Protein 3UQS (pdb70)

B-factor: mean 30.67, std 13.95, range [2.0, 102.49]

Secondary structure (DSSP, 8-state):
-PPP-SEETTEEEEEE--PPPPP--EEEEESSSSPPPTT--EEPP--TT-TT-----HHHHHHHHHGGGGSPP-PPPPHHHHHHHHHHHHHHHHHHPPP-PPPPHHHHHHHS-TTSB--TTT--BGGGGB-SSSB-HHHHHHHHHHHHHHHTT-----EEEEEE---EE-THHHHSS----EEEE--HHHHHHHHHHHHHHHHHHHHTTTTSSB-TT--HHHHHHHHHHHHTTSSEEE----SSTGGG--HHHHHHHHHHHHHTSSSHHHHHHHHHHHHSPEEEE-SSEEEEE-SS----STHHHHHHHHHHHHHHHHHHHHHH---HHHHHHTEEEEEETTEEEEEESS---HHHHHHHHHHTT-----TT--SSPPP-BS-STT-EETTEEEEEETTEEEEE--HHHHHHHHHEEEEEEES-TTPBPP---HHHHHHHHHHHHTT-HHHHHHHHHHHHHH-----HHHHHHHHH--/----SEETTEEEEEE--PPPPP--EEEEESSSSPPPTT--EEPP--TT-TT-----HHHHHHHHHGGGGSPP-PPPPHHHHHHHHHHHHHHHHTTPPP-PPPPHHHHHHHS-TTSB--TTT--BGGGGB-SS-B-HHHHHHHHHHHHHHHTT-----EEEEEE---EE-THHHHSS----EEEEPPHHHHHHHHHHHHHHHHHHHHTTTTSSB-TT--HHHHHHHHHHHHTTSSEEE----SSHHHH--HHHHHHHHHHHHHTSSSHHHHHHHHHHHHSPEEEE-SSEEEEE-SS----STTHHHHHHHHHHHHHHHHHHHHH---HHHHHHSEEEEEETTEEEEEESS---HHHHHHHHHHTT-----SS--SSPPP-BS--TT-EETTEEEEEETTEEEEE--HHHHHHHHHEEEEEEES-TTPBPSS----HHHHHHHHHHHHTT-HHHHHHHHHHHHHHHHT-----HHHHHHHHHH-/---EETTEEEEEE--PPPPP--EEEEESSSSPPPTT--EEPP--TT-TT-----HHHHHHHHHGGGGSPP-PPPPHHHHHHHHHHHHHHHHHHPPP-PPPPHHHHHHHS-TTSB--TTT--BGGGGB-SSSB-HHHHHHHHHHHHHHHTT-----EEEEEE---EE-THHHHSS----EEEE--HHHHHHHHHHHHHHHHHHHHTTTTSSB-TT--HHHHHHHHHHHHHTSSEEE----BSTGGG--HHHHHHHHHHHHHTSSSHHHHHHHHHHHHSSEEEE-SSEEEEE-SS----STHHHHHHHHHHHHHHHHHHHHHH---HHHHHHTEEEEEETTEEEEEESS---HHHHHHHHHHTT-B---TT--SS----BS-STT-EETTEEEEEETTEEEEE--HHHHHHHHHEEEEEEES-TT-B-S---HHHHHHHHHHHHTT-HHHHHHHHHHHHHH-----HHHHHHHHHT-

InterPro domains:
  IPR000605 Helicase, superfamily 3, single-stranded DNA/RNA virus [PF00910] (500-602)
  IPR001205 RNA-directed RNA polymerase, C-terminal domain [PF00680] (1211-1640)
  IPR001665 Norovirus peptidase C37 [PF05416] (650-1163)
  IPR001665 Norovirus peptidase C37 [PR00917] (978-997)
  IPR001665 Norovirus peptidase C37 [PR00917] (1000-1019)
  IPR001665 Norovirus peptidase C37 [PR00917] (1020-1041)
  IPR001665 Norovirus peptidase C37 [PR00917] (1043-1065)
  IPR001665 Norovirus peptidase C37 [PR00917] (1067-1088)
  IPR001665 Norovirus peptidase C37 [PR00917] (1090-1108)
  IPR001665 Norovirus peptidase C37 [PR00917] (1110-1127)
  IPR001665 Norovirus peptidase C37 [PR00917] (1139-1158)
  IPR001665 Norovirus peptidase C37 [PR00917] (1159-1178)
  IPR001665 Norovirus peptidase C37 [PS51537] (995-1172)
  IPR007094 RNA-directed RNA polymerase, catalytic domain [PS50507] (1416-1537)
  IPR009003 Peptidase S1, PA clan [SSF50494] (1005-1164)
  IPR013614 Viral polyprotein, Caliciviridae N-terminal [PF08405] (131-483)
  IPR014759 Helicase, superfamily 3, single-stranded RNA virus [PS51218] (476-641)
  IPR027417 P-loop containing nucleoside triphosphate hydrolase [G3DSA:3.40.50.300] (438-585)
  IPR027417 P-loop containing nucleoside triphosphate hydrolase [SSF52540] (494-629)
  IPR043128 Reverse transcriptase/Diguanylate cyclase domain [G3DSA:3.30.70.270] (1396-1446)

Sequence (1435 aa):
LPRPSGTYAGLPIADYGDAPPLSTKTMFWRTSPEKLPPGAWEPAYLGSKDERVDGPSLQQVMRDQLKPYSEPRGLLPPQEILDAVCDAIENRLENTLEPQKPWTFKKACESLDKNTSSGYPYHKQKSKDWTGSAFIGDLGDQATHANNMYEMGKSMRPIYTAALKDELVKPDKIYGKIKKRLLWGSDLGTMIRAARAFGPFCDALKETCIFNPIRRVGMSMNEDGPFFIFARHANFRYHMDADYTRWDSTQQRAILKRAGDIMVRLSPEPDLARVVMDDLLAPSLLDVGDYKIVVEEGLPSGCPCTTQLNSLAHWILTLCAMVEVTRVDPDIVMMQESEFSFYGDDEVVSTNLELDMVKYTMALRRRYGLLPTRADKEEGPLERRQTLQGISFLRRAIVGDQFGWYGRLDRASIDRQLLWTKGPNHQNPFETLPGQRPSQLMALLGEAAMHGEKYYRTVASRVSKEAVVPRHRSVLRWVRRFGPRPSGTYAGLPIADYGDAPPLSTKTMFWRTSPEKLPPGAWEPAYLGSKDERVDGPSLQQVMMRDQLKPYSEPRGLLPPQEILDAVCDAIENNRLENTLEPQKPWTFKKACESLDKNTSSGYPYHKQKSKDWTGSAFIGDLGDQATHANNMYEMMGKSMRPIYTAALKDELVKPDKIYGKIKKRRLLWGSDLGTMIRAARAFGPFCDALKETCIFNPIRRVGMSMNEDGPFFIFARHANFRYHMDADYTRWDSTQQRAILKRAGDIMVRLSPEPDLARVVMDDLLAPSLLDVGDYKIVVEEGLPSGCPCTTQLNSLAHWILTLCAMVEVTRVDPDIVMMQESEFSFYGDDEVVSTNLELDMVKYTMALRRYGLLPTRADKEEGPLERRQTLQGISFLRRAIVGDQFGWYGRLDRASIDRQLLWTKGPNHQNPFETLPGHAQRPSQLMALLGEAAMHGEKYYRTVASRVSKEAAQSVVPRHRSVLRWVRRFGPSGTYAGLPIADYGDAPPLSTKTMFWRTSPEKLPPGAWEPAYLGSKDERVDGPSLQQVMRDQLKPYSEPRGLLPPQEILDAVCDAIENNRLENTLEPQKPWTFKKACESLDKNTSSGYPYHKQKSKDWTGSAFIGDLGDQATHANNMYEMGKSMRPIYTAALKDELVKPDDKIYGKIKKRLLWGSDLGTMMIRAARAFGPFCDALKETCIFNPIRRVGMSMNEDGPFIFARHANFRYHMDADYTRWDSTQQRAILKRAGDIMVRLSPEPDLARVVMDDLLAPSLLDVGDYKIVVEEGLPSGCPCTTQLNSLAHWILTLCAMVEVTRVDPDIVMQESEFSFYGDDEVVSTNLELDMVKYTMALRRYGLLPTRADKEEGPLERRQTLQGISFLRRRAIVGDQFGWYGRLDRASIDRQLLWTKGPNHQNPFETLPGHRPSQLMALLGEAAMHGEKYYRTVASRVSKEAVVPRHRSVLRWVRRFG

Foldseek 3Di:
DDADWDAQLLFIFGHFFQFDDAALWFQKAFQDLDDDPPFFWFKAHRACLFPPDHDHGVLVLVSVQCNLLNDDAFDDQDPVLLVLLLVLQLVVCVVQFDQFDFDDLQNLAVPDDQQAFLFPPPRDRNVVQDPPGAGDDPLNVLSVVLRVCLVVLHADAKEWEKYWDTDTDGCCCPVPVPHTDIDTATHNSLSSLCCRFQVGVVVRCLVCLQVDQENPVPDQLPRVQSNVQVLLVFFKKFWLAWDPLQSNAFLVLLVSLQVSRLVSTPNNSSSVSSSCSLQAFHFYRSRGTTTTRNGGQNQHYPCSQVSLQSSVSSQLLSLQCVFQVDRSNVFVVFWRWHGGRSTIMIGGNDPGPQQSSQVSCVSRRIGGAEPVRDDGGHDMDRDQQPDAGPQFTWDADPVGIGTAHDPSVLVSVLGIDGRDIDNHNSHHDPDDDVVVLLVSLLRQLVVDDVSSVVSLVSSVVSPPRDDSVVSPCVSNPD/DADFDDDLLFTFGHFFQFDDAALWAQKAFADLDDDDPFAWFWAHRACLFPPDHDHGVLVLVSVQCNLLNDDAFDDFDPVLLVLQLVLLLVVLVVQFDAFDFDDLQNLLVPDDQQAFLDPPPRDRNVVQDPPGAGDDPLRVLSVVLVVCLVVLHADAKEWEKHWDTDIDGCCCHHNVPHTHIDTATHNSLQSSQCRFQVRVVVRCLVCLLPDQENPVPDQQPSVQSNVQVLLVFFKKFWQAWDPLQSNAFLVLLVSLQQSSLVRTPCNSSNVSSSCSLSQFHFYRSRRGTTTRNGGQNDNHPCSQVSQQSSVSSQLLSLQCVFQVDRSNVQVVFWHWHGGRNTIMIGGNGPGDQQSSQVSCVSSRIGGAEPPGDDGTTDMDRDQQADAGPQFGWDADPVTIGTAHDPSVLVSPLGIDGRDIDNHNHHHDPALDDDVPNLLVSLLRQLVVDQVSSVVSQVSSVVSHVSNDGDHSVVSPCVSNPD/DDDDALLFAFDWFFQDDDAALWAQKAFADLDDDDPFAWFKAHRACLFPPDHDHGVLVLVSVQCNLLNDDAFDDQPPVLLVLLLVLQLVVCVVQFDADDFADLQNLLVPDDQQAFLPPPPRDRNVVQDPPGAGDDPLRVLSVVLVVCLVVLHADAKAWEKHWDTDIDGCCCPHNVPHTHIDTAIHNSLSSSCCRFQVRVVVRCCVCLLPDQENPVPDQLPRVQSNVQVLLVFFKKFWQAWDPLQSNAFLVLLVSLQQSSLVSTPNNSSSVSSSCSLQQFHFYRSNGGTTTRNGGQNPRYPCSQVSQQSSVSSQLLSLQCVFQVDRSNVQVVFWRWHGGRSWIMIGGNGDGDQQSSQVSCVSSVIGGAEPVRDDGGHDMDRDQAPDAGPQFTWDADPVGIGTAHDPSVLVSPLGIDGRDIDNHRHHHDPDADPPVLLVSLLRQLVVDDVSSVVSLVSSVVRDPRDDSVVSPCVSNPD

Solvent-accessible surface area: 64046 Å² total; per-residue (Å²): 221,109,166,20,96,44,102,18,15,49,9,68,22,17,40,123,16,82,17,72,126,31,68,39,98,0,58,19,22,7,45,38,124,113,164,33,73,138,60,18,91,16,0,0,0,0,1,97,128,8,129,34,38,149,33,48,54,14,52,63,2,1,72,42,43,0,93,26,15,54,105,122,53,21,114,74,4,65,102,156,36,4,54,42,0,5,95,9,0,28,69,22,0,67,31,1,13,74,93,49,178,66,25,78,60,137,100,0,3,104,60,14,82,28,115,65,49,0,4,65,54,91,45,40,85,2,52,145,14,48,45,50,56,44,15,20,17,52,0,8,66,28,0,67,96,0,12,56,42,4,53,26,18,90,75,53,121,6,24,4,21,5,39,20,71,27,30,31,10,92,32,88,63,0,101,41,134,13,105,8,146,26,73,13,29,1,13,0,1,4,23,0,1,0,6,24,2,0,7,0,1,18,43,4,2,117,116,2,8,37,28,0,7,1,0,20,33,20,36,25,78,138,24,0,9,20,0,2,0,14,0,22,42,35,130,12,6,9,51,1,81,19,50,138,5,51,7,18,1,13,6,46,0,0,93,56,0,0,53,7,0,9,161,40,9,34,19,47,84,5,0,78,34,0,1,78,14,11,5,37,61,3,14,0,0,2,20,114,69,10,0,25,0,108,47,0,1,8,33,17,7,85,5,12,40,16,5,8,0,0,0,0,0,0,5,1,0,0,0,0,13,39,20,32,209,39,92,11,76,74,0,15,80,58,10,14,7,0,0,72,8,64,39,1,1,0,0,2,59,32,117,5,68,22,81,106,1,4,95,0,0,97,99,4,20,3,66,4,38,40,108,72,180,96,152,26,52,9,114,70,131,90,56,4,80,74,22,50,1,27,181,54,29,2,21,17,49,62,32,5,30,19,2,58,9,69,123,59,18,0,45,47,68,8,30,7,31,138,24,91,91,14,40,44,3,79,76,47,59,119,125,155,33,103,94,68,26,68,50,4,6,0,14,0,1,12,27,30,77,180,24,7,168,69,0,14,71,76,4,53,160,79,106,181,81,38,204,10,112,41,2,41,27,104,16,17,19,92,174,190,22,96,46,98,24,22,48,7,64,22,31,47,125,19,82,19,71,126,28,68,49,94,0,59,21,27,7,43,33,124,101,173,38,71,142,58,17,80,17,0,0,0,0,0,87,131,8,122,34,34,145,33,57,56,14,54,64,2,2,72,28,46,0,116,23,15,56,107,120,57,22,118,68,3,62,98,153,30,2,55,41,0,6,90,13,0,13,74,24,0,76,52,2,12,55,99,51,178,70,30,81,59,129,103,0,2,99,58,12,78,28,113,67,59,0,4,61,58,93,44,49,69,0,46,145,17,47,79,48,54,41,15,99,48,64,0,8,106,29,0,71,94,0,12,70,36,2,96,115,27,101,73,51,122,5,25,3,21,4,38,18,68,29,32,31,10,93,33,89,68,0,104,40,126,14,105,8,143,24,71,13,29,6,12,0,1,4,25,0,1,0,3,24,2,0,7,1,1,18,49,3,3,119,113,6,7,46,42,0,5,1,0,21,35,20,40,14,67,142,21,0,11,23,0,2,2,19,1,22,31,15,128,12,7,6,48,0,68,17,49,137,6,52,7,18,0,14,18,50,1,0,113,53,0,0,21,2,0,10,136,39,8,45,43,58,121,40,0,69,33,1,1,71,13,7,20,40,63,4,21,0,0,7,18,79,58,10,0,27,0,103,46,0,2,6,23,29,9,70,3,12,43,18,3,8,0,0,0,0,0,0,5,0,0,0,0,0,11,40,27,30,194,37,86,8,81,65,0,11,80,59,4,16,3,0,0,72,8,66,36,0,0,0,0,2,62,28,113,4,67,24,78,118,0,1,105,0,0,99,101,4,19,3,68,6,29,56,80,77,170,120,166,21,46,7,92,80,122,94,53,2,82,69,23,52,0,15,181,58,30,2,18,22,54,86,20,11,45,21,1,60,18,69,123,51,23,0,43,40,62,5,25,7,19,137,22,98,96,16,44,36,1,79,80,50,39,130,46,121,44,145,25,93,90,67,14,64,56,4,4,1,22,0,1,12,25,33,69,188,23,6,160,72,0,11,65,72,4,44,116,34,36,94,129,66,177,61,49,184,15,79,43,4,35,34,119,23,22,19,86,145,93,51,100,27,26,56,10,61,24,34,78,176,17,79,16,71,128,26,68,36,99,0,60,19,4,6,43,39,125,111,165,34,70,139,59,17,91,17,0,1,0,0,1,96,138,6,122,35,34,144,36,53,49,13,51,68,3,0,71,60,48,0,138,19,18,55,88,119,56,21,118,75,2,59,87,132,33,3,54,41,0,4,84,11,0,26,78,65,0,80,128,46,18,125,126,53,178,62,31,71,58,115,82,0,3,82,60,13,82,30,119,64,53,0,4,64,58,89,42,38,87,0,41,46,12,32,42,51,50,42,16,82,49,60,0,7,102,28,0,68,95,0,12,75,40,3,96,128,27,95,74,51,122,5,24,3,24,5,40,20,77,27,37,28,10,94,29,77,69,0,102,46,138,16,104,9,145,23,74,17,32,5,13,0,2,4,19,0,1,1,15,24,2,0,8,0,2,20,57,3,3,109,117,6,8,39,91,1,9,1,0,21,28,22,39,24,70,146,23,0,34,112,0,1,42,56,2,35,121,32,134,15,7,11,51,2,66,20,49,130,6,52,9,19,1,14,20,50,0,0,98,54,0,0,43,5,0,9,162,37,8,45,46,60,119,38,0,69,33,1,0,71,13,2,19,38,60,3,20,0,0,3,19,97,70,8,0,22,0,107,45,0,3,0,34,16,3,88,9,5,44,16,0,9,0,0,0,0,0,0,5,1,0,0,0,0,13,35,25,29,198,36,86,10,79,64,0,21,122,58,7,16,8,0,0,74,8,64,39,1,0,0,0,3,60,28,111,7,64,22,81,118,0,2,107,0,0,104,99,4,18,3,63,4,31,39,98,78,130,120,167,22,52,8,120,76,137,96,54,1,81,78,23,50,1,27,194,39,28,2,19,15,60,158,124,24,55,19,2,56,18,69,127,56,19,0,48,45,62,7,28,6,22,139,24,15,83,5,43,40,0,76,63,47,39,53,10,158,75,118,100,62,22,57,54,3,5,1,11,0,1,13,34,32,93,172,28,9,160,70,0,12,70,94,9,52,184,73,116,171,80,35,203,27,150,45,3,32,135,130,21,28,110,90

Organism: Norovirus (isolate Mouse/NoV/United States/MNV1/2002/GV) (NCBI:txid223997)

GO terms:
  GO:0033650 host cell mitochondrion (C, EXP)
  GO:0044167 host cell endoplasmic reticulum membrane (C, EXP)
  GO:0044175 host cell endosome membrane (C, EXP)
  GO:0005576 extracellular region (C, EXP)
  GO:0017111 ribonucleoside triphosphate phosphatase activity (F, EXP)
  GO:0034062 5'-3' RNA polymerase activity (F, EXP)

Structure (mmCIF, N/CA/C/O backbone):
data_3UQS
#
_entry.id   3UQS
#
_cell.length_a   120.670
_cell.length_b   196.330
_cell.length_c   109.150
_cell.angle_alpha   90.00
_cell.angle_beta   114.34
_cell.angle_gamma   90.00
#
_symmetry.space_group_name_H-M   'C 1 2 1'
#
loop_
_entity.id
_entity.type
_entity.pdbx_description
1 polymer 'RNA-dependent RNA polymerase'
2 non-polymer 'SULFATE ION'
3 water water
#
loop_
_atom_site.group_PDB
_atom_site.id
_atom_site.type_symbol
_atom_site.label_atom_id
_atom_site.label_alt_id
_atom_site.label_comp_id
_atom_site.label_asym_id
_atom_site.label_entity_id
_atom_site.label_seq_id
_atom_site.pdbx_PDB_ins_code
_atom_site.Cartn_x
_atom_site.Cartn_y
_atom_site.Cartn_z
_atom_site.occupancy
_atom_site.B_iso_or_equiv
_atom_site.auth_seq_id
_atom_site.auth_comp_id
_atom_site.auth_asym_id
_atom_site.auth_atom_id
_atom_site.pdbx_PDB_model_num
ATOM 1 N N . LEU A 1 2 ? -4.858 -33.759 60.985 1.00 53.16 2 LEU A N 1
ATOM 2 C CA . LEU A 1 2 ? -4.146 -32.461 60.789 1.00 52.88 2 LEU A CA 1
ATOM 3 C C . LEU A 1 2 ? -2.647 -32.516 61.136 1.00 50.45 2 LEU A C 1
ATOM 4 O O . LEU A 1 2 ? -1.843 -31.893 60.429 1.00 51.60 2 LEU A O 1
ATOM 9 N N . PRO A 1 3 ? -2.253 -33.231 62.222 1.00 47.66 3 PRO A N 1
ATOM 10 C CA . PRO A 1 3 ? -0.803 -33.391 62.409 1.00 44.85 3 PRO A CA 1
ATOM 11 C C . PRO A 1 3 ? -0.234 -34.485 61.489 1.00 42.17 3 PRO A C 1
ATOM 12 O O . PRO A 1 3 ? -0.904 -35.486 61.222 1.00 40.27 3 PRO A O 1
ATOM 16 N N . ARG A 1 4 ? 0.986 -34.281 60.997 1.00 40.71 4 ARG A N 1
ATOM 17 C CA . ARG A 1 4 ? 1.611 -35.231 60.085 1.00 39.28 4 ARG A CA 1
ATOM 18 C C . ARG A 1 4 ? 1.830 -36.565 60.796 1.00 35.62 4 ARG A C 1
ATOM 19 O O . ARG A 1 4 ? 2.154 -36.581 61.977 1.00 36.02 4 ARG A O 1
ATOM 27 N N . PRO A 1 5 ? 1.648 -37.695 60.096 1.00 33.18 5 PRO A N 1
ATOM 28 C CA . PRO A 1 5 ? 1.967 -38.922 60.810 1.00 32.18 5 PRO A CA 1
ATOM 29 C C . PRO A 1 5 ? 3.476 -39.075 60.947 1.00 32.84 5 PRO A C 1
ATOM 30 O O . PRO A 1 5 ? 4.227 -38.355 60.283 1.00 33.30 5 PRO A O 1
ATOM 34 N N . SER A 1 6 ? 3.907 -40.009 61.796 1.00 32.41 6 SER A N 1
ATOM 35 C CA . SER A 1 6 ? 5.323 -40.276 62.020 1.00 31.25 6 SER A CA 1
ATOM 36 C C . SER A 1 6 ? 5.510 -41.761 62.217 1.00 30.70 6 SER A C 1
ATOM 37 O O . SER A 1 6 ? 4.540 -42.519 62.280 1.00 29.89 6 SER A O 1
ATOM 40 N N . GLY A 1 7 ? 6.767 -42.181 62.326 1.00 31.17 7 GLY A N 1
ATOM 41 C CA . GLY A 1 7 ? 7.080 -43.587 62.439 1.00 29.46 7 GLY A CA 1
ATOM 42 C C . GLY A 1 7 ? 7.991 -44.051 61.322 1.00 31.35 7 GLY A C 1
ATOM 43 O O . GLY A 1 7 ? 8.650 -43.237 60.651 1.00 29.37 7 GLY A O 1
ATOM 44 N N . THR A 1 8 ? 8.011 -45.372 61.154 1.00 31.60 8 THR A N 1
ATOM 45 C CA . THR A 1 8 ? 8.912 -46.098 60.284 1.00 34.77 8 THR A CA 1
ATOM 46 C C . THR A 1 8 ? 8.088 -47.032 59.383 1.00 33.51 8 THR A C 1
ATOM 47 O O . THR A 1 8 ? 7.144 -47.648 59.844 1.00 35.81 8 THR A O 1
ATOM 51 N N . TYR A 1 9 ? 8.434 -47.112 58.102 1.00 33.10 9 TYR A N 1
ATOM 52 C CA . TYR A 1 9 ? 7.806 -48.060 57.175 1.00 30.67 9 TYR A CA 1
ATOM 53 C C . TYR A 1 9 ? 8.916 -48.694 56.351 1.00 29.53 9 TYR A C 1
ATOM 54 O O . TYR A 1 9 ? 9.631 -48.004 55.609 1.00 26.78 9 TYR A O 1
ATOM 63 N N . ALA A 1 10 ? 9.082 -50.012 56.508 1.00 27.48 10 ALA A N 1
ATOM 64 C CA . ALA A 1 10 ? 10.199 -50.750 55.906 1.00 27.68 10 ALA A CA 1
ATOM 65 C C . ALA A 1 10 ? 11.557 -50.097 56.150 1.00 27.85 10 ALA A C 1
ATOM 66 O O . ALA A 1 10 ? 12.422 -50.061 55.256 1.00 26.97 10 ALA A O 1
ATOM 68 N N . GLY A 1 11 ? 11.745 -49.589 57.370 1.00 26.04 11 GLY A N 1
ATOM 69 C CA . GLY A 1 11 ? 13.028 -49.010 57.767 1.00 25.96 11 GLY A CA 1
ATOM 70 C C . GLY A 1 11 ? 13.218 -47.553 57.372 1.00 26.55 11 GLY A C 1
ATOM 71 O O . GLY A 1 11 ? 14.291 -46.999 57.567 1.00 28.98 11 GLY A O 1
ATOM 72 N N . LEU A 1 12 ? 12.184 -46.935 56.803 1.00 24.66 12 LEU A N 1
ATOM 73 C CA . LEU A 1 12 ? 12.283 -45.578 56.262 1.00 24.01 12 LEU A CA 1
ATOM 74 C C . LEU A 1 12 ? 11.318 -44.673 57.004 1.00 22.86 12 LEU A C 1
ATOM 75 O O . LEU A 1 12 ? 10.259 -45.137 57.423 1.00 22.92 12 LEU A O 1
ATOM 80 N N . PRO A 1 13 ? 11.672 -43.385 57.159 1.00 22.69 13 PRO A N 1
ATOM 81 C CA . PRO A 1 13 ? 10.839 -42.466 57.909 1.00 23.00 13 PRO A CA 1
ATOM 82 C C . PRO A 1 13 ? 9.549 -42.080 57.171 1.00 23.74 13 PRO A C 1
ATOM 83 O O . PRO A 1 13 ? 9.573 -41.806 55.970 1.00 20.94 13 PRO A O 1
ATOM 87 N N . ILE A 1 14 ? 8.446 -42.053 57.916 1.00 22.62 14 ILE A N 1
ATOM 88 C CA . ILE A 1 14 ? 7.166 -41.549 57.441 1.00 23.13 14 ILE A CA 1
ATOM 89 C C . ILE A 1 14 ? 7.202 -40.033 57.490 1.00 22.99 14 ILE A C 1
ATOM 90 O O . ILE A 1 14 ? 7.639 -39.453 58.481 1.00 23.09 14 ILE A O 1
ATOM 95 N N . ALA A 1 15 ? 6.750 -39.395 56.415 1.00 21.90 15 ALA A N 1
ATOM 96 C CA . ALA A 1 15 ? 6.695 -37.942 56.339 1.00 20.39 15 ALA A CA 1
ATOM 97 C C . ALA A 1 15 ? 5.277 -37.396 56.226 1.00 22.32 15 ALA A C 1
ATOM 98 O O . ALA A 1 15 ? 5.024 -36.256 56.626 1.00 24.12 15 ALA A O 1
ATOM 100 N N . ASP A 1 16 ? 4.354 -38.163 55.653 1.00 20.05 16 ASP A N 1
ATOM 101 C CA . ASP A 1 16 ? 2.988 -37.662 55.480 1.00 21.48 16 ASP A CA 1
ATOM 102 C C . ASP A 1 16 ? 2.051 -38.814 55.226 1.00 20.52 16 ASP A C 1
ATOM 103 O O . ASP A 1 16 ? 2.511 -39.958 55.063 1.00 18.07 16 ASP A O 1
ATOM 108 N N . TYR A 1 17 ? 0.744 -38.519 55.203 1.00 17.58 17 TYR A N 1
ATOM 109 C CA . TYR A 1 17 ? -0.258 -39.447 54.681 1.00 19.51 17 TYR A CA 1
ATOM 110 C C . TYR A 1 17 ? -0.120 -39.591 53.178 1.00 20.01 17 TYR A C 1
ATOM 111 O O . TYR A 1 17 ? 0.236 -38.628 52.481 1.00 19.95 17 TYR A O 1
ATOM 120 N N . GLY A 1 18 ? -0.450 -40.780 52.690 1.00 18.99 18 GLY A N 1
ATOM 121 C CA . GLY A 1 18 ? -0.332 -41.086 51.275 1.00 22.63 18 GLY A CA 1
ATOM 122 C C . GLY A 1 18 ? -1.646 -40.859 50.575 1.00 24.05 18 GLY A C 1
ATOM 123 O O . GLY A 1 18 ? -2.694 -40.811 51.220 1.00 23.30 18 GLY A O 1
ATOM 124 N N . ASP A 1 19 ? -1.579 -40.707 49.259 1.00 23.07 19 ASP A N 1
ATOM 125 C CA . ASP A 1 19 ? -2.774 -40.577 48.416 1.00 26.53 19 ASP A CA 1
ATOM 126 C C . ASP A 1 19 ? -2.831 -41.641 47.308 1.00 26.59 19 ASP A C 1
ATOM 127 O O . ASP A 1 19 ? -3.761 -41.640 46.516 1.00 25.57 19 ASP A O 1
ATOM 132 N N . ALA A 1 20 ? -1.838 -42.537 47.255 1.00 24.90 20 ALA A N 1
ATOM 133 C CA . ALA A 1 20 ? -1.747 -43.535 46.179 1.00 25.63 20 ALA A CA 1
ATOM 134 C C . ALA A 1 20 ? -2.944 -44.468 46.216 1.00 26.15 20 ALA A C 1
ATOM 135 O O . ALA A 1 20 ? -3.411 -44.816 47.296 1.00 27.44 20 ALA A O 1
ATOM 137 N N . PRO A 1 21 ? -3.441 -44.880 45.039 1.00 28.16 21 PRO A N 1
ATOM 138 C CA . PRO A 1 21 ? -4.552 -45.826 45.049 1.00 28.11 21 PRO A CA 1
ATOM 139 C C . PRO A 1 21 ? -3.993 -47.219 45.367 1.00 28.63 21 PRO A C 1
ATOM 140 O O . PRO A 1 21 ? -2.782 -47.395 45.305 1.00 24.91 21 PRO A O 1
ATOM 144 N N . PRO A 1 22 ? -4.857 -48.193 45.747 1.00 28.73 22 PRO A N 1
ATOM 145 C CA . PRO A 1 22 ? -4.336 -49.518 46.158 1.00 26.75 22 PRO A CA 1
ATOM 146 C C . PRO A 1 22 ? -3.471 -50.180 45.074 1.00 25.93 22 PRO A C 1
ATOM 147 O O . PRO A 1 22 ? -3.649 -49.893 43.894 1.00 25.40 22 PRO A O 1
ATOM 151 N N . LEU A 1 23 ? -2.513 -51.019 45.481 1.00 24.29 23 LEU A N 1
ATOM 152 C CA . LEU A 1 23 ? -1.696 -51.772 44.523 1.00 23.86 23 LEU A CA 1
ATOM 153 C C . LEU A 1 23 ? -2.590 -52.702 43.678 1.00 24.76 23 LEU A C 1
ATOM 154 O O . LEU A 1 23 ? -3.511 -53.323 44.199 1.00 22.95 23 LEU A O 1
ATOM 159 N N . SER A 1 24 ? -2.333 -52.756 42.372 1.00 22.78 24 SER A N 1
ATOM 160 C CA . SER A 1 24 ? -3.102 -53.602 41.462 1.00 23.09 24 SER A CA 1
ATOM 161 C C . SER A 1 24 ? -3.036 -55.079 41.838 1.00 24.07 24 SER A C 1
ATOM 162 O O . SER A 1 24 ? -1.993 -55.592 42.220 1.00 23.38 24 SER A O 1
ATOM 165 N N . THR A 1 25 ? -4.162 -55.764 41.737 1.00 24.61 25 THR A N 1
ATOM 166 C CA . THR A 1 25 ? -4.202 -57.193 42.004 1.00 26.41 25 THR A CA 1
ATOM 167 C C . THR A 1 25 ? -4.390 -57.936 40.687 1.00 25.57 25 THR A C 1
ATOM 168 O O . THR A 1 25 ? -4.622 -59.131 40.677 1.00 28.07 25 THR A O 1
ATOM 172 N N . LYS A 1 26 ? -4.264 -57.225 39.572 1.00 25.13 26 LYS A N 1
ATOM 173 C CA . LYS A 1 26 ? -4.508 -57.824 38.269 1.00 24.71 26 LYS A CA 1
ATOM 174 C C . LYS A 1 26 ? -3.258 -57.899 37.390 1.00 22.75 26 LYS A C 1
ATOM 175 O O . LYS A 1 26 ? -2.254 -57.210 37.631 1.00 23.01 26 LYS A O 1
ATOM 181 N N . THR A 1 27 ? -3.331 -58.735 36.361 1.00 20.40 27 THR A N 1
ATOM 182 C CA . THR A 1 27 ? -2.261 -58.838 35.386 1.00 20.19 27 THR A CA 1
ATOM 183 C C . THR A 1 27 ? -2.832 -58.563 34.003 1.00 20.36 27 THR A C 1
ATOM 184 O O . THR A 1 27 ? -4.015 -58.818 33.762 1.00 22.17 27 THR A O 1
ATOM 188 N N . MET A 1 28 ? -1.974 -58.106 33.099 1.00 19.87 28 MET A N 1
ATOM 189 C CA . MET A 1 28 ? -2.308 -57.888 31.702 1.00 20.89 28 MET A CA 1
ATOM 190 C C . MET A 1 28 ? -1.985 -59.109 30.851 1.00 19.83 28 MET A C 1
ATOM 191 O O . MET A 1 28 ? -2.196 -59.083 29.634 1.00 19.31 28 MET A O 1
ATOM 196 N N . PHE A 1 29 ? -1.433 -60.157 31.465 1.00 18.43 29 PHE A N 1
ATOM 197 C CA . PHE A 1 29 ? -1.024 -61.336 30.707 1.00 20.17 29 PHE A CA 1
ATOM 198 C C . PHE A 1 29 ? -2.110 -62.372 30.653 1.00 20.72 29 PHE A C 1
ATOM 199 O O . PHE A 1 29 ? -2.736 -62.666 31.660 1.00 20.74 29 PHE A O 1
ATOM 207 N N . TRP A 1 30 ? -2.304 -62.924 29.463 1.00 20.09 30 TRP A N 1
ATOM 208 C CA . TRP A 1 30 ? -3.272 -63.988 29.219 1.00 22.70 30 TRP A CA 1
ATOM 209 C C . TRP A 1 30 ? -2.568 -65.133 28.515 1.00 23.72 30 TRP A C 1
ATOM 210 O O . TRP A 1 30 ? -1.704 -64.896 27.670 1.00 26.42 30 TRP A O 1
ATOM 221 N N . ARG A 1 31 ? -2.934 -66.368 28.850 1.00 24.80 31 ARG A N 1
ATOM 222 C CA . ARG A 1 31 ? -2.475 -67.537 28.087 1.00 26.79 31 ARG A CA 1
ATOM 223 C C . ARG A 1 31 ? -3.000 -67.467 26.659 1.00 27.86 31 ARG A C 1
ATOM 224 O O . ARG A 1 31 ? -4.126 -67.000 26.419 1.00 28.06 31 ARG A O 1
ATOM 232 N N . THR A 1 32 ? -2.183 -67.894 25.705 1.00 29.74 32 THR A N 1
ATOM 233 C CA . THR A 1 32 ? -2.628 -67.932 24.314 1.00 33.78 32 THR A CA 1
ATOM 234 C C . THR A 1 32 ? -3.416 -69.217 24.012 1.00 36.88 32 THR A C 1
ATOM 235 O O . THR A 1 32 ? -4.089 -69.307 22.987 1.00 37.21 32 THR A O 1
ATOM 239 N N . SER A 1 33 ? -3.322 -70.192 24.914 1.00 38.71 33 SER A N 1
ATOM 240 C CA . SER A 1 33 ? -3.927 -71.513 24.754 1.00 40.08 33 SER A CA 1
ATOM 241 C C . SER A 1 33 ? -4.352 -72.066 26.124 1.00 41.11 33 SER A C 1
ATOM 242 O O . SER A 1 33 ? -3.728 -71.740 27.142 1.00 40.90 33 SER A O 1
ATOM 245 N N . PRO A 1 34 ? -5.435 -72.876 26.167 1.00 42.58 34 PRO A N 1
ATOM 246 C CA . PRO A 1 34 ? -5.887 -73.464 27.438 1.00 42.98 34 PRO A CA 1
ATOM 247 C C . PRO A 1 34 ? -5.066 -74.673 27.912 1.00 44.61 34 PRO A C 1
ATOM 248 O O . PRO A 1 34 ? -5.260 -75.137 29.034 1.00 44.25 34 PRO A O 1
ATOM 252 N N . GLU A 1 35 ? -4.159 -75.168 27.070 1.00 45.68 35 GLU A N 1
ATOM 253 C CA . GLU A 1 35 ? -3.254 -76.266 27.425 1.00 47.40 35 GLU A CA 1
ATOM 254 C C . GLU A 1 35 ? -2.463 -75.924 28.696 1.00 47.60 35 GLU A C 1
ATOM 255 O O . GLU A 1 35 ? -2.119 -74.761 28.921 1.00 47.72 35 GLU A O 1
ATOM 261 N N . LYS A 1 36 ? -2.171 -76.921 29.527 1.00 46.87 36 LYS A N 1
ATOM 262 C CA . LYS A 1 36 ? -1.338 -76.690 30.704 1.00 47.18 36 LYS A CA 1
ATOM 263 C C . LYS A 1 36 ? 0.090 -76.269 30.312 1.00 46.69 36 LYS A C 1
ATOM 264 O O . LYS A 1 36 ? 0.605 -76.655 29.253 1.00 45.37 36 LYS A O 1
ATOM 270 N N . LEU A 1 37 ? 0.697 -75.444 31.163 1.00 44.43 37 LEU A N 1
ATOM 271 C CA . LEU A 1 37 ? 2.035 -74.912 30.943 1.00 43.21 37 LEU A CA 1
ATOM 272 C C . LEU A 1 37 ? 3.085 -76.005 31.094 1.00 43.46 37 LEU A C 1
ATOM 273 O O . LEU A 1 37 ? 2.935 -76.872 31.955 1.00 43.69 37 LEU A O 1
ATOM 278 N N . PRO A 1 38 ? 4.162 -75.961 30.278 1.00 43.90 38 PRO A N 1
ATOM 279 C CA . PRO A 1 38 ? 5.273 -76.881 30.517 1.00 44.62 38 PRO A CA 1
ATOM 280 C C . PRO A 1 38 ? 5.817 -76.704 31.938 1.00 45.73 38 PRO A C 1
ATOM 281 O O . PRO A 1 38 ? 5.687 -75.607 32.521 1.00 46.03 38 PRO A O 1
ATOM 285 N N . PRO A 1 39 ? 6.423 -77.767 32.498 1.00 44.98 39 PRO A N 1
ATOM 286 C CA . PRO A 1 39 ? 7.121 -77.690 33.793 1.00 42.66 39 PRO A CA 1
ATOM 287 C C . PRO A 1 39 ? 8.135 -76.525 33.863 1.00 40.20 39 PRO A C 1
ATOM 288 O O . PRO A 1 39 ? 8.850 -76.259 32.896 1.00 38.54 39 PRO A O 1
ATOM 292 N N . GLY A 1 40 ? 8.175 -75.829 34.996 1.00 36.38 40 GLY A N 1
ATOM 293 C CA . GLY A 1 40 ? 9.076 -74.687 35.168 1.00 35.93 40 GLY A CA 1
ATOM 294 C C . GLY A 1 40 ? 8.794 -73.398 34.388 1.00 33.25 40 GLY A C 1
ATOM 295 O O . GLY A 1 40 ? 9.609 -72.471 34.420 1.00 33.46 40 GLY A O 1
ATOM 296 N N . ALA A 1 41 ? 7.656 -73.326 33.691 1.00 30.55 41 ALA A N 1
ATOM 297 C CA . ALA A 1 41 ? 7.305 -72.133 32.906 1.00 30.06 41 ALA A CA 1
ATOM 298 C C . ALA A 1 41 ? 7.162 -70.870 33.756 1.00 27.72 41 ALA A C 1
ATOM 299 O O . ALA A 1 41 ? 6.587 -70.891 34.847 1.00 27.12 41 ALA A O 1
ATOM 301 N N . TRP A 1 42 ? 7.667 -69.766 33.224 1.00 27.82 42 TRP A N 1
ATOM 302 C CA . TRP A 1 42 ? 7.412 -68.447 33.795 1.00 26.67 42 TRP A CA 1
ATOM 303 C C . TRP A 1 42 ? 5.909 -68.129 33.765 1.00 25.27 42 TRP A C 1
ATOM 304 O O . TRP A 1 42 ? 5.189 -68.630 32.911 1.00 25.14 42 TRP A O 1
ATOM 315 N N . GLU A 1 43 ? 5.461 -67.293 34.702 1.00 23.04 43 GLU A N 1
ATOM 316 C CA . GLU A 1 43 ? 4.055 -66.885 34.833 1.00 19.74 43 GLU A CA 1
ATOM 317 C C . GLU A 1 43 ? 4.066 -65.435 35.297 1.00 19.14 43 GLU A C 1
ATOM 318 O O . GLU A 1 43 ? 5.103 -64.962 35.747 1.00 19.99 43 GLU A O 1
ATOM 324 N N . PRO A 1 44 ? 2.921 -64.724 35.209 1.00 18.41 44 PRO A N 1
ATOM 325 C CA . PRO A 1 44 ? 2.867 -63.366 35.761 1.00 18.74 44 PRO A CA 1
ATOM 326 C C . PRO A 1 44 ? 3.155 -63.342 37.254 1.00 19.80 44 PRO A C 1
ATOM 327 O O . PRO A 1 44 ? 2.749 -64.274 37.995 1.00 16.78 44 PRO A O 1
ATOM 331 N N . ALA A 1 45 ? 3.837 -62.276 37.677 1.00 16.87 45 ALA A N 1
ATOM 332 C CA . ALA A 1 45 ? 4.170 -62.065 39.079 1.00 19.19 45 ALA A CA 1
ATOM 333 C C . ALA A 1 45 ? 2.932 -62.127 39.987 1.00 19.17 45 ALA A C 1
ATOM 334 O O . ALA A 1 45 ? 1.789 -61.967 39.551 1.00 20.08 45 ALA A O 1
ATOM 336 N N . TYR A 1 46 ? 3.205 -62.385 41.253 1.00 19.73 46 TYR A N 1
ATOM 337 C CA . TYR A 1 46 ? 2.206 -62.586 42.281 1.00 21.51 46 TYR A CA 1
ATOM 338 C C . TYR A 1 46 ? 1.170 -61.462 42.355 1.00 21.62 46 TYR A C 1
ATOM 339 O O . TYR A 1 46 ? 1.499 -60.275 42.281 1.00 23.24 46 TYR A O 1
ATOM 348 N N . LEU A 1 47 ? -0.090 -61.835 42.510 1.00 20.97 47 LEU A N 1
ATOM 349 C CA . LEU A 1 47 ? -1.150 -60.848 42.447 1.00 23.34 47 LEU A CA 1
ATOM 350 C C . LEU A 1 47 ? -1.752 -60.465 43.804 1.00 25.53 47 LEU A C 1
ATOM 351 O O . LEU A 1 47 ? -2.723 -59.713 43.858 1.00 25.49 47 LEU A O 1
ATOM 356 N N . GLY A 1 48 ? -1.160 -60.949 44.892 1.00 26.59 48 GLY A N 1
ATOM 357 C CA . GLY A 1 48 ? -1.638 -60.594 46.225 1.00 29.66 48 GLY A CA 1
ATOM 358 C C . GLY A 1 48 ? -2.598 -61.607 46.836 1.00 33.83 48 GLY A C 1
ATOM 359 O O . GLY A 1 48 ? -2.619 -62.772 46.435 1.00 31.02 48 GLY A O 1
ATOM 360 N N . SER A 1 49 ? -3.405 -61.149 47.798 1.00 36.72 49 SER A N 1
ATOM 361 C CA . SER A 1 49 ? -4.283 -62.035 48.599 1.00 39.41 49 SER A CA 1
ATOM 362 C C . SER A 1 49 ? -5.312 -62.785 47.770 1.00 40.42 49 SER A C 1
ATOM 363 O O . SER A 1 49 ? -5.749 -63.870 48.154 1.00 43.81 49 SER A O 1
ATOM 366 N N . LYS A 1 50 ? -5.692 -62.204 46.638 1.00 40.67 50 LYS A N 1
ATOM 367 C CA . LYS A 1 50 ? -6.693 -62.792 45.756 1.00 40.65 50 LYS A CA 1
ATOM 368 C C . LYS A 1 50 ? -6.117 -63.715 44.671 1.00 38.83 50 LYS A C 1
ATOM 369 O O . LYS A 1 50 ? -6.854 -64.220 43.827 1.00 38.82 50 LYS A O 1
ATOM 375 N N . ASP A 1 51 ? -4.805 -63.924 44.687 1.00 37.28 51 ASP A N 1
ATOM 376 C CA . ASP A 1 51 ? -4.163 -64.778 43.701 1.00 35.25 51 ASP A CA 1
ATOM 377 C C . ASP A 1 51 ? -4.573 -66.228 43.946 1.00 36.71 51 ASP A C 1
ATOM 378 O O . ASP A 1 51 ? -4.280 -66.798 45.001 1.00 37.97 51 ASP A O 1
ATOM 383 N N . GLU A 1 52 ? -5.241 -66.829 42.970 1.00 37.41 52 GLU A N 1
ATOM 384 C CA . GLU A 1 52 ? -5.710 -68.205 43.115 1.00 38.44 52 GLU A CA 1
ATOM 385 C C . GLU A 1 52 ? -4.580 -69.240 42.995 1.00 38.20 52 GLU A C 1
ATOM 386 O O . GLU A 1 52 ? -4.821 -70.431 43.165 1.00 38.91 52 GLU A O 1
ATOM 392 N N . ARG A 1 53 ? -3.347 -68.808 42.731 1.00 36.36 53 ARG A N 1
ATOM 393 C CA . ARG A 1 53 ? -2.263 -69.766 42.488 1.00 34.52 53 ARG A CA 1
ATOM 394 C C . ARG A 1 53 ? -1.499 -70.202 43.735 1.00 35.25 53 ARG A C 1
ATOM 395 O O . ARG A 1 53 ? -1.020 -71.335 43.797 1.00 33.38 53 ARG A O 1
ATOM 403 N N . VAL A 1 54 ? -1.352 -69.281 44.686 1.00 36.95 54 VAL A N 1
ATOM 404 C CA . VAL A 1 54 ? -0.719 -69.507 45.989 1.00 37.84 54 VAL A CA 1
ATOM 405 C C . VAL A 1 54 ? -1.347 -68.618 47.033 1.00 38.33 54 VAL A C 1
ATOM 406 O O . VAL A 1 54 ? -1.918 -67.574 46.706 1.00 38.16 54 VAL A O 1
ATOM 410 N N . ASP A 1 55 ? -1.217 -69.032 48.294 1.00 39.40 55 ASP A N 1
ATOM 411 C CA . ASP A 1 55 ? -1.489 -68.160 49.426 1.00 40.23 55 ASP A CA 1
ATOM 412 C C . ASP A 1 55 ? -0.166 -67.526 49.817 1.00 38.76 55 ASP A C 1
ATOM 413 O O . ASP A 1 55 ? 0.791 -68.214 50.183 1.00 38.68 55 ASP A O 1
ATOM 418 N N . GLY A 1 56 ? -0.100 -66.209 49.690 1.00 36.99 56 GLY A N 1
ATOM 419 C CA . GLY A 1 56 ? 1.122 -65.498 50.022 1.00 34.25 56 GLY A CA 1
ATOM 420 C C . GLY A 1 56 ? 0.801 -64.292 50.871 1.00 32.34 56 GLY A C 1
ATOM 421 O O . GLY A 1 56 ? -0.328 -64.149 51.338 1.00 32.70 56 GLY A O 1
ATOM 422 N N . PRO A 1 57 ? 1.784 -63.398 51.050 1.00 30.20 57 PRO A N 1
ATOM 423 C CA . PRO A 1 57 ? 1.600 -62.200 51.867 1.00 29.60 57 PRO A CA 1
ATOM 424 C C . PRO A 1 57 ? 0.750 -61.152 51.155 1.00 26.86 57 PRO A C 1
ATOM 425 O O . PRO A 1 57 ? 0.309 -61.377 50.038 1.00 26.60 57 PRO A O 1
ATOM 429 N N . SER A 1 58 ? 0.511 -60.019 51.802 1.00 26.66 58 SER A N 1
ATOM 430 C CA . SER A 1 58 ? -0.204 -58.937 51.151 1.00 26.70 58 SER A CA 1
ATOM 431 C C . SER A 1 58 ? 0.760 -58.283 50.127 1.00 25.42 58 SER A C 1
ATOM 432 O O . SER A 1 58 ? 1.987 -58.435 50.227 1.00 22.61 58 SER A O 1
ATOM 435 N N . LEU A 1 59 ? 0.215 -57.587 49.137 1.00 22.89 59 LEU A N 1
ATOM 436 C CA . LEU A 1 59 ? 1.082 -56.864 48.213 1.00 22.95 59 LEU A CA 1
ATOM 437 C C . LEU A 1 59 ? 1.826 -55.761 48.961 1.00 22.50 59 LEU A C 1
ATOM 438 O O . LEU A 1 59 ? 2.950 -55.404 48.598 1.00 21.80 59 LEU A O 1
ATOM 443 N N . GLN A 1 60 ? 1.211 -55.232 50.018 1.00 21.53 60 GLN A N 1
ATOM 444 C CA . GLN A 1 60 ? 1.916 -54.243 50.847 1.00 23.63 60 GLN A CA 1
ATOM 445 C C . GLN A 1 60 ? 3.179 -54.789 51.486 1.00 23.95 60 GLN A C 1
ATOM 446 O O . GLN A 1 60 ? 4.195 -54.088 51.567 1.00 25.14 60 GLN A O 1
ATOM 452 N N . GLN A 1 61 ? 3.133 -56.050 51.910 1.00 23.52 61 GLN A N 1
ATOM 453 C CA . GLN A 1 61 ? 4.294 -56.691 52.520 1.00 24.33 61 GLN A CA 1
ATOM 454 C C . GLN A 1 61 ? 5.342 -56.976 51.451 1.00 24.16 61 GLN A C 1
ATOM 455 O O . GLN A 1 61 ? 6.548 -56.834 51.691 1.00 22.87 61 GLN A O 1
ATOM 461 N N . VAL A 1 62 ? 4.884 -57.353 50.257 1.00 22.43 62 VAL A N 1
ATOM 462 C CA . VAL A 1 62 ? 5.814 -57.623 49.162 1.00 21.46 62 VAL A CA 1
ATOM 463 C C . VAL A 1 62 ? 6.556 -56.318 48.845 1.00 22.32 62 VAL A C 1
ATOM 464 O O . VAL A 1 62 ? 7.775 -56.300 48.649 1.00 23.90 62 VAL A O 1
ATOM 468 N N . MET A 1 63 ? 5.810 -55.220 48.840 1.00 19.70 63 MET A N 1
ATOM 469 C CA . MET A 1 63 ? 6.377 -53.900 48.626 1.00 21.93 63 MET A CA 1
ATOM 470 C C . MET A 1 63 ? 7.366 -53.485 49.721 1.00 22.40 63 MET A C 1
ATOM 471 O O . MET A 1 63 ? 8.429 -52.970 49.404 1.00 21.62 63 MET A O 1
ATOM 476 N N . ARG A 1 64 ? 7.005 -53.706 50.994 1.00 21.78 64 ARG A N 1
ATOM 477 C CA . ARG A 1 64 ? 7.916 -53.453 52.109 1.00 23.22 64 ARG A CA 1
ATOM 478 C C . ARG A 1 64 ? 9.236 -54.234 51.936 1.00 23.53 64 ARG A C 1
ATOM 479 O O . ARG A 1 64 ? 10.324 -53.680 52.153 1.00 26.93 64 ARG A O 1
ATOM 487 N N . ASP A 1 65 ? 9.151 -55.486 51.489 1.00 23.78 65 ASP A N 1
ATOM 488 C CA . ASP A 1 65 ? 10.345 -56.289 51.172 1.00 25.19 65 ASP A CA 1
ATOM 489 C C . ASP A 1 65 ? 11.271 -55.642 50.146 1.00 24.59 65 ASP A C 1
ATOM 490 O O . ASP A 1 65 ? 12.489 -55.727 50.278 1.00 26.37 65 ASP A O 1
ATOM 495 N N . GLN A 1 66 ? 10.691 -55.010 49.124 1.00 22.75 66 GLN A N 1
ATOM 496 C CA . GLN A 1 66 ? 11.443 -54.330 48.064 1.00 20.17 66 GLN A CA 1
ATOM 497 C C . GLN A 1 66 ? 12.137 -53.052 48.543 1.00 19.46 66 GLN A C 1
ATOM 498 O O . GLN A 1 66 ? 13.116 -52.620 47.971 1.00 19.98 66 GLN A O 1
ATOM 504 N N . LEU A 1 67 ? 11.601 -52.436 49.580 1.00 20.47 67 LEU A N 1
ATOM 505 C CA . LEU A 1 67 ? 12.108 -51.152 50.049 1.00 22.53 67 LEU A CA 1
ATOM 506 C C . LEU A 1 67 ? 13.255 -51.267 51.062 1.00 23.58 67 LEU A C 1
ATOM 507 O O . LEU A 1 67 ? 14.061 -50.340 51.222 1.00 22.04 67 LEU A O 1
ATOM 512 N N . LYS A 1 68 ? 13.324 -52.414 51.729 1.00 25.00 68 LYS A N 1
ATOM 513 C CA . LYS A 1 68 ? 14.371 -52.704 52.723 1.00 27.63 68 LYS A CA 1
ATOM 514 C C . LYS A 1 68 ? 15.800 -52.370 52.278 1.00 24.10 68 LYS A C 1
ATOM 515 O O . LYS A 1 68 ? 16.490 -51.666 52.997 1.00 24.74 68 LYS A O 1
ATOM 521 N N . PRO A 1 69 ? 16.238 -52.821 51.079 1.00 23.78 69 PRO A N 1
ATOM 522 C CA . PRO A 1 69 ? 17.570 -52.401 50.632 1.00 21.35 69 PRO A CA 1
ATOM 523 C C . PRO A 1 69 ? 17.821 -50.883 50.551 1.00 21.81 69 PRO A C 1
ATOM 524 O O . PRO A 1 69 ? 18.982 -50.474 50.609 1.00 20.82 69 PRO A O 1
ATOM 528 N N . TYR A 1 70 ? 16.773 -50.059 50.413 1.00 19.40 70 TYR A N 1
ATOM 529 C CA . TYR A 1 70 ? 16.967 -48.593 50.360 1.00 20.05 70 TYR A CA 1
ATOM 530 C C . TYR A 1 70 ? 17.387 -48.017 51.701 1.00 22.13 70 TYR A C 1
ATOM 531 O O . TYR A 1 70 ? 17.940 -46.906 51.754 1.00 21.98 70 TYR A O 1
ATOM 540 N N . SER A 1 71 ? 17.108 -48.746 52.784 1.00 21.71 71 SER A N 1
ATOM 541 C CA . SER A 1 71 ? 17.502 -48.273 54.109 1.00 25.15 71 SER A CA 1
ATOM 542 C C . SER A 1 71 ? 18.859 -48.846 54.537 1.00 26.61 71 SER A C 1
ATOM 543 O O . SER A 1 71 ? 19.370 -48.465 55.588 1.00 28.18 71 SER A O 1
ATOM 546 N N . GLU A 1 72 ? 19.436 -49.751 53.739 1.00 24.63 72 GLU A N 1
ATOM 547 C CA . GLU A 1 72 ? 20.771 -50.324 54.051 1.00 27.16 72 GLU A CA 1
ATOM 548 C C . GLU A 1 72 ? 21.865 -49.260 53.929 1.00 25.84 72 GLU A C 1
ATOM 549 O O . GLU A 1 72 ? 21.676 -48.257 53.232 1.00 23.03 72 GLU A O 1
ATOM 555 N N . PRO A 1 73 ? 23.009 -49.468 54.619 1.00 25.53 73 PRO A N 1
ATOM 556 C CA . PRO A 1 73 ? 24.128 -48.531 54.461 1.00 23.66 73 PRO A CA 1
ATOM 557 C C . PRO A 1 73 ? 24.679 -48.564 53.025 1.00 21.80 73 PRO A C 1
ATOM 558 O O . PRO A 1 73 ? 24.680 -49.606 52.410 1.00 21.59 73 PRO A O 1
ATOM 562 N N . ARG A 1 74 ? 25.166 -47.435 52.521 1.00 21.78 74 ARG A N 1
ATOM 563 C CA . ARG A 1 74 ? 25.765 -47.363 51.198 1.00 20.00 74 ARG A CA 1
ATOM 564 C C . ARG A 1 74 ? 27.134 -47.997 51.239 1.00 22.39 74 ARG A C 1
ATOM 565 O O . ARG A 1 74 ? 27.719 -48.100 52.310 1.00 22.10 74 ARG A O 1
ATOM 573 N N . GLY A 1 75 ? 27.643 -48.411 50.078 1.00 19.67 75 GLY A N 1
ATOM 574 C CA . GLY A 1 75 ? 29.057 -48.749 49.941 1.00 21.00 75 GLY A CA 1
ATOM 575 C C . GLY A 1 75 ? 29.866 -47.470 49.989 1.00 20.52 75 GLY A C 1
ATOM 576 O O . GLY A 1 75 ? 29.326 -46.376 50.263 1.00 20.66 75 GLY A O 1
ATOM 577 N N . LEU A 1 76 ? 31.152 -47.593 49.682 1.00 21.13 76 LEU A N 1
ATOM 578 C CA . LEU A 1 76 ? 32.070 -46.464 49.731 1.00 23.21 76 LEU A CA 1
ATOM 579 C C . LEU A 1 76 ? 32.116 -45.783 48.392 1.00 25.99 76 LEU A C 1
ATOM 580 O O . LEU A 1 76 ? 31.894 -46.408 47.353 1.00 26.44 76 LEU A O 1
ATOM 585 N N . LEU A 1 77 ? 32.437 -44.502 48.423 1.00 26.41 77 LEU A N 1
ATOM 586 C CA . LEU A 1 77 ? 32.738 -43.753 47.234 1.00 28.81 77 LEU A CA 1
ATOM 587 C C . LEU A 1 77 ? 34.072 -44.242 46.694 1.00 28.67 77 LEU A C 1
ATOM 588 O O . LEU A 1 77 ? 34.923 -44.638 47.476 1.00 31.85 77 LEU A O 1
ATOM 593 N N . PRO A 1 78 ? 34.271 -44.244 45.359 1.00 26.25 78 PRO A N 1
ATOM 594 C CA . PRO A 1 78 ? 35.642 -44.389 44.836 1.00 25.64 78 PRO A CA 1
ATOM 595 C C . PRO A 1 78 ? 36.554 -43.276 45.376 1.00 26.03 78 PRO A C 1
ATOM 596 O O . PRO A 1 78 ? 36.040 -42.233 45.773 1.00 25.44 78 PRO A O 1
ATOM 600 N N . PRO A 1 79 ? 37.896 -43.489 45.376 1.00 26.06 79 PRO A N 1
ATOM 601 C CA . PRO A 1 79 ? 38.850 -42.497 45.891 1.00 26.80 79 PRO A CA 1
ATOM 602 C C . PRO A 1 79 ? 38.705 -41.194 45.144 1.00 27.63 79 PRO A C 1
ATOM 603 O O . PRO A 1 79 ? 38.595 -41.182 43.899 1.00 28.72 79 PRO A O 1
ATOM 607 N N . GLN A 1 80 ? 38.712 -40.103 45.893 1.00 27.41 80 GLN A N 1
ATOM 608 C CA . GLN A 1 80 ? 38.364 -38.802 45.353 1.00 28.29 80 GLN A CA 1
ATOM 609 C C . GLN A 1 80 ? 39.104 -38.423 44.052 1.00 28.53 80 GLN A C 1
ATOM 610 O O . GLN A 1 80 ? 38.472 -37.929 43.113 1.00 29.60 80 GLN A O 1
ATOM 616 N N . GLU A 1 81 ? 40.411 -38.654 43.975 1.00 27.15 81 GLU A N 1
ATOM 617 C CA . GLU A 1 81 ? 41.185 -38.251 42.778 1.00 31.68 81 GLU A CA 1
ATOM 618 C C . GLU A 1 81 ? 40.869 -39.080 41.534 1.00 29.38 81 GLU A C 1
ATOM 619 O O . GLU A 1 81 ? 40.922 -38.584 40.416 1.00 29.53 81 GLU A O 1
ATOM 625 N N . ILE A 1 82 ? 40.553 -40.347 41.752 1.00 28.22 82 ILE A N 1
ATOM 626 C CA . ILE A 1 82 ? 40.045 -41.221 40.708 1.00 27.19 82 ILE A CA 1
ATOM 627 C C . ILE A 1 82 ? 38.645 -40.771 40.242 1.00 25.05 82 ILE A C 1
ATOM 628 O O . ILE A 1 82 ? 38.416 -40.602 39.048 1.00 23.90 82 ILE A O 1
ATOM 633 N N . LEU A 1 83 ? 37.742 -40.535 41.189 1.00 23.69 83 LEU A N 1
ATOM 634 C CA . LEU A 1 83 ? 36.381 -40.062 40.892 1.00 23.90 83 LEU A CA 1
ATOM 635 C C . LEU A 1 83 ? 36.391 -38.779 40.057 1.00 23.45 83 LEU A C 1
ATOM 636 O O . LEU A 1 83 ? 35.706 -38.702 39.032 1.00 24.39 83 LEU A O 1
ATOM 641 N N . ASP A 1 84 ? 37.174 -37.785 40.481 1.00 22.55 84 ASP A N 1
ATOM 642 C CA . ASP A 1 84 ? 37.271 -36.532 39.748 1.00 22.04 84 ASP A CA 1
ATOM 643 C C . ASP A 1 84 ? 37.840 -36.693 38.344 1.00 22.76 84 ASP A C 1
ATOM 644 O O . ASP A 1 84 ? 37.366 -36.058 37.410 1.00 22.71 84 ASP A O 1
ATOM 649 N N . ALA A 1 85 ? 38.873 -37.523 38.197 1.00 21.67 85 ALA A N 1
ATOM 650 C CA . ALA A 1 85 ? 39.481 -37.729 36.887 1.00 22.61 85 ALA A CA 1
ATOM 651 C C . ALA A 1 85 ? 38.527 -38.504 35.970 1.00 22.13 85 ALA A C 1
ATOM 652 O O . ALA A 1 85 ? 38.443 -38.237 34.767 1.00 21.30 85 ALA A O 1
ATOM 654 N N . VAL A 1 86 ? 37.813 -39.467 36.544 1.00 20.71 86 VAL A N 1
ATOM 655 C CA . VAL A 1 86 ? 36.856 -40.247 35.778 1.00 20.27 86 VAL A CA 1
ATOM 656 C C . VAL A 1 86 ? 35.729 -39.330 35.289 1.00 19.32 86 VAL A C 1
ATOM 657 O O . VAL A 1 86 ? 35.426 -39.304 34.100 1.00 19.94 86 VAL A O 1
ATOM 661 N N . CYS A 1 87 ? 35.146 -38.556 36.193 1.00 20.65 87 CYS A N 1
ATOM 662 C CA . CYS A 1 87 ? 34.052 -37.650 35.819 1.00 23.37 87 CYS A CA 1
ATOM 663 C C . CYS A 1 87 ? 34.463 -36.619 34.758 1.00 23.97 87 CYS A C 1
ATOM 664 O O . CYS A 1 87 ? 33.688 -36.339 33.833 1.00 23.03 87 CYS A O 1
ATOM 667 N N . ASP A 1 88 ? 35.676 -36.071 34.900 1.00 25.01 88 ASP A N 1
ATOM 668 C CA . ASP A 1 88 ? 36.253 -35.135 33.926 1.00 25.94 88 ASP A CA 1
ATOM 669 C C . ASP A 1 88 ? 36.395 -35.763 32.550 1.00 23.55 88 ASP A C 1
ATOM 670 O O . ASP A 1 88 ? 36.102 -35.117 31.543 1.00 24.04 88 ASP A O 1
ATOM 675 N N . ALA A 1 89 ? 36.858 -37.014 32.519 1.00 21.52 89 ALA A N 1
ATOM 676 C CA . ALA A 1 89 ? 37.133 -37.723 31.270 1.00 22.03 89 ALA A CA 1
ATOM 677 C C . ALA A 1 89 ? 35.837 -38.045 30.544 1.00 21.65 89 ALA A C 1
ATOM 678 O O . ALA A 1 89 ? 35.762 -37.972 29.314 1.00 20.07 89 ALA A O 1
ATOM 680 N N . ILE A 1 90 ? 34.807 -38.378 31.321 1.00 19.49 90 ILE A N 1
ATOM 681 C CA . ILE A 1 90 ? 33.507 -38.715 30.755 1.00 18.79 90 ILE A CA 1
ATOM 682 C C . ILE A 1 90 ? 32.864 -37.456 30.183 1.00 20.10 90 ILE A C 1
ATOM 683 O O . ILE A 1 90 ? 32.329 -37.463 29.065 1.00 18.46 90 ILE A O 1
ATOM 688 N N . GLU A 1 91 ? 32.925 -36.383 30.965 1.00 21.00 91 GLU A N 1
ATOM 689 C CA . GLU A 1 91 ? 32.390 -35.092 30.546 1.00 24.88 91 GLU A CA 1
ATOM 690 C C . GLU A 1 91 ? 33.091 -34.599 29.260 1.00 25.33 91 GLU A C 1
ATOM 691 O O . GLU A 1 91 ? 32.434 -34.195 28.299 1.00 25.25 91 GLU A O 1
ATOM 697 N N . ASN A 1 92 ? 34.418 -34.640 29.254 1.00 26.82 92 ASN A N 1
ATOM 698 C CA . ASN A 1 92 ? 35.205 -34.315 28.064 1.00 27.06 92 ASN A CA 1
ATOM 699 C C . ASN A 1 92 ? 34.842 -35.170 26.826 1.00 26.19 92 ASN A C 1
ATOM 700 O O . ASN A 1 92 ? 34.744 -34.643 25.723 1.00 26.50 92 ASN A O 1
ATOM 705 N N . ARG A 1 93 ? 34.615 -36.471 27.004 1.00 24.11 93 ARG A N 1
ATOM 706 C CA . ARG A 1 93 ? 34.213 -37.304 25.870 1.00 22.72 93 ARG A CA 1
ATOM 707 C C . ARG A 1 93 ? 32.868 -36.870 25.294 1.00 23.60 93 ARG A C 1
ATOM 708 O O . ARG A 1 93 ? 32.702 -36.807 24.058 1.00 20.90 93 ARG A O 1
ATOM 716 N N . LEU A 1 94 ? 31.907 -36.626 26.186 1.00 19.51 94 LEU A N 1
ATOM 717 C CA . LEU A 1 94 ? 30.588 -36.131 25.776 1.00 22.86 94 LEU A CA 1
ATOM 718 C C . LEU A 1 94 ? 30.647 -34.743 25.114 1.00 24.17 94 LEU A C 1
ATOM 719 O O . LEU A 1 94 ? 30.022 -34.537 24.082 1.00 27.24 94 LEU A O 1
ATOM 724 N N . GLU A 1 95 ? 31.384 -33.804 25.704 1.00 26.13 95 GLU A N 1
ATOM 725 C CA . GLU A 1 95 ? 31.653 -32.508 25.075 1.00 30.40 95 GLU A CA 1
ATOM 726 C C . GLU A 1 95 ? 32.189 -32.654 23.642 1.00 31.89 95 GLU A C 1
ATOM 727 O O . GLU A 1 95 ? 31.807 -31.895 22.747 1.00 31.63 95 GLU A O 1
ATOM 733 N N . ASN A 1 96 ? 33.066 -33.634 23.431 1.00 30.99 96 ASN A N 1
ATOM 734 C CA . ASN A 1 96 ? 33.671 -33.849 22.122 1.00 30.67 96 ASN A CA 1
ATOM 735 C C . ASN A 1 96 ? 32.757 -34.536 21.119 1.00 30.33 96 ASN A C 1
ATOM 736 O O . ASN A 1 96 ? 32.998 -34.462 19.918 1.00 32.06 96 ASN A O 1
ATOM 741 N N . THR A 1 97 ? 31.713 -35.205 21.597 1.00 26.44 97 THR A N 1
ATOM 742 C CA . THR A 1 97 ? 30.866 -35.991 20.699 1.00 24.00 97 THR A CA 1
ATOM 743 C C . THR A 1 97 ? 29.444 -35.457 20.525 1.00 24.00 97 THR A C 1
ATOM 744 O O . THR A 1 97 ? 28.857 -35.631 19.466 1.00 23.85 97 THR A O 1
ATOM 748 N N . LEU A 1 98 ? 28.891 -34.815 21.551 1.00 24.13 98 LEU A N 1
ATOM 749 C CA . LEU A 1 98 ? 27.468 -34.427 21.541 1.00 25.56 98 LEU A CA 1
ATOM 750 C C . LEU A 1 98 ? 27.212 -33.150 20.740 1.00 25.37 98 LEU A C 1
ATOM 751 O O . LEU A 1 98 ? 27.908 -32.154 20.921 1.00 25.05 98 LEU A O 1
ATOM 756 N N . GLU A 1 99 ? 26.210 -33.183 19.863 1.00 28.44 99 GLU A N 1
ATOM 757 C CA . GLU A 1 99 ? 25.783 -31.967 19.135 1.00 30.08 99 GLU A CA 1
ATOM 758 C C . GLU A 1 99 ? 24.982 -31.047 20.077 1.00 30.53 99 GLU A C 1
ATOM 759 O O . GLU A 1 99 ? 24.008 -31.501 20.690 1.00 30.19 99 GLU A O 1
ATOM 765 N N . PRO A 1 100 ? 25.383 -29.761 20.197 1.00 33.06 100 PRO A N 1
ATOM 766 C CA . PRO A 1 100 ? 24.621 -28.797 21.015 1.00 34.37 100 PRO A CA 1
ATOM 767 C C . PRO A 1 100 ? 23.162 -28.762 20.566 1.00 34.15 100 PRO A C 1
ATOM 768 O O . PRO A 1 100 ? 22.900 -28.831 19.373 1.00 33.05 100 PRO A O 1
ATOM 772 N N . GLN A 1 101 ? 22.233 -28.700 21.519 1.00 33.22 101 GLN A N 1
ATOM 773 C CA . GLN A 1 101 ? 20.808 -28.828 21.219 1.00 34.57 101 GLN A CA 1
ATOM 774 C C . GLN A 1 101 ? 20.068 -27.525 21.470 1.00 34.25 101 GLN A C 1
ATOM 775 O O . GLN A 1 101 ? 20.542 -26.678 22.233 1.00 33.25 101 GLN A O 1
ATOM 781 N N . LYS A 1 102 ? 18.919 -27.361 20.811 1.00 32.90 102 LYS A N 1
ATOM 782 C CA . LYS A 1 102 ? 18.000 -26.264 21.156 1.00 34.45 102 LYS A CA 1
ATOM 783 C C . LYS A 1 102 ? 17.276 -26.637 22.449 1.00 31.43 102 LYS A C 1
ATOM 784 O O . LYS A 1 102 ? 17.021 -27.818 22.676 1.00 28.28 102 LYS A O 1
ATOM 790 N N . PRO A 1 103 ? 16.923 -25.641 23.279 1.00 30.89 103 PRO A N 1
ATOM 791 C CA . PRO A 1 103 ? 16.092 -25.946 24.451 1.00 30.16 103 PRO A CA 1
ATOM 792 C C . PRO A 1 103 ? 14.783 -26.596 24.046 1.00 30.87 103 PRO A C 1
ATOM 793 O O . PRO A 1 103 ? 14.287 -26.361 22.934 1.00 31.81 103 PRO A O 1
ATOM 797 N N . TRP A 1 104 ? 14.237 -27.430 24.925 1.00 29.67 104 TRP A N 1
ATOM 798 C CA . TRP A 1 104 ? 12.945 -28.029 24.682 1.00 28.17 104 TRP A CA 1
ATOM 799 C C . TRP A 1 104 ? 11.851 -27.079 25.160 1.00 30.50 104 TRP A C 1
ATOM 800 O O . TRP A 1 104 ? 11.969 -26.472 26.230 1.00 30.30 104 TRP A O 1
ATOM 811 N N . THR A 1 105 ? 10.783 -26.967 24.372 1.00 27.95 105 THR A N 1
ATOM 812 C CA . THR A 1 105 ? 9.630 -26.164 24.732 1.00 26.67 105 THR A CA 1
ATOM 813 C C . THR A 1 105 ? 8.678 -26.964 25.630 1.00 26.39 105 THR A C 1
ATOM 814 O O . THR A 1 105 ? 8.790 -28.189 25.766 1.00 22.01 105 THR A O 1
ATOM 818 N N . PHE A 1 106 ? 7.699 -26.259 26.189 1.00 24.72 106 PHE A N 1
ATOM 819 C CA . PHE A 1 106 ? 6.680 -26.877 27.009 1.00 24.78 106 PHE A CA 1
ATOM 820 C C . PHE A 1 106 ? 5.938 -27.868 26.120 1.00 24.72 106 PHE A C 1
ATOM 821 O O . PHE A 1 106 ? 5.636 -28.999 26.513 1.00 23.74 106 PHE A O 1
ATOM 829 N N . LYS A 1 107 ? 5.690 -27.448 24.887 1.00 24.36 107 LYS A N 1
ATOM 830 C CA . LYS A 1 107 ? 4.955 -28.269 23.965 1.00 26.21 107 LYS A CA 1
ATOM 831 C C . LYS A 1 107 ? 5.716 -29.566 23.648 1.00 25.12 107 LYS A C 1
ATOM 832 O O . LYS A 1 107 ? 5.109 -30.633 23.620 1.00 22.32 107 LYS A O 1
ATOM 838 N N . LYS A 1 108 ? 7.033 -29.479 23.413 1.00 25.19 108 LYS A N 1
ATOM 839 C CA . LYS A 1 108 ? 7.808 -30.689 23.120 1.00 27.17 108 LYS A CA 1
ATOM 840 C C . LYS A 1 108 ? 7.868 -31.587 24.359 1.00 25.30 108 LYS A C 1
ATOM 841 O O . LYS A 1 108 ? 7.712 -32.804 24.258 1.00 25.94 108 LYS A O 1
ATOM 847 N N . ALA A 1 109 ? 8.034 -30.966 25.526 1.00 24.44 109 ALA A N 1
ATOM 848 C CA . ALA A 1 109 ? 8.046 -31.710 26.794 1.00 23.25 109 ALA A CA 1
ATOM 849 C C . ALA A 1 109 ? 6.757 -32.486 26.974 1.00 23.93 109 ALA A C 1
ATOM 850 O O . ALA A 1 109 ? 6.796 -33.686 27.269 1.00 24.64 109 ALA A O 1
ATOM 852 N N . CYS A 1 110 ? 5.615 -31.816 26.783 1.00 22.97 110 CYS A N 1
ATOM 853 C CA . CYS A 1 110 ? 4.298 -32.452 26.893 1.00 23.44 110 CYS A CA 1
ATOM 854 C C . CYS A 1 110 ? 4.047 -33.585 25.900 1.00 23.11 110 CYS A C 1
ATOM 855 O O . CYS A 1 110 ? 3.514 -34.649 26.258 1.00 22.80 110 CYS A O 1
ATOM 858 N N . GLU A 1 111 ? 4.405 -33.344 24.646 1.00 25.17 111 GLU A N 1
ATOM 859 C CA . GLU A 1 111 ? 4.263 -34.354 23.587 1.00 28.83 111 GLU A CA 1
ATOM 860 C C . GLU A 1 111 ? 5.109 -35.623 23.848 1.00 27.32 111 GLU A C 1
ATOM 861 O O . GLU A 1 111 ? 4.644 -36.740 23.592 1.00 27.93 111 GLU A O 1
ATOM 867 N N . SER A 1 112 ? 6.313 -35.441 24.395 1.00 28.10 112 SER A N 1
ATOM 868 C CA . SER A 1 112 ? 7.265 -36.537 24.637 1.00 28.70 112 SER A CA 1
ATOM 869 C C . SER A 1 112 ? 6.773 -37.556 25.659 1.00 28.73 112 SER A C 1
ATOM 870 O O . SER A 1 112 ? 7.274 -38.682 25.713 1.00 27.67 112 SER A O 1
ATOM 873 N N . LEU A 1 113 ? 5.794 -37.156 26.462 1.00 27.44 113 LEU A N 1
ATOM 874 C CA . LEU A 1 113 ? 5.302 -37.979 27.554 1.00 27.04 113 LEU A CA 1
ATOM 875 C C . LEU A 1 113 ? 4.450 -39.150 27.064 1.00 29.46 113 LEU A C 1
ATOM 876 O O . LEU A 1 113 ? 3.649 -39.013 26.126 1.00 25.54 113 LEU A O 1
ATOM 881 N N . ASP A 1 114 ? 4.622 -40.301 27.719 1.00 28.39 114 ASP A N 1
ATOM 882 C CA . ASP A 1 114 ? 3.811 -41.483 27.464 1.00 29.05 114 ASP A CA 1
ATOM 883 C C . ASP A 1 114 ? 2.408 -41.195 27.987 1.00 28.32 114 ASP A C 1
ATOM 884 O O . ASP A 1 114 ? 2.217 -41.020 29.194 1.00 29.11 114 ASP A O 1
ATOM 889 N N . LYS A 1 115 ? 1.421 -41.173 27.090 1.00 26.87 115 LYS A N 1
ATOM 890 C CA . LYS A 1 115 ? 0.048 -40.826 27.475 1.00 26.69 115 LYS A CA 1
ATOM 891 C C . LYS A 1 115 ? -0.690 -42.020 28.030 1.00 27.83 115 LYS A C 1
ATOM 892 O O . LYS A 1 115 ? -1.768 -41.882 28.592 1.00 28.64 115 LYS A O 1
ATOM 898 N N . ASN A 1 116 ? -0.117 -43.212 27.881 1.00 30.78 116 ASN A N 1
ATOM 899 C CA . ASN A 1 116 ? -0.815 -44.417 28.336 1.00 31.93 116 ASN A CA 1
ATOM 900 C C . ASN A 1 116 ? -0.501 -44.775 29.765 1.00 30.04 116 ASN A C 1
ATOM 901 O O . ASN A 1 116 ? -0.974 -45.775 30.258 1.00 33.07 116 ASN A O 1
ATOM 906 N N . THR A 1 117 ? 0.264 -43.938 30.447 1.00 28.19 117 THR A N 1
ATOM 907 C CA . THR A 1 117 ? 0.564 -44.193 31.855 1.00 27.83 117 THR A CA 1
ATOM 908 C C . THR A 1 117 ? -0.032 -43.144 32.782 1.00 28.42 117 THR A C 1
ATOM 909 O O . THR A 1 117 ? -0.533 -42.115 32.335 1.00 26.77 117 THR A O 1
ATOM 913 N N . SER A 1 118 ? 0.027 -43.425 34.079 1.00 25.32 118 SER A N 1
ATOM 914 C CA . SER A 1 118 ? -0.523 -42.550 35.087 1.00 24.76 118 SER A CA 1
ATOM 915 C C . SER A 1 118 ? 0.202 -41.202 35.183 1.00 23.64 118 SER A C 1
ATOM 916 O O . SER A 1 118 ? 1.402 -41.096 34.907 1.00 24.06 118 SER A O 1
ATOM 919 N N . SER A 1 119 ? -0.543 -40.182 35.590 1.00 23.91 119 SER A N 1
ATOM 920 C CA . SER A 1 119 ? 0.001 -38.855 35.860 1.00 22.25 119 SER A CA 1
ATOM 921 C C . SER A 1 119 ? 0.579 -38.802 37.271 1.00 19.73 119 SER A C 1
ATOM 922 O O . SER A 1 119 ? 1.180 -37.805 37.658 1.00 20.94 119 SER A O 1
ATOM 925 N N . GLY A 1 120 ? 0.396 -39.880 38.033 1.00 20.76 120 GLY A N 1
ATOM 926 C CA . GLY A 1 120 ? 0.897 -39.959 39.405 1.00 19.82 120 GLY A CA 1
ATOM 927 C C . GLY A 1 120 ? 0.288 -38.904 40.320 1.00 21.03 120 GLY A C 1
ATOM 928 O O . GLY A 1 120 ? -0.843 -38.477 40.108 1.00 17.09 120 GLY A O 1
ATOM 929 N N . TYR A 1 121 ? 1.031 -38.471 41.342 1.00 18.64 121 TYR A N 1
ATOM 930 C CA . TYR A 1 121 ? 0.488 -37.489 42.279 1.00 19.99 121 TYR A CA 1
ATOM 931 C C . TYR A 1 121 ? 0.179 -36.136 41.603 1.00 18.84 121 TYR A C 1
ATOM 932 O O . TYR A 1 121 ? 0.977 -35.673 40.782 1.00 21.42 121 TYR A O 1
ATOM 941 N N . PRO A 1 122 ? -0.967 -35.485 41.944 1.00 19.59 122 PRO A N 1
ATOM 942 C CA . PRO A 1 122 ? -2.049 -35.896 42.854 1.00 21.05 122 PRO A CA 1
ATOM 943 C C . PRO A 1 122 ? -3.279 -36.547 42.208 1.00 23.37 122 PRO A C 1
ATOM 944 O O . PRO A 1 122 ? -4.137 -37.057 42.941 1.00 25.02 122 PRO A O 1
ATOM 948 N N . TYR A 1 123 ? -3.385 -36.528 40.877 1.00 24.19 123 TYR A N 1
ATOM 949 C CA . TYR A 1 123 ? -4.617 -36.974 40.218 1.00 24.02 123 TYR A CA 1
ATOM 950 C C . TYR A 1 123 ? -4.673 -38.463 39.871 1.00 25.80 123 TYR A C 1
ATOM 951 O O . TYR A 1 123 ? -5.763 -39.006 39.716 1.00 25.41 123 TYR A O 1
ATOM 960 N N . HIS A 1 124 ? -3.510 -39.110 39.737 1.00 25.08 124 HIS A N 1
ATOM 961 C CA . HIS A 1 124 ? -3.426 -40.549 39.446 1.00 26.85 124 HIS A CA 1
ATOM 962 C C . HIS A 1 124 ? -4.317 -40.992 38.287 1.00 27.67 124 HIS A C 1
ATOM 963 O O . HIS A 1 124 ? -4.978 -42.007 38.384 1.00 29.87 124 HIS A O 1
ATOM 970 N N . LYS A 1 125 ? -4.346 -40.227 37.196 1.00 28.81 125 LYS A N 1
ATOM 971 C CA . LYS A 1 125 ? -5.165 -40.590 36.041 1.00 29.12 125 LYS A CA 1
ATOM 972 C C . LYS A 1 125 ? -4.301 -40.831 34.810 1.00 28.05 125 LYS A C 1
ATOM 973 O O . LYS A 1 125 ? -3.255 -40.197 34.646 1.00 26.15 125 LYS A O 1
ATOM 979 N N . GLN A 1 126 ? -4.722 -41.765 33.959 1.00 27.18 126 GLN A N 1
ATOM 980 C CA . GLN A 1 126 ? -4.071 -41.971 32.667 1.00 28.99 126 GLN A CA 1
ATOM 981 C C . GLN A 1 126 ? -3.903 -40.623 32.002 1.00 27.56 126 GLN A C 1
ATOM 982 O O . GLN A 1 126 ? -4.885 -39.890 31.883 1.00 27.22 126 GLN A O 1
ATOM 988 N N . LYS A 1 127 ? -2.678 -40.285 31.599 1.00 25.00 127 LYS A N 1
ATOM 989 C CA . LYS A 1 127 ? -2.406 -38.969 31.007 1.00 25.89 127 LYS A CA 1
ATOM 990 C C . LYS A 1 127 ? -3.312 -38.631 29.809 1.00 28.32 127 LYS A C 1
ATOM 991 O O . LYS A 1 127 ? -3.647 -37.460 29.587 1.00 26.98 127 LYS A O 1
ATOM 997 N N . SER A 1 128 ? -3.710 -39.659 29.055 1.00 27.26 128 SER A N 1
ATOM 998 C CA . SER A 1 128 ? -4.571 -39.489 27.888 1.00 29.56 128 SER A CA 1
ATOM 999 C C . SER A 1 128 ? -5.953 -38.956 28.262 1.00 27.07 128 SER A C 1
ATOM 1000 O O . SER A 1 128 ? -6.592 -38.336 27.443 1.00 30.73 128 SER A O 1
ATOM 1003 N N . LYS A 1 129 ? -6.391 -39.177 29.500 1.00 26.58 129 LYS A N 1
ATOM 1004 C CA . LYS A 1 129 ? -7.662 -38.650 29.982 1.00 28.12 129 LYS A CA 1
ATOM 1005 C C . LYS A 1 129 ? -7.799 -37.114 29.950 1.00 28.66 129 LYS A C 1
ATOM 1006 O O . LYS A 1 129 ? -8.913 -36.604 29.969 1.00 27.27 129 LYS A O 1
ATOM 1012 N N . ASP A 1 130 ? -6.679 -36.390 29.903 1.00 27.32 130 ASP A N 1
ATOM 1013 C CA . ASP A 1 130 ? -6.709 -34.931 29.833 1.00 26.09 130 ASP A CA 1
ATOM 1014 C C . ASP A 1 130 ? -5.897 -34.439 28.668 1.00 25.18 130 ASP A C 1
ATOM 1015 O O . ASP A 1 130 ? -5.403 -33.319 28.690 1.00 25.35 130 ASP A O 1
ATOM 1020 N N . TRP A 1 131 ? -5.739 -35.277 27.657 1.00 25.46 131 TRP A N 1
ATOM 1021 C CA . TRP A 1 131 ? -4.927 -34.924 26.490 1.00 28.07 131 TRP A CA 1
ATOM 1022 C C . TRP A 1 131 ? -5.850 -34.783 25.275 1.00 30.82 131 TRP A C 1
ATOM 1023 O O . TRP A 1 131 ? -6.734 -35.629 25.051 1.00 32.95 131 TRP A O 1
ATOM 1034 N N . THR A 1 132 ? -5.665 -33.705 24.521 1.00 31.86 132 THR A N 1
ATOM 1035 C CA . THR A 1 132 ? -6.568 -33.377 23.419 1.00 34.02 132 THR A CA 1
ATOM 1036 C C . THR A 1 132 ? -6.016 -33.861 22.090 1.00 36.75 132 THR A C 1
ATOM 1037 O O . THR A 1 132 ? -6.750 -33.970 21.094 1.00 38.01 132 THR A O 1
ATOM 1041 N N . GLY A 1 133 ? -4.710 -34.123 22.080 1.00 38.35 133 GLY A N 1
ATOM 1042 C CA . GLY A 1 133 ? -3.986 -34.503 20.875 1.00 36.91 133 GLY A CA 1
ATOM 1043 C C . GLY A 1 133 ? -2.738 -33.660 20.792 1.00 37.03 133 GLY A C 1
ATOM 1044 O O . GLY A 1 133 ? -1.747 -34.048 20.162 1.00 36.94 133 GLY A O 1
ATOM 1045 N N . SER A 1 134 ? -2.778 -32.503 21.453 1.00 36.77 134 SER A N 1
ATOM 1046 C CA . SER A 1 134 ? -1.669 -31.563 21.396 1.00 34.62 134 SER A CA 1
ATOM 1047 C C . SER A 1 134 ? -1.348 -30.849 22.717 1.00 32.88 134 SER A C 1
ATOM 1048 O O . SER A 1 134 ? -0.291 -30.246 22.846 1.00 33.06 134 SER A O 1
ATOM 1051 N N . ALA A 1 135 ? -2.255 -30.880 23.694 1.00 30.57 135 ALA A N 1
ATOM 1052 C CA . ALA A 1 135 ? -1.961 -30.227 24.975 1.00 28.15 135 ALA A CA 1
ATOM 1053 C C . ALA A 1 135 ? -2.692 -30.910 26.093 1.00 25.10 135 ALA A C 1
ATOM 1054 O O . ALA A 1 135 ? -3.669 -31.614 25.857 1.00 24.59 135 ALA A O 1
ATOM 1056 N N . PHE A 1 136 ? -2.210 -30.723 27.314 1.00 23.35 136 PHE A N 1
ATOM 1057 C CA . PHE A 1 136 ? -2.984 -31.139 28.464 1.00 22.97 136 PHE A CA 1
ATOM 1058 C C . PHE A 1 136 ? -4.040 -30.098 28.764 1.00 23.29 136 PHE A C 1
ATOM 1059 O O . PHE A 1 136 ? -3.790 -28.900 28.649 1.00 22.11 136 PHE A O 1
ATOM 1067 N N . ILE A 1 137 ? -5.210 -30.562 29.175 1.00 23.00 137 ILE A N 1
ATOM 1068 C CA . ILE A 1 137 ? -6.291 -29.673 29.573 1.00 23.59 137 ILE A CA 1
ATOM 1069 C C . ILE A 1 137 ? -6.803 -30.148 30.921 1.00 23.35 137 ILE A C 1
ATOM 1070 O O . ILE A 1 137 ? -6.256 -31.090 31.482 1.00 24.96 137 ILE A O 1
ATOM 1075 N N . GLY A 1 138 ? -7.832 -29.501 31.452 1.00 21.51 138 GLY A N 1
ATOM 1076 C CA . GLY A 1 138 ? -8.399 -29.903 32.735 1.00 22.35 138 GLY A CA 1
ATOM 1077 C C . GLY A 1 138 ? -7.349 -29.926 33.845 1.00 24.76 138 GLY A C 1
ATOM 1078 O O . GLY A 1 138 ? -6.431 -29.101 33.845 1.00 20.95 138 GLY A O 1
ATOM 1079 N N . ASP A 1 139 ? -7.482 -30.875 34.775 1.00 23.31 139 ASP A N 1
ATOM 1080 C CA . ASP A 1 139 ? -6.594 -30.967 35.950 1.00 24.67 139 ASP A CA 1
ATOM 1081 C C . ASP A 1 139 ? -5.123 -31.101 35.578 1.00 23.48 139 ASP A C 1
ATOM 1082 O O . ASP A 1 139 ? -4.260 -30.459 36.170 1.00 20.96 139 ASP A O 1
ATOM 1087 N N . LEU A 1 140 ? -4.849 -31.935 34.585 1.00 22.48 140 LEU A N 1
ATOM 1088 C CA . LEU A 1 140 ? -3.484 -32.174 34.160 1.00 21.84 140 LEU A CA 1
ATOM 1089 C C . LEU A 1 140 ? -2.884 -30.964 33.450 1.00 22.54 140 LEU A C 1
ATOM 1090 O O . LEU A 1 140 ? -1.686 -30.699 33.575 1.00 20.01 140 LEU A O 1
ATOM 1095 N N . GLY A 1 141 ? -3.706 -30.236 32.691 1.00 22.11 141 GLY A N 1
ATOM 1096 C CA . GLY A 1 141 ? -3.282 -28.948 32.140 1.00 18.82 141 GLY A CA 1
ATOM 1097 C C . GLY A 1 141 ? -2.819 -27.998 33.222 1.00 19.14 141 GLY A C 1
ATOM 1098 O O . GLY A 1 141 ? -1.802 -27.350 33.075 1.00 22.55 141 GLY A O 1
ATOM 1099 N N . ASP A 1 142 ? -3.553 -27.932 34.329 1.00 21.79 142 ASP A N 1
ATOM 1100 C CA . ASP A 1 142 ? -3.177 -27.065 35.456 1.00 22.38 142 ASP A CA 1
ATOM 1101 C C . ASP A 1 142 ? -1.856 -27.507 36.085 1.00 22.44 142 ASP A C 1
ATOM 1102 O O . ASP A 1 142 ? -0.941 -26.678 36.325 1.00 20.51 142 ASP A O 1
ATOM 1107 N N . GLN A 1 143 ? -1.759 -28.809 36.366 1.00 18.90 143 GLN A N 1
ATOM 1108 C CA . GLN A 1 143 ? -0.503 -29.346 36.919 1.00 18.73 143 GLN A CA 1
ATOM 1109 C C . GLN A 1 143 ? 0.685 -29.068 35.997 1.00 15.38 143 GLN A C 1
ATOM 1110 O O . GLN A 1 143 ? 1.734 -28.584 36.439 1.00 18.97 143 GLN A O 1
ATOM 1116 N N . ALA A 1 144 ? 0.524 -29.384 34.721 1.00 16.68 144 ALA A N 1
ATOM 1117 C CA . ALA A 1 144 ? 1.583 -29.188 33.706 1.00 18.21 144 ALA A CA 1
ATOM 1118 C C . ALA A 1 144 ? 2.004 -27.705 33.549 1.00 19.62 144 ALA A C 1
ATOM 1119 O O . ALA A 1 144 ? 3.194 -27.390 33.488 1.00 18.07 144 ALA A O 1
ATOM 1121 N N . THR A 1 145 ? 1.022 -26.805 33.495 1.00 21.48 145 THR A N 1
ATOM 1122 C CA . THR A 1 145 ? 1.290 -25.363 33.368 1.00 21.24 145 THR A CA 1
ATOM 1123 C C . THR A 1 145 ? 2.017 -24.811 34.588 1.00 19.75 145 THR A C 1
ATOM 1124 O O . THR A 1 145 ? 3.026 -24.101 34.460 1.00 20.31 145 THR A O 1
ATOM 1128 N N . HIS A 1 146 ? 1.515 -25.136 35.770 1.00 18.19 146 HIS A N 1
ATOM 1129 C CA . HIS A 1 146 ? 2.153 -24.681 36.977 1.00 18.58 146 HIS A CA 1
ATOM 1130 C C . HIS A 1 146 ? 3.600 -25.156 37.060 1.00 19.24 146 HIS A C 1
ATOM 1131 O O . HIS A 1 146 ? 4.465 -24.349 37.405 1.00 21.33 146 HIS A O 1
ATOM 1138 N N . ALA A 1 147 ? 3.853 -26.438 36.737 1.00 15.26 147 ALA A N 1
ATOM 1139 C CA . ALA A 1 147 ? 5.209 -27.001 36.775 1.00 18.27 147 ALA A CA 1
ATOM 1140 C C . ALA A 1 147 ? 6.095 -26.321 35.744 1.00 18.31 147 ALA A C 1
ATOM 1141 O O . ALA A 1 147 ? 7.261 -26.036 36.020 1.00 16.81 147 ALA A O 1
ATOM 1143 N N . ASN A 1 148 ? 5.540 -26.064 34.560 1.00 18.82 148 ASN A N 1
ATOM 1144 C CA . ASN A 1 148 ? 6.272 -25.321 33.535 1.00 20.95 148 ASN A CA 1
ATOM 1145 C C . ASN A 1 148 ? 6.677 -23.906 34.020 1.00 22.04 148 ASN A C 1
ATOM 1146 O O . ASN A 1 148 ? 7.835 -23.492 33.856 1.00 24.95 148 ASN A O 1
ATOM 1151 N N . ASN A 1 149 ? 5.746 -23.185 34.642 1.00 20.55 149 ASN A N 1
ATOM 1152 C CA . ASN A 1 149 ? 6.057 -21.871 35.228 1.00 21.48 149 ASN A CA 1
ATOM 1153 C C . ASN A 1 149 ? 7.176 -21.934 36.255 1.00 22.25 149 ASN A C 1
ATOM 1154 O O . ASN A 1 149 ? 8.076 -21.095 36.239 1.00 21.02 149 ASN A O 1
ATOM 1159 N N . MET A 1 150 ? 7.131 -22.937 37.134 1.00 21.06 150 MET A N 1
ATOM 1160 C CA . MET A 1 150 ? 8.193 -23.106 38.130 1.00 21.34 150 MET A CA 1
ATOM 1161 C C . MET A 1 150 ? 9.529 -23.371 37.449 1.00 21.13 150 MET A C 1
ATOM 1162 O O . MET A 1 150 ? 10.565 -22.828 37.864 1.00 22.07 150 MET A O 1
ATOM 1167 N N . TYR A 1 151 ? 9.504 -24.188 36.399 1.00 20.69 151 TYR A N 1
ATOM 1168 C CA . TYR A 1 151 ? 10.740 -24.506 35.666 1.00 22.11 151 TYR A CA 1
ATOM 1169 C C . TYR A 1 151 ? 11.379 -23.245 35.091 1.00 22.71 151 TYR A C 1
ATOM 1170 O O . TYR A 1 151 ? 12.584 -23.022 35.253 1.00 23.65 151 TYR A O 1
ATOM 1179 N N . GLU A 1 152 ? 10.563 -22.431 34.422 1.00 20.83 152 GLU A N 1
ATOM 1180 C CA . GLU A 1 152 ? 11.034 -21.220 33.775 1.00 20.87 152 GLU A CA 1
ATOM 1181 C C . GLU A 1 152 ? 11.550 -20.222 34.792 1.00 20.96 152 GLU A C 1
ATOM 1182 O O . GLU A 1 152 ? 12.464 -19.483 34.497 1.00 22.08 152 GLU A O 1
ATOM 1188 N N . MET A 1 153 ? 10.968 -20.217 35.992 1.00 18.38 153 MET A N 1
ATOM 1189 C CA . MET A 1 153 ? 11.443 -19.350 37.064 1.00 20.68 153 MET A CA 1
ATOM 1190 C C . MET A 1 153 ? 12.659 -19.895 37.833 1.00 20.13 153 MET A C 1
ATOM 1191 O O . MET A 1 153 ? 13.175 -19.246 38.750 1.00 21.02 153 MET A O 1
ATOM 1196 N N . GLY A 1 154 ? 13.112 -21.103 37.488 1.00 20.28 154 GLY A N 1
ATOM 1197 C CA . GLY A 1 154 ? 14.151 -21.755 38.289 1.00 17.57 154 GLY A CA 1
ATOM 1198 C C . GLY A 1 154 ? 13.710 -21.941 39.734 1.00 18.90 154 GLY A C 1
ATOM 1199 O O . GLY A 1 154 ? 14.517 -21.801 40.639 1.00 20.10 154 GLY A O 1
ATOM 1200 N N . LYS A 1 155 ? 12.423 -22.260 39.948 1.00 20.79 155 LYS A N 1
ATOM 1201 C CA . LYS A 1 155 ? 11.886 -22.487 41.296 1.00 20.35 155 LYS A CA 1
ATOM 1202 C C . LYS A 1 155 ? 11.751 -23.981 41.611 1.00 20.58 155 LYS A C 1
ATOM 1203 O O . LYS A 1 155 ? 11.249 -24.744 40.805 1.00 19.57 155 LYS A O 1
ATOM 1209 N N . SER A 1 156 ? 12.173 -24.364 42.809 1.00 20.52 156 SER A N 1
ATOM 1210 C CA . SER A 1 156 ? 12.144 -25.742 43.275 1.00 22.22 156 SER A CA 1
ATOM 1211 C C . SER A 1 156 ? 10.705 -26.223 43.532 1.00 21.30 156 SER A C 1
ATOM 1212 O O . SER A 1 156 ? 9.845 -25.432 43.905 1.00 20.31 156 SER A O 1
ATOM 1215 N N . MET A 1 157 ? 10.475 -27.515 43.290 1.00 18.72 157 MET A N 1
ATOM 1216 C CA . MET A 1 157 ? 9.226 -28.231 43.591 1.00 18.94 157 MET A CA 1
ATOM 1217 C C . MET A 1 157 ? 9.684 -29.591 44.094 1.00 19.22 157 MET A C 1
ATOM 1218 O O . MET A 1 157 ? 10.605 -30.175 43.530 1.00 19.66 157 MET A O 1
ATOM 1223 N N . ARG A 1 158 ? 9.058 -30.088 45.148 1.00 18.61 158 ARG A N 1
ATOM 1224 C CA . ARG A 1 158 ? 9.358 -31.409 45.694 1.00 19.33 158 ARG A CA 1
ATOM 1225 C C . ARG A 1 158 ? 8.654 -32.500 44.851 1.00 19.30 158 ARG A C 1
ATOM 1226 O O . ARG A 1 158 ? 7.440 -32.568 44.825 1.00 19.61 158 ARG A O 1
ATOM 1234 N N . PRO A 1 159 ? 9.425 -33.350 44.145 1.00 18.23 159 PRO A N 1
ATOM 1235 C CA . PRO A 1 159 ? 8.799 -34.456 43.409 1.00 18.81 159 PRO A CA 1
ATOM 1236 C C . PRO A 1 159 ? 8.047 -35.395 44.358 1.00 18.32 159 PRO A C 1
ATOM 1237 O O . PRO A 1 159 ? 8.513 -35.667 45.465 1.00 20.32 159 PRO A O 1
ATOM 1241 N N . ILE A 1 160 ? 6.909 -35.910 43.925 1.00 19.48 160 ILE A N 1
ATOM 1242 C CA . ILE A 1 160 ? 6.241 -36.960 44.696 1.00 18.80 160 ILE A CA 1
ATOM 1243 C C . ILE A 1 160 ? 6.075 -38.187 43.842 1.00 15.84 160 ILE A C 1
ATOM 1244 O O . ILE A 1 160 ? 5.463 -38.125 42.786 1.00 17.82 160 ILE A O 1
ATOM 1249 N N . TYR A 1 161 ? 6.660 -39.300 44.289 1.00 15.78 161 TYR A N 1
ATOM 1250 C CA . TYR A 1 161 ? 6.607 -40.559 43.573 1.00 15.76 161 TYR A CA 1
ATOM 1251 C C . TYR A 1 161 ? 5.523 -41.454 44.137 1.00 16.04 161 TYR A C 1
ATOM 1252 O O . TYR A 1 161 ? 5.180 -41.365 45.311 1.00 17.34 161 TYR A O 1
ATOM 1261 N N . THR A 1 162 ? 5.011 -42.335 43.288 1.00 16.93 162 THR A N 1
ATOM 1262 C CA . THR A 1 162 ? 3.962 -43.265 43.662 1.00 16.97 162 THR A CA 1
ATOM 1263 C C . THR A 1 162 ? 4.505 -44.680 43.421 1.00 17.78 162 THR A C 1
ATOM 1264 O O . THR A 1 162 ? 4.825 -45.037 42.287 1.00 19.49 162 THR A O 1
ATOM 1268 N N . ALA A 1 163 ? 4.653 -45.463 44.484 1.00 16.10 163 ALA A N 1
ATOM 1269 C CA . ALA A 1 163 ? 5.231 -46.819 44.373 1.00 16.41 163 ALA A CA 1
ATOM 1270 C C . ALA A 1 163 ? 4.237 -47.744 43.721 1.00 15.79 163 ALA A C 1
ATOM 1271 O O . ALA A 1 163 ? 3.044 -47.662 44.002 1.00 17.42 163 ALA A O 1
ATOM 1273 N N . ALA A 1 164 ? 4.716 -48.600 42.837 1.00 15.06 164 ALA A N 1
ATOM 1274 C CA . ALA A 1 164 ? 3.906 -49.686 42.318 1.00 17.72 164 ALA A CA 1
ATOM 1275 C C . ALA A 1 164 ? 4.777 -50.935 42.296 1.00 16.65 164 ALA A C 1
ATOM 1276 O O . ALA A 1 164 ? 5.967 -50.867 42.626 1.00 18.96 164 ALA A O 1
ATOM 1278 N N . LEU A 1 165 ? 4.176 -52.056 41.905 1.00 17.38 165 LEU A N 1
ATOM 1279 C CA . LEU A 1 165 ? 4.886 -53.301 41.660 1.00 16.46 165 LEU A CA 1
ATOM 1280 C C . LEU A 1 165 ? 4.668 -53.759 40.228 1.00 17.27 165 LEU A C 1
ATOM 1281 O O . LEU A 1 165 ? 3.558 -53.644 39.687 1.00 18.03 165 LEU A O 1
ATOM 1286 N N . LYS A 1 166 ? 5.727 -54.288 39.625 1.00 16.72 166 LYS A N 1
ATOM 1287 C CA . LYS A 1 166 ? 5.746 -54.529 38.188 1.00 18.01 166 LYS A CA 1
ATOM 1288 C C . LYS A 1 166 ? 5.030 -55.816 37.818 1.00 16.83 166 LYS A C 1
ATOM 1289 O O . LYS A 1 166 ? 5.373 -56.909 38.289 1.00 16.46 166 LYS A O 1
ATOM 1295 N N . ASP A 1 167 ? 4.011 -55.660 36.986 1.00 17.83 167 ASP A N 1
ATOM 1296 C CA . ASP A 1 167 ? 3.330 -56.784 36.347 1.00 18.43 167 ASP A CA 1
ATOM 1297 C C . ASP A 1 167 ? 4.174 -57.274 35.168 1.00 17.51 167 ASP A C 1
ATOM 1298 O O . ASP A 1 167 ? 4.264 -56.609 34.135 1.00 17.96 167 ASP A O 1
ATOM 1303 N N . GLU A 1 168 ? 4.787 -58.441 35.333 1.00 17.93 168 GLU A N 1
ATOM 1304 C CA . GLU A 1 168 ? 5.681 -59.014 34.338 1.00 19.17 168 GLU A CA 1
ATOM 1305 C C . GLU A 1 168 ? 5.750 -60.522 34.552 1.00 19.71 168 GLU A C 1
ATOM 1306 O O . GLU A 1 168 ? 5.405 -61.021 35.623 1.00 19.84 168 GLU A O 1
ATOM 1312 N N . LEU A 1 169 ? 6.183 -61.234 33.520 1.00 19.79 169 LEU A N 1
ATOM 1313 C CA . LEU A 1 169 ? 6.482 -62.658 33.611 1.00 22.90 169 LEU A CA 1
ATOM 1314 C C . LEU A 1 169 ? 7.724 -62.854 34.485 1.00 22.75 169 LEU A C 1
ATOM 1315 O O . LEU A 1 169 ? 8.705 -62.130 34.324 1.00 22.48 169 LEU A O 1
ATOM 1320 N N . VAL A 1 170 ? 7.668 -63.802 35.422 1.00 21.12 170 VAL A N 1
ATOM 1321 C CA . VAL A 1 170 ? 8.798 -64.075 36.317 1.00 22.80 170 VAL A CA 1
ATOM 1322 C C . VAL A 1 170 ? 9.021 -65.571 36.406 1.00 24.63 170 VAL A C 1
ATOM 1323 O O . VAL A 1 170 ? 8.101 -66.341 36.123 1.00 23.38 170 VAL A O 1
ATOM 1327 N N . LYS A 1 171 ? 10.219 -65.992 36.819 1.00 25.92 171 LYS A N 1
ATOM 1328 C CA . LYS A 1 171 ? 10.460 -67.426 37.037 1.00 29.24 171 LYS A CA 1
ATOM 1329 C C . LYS A 1 171 ? 9.542 -67.933 38.140 1.00 28.37 171 LYS A C 1
ATOM 1330 O O . LYS A 1 171 ? 9.235 -67.185 39.066 1.00 28.48 171 LYS A O 1
ATOM 1336 N N . PRO A 1 172 ? 9.058 -69.184 38.014 1.00 28.24 172 PRO A N 1
ATOM 1337 C CA . PRO A 1 172 ? 8.018 -69.692 38.924 1.00 28.52 172 PRO A CA 1
ATOM 1338 C C . PRO A 1 172 ? 8.386 -69.705 40.417 1.00 29.37 172 PRO A C 1
ATOM 1339 O O . PRO A 1 172 ? 7.494 -69.582 41.268 1.00 29.24 172 PRO A O 1
ATOM 1343 N N . ASP A 1 173 ? 9.671 -69.815 40.746 1.00 31.70 173 ASP A N 1
ATOM 1344 C CA . ASP A 1 173 ? 10.078 -69.761 42.160 1.00 33.50 173 ASP A CA 1
ATOM 1345 C C . ASP A 1 173 ? 9.766 -68.403 42.825 1.00 33.38 173 ASP A C 1
ATOM 1346 O O . ASP A 1 173 ? 9.628 -68.333 44.055 1.00 31.69 173 ASP A O 1
ATOM 1351 N N . LYS A 1 174 ? 9.598 -67.346 42.014 1.00 31.23 174 LYS A N 1
ATOM 1352 C CA . LYS A 1 174 ? 9.187 -66.031 42.539 1.00 29.70 174 LYS A CA 1
ATOM 1353 C C . LYS A 1 174 ? 7.706 -65.949 42.848 1.00 28.43 174 LYS A C 1
ATOM 1354 O O . LYS A 1 174 ? 7.237 -64.956 43.388 1.00 27.33 174 LYS A O 1
ATOM 1360 N N . ILE A 1 175 ? 6.971 -67.002 42.503 1.00 28.31 175 ILE A N 1
ATOM 1361 C CA . ILE A 1 175 ? 5.551 -67.107 42.814 1.00 27.26 175 ILE A CA 1
ATOM 1362 C C . ILE A 1 175 ? 5.332 -68.209 43.854 1.00 29.17 175 ILE A C 1
ATOM 1363 O O . ILE A 1 175 ? 4.596 -68.011 44.812 1.00 29.71 175 ILE A O 1
ATOM 1368 N N . TYR A 1 176 ? 5.977 -69.361 43.670 1.00 30.35 176 TYR A N 1
ATOM 1369 C CA . TYR A 1 176 ? 5.670 -70.545 44.495 1.00 32.77 176 TYR A CA 1
ATOM 1370 C C . TYR A 1 176 ? 6.668 -70.799 45.609 1.00 35.22 176 TYR A C 1
ATOM 1371 O O . TYR A 1 176 ? 6.408 -71.612 46.505 1.00 37.47 176 TYR A O 1
ATOM 1380 N N . GLY A 1 177 ? 7.815 -70.127 45.547 1.00 35.07 177 GLY A N 1
ATOM 1381 C CA . GLY A 1 177 ? 8.742 -70.136 46.669 1.00 32.97 177 GLY A CA 1
ATOM 1382 C C . GLY A 1 177 ? 8.622 -68.807 47.372 1.00 33.39 177 GLY A C 1
ATOM 1383 O O . GLY A 1 177 ? 7.521 -68.402 47.802 1.00 34.87 177 GLY A O 1
ATOM 1384 N N . LYS A 1 178 ? 9.753 -68.120 47.455 1.00 31.30 178 LYS A N 1
ATOM 1385 C CA . LYS A 1 178 ? 9.849 -66.828 48.090 1.00 33.31 178 LYS A CA 1
ATOM 1386 C C . LYS A 1 178 ? 9.374 -65.763 47.095 1.00 31.48 178 LYS A C 1
ATOM 1387 O O . LYS A 1 178 ? 10.021 -65.494 46.073 1.00 29.84 178 LYS A O 1
ATOM 1393 N N . ILE A 1 179 ? 8.223 -65.189 47.407 1.00 31.17 179 ILE A N 1
ATOM 1394 C CA . ILE A 1 179 ? 7.567 -64.239 46.525 1.00 30.99 179 ILE A CA 1
ATOM 1395 C C . ILE A 1 179 ? 8.351 -62.943 46.398 1.00 31.05 179 ILE A C 1
ATOM 1396 O O . ILE A 1 179 ? 8.722 -62.341 47.394 1.00 32.57 179 ILE A O 1
ATOM 1401 N N . LYS A 1 180 ? 8.628 -62.545 45.161 1.00 30.45 180 LYS A N 1
ATOM 1402 C CA . LYS A 1 180 ? 9.209 -61.238 44.872 1.00 29.27 180 LYS A CA 1
ATOM 1403 C C . LYS A 1 180 ? 8.481 -60.585 43.698 1.00 27.50 180 LYS A C 1
ATOM 1404 O O . LYS A 1 180 ? 8.066 -61.262 42.754 1.00 26.27 180 LYS A O 1
ATOM 1410 N N . LYS A 1 181 ? 8.357 -59.266 43.741 1.00 24.56 181 LYS A N 1
ATOM 1411 C CA . LYS A 1 181 ? 7.748 -58.510 42.651 1.00 20.78 181 LYS A CA 1
ATOM 1412 C C . LYS A 1 181 ? 8.498 -57.180 42.609 1.00 20.06 181 LYS A C 1
ATOM 1413 O O . LYS A 1 181 ? 8.839 -56.640 43.658 1.00 20.00 181 LYS A O 1
ATOM 1419 N N . ARG A 1 182 ? 8.818 -56.683 41.418 1.00 19.02 182 ARG A N 1
ATOM 1420 C CA . ARG A 1 182 ? 9.678 -55.499 41.320 1.00 19.97 182 ARG A CA 1
ATOM 1421 C C . ARG A 1 182 ? 9.008 -54.182 41.638 1.00 18.61 182 ARG A C 1
ATOM 1422 O O . ARG A 1 182 ? 7.901 -53.880 41.157 1.00 18.41 182 ARG A O 1
ATOM 1430 N N . LEU A 1 183 ? 9.714 -53.386 42.423 1.00 18.17 183 LEU A N 1
ATOM 1431 C CA . LEU A 1 183 ? 9.299 -52.037 42.773 1.00 18.62 183 LEU A CA 1
ATOM 1432 C C . LEU A 1 183 ? 9.454 -51.087 41.589 1.00 19.23 183 LEU A C 1
ATOM 1433 O O . LEU A 1 183 ? 10.485 -51.080 40.933 1.00 19.62 183 LEU A O 1
ATOM 1438 N N . LEU A 1 184 ? 8.418 -50.294 41.330 1.00 19.43 184 LEU A N 1
ATOM 1439 C CA . LEU A 1 184 ? 8.465 -49.204 40.353 1.00 18.89 184 LEU A CA 1
ATOM 1440 C C . LEU A 1 184 ? 8.209 -47.897 41.063 1.00 18.73 184 LEU A C 1
ATOM 1441 O O . LEU A 1 184 ? 7.408 -47.830 41.991 1.00 18.61 184 LEU A O 1
ATOM 1446 N N . TRP A 1 185 ? 8.862 -46.851 40.585 1.00 18.34 185 TRP A N 1
ATOM 1447 C CA . TRP A 1 185 ? 8.645 -45.510 41.044 1.00 20.34 185 TRP A CA 1
ATOM 1448 C C . TRP A 1 185 ? 7.899 -44.795 39.925 1.00 21.36 185 TRP A C 1
ATOM 1449 O O . TRP A 1 185 ? 8.376 -44.759 38.786 1.00 22.72 185 TRP A O 1
ATOM 1460 N N . GLY A 1 186 ? 6.728 -44.253 40.229 1.00 19.79 186 GLY A N 1
ATOM 1461 C CA . GLY A 1 186 ? 5.965 -43.502 39.245 1.00 19.64 186 GLY A CA 1
ATOM 1462 C C . GLY A 1 186 ? 6.071 -42.037 39.615 1.00 20.83 186 GLY A C 1
ATOM 1463 O O . GLY A 1 186 ? 5.690 -41.639 40.722 1.00 21.43 186 GLY A O 1
ATOM 1464 N N . SER A 1 187 ? 6.613 -41.246 38.697 1.00 18.75 187 SER A N 1
ATOM 1465 C CA . SER A 1 187 ? 6.846 -39.829 38.916 1.00 20.40 187 SER A CA 1
ATOM 1466 C C . SER A 1 187 ? 5.542 -39.047 38.788 1.00 20.28 187 SER A C 1
ATOM 1467 O O . SER A 1 187 ? 4.604 -39.514 38.137 1.00 22.18 187 SER A O 1
ATOM 1470 N N . ASP A 1 188 ? 5.456 -37.883 39.430 1.00 20.36 188 ASP A N 1
ATOM 1471 C CA . ASP A 1 188 ? 4.293 -37.010 39.233 1.00 19.32 188 ASP A CA 1
ATOM 1472 C C . ASP A 1 188 ? 4.423 -36.237 37.913 1.00 17.80 188 ASP A C 1
ATOM 1473 O O . ASP A 1 188 ? 5.532 -35.915 37.459 1.00 17.57 188 ASP A O 1
ATOM 1478 N N . LEU A 1 189 ? 3.285 -35.937 37.298 1.00 15.50 189 LEU A N 1
ATOM 1479 C CA . LEU A 1 189 ? 3.296 -35.262 36.009 1.00 16.21 189 LEU A CA 1
ATOM 1480 C C . LEU A 1 189 ? 4.137 -33.976 36.044 1.00 14.32 189 LEU A C 1
ATOM 1481 O O . LEU A 1 189 ? 4.869 -33.683 35.109 1.00 17.39 189 LEU A O 1
ATOM 1486 N N . GLY A 1 190 ? 4.059 -33.228 37.135 1.00 14.98 190 GLY A N 1
ATOM 1487 C CA . GLY A 1 190 ? 4.808 -31.979 37.249 1.00 15.63 190 GLY A CA 1
ATOM 1488 C C . GLY A 1 190 ? 6.305 -32.194 37.102 1.00 17.33 190 GLY A C 1
ATOM 1489 O O . GLY A 1 190 ? 6.980 -31.487 36.345 1.00 17.14 190 GLY A O 1
ATOM 1490 N N . THR A 1 191 ? 6.832 -33.159 37.857 1.00 18.04 191 THR A N 1
ATOM 1491 C CA . THR A 1 191 ? 8.246 -33.550 37.737 1.00 16.66 191 THR A CA 1
ATOM 1492 C C . THR A 1 191 ? 8.587 -34.023 36.337 1.00 15.49 191 THR A C 1
ATOM 1493 O O . THR A 1 191 ? 9.650 -33.665 35.804 1.00 16.79 191 THR A O 1
ATOM 1497 N N . MET A 1 192 ? 7.699 -34.808 35.727 1.00 15.81 192 MET A N 1
ATOM 1498 C CA . MET A 1 192 ? 7.945 -35.297 34.360 1.00 16.13 192 MET A CA 1
ATOM 1499 C C . MET A 1 192 ? 8.111 -34.143 33.397 1.00 16.85 192 MET A C 1
ATOM 1500 O O . MET A 1 192 ? 8.980 -34.171 32.533 1.00 15.24 192 MET A O 1
ATOM 1505 N N . ILE A 1 193 ? 7.237 -33.138 33.505 1.00 17.63 193 ILE A N 1
ATOM 1506 C CA . ILE A 1 193 ? 7.333 -31.961 32.639 1.00 16.26 193 ILE A CA 1
ATOM 1507 C C . ILE A 1 193 ? 8.656 -31.225 32.852 1.00 16.49 193 ILE A C 1
ATOM 1508 O O . ILE A 1 193 ? 9.334 -30.855 31.888 1.00 16.49 193 ILE A O 1
ATOM 1513 N N . ARG A 1 194 ? 9.023 -31.014 34.106 1.00 16.32 194 ARG A N 1
ATOM 1514 C CA . ARG A 1 194 ? 10.237 -30.278 34.403 1.00 17.40 194 ARG A CA 1
ATOM 1515 C C . ARG A 1 194 ? 11.493 -31.018 33.940 1.00 17.23 194 ARG A C 1
ATOM 1516 O O . ARG A 1 194 ? 12.362 -30.401 33.301 1.00 18.65 194 ARG A O 1
ATOM 1524 N N . ALA A 1 195 ? 11.577 -32.329 34.216 1.00 16.80 195 ALA A N 1
ATOM 1525 C CA . ALA A 1 195 ? 12.723 -33.138 33.761 1.00 16.68 195 ALA A CA 1
ATOM 1526 C C . ALA A 1 195 ? 12.782 -33.250 32.230 1.00 17.47 195 ALA A C 1
ATOM 1527 O O . ALA A 1 195 ? 13.864 -33.230 31.667 1.00 17.03 195 ALA A O 1
ATOM 1529 N N . ALA A 1 196 ? 11.624 -33.394 31.571 1.00 18.23 196 ALA A N 1
ATOM 1530 C CA . ALA A 1 196 ? 11.582 -33.419 30.096 1.00 20.23 196 ALA A CA 1
ATOM 1531 C C . ALA A 1 196 ? 12.120 -32.125 29.470 1.00 20.02 196 ALA A C 1
ATOM 1532 O O . ALA A 1 196 ? 12.953 -32.172 28.545 1.00 18.31 196 ALA A O 1
ATOM 1534 N N . ARG A 1 197 ? 11.661 -30.973 29.961 1.00 18.05 197 ARG A N 1
ATOM 1535 C CA . ARG A 1 197 ? 12.191 -29.703 29.475 1.00 20.69 197 ARG A CA 1
ATOM 1536 C C . ARG A 1 197 ? 13.681 -29.616 29.762 1.00 22.63 197 ARG A C 1
ATOM 1537 O O . ARG A 1 197 ? 14.475 -29.287 28.858 1.00 21.97 197 ARG A O 1
ATOM 1545 N N . ALA A 1 198 ? 14.062 -29.915 31.008 1.00 19.50 198 ALA A N 1
ATOM 1546 C CA . ALA A 1 198 ? 15.443 -29.724 31.429 1.00 20.69 198 ALA A CA 1
ATOM 1547 C C . ALA A 1 198 ? 16.386 -30.664 30.677 1.00 22.34 198 ALA A C 1
ATOM 1548 O O . ALA A 1 198 ? 17.454 -30.229 30.222 1.00 21.45 198 ALA A O 1
ATOM 1550 N N . PHE A 1 199 ? 15.990 -31.941 30.549 1.00 20.37 199 PHE A N 1
ATOM 1551 C CA . PHE A 1 199 ? 16.953 -32.991 30.142 1.00 21.29 199 PHE A CA 1
ATOM 1552 C C . PHE A 1 199 ? 16.640 -33.702 28.828 1.00 21.59 199 PHE A C 1
ATOM 1553 O O . PHE A 1 199 ? 17.396 -34.571 28.383 1.00 24.03 199 PHE A O 1
ATOM 1561 N N . GLY A 1 200 ? 15.531 -33.333 28.207 1.00 21.49 200 GLY A N 1
ATOM 1562 C CA . GLY A 1 200 ? 15.176 -33.878 26.889 1.00 23.20 200 GLY A CA 1
ATOM 1563 C C . GLY A 1 200 ? 16.266 -33.603 25.849 1.00 23.53 200 GLY A C 1
ATOM 1564 O O . GLY A 1 200 ? 16.612 -34.492 25.073 1.00 25.10 200 GLY A O 1
ATOM 1565 N N . PRO A 1 201 ? 16.814 -32.377 25.829 1.00 23.03 201 PRO A N 1
ATOM 1566 C CA . PRO A 1 201 ? 17.830 -32.085 24.818 1.00 23.40 201 PRO A CA 1
ATOM 1567 C C . PRO A 1 201 ? 19.072 -32.970 24.985 1.00 22.95 201 PRO A C 1
ATOM 1568 O O . PRO A 1 201 ? 19.548 -33.550 24.012 1.00 24.49 201 PRO A O 1
ATOM 1572 N N . PHE A 1 202 ? 19.576 -33.072 26.210 1.00 21.06 202 PHE A N 1
ATOM 1573 C CA . PHE A 1 202 ? 20.743 -33.915 26.493 1.00 20.87 202 PHE A CA 1
ATOM 1574 C C . PHE A 1 202 ? 20.474 -35.379 26.154 1.00 19.88 202 PHE A C 1
ATOM 1575 O O . PHE A 1 202 ? 21.327 -36.041 25.576 1.00 21.25 202 PHE A O 1
ATOM 1583 N N . CYS A 1 203 ? 19.293 -35.880 26.502 1.00 19.58 203 CYS A N 1
ATOM 1584 C CA . CYS A 1 203 ? 18.912 -37.243 26.145 1.00 20.44 203 CYS A CA 1
ATOM 1585 C C . CYS A 1 203 ? 18.860 -37.482 24.628 1.00 21.13 203 CYS A C 1
ATOM 1586 O O . CYS A 1 203 ? 19.280 -38.542 24.161 1.00 20.02 203 CYS A O 1
ATOM 1589 N N . ASP A 1 204 ? 18.323 -36.516 23.877 1.00 23.63 204 ASP A N 1
ATOM 1590 C CA . ASP A 1 204 ? 18.322 -36.558 22.397 1.00 25.14 204 ASP A CA 1
ATOM 1591 C C . ASP A 1 204 ? 19.745 -36.603 21.872 1.00 22.93 204 ASP A C 1
ATOM 1592 O O . ASP A 1 204 ? 20.096 -37.457 21.061 1.00 25.56 204 ASP A O 1
ATOM 1597 N N . ALA A 1 205 ? 20.565 -35.675 22.340 1.00 21.62 205 ALA A N 1
ATOM 1598 C CA . ALA A 1 205 ? 21.961 -35.627 21.918 1.00 22.74 205 ALA A CA 1
ATOM 1599 C C . ALA A 1 205 ? 22.627 -36.989 22.120 1.00 23.93 205 ALA A C 1
ATOM 1600 O O . ALA A 1 205 ? 23.326 -37.494 21.234 1.00 22.93 205 ALA A O 1
ATOM 1602 N N . LEU A 1 206 ? 22.375 -37.595 23.275 1.00 22.89 206 LEU A N 1
ATOM 1603 C CA . LEU A 1 206 ? 22.984 -38.874 23.635 1.00 24.12 206 LEU A CA 1
ATOM 1604 C C . LEU A 1 206 ? 22.460 -39.992 22.742 1.00 23.97 206 LEU A C 1
ATOM 1605 O O . LEU A 1 206 ? 23.231 -40.830 22.243 1.00 24.33 206 LEU A O 1
ATOM 1610 N N . LYS A 1 207 ? 21.150 -40.000 22.522 1.00 22.40 207 LYS A N 1
ATOM 1611 C CA . LYS A 1 207 ? 20.541 -41.004 21.686 1.00 24.71 207 LYS A CA 1
ATOM 1612 C C . LYS A 1 207 ? 21.141 -40.956 20.267 1.00 26.89 207 LYS A C 1
ATOM 1613 O O . LYS A 1 207 ? 21.361 -41.991 19.656 1.00 26.60 207 LYS A O 1
ATOM 1619 N N . GLU A 1 208 ? 21.425 -39.758 19.763 1.00 29.53 208 GLU A N 1
ATOM 1620 C CA . GLU A 1 208 ? 22.025 -39.605 18.427 1.00 32.38 208 GLU A CA 1
ATOM 1621 C C . GLU A 1 208 ? 23.462 -40.120 18.352 1.00 33.71 208 GLU A C 1
ATOM 1622 O O . GLU A 1 208 ? 23.959 -40.425 17.264 1.00 34.09 208 GLU A O 1
ATOM 1628 N N . THR A 1 209 ? 24.134 -40.206 19.501 1.00 31.67 209 THR A N 1
ATOM 1629 C CA . THR A 1 209 ? 25.477 -40.760 19.549 1.00 31.34 209 THR A CA 1
ATOM 1630 C C . THR A 1 209 ? 25.521 -42.142 20.206 1.00 28.27 209 THR A C 1
ATOM 1631 O O . THR A 1 209 ? 26.553 -42.557 20.745 1.00 27.95 209 THR A O 1
ATOM 1635 N N . CYS A 1 210 ? 24.408 -42.864 20.161 1.00 27.84 210 CYS A N 1
ATOM 1636 C CA . CYS A 1 210 ? 24.321 -44.115 20.914 1.00 27.40 210 CYS A CA 1
ATOM 1637 C C . CYS A 1 210 ? 25.200 -45.240 20.341 1.00 26.81 210 CYS A C 1
ATOM 1638 O O . CYS A 1 210 ? 25.338 -46.285 20.957 1.00 26.18 210 CYS A O 1
ATOM 1641 N N . ILE A 1 211 ? 25.787 -45.037 19.163 1.00 26.67 211 ILE A N 1
ATOM 1642 C CA . ILE A 1 211 ? 26.775 -45.999 18.657 1.00 28.03 211 ILE A CA 1
ATOM 1643 C C . ILE A 1 211 ? 28.188 -45.547 19.034 1.00 28.06 211 ILE A C 1
ATOM 1644 O O . ILE A 1 211 ? 29.030 -46.373 19.365 1.00 30.37 211 ILE A O 1
ATOM 1649 N N . PHE A 1 212 ? 28.428 -44.239 19.048 1.00 28.55 212 PHE A N 1
ATOM 1650 C CA . PHE A 1 212 ? 29.761 -43.718 19.403 1.00 31.87 212 PHE A CA 1
ATOM 1651 C C . PHE A 1 212 ? 30.035 -43.654 20.892 1.00 30.72 212 PHE A C 1
ATOM 1652 O O . PHE A 1 212 ? 31.190 -43.803 21.323 1.00 31.19 212 PHE A O 1
ATOM 1660 N N . ASN A 1 213 ? 28.977 -43.435 21.666 1.00 25.95 213 ASN A N 1
ATOM 1661 C CA . ASN A 1 213 ? 29.090 -43.309 23.112 1.00 24.37 213 ASN A CA 1
ATOM 1662 C C . ASN A 1 213 ? 28.462 -44.522 23.816 1.00 22.51 213 ASN A C 1
ATOM 1663 O O . ASN A 1 213 ? 27.591 -45.171 23.261 1.00 23.03 213 ASN A O 1
ATOM 1668 N N . PRO A 1 214 ? 28.948 -44.866 25.020 1.00 21.73 214 PRO A N 1
ATOM 1669 C CA . PRO A 1 214 ? 28.503 -46.122 25.629 1.00 20.11 214 PRO A CA 1
ATOM 1670 C C . PRO A 1 214 ? 27.084 -46.124 26.180 1.00 19.35 214 PRO A C 1
ATOM 1671 O O . PRO A 1 214 ? 26.572 -47.193 26.520 1.00 19.89 214 PRO A O 1
ATOM 1675 N N . ILE A 1 215 ? 26.448 -44.965 26.289 1.00 18.58 215 ILE A N 1
ATOM 1676 C CA . ILE A 1 215 ? 25.065 -44.970 26.757 1.00 18.98 215 ILE A CA 1
ATOM 1677 C C . ILE A 1 215 ? 24.184 -45.344 25.564 1.00 20.46 215 ILE A C 1
ATOM 1678 O O . ILE A 1 215 ? 23.974 -44.538 24.652 1.00 21.52 215 ILE A O 1
ATOM 1683 N N . ARG A 1 216 ? 23.684 -46.573 25.615 1.00 19.42 216 ARG A N 1
ATOM 1684 C CA A ARG A 1 216 ? 22.978 -47.214 24.503 0.50 22.79 216 ARG A CA 1
ATOM 1685 C CA B ARG A 1 216 ? 22.995 -47.186 24.482 0.50 20.45 216 ARG A CA 1
ATOM 1686 C C . ARG A 1 216 ? 21.485 -46.920 24.464 1.00 23.45 216 ARG A C 1
ATOM 1687 O O . ARG A 1 216 ? 20.785 -47.381 23.558 1.00 24.11 216 ARG A O 1
ATOM 1702 N N . VAL A 1 217 ? 20.986 -46.178 25.458 1.00 23.64 217 VAL A N 1
ATOM 1703 C CA . VAL A 1 217 ? 19.558 -45.853 25.546 1.00 23.21 217 VAL A CA 1
ATOM 1704 C C . VAL A 1 217 ? 19.048 -45.265 24.218 1.00 24.72 217 VAL A C 1
ATOM 1705 O O . VAL A 1 217 ? 19.676 -44.353 23.647 1.00 22.90 217 VAL A O 1
ATOM 1709 N N . GLY A 1 218 ? 17.926 -45.801 23.728 1.00 24.54 218 GLY A N 1
ATOM 1710 C CA . GLY A 1 218 ? 17.388 -45.395 22.425 1.00 26.04 218 GLY A CA 1
ATOM 1711 C C . GLY A 1 218 ? 17.936 -46.185 21.232 1.00 28.44 218 GLY A C 1
ATOM 1712 O O . GLY A 1 218 ? 17.454 -46.021 20.114 1.00 26.68 218 GLY A O 1
ATOM 1713 N N . MET A 1 219 ? 18.919 -47.068 21.439 1.00 26.58 219 MET A N 1
ATOM 1714 C CA . MET A 1 219 ? 19.424 -47.872 20.300 1.00 25.05 219 MET A CA 1
ATOM 1715 C C . MET A 1 219 ? 18.325 -48.766 19.723 1.00 24.57 219 MET A C 1
ATOM 1716 O O . MET A 1 219 ? 17.392 -49.151 20.420 1.00 22.50 219 MET A O 1
ATOM 1721 N N . SER A 1 220 ? 18.450 -49.084 18.440 1.00 23.50 220 SER A N 1
ATOM 1722 C CA . SER A 1 220 ? 17.644 -50.120 17.825 1.00 22.27 220 SER A CA 1
ATOM 1723 C C . SER A 1 220 ? 18.515 -51.370 17.759 1.00 23.32 220 SER A C 1
ATOM 1724 O O . SER A 1 220 ? 19.582 -51.346 17.140 1.00 21.62 220 SER A O 1
ATOM 1727 N N . MET A 1 221 ? 18.067 -52.456 18.382 1.00 23.07 221 MET A N 1
ATOM 1728 C CA . MET A 1 221 ? 18.823 -53.708 18.355 1.00 24.18 221 MET A CA 1
ATOM 1729 C C . MET A 1 221 ? 19.136 -54.157 16.921 1.00 24.64 221 MET A C 1
ATOM 1730 O O . MET A 1 221 ? 20.277 -54.515 16.585 1.00 22.73 221 MET A O 1
ATOM 1735 N N . ASN A 1 222 ? 18.106 -54.137 16.086 1.00 25.59 222 ASN A N 1
ATOM 1736 C CA . ASN A 1 222 ? 18.184 -54.674 14.744 1.00 27.75 222 ASN A CA 1
ATOM 1737 C C . ASN A 1 222 ? 19.058 -53.802 13.877 1.00 26.66 222 ASN A C 1
ATOM 1738 O O . ASN A 1 222 ? 19.909 -54.306 13.134 1.00 25.40 222 ASN A O 1
ATOM 1743 N N . GLU A 1 223 ? 18.877 -52.496 13.986 1.00 25.81 223 GLU A N 1
ATOM 1744 C CA . GLU A 1 223 ? 19.645 -51.614 13.122 1.00 28.71 223 GLU A CA 1
ATOM 1745 C C . GLU A 1 223 ? 20.964 -51.080 13.689 1.00 28.76 223 GLU A C 1
ATOM 1746 O O . GLU A 1 223 ? 21.897 -50.839 12.905 1.00 27.90 223 GLU A O 1
ATOM 1752 N N . ASP A 1 224 ? 21.075 -50.920 15.015 1.00 24.44 224 ASP A N 1
ATOM 1753 C CA . ASP A 1 224 ? 22.337 -50.418 15.594 1.00 24.18 224 ASP A CA 1
ATOM 1754 C C . ASP A 1 224 ? 23.208 -51.522 16.208 1.00 23.35 224 ASP A C 1
ATOM 1755 O O . ASP A 1 224 ? 24.431 -51.361 16.329 1.00 23.65 224 ASP A O 1
ATOM 1760 N N . GLY A 1 225 ? 22.576 -52.612 16.641 1.00 21.85 225 GLY A N 1
ATOM 1761 C CA . GLY A 1 225 ? 23.289 -53.742 17.234 1.00 20.78 225 GLY A CA 1
ATOM 1762 C C . GLY A 1 225 ? 24.530 -54.203 16.462 1.00 21.57 225 GLY A C 1
ATOM 1763 O O . GLY A 1 225 ? 25.614 -54.337 17.039 1.00 18.18 225 GLY A O 1
ATOM 1764 N N . PRO A 1 226 ? 24.392 -54.450 15.145 1.00 21.74 226 PRO A N 1
ATOM 1765 C CA . PRO A 1 226 ? 25.568 -54.896 14.360 1.00 21.67 226 PRO A CA 1
ATOM 1766 C C . PRO A 1 226 ? 26.808 -54.014 14.469 1.00 19.74 226 PRO A C 1
ATOM 1767 O O . PRO A 1 226 ? 27.906 -54.523 14.586 1.00 22.97 226 PRO A O 1
ATOM 1771 N N . PHE A 1 227 ? 26.628 -52.704 14.444 1.00 18.21 227 PHE A N 1
ATOM 1772 C CA A PHE A 1 227 ? 27.763 -51.774 14.542 0.50 17.03 227 PHE A CA 1
ATOM 1773 C CA B PHE A 1 227 ? 27.732 -51.783 14.540 0.50 17.92 227 PHE A CA 1
ATOM 1774 C C . PHE A 1 227 ? 28.242 -51.694 15.987 1.00 16.90 227 PHE A C 1
ATOM 1775 O O . PHE A 1 227 ? 29.452 -51.690 16.242 1.00 18.07 227 PHE A O 1
ATOM 1790 N N . ILE A 1 228 ? 27.317 -51.686 16.937 1.00 14.84 228 ILE A N 1
ATOM 1791 C CA . ILE A 1 228 ? 27.730 -51.654 18.326 1.00 16.50 228 ILE A CA 1
ATOM 1792 C C . ILE A 1 228 ? 28.588 -52.868 18.693 1.00 14.23 228 ILE A C 1
ATOM 1793 O O . ILE A 1 228 ? 29.635 -52.705 19.310 1.00 15.73 228 ILE A O 1
ATOM 1798 N N . PHE A 1 229 ? 28.126 -54.063 18.331 1.00 15.43 229 PHE A N 1
ATOM 1799 C CA . PHE A 1 229 ? 28.811 -55.308 18.690 1.00 17.60 229 PHE A CA 1
ATOM 1800 C C . PHE A 1 229 ? 30.108 -55.480 17.881 1.00 18.89 229 PHE A C 1
ATOM 1801 O O . PHE A 1 229 ? 31.083 -56.035 18.382 1.00 19.52 229 PHE A O 1
ATOM 1809 N N . ALA A 1 230 ? 30.139 -54.961 16.648 1.00 20.12 230 ALA A N 1
ATOM 1810 C CA . ALA A 1 230 ? 31.386 -54.970 15.871 1.00 20.91 230 ALA A CA 1
ATOM 1811 C C . ALA A 1 230 ? 32.475 -54.142 16.584 1.00 22.76 230 ALA A C 1
ATOM 1812 O O . ALA A 1 230 ? 33.627 -54.566 16.632 1.00 21.77 230 ALA A O 1
ATOM 1814 N N . ARG A 1 231 ? 32.097 -53.002 17.175 1.00 21.52 231 ARG A N 1
ATOM 1815 C CA . ARG A 1 231 ? 33.052 -52.157 17.907 1.00 24.12 231 ARG A CA 1
ATOM 1816 C C . ARG A 1 231 ? 33.582 -52.869 19.139 1.00 23.45 231 ARG A C 1
ATOM 1817 O O . ARG A 1 231 ? 34.772 -52.799 19.436 1.00 24.42 231 ARG A O 1
ATOM 1825 N N . HIS A 1 232 ? 32.690 -53.541 19.861 1.00 23.63 232 HIS A N 1
ATOM 1826 C CA . HIS A 1 232 ? 33.083 -54.332 21.018 1.00 22.27 232 HIS A CA 1
ATOM 1827 C C . HIS A 1 232 ? 34.074 -55.436 20.620 1.00 23.77 232 HIS A C 1
ATOM 1828 O O . HIS A 1 232 ? 35.030 -55.723 21.362 1.00 24.55 232 HIS A O 1
ATOM 1835 N N . ALA A 1 233 ? 33.818 -56.059 19.467 1.00 21.87 233 ALA A N 1
ATOM 1836 C CA . ALA A 1 233 ? 34.617 -57.182 18.969 1.00 24.35 233 ALA A CA 1
ATOM 1837 C C . ALA A 1 233 ? 36.029 -56.763 18.604 1.00 23.59 233 ALA A C 1
ATOM 1838 O O . ALA A 1 233 ? 36.873 -57.608 18.389 1.00 25.65 233 ALA A O 1
ATOM 1840 N N . ASN A 1 234 ? 36.279 -55.465 18.497 1.00 24.94 234 ASN A N 1
ATOM 1841 C CA . ASN A 1 234 ? 37.621 -54.973 18.188 1.00 25.69 234 ASN A CA 1
ATOM 1842 C C . ASN A 1 234 ? 38.564 -55.034 19.381 1.00 26.80 234 ASN A C 1
ATOM 1843 O O . ASN A 1 234 ? 39.732 -54.688 19.240 1.00 28.85 234 ASN A O 1
ATOM 1848 N N . PHE A 1 235 ? 38.049 -55.459 20.547 1.00 26.24 235 PHE A N 1
ATOM 1849 C CA . PHE A 1 235 ? 38.827 -55.558 21.795 1.00 26.24 235 PHE A CA 1
ATOM 1850 C C . PHE A 1 235 ? 38.979 -56.983 22.264 1.00 25.99 235 PHE A C 1
ATOM 1851 O O . PHE A 1 235 ? 38.155 -57.841 21.945 1.00 25.75 235 PHE A O 1
ATOM 1859 N N . ARG A 1 236 ? 40.022 -57.218 23.051 1.00 24.99 236 ARG A N 1
ATOM 1860 C CA . ARG A 1 236 ? 40.415 -58.576 23.430 1.00 25.89 236 ARG A CA 1
ATOM 1861 C C . ARG A 1 236 ? 39.535 -59.295 24.447 1.00 24.08 236 ARG A C 1
ATOM 1862 O O . ARG A 1 236 ? 39.227 -60.468 24.259 1.00 25.90 236 ARG A O 1
ATOM 1870 N N . TYR A 1 237 ? 39.149 -58.613 25.529 1.00 22.57 237 TYR A N 1
ATOM 1871 C CA . TYR A 1 237 ? 38.462 -59.284 26.642 1.00 22.33 237 TYR A CA 1
ATOM 1872 C C . TYR A 1 237 ? 37.046 -58.738 26.822 1.00 21.72 237 TYR A C 1
ATOM 1873 O O . TYR A 1 237 ? 36.822 -57.548 26.667 1.00 21.26 237 TYR A O 1
ATOM 1882 N N . HIS A 1 238 ? 36.112 -59.613 27.175 1.00 21.99 238 HIS A N 1
ATOM 1883 C CA . HIS A 1 238 ? 34.716 -59.229 27.286 1.00 20.97 238 HIS A CA 1
ATOM 1884 C C . HIS A 1 238 ? 34.136 -59.755 28.587 1.00 21.49 238 HIS A C 1
ATOM 1885 O O . HIS A 1 238 ? 34.494 -60.852 29.033 1.00 20.61 238 HIS A O 1
ATOM 1892 N N . MET A 1 239 ? 33.255 -58.956 29.190 1.00 19.21 239 MET A N 1
ATOM 1893 C CA . MET A 1 239 ? 32.578 -59.342 30.423 1.00 21.09 239 MET A CA 1
ATOM 1894 C C . MET A 1 239 ? 31.260 -58.594 30.629 1.00 19.67 239 MET A C 1
ATOM 1895 O O . MET A 1 239 ? 30.990 -57.561 29.996 1.00 20.18 239 MET A O 1
ATOM 1900 N N . ASP A 1 240 ? 30.475 -59.152 31.537 1.00 22.56 240 ASP A N 1
ATOM 1901 C CA . ASP A 1 240 ? 29.198 -58.634 31.997 1.00 23.31 240 ASP A CA 1
ATOM 1902 C C . ASP A 1 240 ? 29.188 -58.924 33.495 1.00 22.87 240 ASP A C 1
ATOM 1903 O O . ASP A 1 240 ? 29.137 -60.076 33.895 1.00 23.17 240 ASP A O 1
ATOM 1908 N N . ALA A 1 241 ? 29.218 -57.893 34.325 1.00 22.75 241 ALA A N 1
ATOM 1909 C CA . ALA A 1 241 ? 29.181 -58.096 35.778 1.00 24.83 241 ALA A CA 1
ATOM 1910 C C . ALA A 1 241 ? 27.830 -58.531 36.363 1.00 26.45 241 ALA A C 1
ATOM 1911 O O . ALA A 1 241 ? 27.771 -58.908 37.547 1.00 26.33 241 ALA A O 1
ATOM 1913 N N . ASP A 1 242 ? 26.755 -58.485 35.559 1.00 25.61 242 ASP A N 1
ATOM 1914 C CA . ASP A 1 242 ? 25.425 -58.984 35.974 1.00 24.49 242 ASP A CA 1
ATOM 1915 C C . ASP A 1 242 ? 25.003 -58.607 37.424 1.00 24.27 242 ASP A C 1
ATOM 1916 O O . ASP A 1 242 ? 24.966 -59.462 38.319 1.00 24.45 242 ASP A O 1
ATOM 1921 N N . TYR A 1 243 ? 24.661 -57.341 37.641 1.00 22.13 243 TYR A N 1
ATOM 1922 C CA . TYR A 1 243 ? 24.370 -56.842 38.988 1.00 21.06 243 TYR A CA 1
ATOM 1923 C C . TYR A 1 243 ? 23.009 -57.247 39.548 1.00 21.61 243 TYR A C 1
ATOM 1924 O O . TYR A 1 243 ? 22.030 -57.358 38.823 1.00 21.12 243 TYR A O 1
ATOM 1933 N N . THR A 1 244 ? 22.979 -57.478 40.854 1.00 20.85 244 THR A N 1
ATOM 1934 C CA . THR A 1 244 ? 21.732 -57.653 41.612 1.00 21.06 244 THR A CA 1
ATOM 1935 C C . THR A 1 244 ? 21.362 -56.325 42.266 1.00 18.93 244 THR A C 1
ATOM 1936 O O . THR A 1 244 ? 22.233 -55.613 42.788 1.00 20.69 244 THR A O 1
ATOM 1940 N N . ARG A 1 245 ? 20.080 -55.974 42.206 1.00 19.92 245 ARG A N 1
ATOM 1941 C CA . ARG A 1 245 ? 19.528 -54.817 42.916 1.00 20.93 245 ARG A CA 1
ATOM 1942 C C . ARG A 1 245 ? 20.343 -53.558 42.647 1.00 19.20 245 ARG A C 1
ATOM 1943 O O . ARG A 1 245 ? 20.681 -52.799 43.559 1.00 17.34 245 ARG A O 1
ATOM 1951 N N . TRP A 1 246 ? 20.704 -53.361 41.387 1.00 19.86 246 TRP A N 1
ATOM 1952 C CA . TRP A 1 246 ? 21.436 -52.176 41.007 1.00 19.32 246 TRP A CA 1
ATOM 1953 C C . TRP A 1 246 ? 20.829 -50.865 41.573 1.00 18.89 246 TRP A C 1
ATOM 1954 O O . TRP A 1 246 ? 21.537 -50.054 42.213 1.00 17.44 246 TRP A O 1
ATOM 1965 N N . ASP A 1 247 ? 19.530 -50.648 41.355 1.00 16.26 247 ASP A N 1
ATOM 1966 C CA . ASP A 1 247 ? 18.948 -49.320 41.638 1.00 17.48 247 ASP A CA 1
ATOM 1967 C C . ASP A 1 247 ? 19.028 -49.007 43.123 1.00 18.15 247 ASP A C 1
ATOM 1968 O O . ASP A 1 247 ? 19.306 -47.882 43.514 1.00 17.89 247 ASP A O 1
ATOM 1973 N N . SER A 1 248 ? 18.796 -50.020 43.943 1.00 17.90 248 SER A N 1
ATOM 1974 C CA . SER A 1 248 ? 18.680 -49.808 45.383 1.00 20.23 248 SER A CA 1
ATOM 1975 C C . SER A 1 248 ? 20.059 -49.693 46.035 1.00 20.98 248 SER A C 1
ATOM 1976 O O . SER A 1 248 ? 20.166 -49.186 47.157 1.00 19.49 248 SER A O 1
ATOM 1979 N N . THR A 1 249 ? 21.096 -50.144 45.323 1.00 17.94 249 THR A N 1
ATOM 1980 C CA . THR A 1 249 ? 22.477 -50.019 45.823 1.00 19.27 249 THR A CA 1
ATOM 1981 C C . THR A 1 249 ? 23.174 -48.730 45.386 1.00 18.89 249 THR A C 1
ATOM 1982 O O . THR A 1 249 ? 24.344 -48.512 45.723 1.00 20.49 249 THR A O 1
ATOM 1986 N N . GLN A 1 250 ? 22.481 -47.865 44.631 1.00 17.66 250 GLN A N 1
ATOM 1987 C CA . GLN A 1 250 ? 23.126 -46.662 44.131 1.00 16.57 250 GLN A CA 1
ATOM 1988 C C . GLN A 1 250 ? 23.379 -45.686 45.242 1.00 14.81 250 GLN A C 1
ATOM 1989 O O . GLN A 1 250 ? 22.646 -45.620 46.201 1.00 12.79 250 GLN A O 1
ATOM 1995 N N . GLN A 1 251 ? 24.425 -44.909 45.078 1.00 17.09 251 GLN A N 1
ATOM 1996 C CA . GLN A 1 251 ? 24.770 -43.871 46.022 1.00 17.63 251 GLN A CA 1
ATOM 1997 C C . GLN A 1 251 ? 24.329 -42.574 45.397 1.00 18.76 251 GLN A C 1
ATOM 1998 O O . GLN A 1 251 ? 24.678 -42.308 44.233 1.00 17.58 251 GLN A O 1
ATOM 2004 N N . ARG A 1 252 ? 23.597 -41.757 46.157 1.00 18.49 252 ARG A N 1
ATOM 2005 C CA . ARG A 1 252 ? 23.225 -40.431 45.673 1.00 20.91 252 ARG A CA 1
ATOM 2006 C C . ARG A 1 252 ? 24.431 -39.560 45.374 1.00 22.33 252 ARG A C 1
ATOM 2007 O O . ARG A 1 252 ? 24.337 -38.657 44.550 1.00 22.81 252 ARG A O 1
ATOM 2015 N N . ALA A 1 253 ? 25.565 -39.811 46.029 1.00 20.56 253 ALA A N 1
ATOM 2016 C CA . ALA A 1 253 ? 26.751 -38.982 45.765 1.00 19.78 253 ALA A CA 1
ATOM 2017 C C . ALA A 1 253 ? 27.290 -39.263 44.369 1.00 19.39 253 ALA A C 1
ATOM 2018 O O . ALA A 1 253 ? 27.858 -38.374 43.735 1.00 17.43 253 ALA A O 1
ATOM 2020 N N . ILE A 1 254 ? 27.114 -40.499 43.903 1.00 18.08 254 ILE A N 1
ATOM 2021 C CA . ILE A 1 254 ? 27.534 -40.851 42.552 1.00 18.32 254 ILE A CA 1
ATOM 2022 C C . ILE A 1 254 ? 26.539 -40.272 41.540 1.00 19.24 254 ILE A C 1
ATOM 2023 O O . ILE A 1 254 ? 26.941 -39.649 40.553 1.00 17.22 254 ILE A O 1
ATOM 2028 N N . LEU A 1 255 ? 25.244 -40.486 41.804 1.00 19.97 255 LEU A N 1
ATOM 2029 C CA . LEU A 1 255 ? 24.170 -39.931 40.976 1.00 20.15 255 LEU A CA 1
ATOM 2030 C C . LEU A 1 255 ? 24.307 -38.417 40.787 1.00 18.70 255 LEU A C 1
ATOM 2031 O O . LEU A 1 255 ? 24.059 -37.891 39.695 1.00 20.52 255 LEU A O 1
ATOM 2036 N N . LYS A 1 256 ? 24.708 -37.710 41.838 1.00 19.09 256 LYS A N 1
ATOM 2037 C CA . LYS A 1 256 ? 24.937 -36.269 41.728 1.00 21.29 256 LYS A CA 1
ATOM 2038 C C . LYS A 1 256 ? 26.084 -35.912 40.796 1.00 21.17 256 LYS A C 1
ATOM 2039 O O . LYS A 1 256 ? 26.035 -34.863 40.140 1.00 19.36 256 LYS A O 1
ATOM 2045 N N . ARG A 1 257 ? 27.114 -36.767 40.734 1.00 21.46 257 ARG A N 1
ATOM 2046 C CA . ARG A 1 257 ? 28.233 -36.527 39.806 1.00 18.34 257 ARG A CA 1
ATOM 2047 C C . ARG A 1 257 ? 27.780 -36.725 38.376 1.00 20.48 257 ARG A C 1
ATOM 2048 O O . ARG A 1 257 ? 28.151 -35.950 37.505 1.00 20.12 257 ARG A O 1
ATOM 2056 N N . ALA A 1 258 ? 26.971 -37.767 38.153 1.00 17.70 258 ALA A N 1
ATOM 2057 C CA . ALA A 1 258 ? 26.326 -38.010 36.883 1.00 17.11 258 ALA A CA 1
ATOM 2058 C C . ALA A 1 258 ? 25.391 -36.861 36.515 1.00 18.49 258 ALA A C 1
ATOM 2059 O O . ALA A 1 258 ? 25.379 -36.405 35.369 1.00 18.60 258 ALA A O 1
ATOM 2061 N N . GLY A 1 259 ? 24.596 -36.412 37.489 1.00 17.80 259 GLY A N 1
ATOM 2062 C CA . GLY A 1 259 ? 23.694 -35.272 37.320 1.00 18.45 259 GLY A CA 1
ATOM 2063 C C . GLY A 1 259 ? 24.413 -33.979 36.969 1.00 20.99 259 GLY A C 1
ATOM 2064 O O . GLY A 1 259 ? 23.925 -33.234 36.123 1.00 22.57 259 GLY A O 1
ATOM 2065 N N . ASP A 1 260 ? 25.556 -33.714 37.615 1.00 21.32 260 ASP A N 1
ATOM 2066 C CA . ASP A 1 260 ? 26.423 -32.575 37.268 1.00 22.37 260 ASP A CA 1
ATOM 2067 C C . ASP A 1 260 ? 26.788 -32.553 35.773 1.00 22.64 260 ASP A C 1
ATOM 2068 O O . ASP A 1 260 ? 26.792 -31.487 35.149 1.00 20.48 260 ASP A O 1
ATOM 2073 N N . ILE A 1 261 ? 27.110 -33.720 35.213 1.00 21.27 261 ILE A N 1
ATOM 2074 C CA . ILE A 1 261 ? 27.497 -33.800 33.810 1.00 22.30 261 ILE A CA 1
ATOM 2075 C C . ILE A 1 261 ? 26.306 -33.472 32.898 1.00 22.95 261 ILE A C 1
ATOM 2076 O O . ILE A 1 261 ? 26.455 -32.716 31.928 1.00 23.31 261 ILE A O 1
ATOM 2081 N N . MET A 1 262 ? 25.143 -34.047 33.220 1.00 21.39 262 MET A N 1
ATOM 2082 C CA . MET A 1 262 ? 23.890 -33.788 32.501 1.00 23.01 262 MET A CA 1
ATOM 2083 C C . MET A 1 262 ? 23.481 -32.302 32.497 1.00 22.31 262 MET A C 1
ATOM 2084 O O . MET A 1 262 ? 23.088 -31.769 31.453 1.00 23.12 262 MET A O 1
ATOM 2089 N N . VAL A 1 263 ? 23.549 -31.668 33.667 1.00 20.63 263 VAL A N 1
ATOM 2090 C CA . VAL A 1 263 ? 23.248 -30.251 33.819 1.00 19.91 263 VAL A CA 1
ATOM 2091 C C . VAL A 1 263 ? 24.210 -29.411 32.964 1.00 23.71 263 VAL A C 1
ATOM 2092 O O . VAL A 1 263 ? 23.779 -28.522 32.196 1.00 23.14 263 VAL A O 1
ATOM 2096 N N . ARG A 1 264 ? 25.510 -29.694 33.092 1.00 24.25 264 ARG A N 1
ATOM 2097 C CA . ARG A 1 264 ? 26.534 -28.922 32.402 1.00 27.21 264 ARG A CA 1
ATOM 2098 C C . ARG A 1 264 ? 26.424 -29.004 30.872 1.00 27.09 264 ARG A C 1
ATOM 2099 O O . ARG A 1 264 ? 26.780 -28.062 30.188 1.00 26.68 264 ARG A O 1
ATOM 2107 N N . LEU A 1 265 ? 25.891 -30.111 30.358 1.00 25.89 265 LEU A N 1
ATOM 2108 C CA . LEU A 1 265 ? 25.744 -30.323 28.925 1.00 25.74 265 LEU A CA 1
ATOM 2109 C C . LEU A 1 265 ? 24.314 -30.112 28.441 1.00 27.28 265 LEU A C 1
ATOM 2110 O O . LEU A 1 265 ? 23.911 -30.614 27.391 1.00 27.07 265 LEU A O 1
ATOM 2115 N N . SER A 1 266 ? 23.542 -29.385 29.233 1.00 25.08 266 SER A N 1
ATOM 2116 C CA . SER A 1 266 ? 22.195 -29.045 28.859 1.00 26.21 266 SER A CA 1
ATOM 2117 C C . SER A 1 266 ? 22.177 -27.595 28.369 1.00 24.46 266 SER A C 1
ATOM 2118 O O . SER A 1 266 ? 22.958 -26.775 28.853 1.00 23.30 266 SER A O 1
ATOM 2121 N N . PRO A 1 267 ? 21.283 -27.280 27.420 1.00 24.65 267 PRO A N 1
ATOM 2122 C CA . PRO A 1 267 ? 21.217 -25.910 26.875 1.00 27.15 267 PRO A CA 1
ATOM 2123 C C . PRO A 1 267 ? 20.768 -24.862 27.883 1.00 28.35 267 PRO A C 1
ATOM 2124 O O . PRO A 1 267 ? 21.115 -23.694 27.725 1.00 29.44 267 PRO A O 1
ATOM 2128 N N . GLU A 1 268 ? 20.017 -25.272 28.909 1.00 28.38 268 GLU A N 1
ATOM 2129 C CA . GLU A 1 268 ? 19.589 -24.362 29.974 1.00 27.59 268 GLU A CA 1
ATOM 2130 C C . GLU A 1 268 ? 20.118 -24.849 31.314 1.00 26.84 268 GLU A C 1
ATOM 2131 O O . GLU A 1 268 ? 19.341 -25.313 32.155 1.00 24.96 268 GLU A O 1
ATOM 2137 N N . PRO A 1 269 ? 21.443 -24.717 31.536 1.00 26.45 269 PRO A N 1
ATOM 2138 C CA . PRO A 1 269 ? 22.038 -25.320 32.728 1.00 26.24 269 PRO A CA 1
ATOM 2139 C C . PRO A 1 269 ? 21.537 -24.770 34.061 1.00 26.00 269 PRO A C 1
ATOM 2140 O O . PRO A 1 269 ? 21.452 -25.536 35.011 1.00 25.66 269 PRO A O 1
ATOM 2144 N N . ASP A 1 270 ? 21.198 -23.482 34.142 1.00 24.35 270 ASP A N 1
ATOM 2145 C CA . ASP A 1 270 ? 20.692 -22.918 35.406 1.00 25.63 270 ASP A CA 1
ATOM 2146 C C . ASP A 1 270 ? 19.303 -23.451 35.769 1.00 23.11 270 ASP A C 1
ATOM 2147 O O . ASP A 1 270 ? 19.040 -23.750 36.921 1.00 25.31 270 ASP A O 1
ATOM 2152 N N . LEU A 1 271 ? 18.430 -23.589 34.780 1.00 22.13 271 LEU A N 1
ATOM 2153 C CA . LEU A 1 271 ? 17.115 -24.181 34.984 1.00 21.78 271 LEU A CA 1
ATOM 2154 C C . LEU A 1 271 ? 17.210 -25.709 35.222 1.00 21.53 271 LEU A C 1
ATOM 2155 O O . LEU A 1 271 ? 16.458 -26.266 36.041 1.00 19.66 271 LEU A O 1
ATOM 2160 N N . ALA A 1 272 ? 18.112 -26.360 34.488 1.00 16.99 272 ALA A N 1
ATOM 2161 C CA . ALA A 1 272 ? 18.386 -27.787 34.642 1.00 18.23 272 ALA A CA 1
ATOM 2162 C C . ALA A 1 272 ? 18.944 -28.146 36.037 1.00 18.48 272 ALA A C 1
ATOM 2163 O O . ALA A 1 272 ? 18.588 -29.174 36.615 1.00 16.35 272 ALA A O 1
ATOM 2165 N N . ARG A 1 273 ? 19.804 -27.285 36.576 1.00 18.37 273 ARG A N 1
ATOM 2166 C CA . ARG A 1 273 ? 20.405 -27.500 37.869 1.00 17.82 273 ARG A CA 1
ATOM 2167 C C . ARG A 1 273 ? 19.315 -27.571 38.939 1.00 19.53 273 ARG A C 1
ATOM 2168 O O . ARG A 1 273 ? 19.366 -28.386 39.847 1.00 19.19 273 ARG A O 1
ATOM 2176 N N . VAL A 1 274 ? 18.307 -26.737 38.802 1.00 19.80 274 VAL A N 1
ATOM 2177 C CA . VAL A 1 274 ? 17.235 -26.704 39.780 1.00 18.35 274 VAL A CA 1
ATOM 2178 C C . VAL A 1 274 ? 16.456 -27.990 39.730 1.00 16.64 274 VAL A C 1
ATOM 2179 O O . VAL A 1 274 ? 16.105 -28.537 40.769 1.00 18.73 274 VAL A O 1
ATOM 2183 N N . VAL A 1 275 ? 16.199 -28.483 38.528 1.00 16.32 275 VAL A N 1
ATOM 2184 C CA . VAL A 1 275 ? 15.458 -29.731 38.363 1.00 17.83 275 VAL A CA 1
ATOM 2185 C C . VAL A 1 275 ? 16.275 -30.932 38.895 1.00 18.54 275 VAL A C 1
ATOM 2186 O O . VAL A 1 275 ? 15.730 -31.787 39.607 1.00 17.90 275 VAL A O 1
ATOM 2190 N N . MET A 1 276 ? 17.572 -30.978 38.582 1.00 16.79 276 MET A N 1
ATOM 2191 C CA . MET A 1 276 ? 18.415 -32.113 39.003 1.00 16.90 276 MET A CA 1
ATOM 2192 C C . MET A 1 276 ? 18.516 -32.160 40.530 1.00 18.87 276 MET A C 1
ATOM 2193 O O . MET A 1 276 ? 18.455 -33.222 41.141 1.00 19.91 276 MET A O 1
ATOM 2198 N N . ASP A 1 277 ? 18.675 -31.000 41.148 1.00 18.78 277 ASP A N 1
ATOM 2199 C CA . ASP A 1 277 ? 18.768 -30.942 42.594 1.00 20.66 277 ASP A CA 1
ATOM 2200 C C . ASP A 1 277 ? 17.482 -31.455 43.238 1.00 19.15 277 ASP A C 1
ATOM 2201 O O . ASP A 1 277 ? 17.551 -32.137 44.256 1.00 19.22 277 ASP A O 1
ATOM 2206 N N . ASP A 1 278 ? 16.326 -31.139 42.643 1.00 18.39 278 ASP A N 1
ATOM 2207 C CA . ASP A 1 278 ? 15.042 -31.682 43.115 1.00 19.82 278 ASP A CA 1
ATOM 2208 C C . ASP A 1 278 ? 14.956 -33.205 42.921 1.00 17.92 278 ASP A C 1
ATOM 2209 O O . ASP A 1 278 ? 14.459 -33.917 43.788 1.00 18.46 278 ASP A O 1
ATOM 2214 N N . LEU A 1 279 ? 15.413 -33.697 41.770 1.00 14.94 279 LEU A N 1
ATOM 2215 C CA . LEU A 1 279 ? 15.424 -35.139 41.488 1.00 16.99 279 LEU A CA 1
ATOM 2216 C C . LEU A 1 279 ? 16.263 -35.909 42.502 1.00 18.63 279 LEU A C 1
ATOM 2217 O O . LEU A 1 279 ? 15.881 -36.995 42.915 1.00 19.54 279 LEU A O 1
ATOM 2222 N N . LEU A 1 280 ? 17.404 -35.343 42.897 1.00 19.00 280 LEU A N 1
ATOM 2223 C CA . LEU A 1 280 ? 18.324 -36.045 43.771 1.00 19.54 280 LEU A CA 1
ATOM 2224 C C . LEU A 1 280 ? 18.173 -35.785 45.272 1.00 22.03 280 LEU A C 1
ATOM 2225 O O . LEU A 1 280 ? 18.754 -36.524 46.082 1.00 20.96 280 LEU A O 1
ATOM 2230 N N . ALA A 1 281 ? 17.386 -34.772 45.651 1.00 20.55 281 ALA A N 1
ATOM 2231 C CA . ALA A 1 281 ? 17.042 -34.544 47.067 1.00 22.25 281 ALA A CA 1
ATOM 2232 C C . ALA A 1 281 ? 16.309 -35.774 47.633 1.00 21.78 281 ALA A C 1
ATOM 2233 O O . ALA A 1 281 ? 15.706 -36.533 46.864 1.00 20.69 281 ALA A O 1
ATOM 2235 N N . PRO A 1 282 ? 16.332 -35.967 48.975 1.00 23.13 282 PRO A N 1
ATOM 2236 C CA . PRO A 1 282 ? 15.626 -37.130 49.546 1.00 22.18 282 PRO A CA 1
ATOM 2237 C C . PRO A 1 282 ? 14.214 -37.252 48.984 1.00 20.91 282 PRO A C 1
ATOM 2238 O O . PRO A 1 282 ? 13.475 -36.260 48.923 1.00 21.70 282 PRO A O 1
ATOM 2242 N N . SER A 1 283 ? 13.866 -38.465 48.571 1.00 19.26 283 SER A N 1
ATOM 2243 C CA . SER A 1 283 ? 12.695 -38.712 47.730 1.00 17.89 283 SER A CA 1
ATOM 2244 C C . SER A 1 283 ? 11.453 -39.072 48.537 1.00 18.15 283 SER A C 1
ATOM 2245 O O . SER A 1 283 ? 11.479 -39.964 49.370 1.00 17.45 283 SER A O 1
ATOM 2248 N N . LEU A 1 284 ? 10.356 -38.382 48.245 1.00 17.46 284 LEU A N 1
ATOM 2249 C CA . LEU A 1 284 ? 9.077 -38.652 48.863 1.00 18.54 284 LEU A CA 1
ATOM 2250 C C . LEU A 1 284 ? 8.381 -39.723 48.034 1.00 18.25 284 LEU A C 1
ATOM 2251 O O . LEU A 1 284 ? 8.088 -39.531 46.845 1.00 20.40 284 LEU A O 1
ATOM 2256 N N . LEU A 1 285 ? 8.148 -40.861 48.657 1.00 17.63 285 LEU A N 1
ATOM 2257 C CA . LEU A 1 285 ? 7.532 -41.980 47.984 1.00 17.83 285 LEU A CA 1
ATOM 2258 C C . LEU A 1 285 ? 6.200 -42.327 48.635 1.00 17.69 285 LEU A C 1
ATOM 2259 O O . LEU A 1 285 ? 6.154 -42.649 49.825 1.00 18.89 285 LEU A O 1
ATOM 2264 N N . ASP A 1 286 ? 5.141 -42.274 47.834 1.00 17.03 286 ASP A N 1
ATOM 2265 C CA . ASP A 1 286 ? 3.778 -42.613 48.270 1.00 20.11 286 ASP A CA 1
ATOM 2266 C C . ASP A 1 286 ? 3.534 -44.119 48.196 1.00 19.52 286 ASP A C 1
ATOM 2267 O O . ASP A 1 286 ? 3.482 -44.695 47.103 1.00 18.28 286 ASP A O 1
ATOM 2272 N N . VAL A 1 287 ? 3.358 -44.743 49.361 1.00 17.54 287 VAL A N 1
ATOM 2273 C CA . VAL A 1 287 ? 3.210 -46.200 49.448 1.00 20.67 287 VAL A CA 1
ATOM 2274 C C . VAL A 1 287 ? 1.783 -46.604 49.859 1.00 21.10 287 VAL A C 1
ATOM 2275 O O . VAL A 1 287 ? 1.553 -47.712 50.328 1.00 22.05 287 VAL A O 1
ATOM 2279 N N . GLY A 1 288 ? 0.840 -45.688 49.657 1.00 21.17 288 GLY A N 1
ATOM 2280 C CA . GLY A 1 288 ? -0.560 -45.949 49.910 1.00 18.36 288 GLY A CA 1
ATOM 2281 C C . GLY A 1 288 ? -0.966 -45.168 51.129 1.00 20.37 288 GLY A C 1
ATOM 2282 O O . GLY A 1 288 ? -1.403 -44.021 51.006 1.00 19.22 288 GLY A O 1
ATOM 2283 N N . ASP A 1 289 ? -0.799 -45.761 52.315 1.00 18.09 289 ASP A N 1
ATOM 2284 C CA . ASP A 1 289 ? -1.251 -45.082 53.537 1.00 22.07 289 ASP A CA 1
ATOM 2285 C C . ASP A 1 289 ? -0.349 -43.915 53.889 1.00 20.84 289 ASP A C 1
ATOM 2286 O O . ASP A 1 289 ? -0.805 -42.936 54.454 1.00 22.74 289 ASP A O 1
ATOM 2291 N N . TYR A 1 290 ? 0.937 -44.033 53.564 1.00 19.92 290 TYR A N 1
ATOM 2292 C CA . TYR A 1 290 ? 1.916 -43.017 53.933 1.00 18.51 290 TYR A CA 1
ATOM 2293 C C . TYR A 1 290 ? 2.784 -42.605 52.760 1.00 18.26 290 TYR A C 1
ATOM 2294 O O . TYR A 1 290 ? 2.908 -43.350 51.806 1.00 17.68 290 TYR A O 1
ATOM 2303 N N . LYS A 1 291 ? 3.373 -41.414 52.848 1.00 19.40 291 LYS A N 1
ATOM 2304 C CA . LYS A 1 291 ? 4.498 -41.025 52.006 1.00 19.31 291 LYS A CA 1
ATOM 2305 C C . LYS A 1 291 ? 5.714 -41.110 52.918 1.00 21.50 291 LYS A C 1
ATOM 2306 O O . LYS A 1 291 ? 5.685 -40.608 54.050 1.00 21.65 291 LYS A O 1
ATOM 2312 N N . ILE A 1 292 ? 6.749 -41.785 52.433 1.00 18.99 292 ILE A N 1
ATOM 2313 C CA . ILE A 1 292 ? 7.978 -41.994 53.178 1.00 20.16 292 ILE A CA 1
ATOM 2314 C C . ILE A 1 292 ? 9.114 -41.307 52.458 1.00 21.18 292 ILE A C 1
ATOM 2315 O O . ILE A 1 292 ? 8.981 -40.940 51.269 1.00 21.47 292 ILE A O 1
ATOM 2320 N N . VAL A 1 293 ? 10.230 -41.146 53.172 1.00 20.26 293 VAL A N 1
ATOM 2321 C CA . VAL A 1 293 ? 11.393 -40.462 52.654 1.00 20.42 293 VAL A CA 1
ATOM 2322 C C . VAL A 1 293 ? 12.479 -41.462 52.364 1.00 20.18 293 VAL A C 1
ATOM 2323 O O . VAL A 1 293 ? 12.853 -42.251 53.235 1.00 18.39 293 VAL A O 1
ATOM 2327 N N . VAL A 1 294 ? 12.974 -41.415 51.128 1.00 18.99 294 VAL A N 1
ATOM 2328 C CA . VAL A 1 294 ? 13.987 -42.339 50.664 1.00 20.76 294 VAL A CA 1
ATOM 2329 C C . VAL A 1 294 ? 15.194 -41.518 50.262 1.00 21.21 294 VAL A C 1
ATOM 2330 O O . VAL A 1 294 ? 15.198 -40.865 49.199 1.00 21.23 294 VAL A O 1
ATOM 2334 N N . GLU A 1 295 ? 16.208 -41.539 51.123 1.00 19.55 295 GLU A N 1
ATOM 2335 C CA . GLU A 1 295 ? 17.393 -40.684 50.961 1.00 21.21 295 GLU A CA 1
ATOM 2336 C C . GLU A 1 295 ? 18.410 -41.217 49.960 1.00 18.54 295 GLU A C 1
ATOM 2337 O O . GLU A 1 295 ? 19.225 -40.469 49.435 1.00 20.50 295 GLU A O 1
ATOM 2343 N N . GLU A 1 296 ? 18.395 -42.517 49.739 1.00 18.24 296 GLU A N 1
ATOM 2344 C CA . GLU A 1 296 ? 19.453 -43.143 48.966 1.00 19.25 296 GLU A CA 1
ATOM 2345 C C . GLU A 1 296 ? 18.883 -43.999 47.869 1.00 18.27 296 GLU A C 1
ATOM 2346 O O . GLU A 1 296 ? 17.661 -44.127 47.740 1.00 17.99 296 GLU A O 1
ATOM 2352 N N . GLY A 1 297 ? 19.782 -44.595 47.087 1.00 18.14 297 GLY A N 1
ATOM 2353 C CA . GLY A 1 297 ? 19.392 -45.351 45.908 1.00 17.50 297 GLY A CA 1
ATOM 2354 C C . GLY A 1 297 ? 18.904 -44.485 44.764 1.00 19.29 297 GLY A C 1
ATOM 2355 O O . GLY A 1 297 ? 18.934 -43.241 44.827 1.00 17.28 297 GLY A O 1
ATOM 2356 N N . LEU A 1 298 ? 18.464 -45.140 43.701 1.00 16.77 298 LEU A N 1
ATOM 2357 C CA . LEU A 1 298 ? 18.032 -44.409 42.512 1.00 20.09 298 LEU A CA 1
ATOM 2358 C C . LEU A 1 298 ? 16.519 -44.138 42.574 1.00 20.25 298 LEU A C 1
ATOM 2359 O O . LEU A 1 298 ? 15.740 -45.083 42.684 1.00 19.00 298 LEU A O 1
ATOM 2364 N N . PRO A 1 299 ? 16.111 -42.855 42.522 1.00 22.28 299 PRO A N 1
ATOM 2365 C CA . PRO A 1 299 ? 14.686 -42.540 42.357 1.00 25.32 299 PRO A CA 1
ATOM 2366 C C . PRO A 1 299 ? 14.339 -42.586 40.856 1.00 26.70 299 PRO A C 1
ATOM 2367 O O . PRO A 1 299 ? 14.666 -41.668 40.102 1.00 28.85 299 PRO A O 1
ATOM 2371 N N . SER A 1 300 ? 13.710 -43.664 40.419 1.00 29.69 300 SER A N 1
ATOM 2372 C CA . SER A 1 300 ? 13.571 -43.916 38.978 1.00 33.85 300 SER A CA 1
ATOM 2373 C C . SER A 1 300 ? 12.248 -43.458 38.344 1.00 33.86 300 SER A C 1
ATOM 2374 O O . SER A 1 300 ? 11.723 -44.105 37.424 1.00 35.18 300 SER A O 1
ATOM 2377 N N . GLY A 1 301 ? 11.689 -42.364 38.824 1.00 34.39 301 GLY A N 1
ATOM 2378 C CA . GLY A 1 301 ? 10.430 -41.915 38.236 1.00 39.04 301 GLY A CA 1
ATOM 2379 C C . GLY A 1 301 ? 10.478 -41.511 36.760 1.00 39.50 301 GLY A C 1
ATOM 2380 O O . GLY A 1 301 ? 9.634 -41.925 35.978 1.00 40.07 301 GLY A O 1
ATOM 2381 N N . CYS A 1 302 ? 11.475 -40.709 36.390 1.00 39.85 302 CYS A N 1
ATOM 2382 C CA . CYS A 1 302 ? 11.480 -39.965 35.127 1.00 42.09 302 CYS A CA 1
ATOM 2383 C C . CYS A 1 302 ? 12.239 -40.630 33.993 1.00 42.85 302 CYS A C 1
ATOM 2384 O O . CYS A 1 302 ? 13.172 -41.372 34.234 1.00 44.94 302 CYS A O 1
ATOM 2387 N N . PRO A 1 303 ? 11.858 -40.342 32.741 1.00 44.17 303 PRO A N 1
ATOM 2388 C CA . PRO A 1 303 ? 12.522 -41.029 31.622 1.00 42.03 303 PRO A CA 1
ATOM 2389 C C . PRO A 1 303 ? 14.044 -40.776 31.622 1.00 40.44 303 PRO A C 1
ATOM 2390 O O . PRO A 1 303 ? 14.837 -41.734 31.443 1.00 38.80 303 PRO A O 1
ATOM 2394 N N . CYS A 1 304 ? 14.440 -39.518 31.869 1.00 35.18 304 CYS A N 1
ATOM 2395 C CA . CYS A 1 304 ? 15.860 -39.148 31.948 1.00 31.21 304 CYS A CA 1
ATOM 2396 C C . CYS A 1 304 ? 16.641 -39.927 33.037 1.00 28.64 304 CYS A C 1
ATOM 2397 O O . CYS A 1 304 ? 17.874 -39.905 33.051 1.00 24.24 304 CYS A O 1
ATOM 2400 N N . THR A 1 305 ? 15.898 -40.583 33.935 1.00 26.20 305 THR A N 1
ATOM 2401 C CA . THR A 1 305 ? 16.406 -41.568 34.898 1.00 27.06 305 THR A CA 1
ATOM 2402 C C . THR A 1 305 ? 17.355 -42.593 34.310 1.00 25.07 305 THR A C 1
ATOM 2403 O O . THR A 1 305 ? 18.397 -42.870 34.892 1.00 25.64 305 THR A O 1
ATOM 2407 N N . THR A 1 306 ? 16.950 -43.192 33.199 1.00 21.58 306 THR A N 1
ATOM 2408 C CA . THR A 1 306 ? 17.700 -44.235 32.568 1.00 23.72 306 THR A CA 1
ATOM 2409 C C . THR A 1 306 ? 19.082 -43.741 32.103 1.00 22.93 306 THR A C 1
ATOM 2410 O O . THR A 1 306 ? 20.097 -44.435 32.295 1.00 21.58 306 THR A O 1
ATOM 2414 N N . GLN A 1 307 ? 19.122 -42.544 31.528 1.00 21.44 307 GLN A N 1
ATOM 2415 C CA . GLN A 1 307 ? 20.392 -41.927 31.132 1.00 20.10 307 GLN A CA 1
ATOM 2416 C C . GLN A 1 307 ? 21.235 -41.575 32.340 1.00 20.24 307 GLN A C 1
ATOM 2417 O O . GLN A 1 307 ? 22.440 -41.774 32.330 1.00 18.93 307 GLN A O 1
ATOM 2423 N N . LEU A 1 308 ? 20.602 -41.064 33.388 1.00 21.03 308 LEU A N 1
ATOM 2424 C CA . LEU A 1 308 ? 21.341 -40.726 34.600 1.00 20.15 308 LEU A CA 1
ATOM 2425 C C . LEU A 1 308 ? 21.955 -41.988 35.201 1.00 18.75 308 LEU A C 1
ATOM 2426 O O . LEU A 1 308 ? 23.093 -41.976 35.650 1.00 16.56 308 LEU A O 1
ATOM 2431 N N . ASN A 1 309 ? 21.173 -43.057 35.236 1.00 16.44 309 ASN A N 1
ATOM 2432 C CA . ASN A 1 309 ? 21.593 -44.326 35.815 1.00 17.16 309 ASN A CA 1
ATOM 2433 C C . ASN A 1 309 ? 22.741 -44.958 35.007 1.00 17.00 309 ASN A C 1
ATOM 2434 O O . ASN A 1 309 ? 23.706 -45.495 35.577 1.00 17.81 309 ASN A O 1
ATOM 2439 N N . SER A 1 310 ? 22.611 -44.920 33.681 1.00 15.18 310 SER A N 1
ATOM 2440 C CA . SER A 1 310 ? 23.668 -45.387 32.768 1.00 14.46 310 SER A CA 1
ATOM 2441 C C . SER A 1 310 ? 24.956 -44.588 32.939 1.00 14.95 310 SER A C 1
ATOM 2442 O O . SER A 1 310 ? 26.045 -45.128 32.816 1.00 17.70 310 SER A O 1
ATOM 2445 N N . LEU A 1 311 ? 24.817 -43.294 33.184 1.00 14.31 311 LEU A N 1
ATOM 2446 C CA . LEU A 1 311 ? 25.947 -42.420 33.404 1.00 18.91 311 LEU A CA 1
ATOM 2447 C C . LEU A 1 311 ? 26.647 -42.766 34.742 1.00 18.41 311 LEU A C 1
ATOM 2448 O O . LEU A 1 311 ? 27.860 -42.819 34.798 1.00 17.85 311 LEU A O 1
ATOM 2453 N N . ALA A 1 312 ? 25.867 -43.046 35.780 1.00 16.11 312 ALA A N 1
ATOM 2454 C CA . ALA A 1 312 ? 26.434 -43.514 37.040 1.00 17.64 312 ALA A CA 1
ATOM 2455 C C . ALA A 1 312 ? 27.209 -44.810 36.805 1.00 17.71 312 ALA A C 1
ATOM 2456 O O . ALA A 1 312 ? 28.353 -44.952 37.236 1.00 16.35 312 ALA A O 1
ATOM 2458 N N . HIS A 1 313 ? 26.571 -45.749 36.112 1.00 14.19 313 HIS A N 1
ATOM 2459 C CA . HIS A 1 313 ? 27.180 -47.004 35.745 1.00 14.51 313 HIS A CA 1
ATOM 2460 C C . HIS A 1 313 ? 28.539 -46.763 35.056 1.00 17.98 313 HIS A C 1
ATOM 2461 O O . HIS A 1 313 ? 29.563 -47.363 35.439 1.00 17.00 313 HIS A O 1
ATOM 2468 N N . TRP A 1 314 ? 28.551 -45.891 34.050 1.00 15.93 314 TRP A N 1
ATOM 2469 C CA . TRP A 1 314 ? 29.790 -45.520 33.361 1.00 17.56 314 TRP A CA 1
ATOM 2470 C C . TRP A 1 314 ? 30.843 -45.019 34.384 1.00 17.21 314 TRP A C 1
ATOM 2471 O O . TRP A 1 314 ? 31.983 -45.472 34.360 1.00 15.64 314 TRP A O 1
ATOM 2482 N N . ILE A 1 315 ? 30.432 -44.138 35.301 1.00 16.88 315 ILE A N 1
ATOM 2483 C CA . ILE A 1 315 ? 31.343 -43.577 36.310 1.00 16.67 315 ILE A CA 1
ATOM 2484 C C . ILE A 1 315 ? 31.971 -44.688 37.153 1.00 17.75 315 ILE A C 1
ATOM 2485 O O . ILE A 1 315 ? 33.201 -44.716 37.359 1.00 17.82 315 ILE A O 1
ATOM 2490 N N . LEU A 1 316 ? 31.127 -45.603 37.612 1.00 15.52 316 LEU A N 1
ATOM 2491 C CA . LEU A 1 316 ? 31.504 -46.656 38.565 1.00 19.36 316 LEU A CA 1
ATOM 2492 C C . LEU A 1 316 ? 32.416 -47.699 37.920 1.00 18.13 316 LEU A C 1
ATOM 2493 O O . LEU A 1 316 ? 33.461 -48.087 38.487 1.00 18.93 316 LEU A O 1
ATOM 2498 N N . THR A 1 317 ? 32.041 -48.121 36.716 1.00 16.86 317 THR A N 1
ATOM 2499 C CA . THR A 1 317 ? 32.851 -49.045 35.928 1.00 18.56 317 THR A CA 1
ATOM 2500 C C . THR A 1 317 ? 34.222 -48.474 35.606 1.00 19.30 317 THR A C 1
ATOM 2501 O O . THR A 1 317 ? 35.227 -49.177 35.708 1.00 20.35 317 THR A O 1
ATOM 2505 N N . LEU A 1 318 ? 34.265 -47.205 35.207 1.00 18.37 318 LEU A N 1
ATOM 2506 C CA . LEU A 1 318 ? 35.531 -46.602 34.831 1.00 20.90 318 LEU A CA 1
ATOM 2507 C C . LEU A 1 318 ? 36.425 -46.352 36.079 1.00 20.46 318 LEU A C 1
ATOM 2508 O O . LEU A 1 318 ? 37.642 -46.554 36.012 1.00 20.74 318 LEU A O 1
ATOM 2513 N N . CYS A 1 319 ? 35.816 -45.959 37.200 1.00 15.55 319 CYS A N 1
ATOM 2514 C CA . CYS A 1 319 ? 36.524 -45.880 38.491 1.00 20.15 319 CYS A CA 1
ATOM 2515 C C . CYS A 1 319 ? 37.220 -47.195 38.889 1.00 19.68 319 CYS A C 1
ATOM 2516 O O . CYS A 1 319 ? 38.418 -47.187 39.219 1.00 20.80 319 CYS A O 1
ATOM 2519 N N . ALA A 1 320 ? 36.481 -48.308 38.838 1.00 19.71 320 ALA A N 1
ATOM 2520 C CA . ALA A 1 320 ? 37.015 -49.620 39.192 1.00 20.59 320 ALA A CA 1
ATOM 2521 C C . ALA A 1 320 ? 38.166 -50.027 38.282 1.00 21.86 320 ALA A C 1
ATOM 2522 O O . ALA A 1 320 ? 39.169 -50.532 38.760 1.00 24.94 320 ALA A O 1
ATOM 2524 N N . MET A 1 321 ? 37.999 -49.822 36.977 1.00 21.66 321 MET A N 1
ATOM 2525 C CA . MET A 1 321 ? 39.023 -50.130 36.001 1.00 21.83 321 MET A CA 1
ATOM 2526 C C . MET A 1 321 ? 40.283 -49.294 36.222 1.00 24.74 321 MET A C 1
ATOM 2527 O O . MET A 1 321 ? 41.395 -49.839 36.187 1.00 24.36 321 MET A O 1
ATOM 2532 N N . VAL A 1 322 ? 40.109 -47.993 36.464 1.00 23.62 322 VAL A N 1
ATOM 2533 C CA . VAL A 1 322 ? 41.234 -47.098 36.733 1.00 24.87 322 VAL A CA 1
ATOM 2534 C C . VAL A 1 322 ? 41.957 -47.494 38.024 1.00 28.00 322 VAL A C 1
ATOM 2535 O O . VAL A 1 322 ? 43.183 -47.557 38.036 1.00 29.83 322 VAL A O 1
ATOM 2539 N N . GLU A 1 323 ? 41.201 -47.764 39.089 1.00 28.57 323 GLU A N 1
ATOM 2540 C CA . GLU A 1 323 ? 41.766 -48.167 40.372 1.00 31.40 323 GLU A CA 1
ATOM 2541 C C . GLU A 1 323 ? 42.697 -49.352 40.198 1.00 33.35 323 GLU A C 1
ATOM 2542 O O . GLU A 1 323 ? 43.813 -49.365 40.714 1.00 33.81 323 GLU A O 1
ATOM 2548 N N . VAL A 1 324 ? 42.218 -50.339 39.452 1.00 32.27 324 VAL A N 1
ATOM 2549 C CA . VAL A 1 324 ? 42.868 -51.627 39.346 1.00 30.45 324 VAL A CA 1
ATOM 2550 C C . VAL A 1 324 ? 44.037 -51.647 38.363 1.00 30.61 324 VAL A C 1
ATOM 2551 O O . VAL A 1 324 ? 45.032 -52.305 38.625 1.00 31.07 324 VAL A O 1
ATOM 2555 N N . THR A 1 325 ? 43.933 -50.917 37.258 1.00 30.46 325 THR A N 1
ATOM 2556 C CA . THR A 1 325 ? 44.977 -50.928 36.232 1.00 29.95 325 THR A CA 1
ATOM 2557 C C . THR A 1 325 ? 45.979 -49.780 36.411 1.00 31.69 325 THR A C 1
ATOM 2558 O O . THR A 1 325 ? 46.982 -49.717 35.708 1.00 30.37 325 THR A O 1
ATOM 2562 N N . ARG A 1 326 ? 45.666 -48.853 37.310 1.00 31.58 326 ARG A N 1
ATOM 2563 C CA . ARG A 1 326 ? 46.433 -47.625 37.486 1.00 34.48 326 ARG A CA 1
ATOM 2564 C C . ARG A 1 326 ? 46.703 -46.904 36.165 1.00 35.98 326 ARG A C 1
ATOM 2565 O O . ARG A 1 326 ? 47.711 -46.219 36.009 1.00 38.16 326 ARG A O 1
ATOM 2573 N N . VAL A 1 327 ? 45.779 -47.050 35.219 1.00 35.33 327 VAL A N 1
ATOM 2574 C CA . VAL A 1 327 ? 45.850 -46.325 33.960 1.00 33.92 327 VAL A CA 1
ATOM 2575 C C . VAL A 1 327 ? 44.823 -45.176 33.962 1.00 35.07 327 VAL A C 1
ATOM 2576 O O . VAL A 1 327 ? 43.716 -45.327 34.500 1.00 34.63 327 VAL A O 1
ATOM 2580 N N . ASP A 1 328 ? 45.202 -44.031 33.391 1.00 32.83 328 ASP A N 1
ATOM 2581 C CA . ASP A 1 328 ? 44.306 -42.868 33.250 1.00 34.79 328 ASP A CA 1
ATOM 2582 C C . ASP A 1 328 ? 42.976 -43.201 32.536 1.00 32.16 328 ASP A C 1
ATOM 2583 O O . ASP A 1 328 ? 42.965 -43.990 31.599 1.00 31.77 328 ASP A O 1
ATOM 2588 N N . PRO A 1 329 ? 41.864 -42.598 32.986 1.00 30.02 329 PRO A N 1
ATOM 2589 C CA . PRO A 1 329 ? 40.529 -42.890 32.430 1.00 30.02 329 PRO A CA 1
ATOM 2590 C C . PRO A 1 329 ? 40.513 -42.732 30.926 1.00 29.35 329 PRO A C 1
ATOM 2591 O O . PRO A 1 329 ? 40.013 -43.611 30.233 1.00 26.05 329 PRO A O 1
ATOM 2595 N N . ASP A 1 330 ? 41.103 -41.636 30.444 1.00 31.59 330 ASP A N 1
ATOM 2596 C CA . ASP A 1 330 ? 41.331 -41.402 28.999 1.00 35.31 330 ASP A CA 1
ATOM 2597 C C . ASP A 1 330 ? 41.988 -42.560 28.253 1.00 33.77 330 ASP A C 1
ATOM 2598 O O . ASP A 1 330 ? 41.553 -42.919 27.150 1.00 34.49 330 ASP A O 1
ATOM 2603 N N . ILE A 1 331 ? 43.019 -43.155 28.857 1.00 31.84 331 ILE A N 1
ATOM 2604 C CA . ILE A 1 331 ? 43.700 -44.297 28.245 1.00 29.14 331 ILE A CA 1
ATOM 2605 C C . ILE A 1 331 ? 42.829 -45.545 28.322 1.00 27.23 331 ILE A C 1
ATOM 2606 O O . ILE A 1 331 ? 42.768 -46.340 27.372 1.00 26.32 331 ILE A O 1
ATOM 2611 N N . VAL A 1 332 ? 42.134 -45.718 29.445 1.00 24.76 332 VAL A N 1
ATOM 2612 C CA . VAL A 1 332 ? 41.271 -46.879 29.599 1.00 21.82 332 VAL A CA 1
ATOM 2613 C C . VAL A 1 332 ? 40.207 -46.858 28.494 1.00 23.19 332 VAL A C 1
ATOM 2614 O O . VAL A 1 332 ? 39.916 -47.903 27.877 1.00 22.61 332 VAL A O 1
ATOM 2618 N N . MET A 1 333 ? 39.649 -45.671 28.242 1.00 22.01 333 MET A N 1
ATOM 2619 C CA A MET A 1 333 ? 38.620 -45.476 27.213 0.50 25.05 333 MET A CA 1
ATOM 2620 C CA B MET A 1 333 ? 38.614 -45.560 27.231 0.50 23.16 333 MET A CA 1
ATOM 2621 C C . MET A 1 333 ? 39.185 -45.781 25.826 1.00 25.43 333 MET A C 1
ATOM 2622 O O . MET A 1 333 ? 38.547 -46.439 25.006 1.00 26.72 333 MET A O 1
ATOM 2631 N N . GLN A 1 334 ? 40.396 -45.289 25.569 1.00 27.16 334 GLN A N 1
ATOM 2632 C CA . GLN A 1 334 ? 41.084 -45.587 24.299 1.00 30.19 334 GLN A CA 1
ATOM 2633 C C . GLN A 1 334 ? 41.232 -47.091 24.084 1.00 29.75 334 GLN A C 1
ATOM 2634 O O . GLN A 1 334 ? 41.179 -47.558 22.952 1.00 33.37 334 GLN A O 1
ATOM 2640 N N . GLU A 1 335 ? 41.370 -47.848 25.169 1.00 28.16 335 GLU A N 1
ATOM 2641 C CA . GLU A 1 335 ? 41.606 -49.286 25.099 1.00 26.97 335 GLU A CA 1
ATOM 2642 C C . GLU A 1 335 ? 40.361 -50.131 25.379 1.00 25.81 335 GLU A C 1
ATOM 2643 O O . GLU A 1 335 ? 40.452 -51.352 25.584 1.00 22.22 335 GLU A O 1
ATOM 2649 N N . SER A 1 336 ? 39.191 -49.489 25.377 1.00 24.29 336 SER A N 1
ATOM 2650 C CA . SER A 1 336 ? 37.953 -50.170 25.769 1.00 23.51 336 SER A CA 1
ATOM 2651 C C . SER A 1 336 ? 36.716 -49.747 24.961 1.00 21.69 336 SER A C 1
ATOM 2652 O O . SER A 1 336 ? 36.668 -48.648 24.411 1.00 21.76 336 SER A O 1
ATOM 2655 N N . GLU A 1 337 ? 35.726 -50.626 24.913 1.00 21.03 337 GLU A N 1
ATOM 2656 C CA . GLU A 1 337 ? 34.359 -50.275 24.455 1.00 20.35 337 GLU A CA 1
ATOM 2657 C C . GLU A 1 337 ? 33.398 -50.732 25.536 1.00 18.09 337 GLU A C 1
ATOM 2658 O O . GLU A 1 337 ? 33.449 -51.895 25.968 1.00 16.94 337 GLU A O 1
ATOM 2664 N N . PHE A 1 338 ? 32.529 -49.813 25.960 1.00 18.77 338 PHE A N 1
ATOM 2665 C CA . PHE A 1 338 ? 31.512 -50.072 26.973 1.00 18.31 338 PHE A CA 1
ATOM 2666 C C . PHE A 1 338 ? 30.133 -49.978 26.324 1.00 19.52 338 PHE A C 1
ATOM 2667 O O . PHE A 1 338 ? 29.949 -49.240 25.355 1.00 18.96 338 PHE A O 1
ATOM 2675 N N . SER A 1 339 ? 29.174 -50.710 26.874 1.00 17.95 339 SER A N 1
ATOM 2676 C CA . SER A 1 339 ? 27.759 -50.498 26.574 1.00 18.71 339 SER A CA 1
ATOM 2677 C C . SER A 1 339 ? 27.008 -50.479 27.886 1.00 18.26 339 SER A C 1
ATOM 2678 O O . SER A 1 339 ? 27.103 -51.421 28.655 1.00 17.29 339 SER A O 1
ATOM 2681 N N . PHE A 1 340 ? 26.241 -49.420 28.135 1.00 18.25 340 PHE A N 1
ATOM 2682 C CA . PHE A 1 340 ? 25.416 -49.367 29.326 1.00 16.39 340 PHE A CA 1
ATOM 2683 C C . PHE A 1 340 ? 23.987 -49.034 28.973 1.00 18.03 340 PHE A C 1
ATOM 2684 O O . PHE A 1 340 ? 23.730 -48.184 28.119 1.00 16.01 340 PHE A O 1
ATOM 2692 N N . TYR A 1 341 ? 23.069 -49.694 29.666 1.00 17.54 341 TYR A N 1
ATOM 2693 C CA . TYR A 1 341 ? 21.663 -49.340 29.610 1.00 18.43 341 TYR A CA 1
ATOM 2694 C C . TYR A 1 341 ? 21.124 -49.545 31.029 1.00 16.67 341 TYR A C 1
ATOM 2695 O O . TYR A 1 341 ? 20.790 -50.670 31.407 1.00 17.12 341 TYR A O 1
ATOM 2704 N N . GLY A 1 342 ? 21.110 -48.479 31.836 1.00 14.37 342 GLY A N 1
ATOM 2705 C CA . GLY A 1 342 ? 20.805 -48.616 33.268 1.00 14.52 342 GLY A CA 1
ATOM 2706 C C . GLY A 1 342 ? 21.791 -49.572 33.936 1.00 18.36 342 GLY A C 1
ATOM 2707 O O . GLY A 1 342 ? 23.014 -49.349 33.889 1.00 19.51 342 GLY A O 1
ATOM 2708 N N . ASP A 1 343 ? 21.286 -50.670 34.490 1.00 16.65 343 ASP A N 1
ATOM 2709 C CA . ASP A 1 343 ? 22.149 -51.661 35.119 1.00 20.40 343 ASP A CA 1
ATOM 2710 C C . ASP A 1 343 ? 22.795 -52.663 34.135 1.00 20.79 343 ASP A C 1
ATOM 2711 O O . ASP A 1 343 ? 23.686 -53.423 34.505 1.00 19.02 343 ASP A O 1
ATOM 2716 N N . ASP A 1 344 ? 22.324 -52.671 32.890 1.00 20.63 344 ASP A N 1
ATOM 2717 C CA . ASP A 1 344 ? 22.756 -53.652 31.890 1.00 20.73 344 ASP A CA 1
ATOM 2718 C C . ASP A 1 344 ? 24.077 -53.170 31.285 1.00 18.75 344 ASP A C 1
ATOM 2719 O O . ASP A 1 344 ? 24.201 -52.002 30.917 1.00 18.12 344 ASP A O 1
ATOM 2724 N N . GLU A 1 345 ? 25.075 -54.051 31.198 1.00 18.70 345 GLU A N 1
ATOM 2725 C CA . GLU A 1 345 ? 26.381 -53.643 30.646 1.00 19.96 345 GLU A CA 1
ATOM 2726 C C . GLU A 1 345 ? 27.078 -54.711 29.824 1.00 19.60 345 GLU A C 1
ATOM 2727 O O . GLU A 1 345 ? 26.802 -55.903 29.968 1.00 19.32 345 GLU A O 1
ATOM 2733 N N . VAL A 1 346 ? 28.007 -54.240 28.987 1.00 20.04 346 VAL A N 1
ATOM 2734 C CA . VAL A 1 346 ? 29.019 -55.067 28.357 1.00 19.22 346 VAL A CA 1
ATOM 2735 C C . VAL A 1 346 ? 30.300 -54.244 28.411 1.00 18.48 346 VAL A C 1
ATOM 2736 O O . VAL A 1 346 ? 30.340 -53.089 27.974 1.00 17.73 346 VAL A O 1
ATOM 2740 N N . VAL A 1 347 ? 31.334 -54.821 28.992 1.00 18.03 347 VAL A N 1
ATOM 2741 C CA . VAL A 1 347 ? 32.613 -54.153 29.044 1.00 16.69 347 VAL A CA 1
ATOM 2742 C C . VAL A 1 347 ? 33.610 -54.960 28.205 1.00 20.39 347 VAL A C 1
ATOM 2743 O O . VAL A 1 347 ? 33.852 -56.151 28.472 1.00 19.40 347 VAL A O 1
ATOM 2747 N N . SER A 1 348 ? 34.154 -54.321 27.176 1.00 20.04 348 SER A N 1
ATOM 2748 C CA . SER A 1 348 ? 35.197 -54.936 26.356 1.00 21.41 348 SER A CA 1
ATOM 2749 C C . SER A 1 348 ? 36.475 -54.122 26.496 1.00 21.60 348 SER A C 1
ATOM 2750 O O . SER A 1 348 ? 36.435 -52.898 26.464 1.00 22.74 348 SER A O 1
ATOM 2753 N N . THR A 1 349 ? 37.617 -54.788 26.636 1.00 23.35 349 THR A N 1
ATOM 2754 C CA . THR A 1 349 ? 38.863 -54.051 26.807 1.00 22.63 349 THR A CA 1
ATOM 2755 C C . THR A 1 349 ? 40.088 -54.824 26.315 1.00 25.56 349 THR A C 1
ATOM 2756 O O . THR A 1 349 ? 40.094 -56.062 26.282 1.00 25.25 349 THR A O 1
ATOM 2760 N N . ASN A 1 350 ? 41.114 -54.073 25.932 1.00 26.06 350 ASN A N 1
ATOM 2761 C CA . ASN A 1 350 ? 42.421 -54.658 25.676 1.00 31.29 350 ASN A CA 1
ATOM 2762 C C . ASN A 1 350 ? 43.245 -54.859 26.960 1.00 32.26 350 ASN A C 1
ATOM 2763 O O . ASN A 1 350 ? 44.168 -55.671 26.975 1.00 35.09 350 ASN A O 1
ATOM 2768 N N . LEU A 1 351 ? 42.877 -54.159 28.034 1.00 31.70 351 LEU A N 1
ATOM 2769 C CA . LEU A 1 351 ? 43.620 -54.216 29.301 1.00 32.89 351 LEU A CA 1
ATOM 2770 C C . LEU A 1 351 ? 43.461 -55.563 29.986 1.00 33.85 351 LEU A C 1
ATOM 2771 O O . LEU A 1 351 ? 42.359 -56.089 30.074 1.00 34.25 351 LEU A O 1
ATOM 2776 N N . GLU A 1 352 ? 44.571 -56.120 30.463 1.00 35.50 352 GLU A N 1
ATOM 2777 C CA . GLU A 1 352 ? 44.554 -57.333 31.280 1.00 37.87 352 GLU A CA 1
ATOM 2778 C C . GLU A 1 352 ? 44.089 -56.923 32.675 1.00 37.13 352 GLU A C 1
ATOM 2779 O O . GLU A 1 352 ? 44.893 -56.487 33.497 1.00 38.72 352 GLU A O 1
ATOM 2785 N N . LEU A 1 353 ? 42.790 -57.008 32.930 1.00 36.01 353 LEU A N 1
ATOM 2786 C CA . LEU A 1 353 ? 42.249 -56.605 34.225 1.00 34.11 353 LEU A CA 1
ATOM 2787 C C . LEU A 1 353 ? 42.537 -57.677 35.246 1.00 33.17 353 LEU A C 1
ATOM 2788 O O . LEU A 1 353 ? 42.321 -58.862 34.987 1.00 31.55 353 LEU A O 1
ATOM 2793 N N . ASP A 1 354 ? 43.005 -57.246 36.415 1.00 30.59 354 ASP A N 1
ATOM 2794 C CA . ASP A 1 354 ? 43.049 -58.105 37.572 1.00 30.48 354 ASP A CA 1
ATOM 2795 C C . ASP A 1 354 ? 41.613 -58.264 38.090 1.00 28.28 354 ASP A C 1
ATOM 2796 O O . ASP A 1 354 ? 41.085 -57.416 38.801 1.00 28.61 354 ASP A O 1
ATOM 2801 N N . MET A 1 355 ? 41.003 -59.379 37.737 1.00 27.90 355 MET A N 1
ATOM 2802 C CA . MET A 1 355 ? 39.605 -59.632 38.034 1.00 27.52 355 MET A CA 1
ATOM 2803 C C . MET A 1 355 ? 39.242 -59.724 39.527 1.00 29.07 355 MET A C 1
ATOM 2804 O O . MET A 1 355 ? 38.148 -59.307 39.928 1.00 30.07 355 MET A O 1
ATOM 2809 N N . VAL A 1 356 ? 40.121 -60.305 40.343 1.00 28.44 356 VAL A N 1
ATOM 2810 C CA . VAL A 1 356 ? 39.934 -60.293 41.807 1.00 27.16 356 VAL A CA 1
ATOM 2811 C C . VAL A 1 356 ? 39.803 -58.854 42.325 1.00 24.36 356 VAL A C 1
ATOM 2812 O O . VAL A 1 356 ? 38.859 -58.534 43.040 1.00 23.87 356 VAL A O 1
ATOM 2816 N N . LYS A 1 357 ? 40.736 -57.991 41.942 1.00 22.09 357 LYS A N 1
ATOM 2817 C CA . LYS A 1 357 ? 40.738 -56.615 42.431 1.00 24.12 357 LYS A CA 1
ATOM 2818 C C . LYS A 1 357 ? 39.564 -55.806 41.864 1.00 23.04 357 LYS A C 1
ATOM 2819 O O . LYS A 1 357 ? 38.957 -54.998 42.548 1.00 23.88 357 LYS A O 1
ATOM 2825 N N . TYR A 1 358 ? 39.231 -56.068 40.611 1.00 23.83 358 TYR A N 1
ATOM 2826 C CA . TYR A 1 358 ? 38.104 -55.421 39.968 1.00 23.30 358 TYR A CA 1
ATOM 2827 C C . TYR A 1 358 ? 36.784 -55.766 40.677 1.00 21.50 358 TYR A C 1
ATOM 2828 O O . TYR A 1 358 ? 36.007 -54.878 40.988 1.00 20.48 358 TYR A O 1
ATOM 2837 N N . THR A 1 359 ? 36.575 -57.045 40.976 1.00 19.99 359 THR A N 1
ATOM 2838 C CA . THR A 1 359 ? 35.386 -57.498 41.664 1.00 21.49 359 THR A CA 1
ATOM 2839 C C . THR A 1 359 ? 35.339 -56.912 43.076 1.00 23.76 359 THR A C 1
ATOM 2840 O O . THR A 1 359 ? 34.273 -56.510 43.560 1.00 24.05 359 THR A O 1
ATOM 2844 N N . MET A 1 360 ? 36.500 -56.865 43.725 1.00 23.07 360 MET A N 1
ATOM 2845 C CA . MET A 1 360 ? 36.637 -56.263 45.049 1.00 24.56 360 MET A CA 1
ATOM 2846 C C . MET A 1 360 ? 36.240 -54.792 45.017 1.00 20.80 360 MET A C 1
ATOM 2847 O O . MET A 1 360 ? 35.507 -54.334 45.879 1.00 24.17 360 MET A O 1
ATOM 2852 N N . ALA A 1 361 ? 36.727 -54.066 44.024 1.00 18.08 361 ALA A N 1
ATOM 2853 C CA . ALA A 1 361 ? 36.440 -52.652 43.906 1.00 19.23 361 ALA A CA 1
ATOM 2854 C C . ALA A 1 361 ? 34.924 -52.398 43.735 1.00 18.80 361 ALA A C 1
ATOM 2855 O O . ALA A 1 361 ? 34.349 -51.544 44.418 1.00 19.08 361 ALA A O 1
ATOM 2857 N N . LEU A 1 362 ? 34.283 -53.145 42.833 1.00 18.49 362 LEU A N 1
ATOM 2858 C CA . LEU A 1 362 ? 32.827 -53.010 42.607 1.00 19.03 362 LEU A CA 1
ATOM 2859 C C . LEU A 1 362 ? 32.021 -53.250 43.880 1.00 18.54 362 LEU A C 1
ATOM 2860 O O . LEU A 1 362 ? 31.058 -52.539 44.169 1.00 20.32 362 LEU A O 1
ATOM 2865 N N . ARG A 1 363 ? 32.381 -54.287 44.618 1.00 18.24 363 ARG A N 1
ATOM 2866 C CA . ARG A 1 363 ? 31.705 -54.587 45.864 1.00 18.95 363 ARG A CA 1
ATOM 2867 C C . ARG A 1 363 ? 31.951 -53.526 46.907 1.00 18.37 363 ARG A C 1
ATOM 2868 O O . ARG A 1 363 ?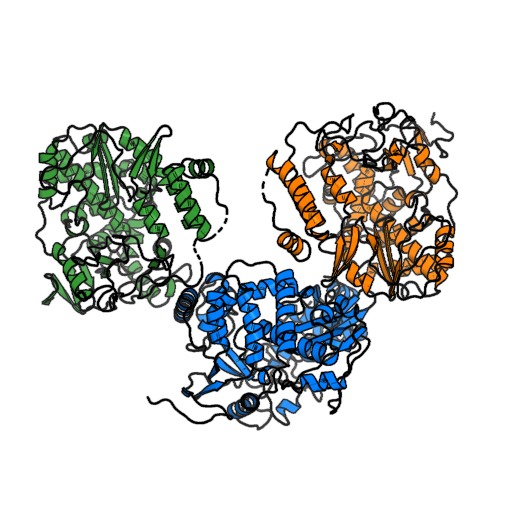 31.058 -53.231 47.690 1.00 18.12 363 ARG A O 1
ATOM 2876 N N . ARG A 1 364 ? 33.158 -52.950 46.905 1.00 20.46 364 ARG A N 1
ATOM 2877 C CA A ARG A 1 364 ? 33.523 -51.836 47.780 0.50 20.54 364 ARG A CA 1
ATOM 2878 C CA B ARG A 1 364 ? 33.478 -51.855 47.823 0.50 20.34 364 ARG A CA 1
ATOM 2879 C C . ARG A 1 364 ? 32.521 -50.678 47.607 1.00 21.28 364 ARG A C 1
ATOM 2880 O O . ARG A 1 364 ? 32.136 -50.010 48.575 1.00 20.39 364 ARG A O 1
ATOM 2895 N N . TYR A 1 365 ? 32.120 -50.438 46.352 1.00 18.66 365 TYR A N 1
ATOM 2896 C CA . TYR A 1 365 ? 31.226 -49.315 46.027 1.00 17.26 365 TYR A CA 1
ATOM 2897 C C . TYR A 1 365 ? 29.782 -49.605 46.421 1.00 17.81 365 TYR A C 1
ATOM 2898 O O . TYR A 1 365 ? 28.915 -48.768 46.223 1.00 20.95 365 TYR A O 1
ATOM 2907 N N . GLY A 1 366 ? 29.530 -50.784 46.986 1.00 19.45 366 GLY A N 1
ATOM 2908 C CA . GLY A 1 366 ? 28.174 -51.168 47.406 1.00 16.97 366 GLY A CA 1
ATOM 2909 C C . GLY A 1 366 ? 27.450 -51.993 46.355 1.00 17.68 366 GLY A C 1
ATOM 2910 O O . GLY A 1 366 ? 26.332 -52.459 46.590 1.00 16.90 366 GLY A O 1
ATOM 2911 N N . LEU A 1 367 ? 28.092 -52.222 45.206 1.00 15.95 367 LEU A N 1
ATOM 2912 C CA . LEU A 1 367 ? 27.440 -52.983 44.118 1.00 14.03 367 LEU A CA 1
ATOM 2913 C C . LEU A 1 367 ? 27.457 -54.469 44.376 1.00 16.81 367 LEU A C 1
ATOM 2914 O O . LEU A 1 367 ? 28.277 -54.969 45.168 1.00 16.26 367 LEU A O 1
ATOM 2919 N N . LEU A 1 368 ? 26.551 -55.181 43.712 1.00 16.35 368 LEU A N 1
ATOM 2920 C CA . LEU A 1 368 ? 26.427 -56.617 43.900 1.00 18.93 368 LEU A CA 1
ATOM 2921 C C . LEU A 1 368 ? 26.620 -57.345 42.574 1.00 19.40 368 LEU A C 1
ATOM 2922 O O . LEU A 1 368 ? 25.661 -57.888 42.030 1.00 20.15 368 LEU A O 1
ATOM 2927 N N . PRO A 1 369 ? 27.866 -57.379 42.052 1.00 21.41 369 PRO A N 1
ATOM 2928 C CA . PRO A 1 369 ? 28.069 -58.139 40.818 1.00 22.33 369 PRO A CA 1
ATOM 2929 C C . PRO A 1 369 ? 27.919 -59.636 41.087 1.00 24.27 369 PRO A C 1
ATOM 2930 O O . PRO A 1 369 ? 28.054 -60.062 42.224 1.00 24.61 369 PRO A O 1
ATOM 2934 N N . THR A 1 370 ? 27.587 -60.413 40.063 1.00 26.32 370 THR A N 1
ATOM 2935 C CA . THR A 1 370 ? 27.394 -61.857 40.238 1.00 30.40 370 THR A CA 1
ATOM 2936 C C . THR A 1 370 ? 28.077 -62.642 39.122 1.00 31.18 370 THR A C 1
ATOM 2937 O O . THR A 1 370 ? 28.077 -62.220 37.952 1.00 30.98 370 THR A O 1
ATOM 2941 N N . ARG A 1 371 ? 28.673 -63.772 39.491 1.00 33.48 371 ARG A N 1
ATOM 2942 C CA . ARG A 1 371 ? 29.239 -64.704 38.521 1.00 37.23 371 ARG A CA 1
ATOM 2943 C C . ARG A 1 371 ? 28.095 -65.465 37.869 1.00 39.08 371 ARG A C 1
ATOM 2944 O O . ARG A 1 371 ? 27.050 -65.673 38.497 1.00 39.38 371 ARG A O 1
ATOM 2952 N N . ALA A 1 372 ? 28.286 -65.892 36.624 1.00 42.87 372 ALA A N 1
ATOM 2953 C CA . ALA A 1 372 ? 27.316 -66.780 35.955 1.00 47.06 372 ALA A CA 1
ATOM 2954 C C . ALA A 1 372 ? 26.864 -67.933 36.873 1.00 50.22 372 ALA A C 1
ATOM 2955 O O . ALA A 1 372 ? 25.661 -68.201 36.994 1.00 51.11 372 ALA A O 1
ATOM 2957 N N . ASP A 1 373 ? 27.828 -68.577 37.542 1.00 52.23 373 ASP A N 1
ATOM 2958 C CA . ASP A 1 373 ? 27.558 -69.754 38.385 1.00 55.21 373 ASP A CA 1
ATOM 2959 C C . ASP A 1 373 ? 27.073 -69.466 39.820 1.00 56.33 373 ASP A C 1
ATOM 2960 O O . ASP A 1 373 ? 26.881 -70.392 40.609 1.00 57.08 373 ASP A O 1
ATOM 2965 N N . LYS A 1 374 ? 26.867 -68.185 40.136 1.00 57.34 374 LYS A N 1
ATOM 2966 C CA . LYS A 1 374 ? 26.479 -67.698 41.482 1.00 58.66 374 LYS A CA 1
ATOM 2967 C C . LYS A 1 374 ? 27.482 -67.985 42.621 1.00 59.34 374 LYS A C 1
ATOM 2968 O O . LYS A 1 374 ? 27.153 -67.781 43.793 1.00 59.80 374 LYS A O 1
ATOM 2974 N N . GLU A 1 375 ? 28.691 -68.441 42.288 1.00 59.97 375 GLU A N 1
ATOM 2975 C CA . GLU A 1 375 ? 29.733 -68.694 43.298 1.00 61.18 375 GLU A CA 1
ATOM 2976 C C . GLU A 1 375 ? 30.342 -67.402 43.848 1.00 60.41 375 GLU A C 1
ATOM 2977 O O . GLU A 1 375 ? 30.209 -66.340 43.241 1.00 59.34 375 GLU A O 1
ATOM 2983 N N . GLU A 1 376 ? 31.033 -67.505 44.982 1.00 60.04 376 GLU A N 1
ATOM 2984 C CA . GLU A 1 376 ? 31.461 -66.325 45.750 1.00 59.85 376 GLU A CA 1
ATOM 2985 C C . GLU A 1 376 ? 32.836 -65.731 45.394 1.00 57.10 376 GLU A C 1
ATOM 2986 O O . GLU A 1 376 ? 33.365 -64.905 46.154 1.00 58.44 376 GLU A O 1
ATOM 2992 N N . GLY A 1 377 ? 33.405 -66.120 44.255 1.00 52.49 377 GLY A N 1
ATOM 2993 C CA . GLY A 1 377 ? 34.722 -65.594 43.854 1.00 48.86 377 GLY A CA 1
ATOM 2994 C C . GLY A 1 377 ? 34.730 -64.356 42.951 1.00 46.38 377 GLY A C 1
ATOM 2995 O O . GLY A 1 377 ? 33.776 -63.564 42.949 1.00 45.01 377 GLY A O 1
ATOM 2996 N N . PRO A 1 378 ? 35.818 -64.177 42.176 1.00 43.80 378 PRO A N 1
ATOM 2997 C CA . PRO A 1 378 ? 35.898 -63.051 41.239 1.00 41.46 378 PRO A CA 1
ATOM 2998 C C . PRO A 1 378 ? 35.032 -63.259 39.990 1.00 39.12 378 PRO A C 1
ATOM 2999 O O . PRO A 1 378 ? 34.684 -64.396 39.664 1.00 37.38 378 PRO A O 1
ATOM 3003 N N . LEU A 1 379 ? 34.686 -62.153 39.326 1.00 35.96 379 LEU A N 1
ATOM 3004 C CA . LEU A 1 379 ? 33.969 -62.167 38.048 1.00 33.79 379 LEU A CA 1
ATOM 3005 C C . LEU A 1 379 ? 34.842 -62.767 36.954 1.00 32.56 379 LEU A C 1
ATOM 3006 O O . LEU A 1 379 ? 36.066 -62.733 37.047 1.00 33.43 379 LEU A O 1
ATOM 3011 N N . GLU A 1 380 ? 34.210 -63.325 35.928 1.00 32.42 380 GLU A N 1
ATOM 3012 C CA . GLU A 1 380 ? 34.933 -63.943 34.828 1.00 35.18 380 GLU A CA 1
ATOM 3013 C C . GLU A 1 380 ? 35.086 -62.983 33.646 1.00 35.53 380 GLU A C 1
ATOM 3014 O O . GLU A 1 380 ? 34.274 -62.081 33.418 1.00 35.54 380 GLU A O 1
ATOM 3020 N N . ARG A 1 381 ? 36.178 -63.198 32.934 1.00 35.96 381 ARG A N 1
ATOM 3021 C CA . ARG A 1 381 ? 36.566 -62.479 31.762 1.00 36.96 381 ARG A CA 1
ATOM 3022 C C . ARG A 1 381 ? 36.667 -63.558 30.672 1.00 38.83 381 ARG A C 1
ATOM 3023 O O . ARG A 1 381 ? 37.042 -64.693 30.957 1.00 38.94 381 ARG A O 1
ATOM 3031 N N . ARG A 1 382 ? 36.306 -63.231 29.435 1.00 38.54 382 ARG A N 1
ATOM 3032 C CA . ARG A 1 382 ? 36.433 -64.193 28.353 1.00 38.28 382 ARG A CA 1
ATOM 3033 C C . ARG A 1 382 ? 37.006 -63.498 27.150 1.00 37.65 382 ARG A C 1
ATOM 3034 O O . ARG A 1 382 ? 36.955 -62.272 27.061 1.00 37.31 382 ARG A O 1
ATOM 3042 N N . GLN A 1 383 ? 37.559 -64.278 26.223 1.00 37.70 383 GLN A N 1
ATOM 3043 C CA . GLN A 1 383 ? 38.172 -63.711 25.024 1.00 38.09 383 GLN A CA 1
ATOM 3044 C C . GLN A 1 383 ? 37.283 -63.735 23.782 1.00 38.21 383 GLN A C 1
ATOM 3045 O O . GLN A 1 383 ? 37.716 -63.397 22.683 1.00 38.15 383 GLN A O 1
ATOM 3051 N N . THR A 1 384 ? 36.032 -64.125 23.992 1.00 38.09 384 THR A N 1
ATOM 3052 C CA . THR A 1 384 ? 35.003 -64.130 22.957 1.00 39.30 384 THR A CA 1
ATOM 3053 C C . THR A 1 384 ? 33.752 -63.367 23.409 1.00 37.46 384 THR A C 1
ATOM 3054 O O . THR A 1 384 ? 33.264 -63.524 24.535 1.00 36.68 384 THR A O 1
ATOM 3058 N N . LEU A 1 385 ? 33.250 -62.545 22.500 1.00 37.92 385 LEU A N 1
ATOM 3059 C CA . LEU A 1 385 ? 32.017 -61.802 22.686 1.00 38.17 385 LEU A CA 1
ATOM 3060 C C . LEU A 1 385 ? 30.797 -62.734 22.592 1.00 39.71 385 LEU A C 1
ATOM 3061 O O . LEU A 1 385 ? 29.800 -62.505 23.261 1.00 39.75 385 LEU A O 1
ATOM 3066 N N . GLN A 1 386 ? 30.892 -63.796 21.785 1.00 42.95 386 GLN A N 1
ATOM 3067 C CA . GLN A 1 386 ? 29.824 -64.810 21.695 1.00 45.45 386 GLN A CA 1
ATOM 3068 C C . GLN A 1 386 ? 29.524 -65.337 23.097 1.00 45.48 386 GLN A C 1
ATOM 3069 O O . GLN A 1 386 ? 30.450 -65.667 23.839 1.00 46.72 386 GLN A O 1
ATOM 3075 N N . GLY A 1 387 ? 28.242 -65.398 23.464 1.00 45.93 387 GLY A N 1
ATOM 3076 C CA . GLY A 1 387 ? 27.839 -65.907 24.791 1.00 43.72 387 GLY A CA 1
ATOM 3077 C C . GLY A 1 387 ? 27.461 -64.820 25.793 1.00 41.94 387 GLY A C 1
ATOM 3078 O O . GLY A 1 387 ? 26.919 -65.107 26.863 1.00 43.85 387 GLY A O 1
ATOM 3079 N N . ILE A 1 388 ? 27.758 -63.571 25.456 1.00 36.95 388 ILE A N 1
ATOM 3080 C CA . ILE A 1 388 ? 27.403 -62.439 26.309 1.00 33.16 388 ILE A CA 1
ATOM 3081 C C . ILE A 1 388 ? 26.094 -61.831 25.821 1.00 31.31 388 ILE A C 1
ATOM 3082 O O . ILE A 1 388 ? 25.848 -61.806 24.617 1.00 28.26 388 ILE A O 1
ATOM 3087 N N . SER A 1 389 ? 25.240 -61.393 26.752 1.00 30.87 389 SER A N 1
ATOM 3088 C CA . SER A 1 389 ? 23.957 -60.761 26.398 1.00 29.42 389 SER A CA 1
ATOM 3089 C C . SER A 1 389 ? 23.909 -59.244 26.607 1.00 26.65 389 SER A C 1
ATOM 3090 O O . SER A 1 389 ? 24.695 -58.691 27.374 1.00 26.18 389 SER A O 1
ATOM 3093 N N . PHE A 1 390 ? 22.976 -58.586 25.917 1.00 23.10 390 PHE A N 1
ATOM 3094 C CA . PHE A 1 390 ? 22.700 -57.180 26.116 1.00 23.02 390 PHE A CA 1
ATOM 3095 C C . PHE A 1 390 ? 21.245 -56.942 25.727 1.00 24.02 390 PHE A C 1
ATOM 3096 O O . PHE A 1 390 ? 20.795 -57.439 24.686 1.00 21.39 390 PHE A O 1
ATOM 3104 N N . LEU A 1 391 ? 20.525 -56.188 26.562 1.00 24.14 391 LEU A N 1
ATOM 3105 C CA . LEU A 1 391 ? 19.098 -55.916 26.362 1.00 26.81 391 LEU A CA 1
ATOM 3106 C C . LEU A 1 391 ? 18.313 -57.214 26.131 1.00 26.95 391 LEU A C 1
ATOM 3107 O O . LEU A 1 391 ? 17.386 -57.240 25.329 1.00 27.28 391 LEU A O 1
ATOM 3112 N N . ARG A 1 392 ? 18.725 -58.278 26.826 1.00 27.57 392 ARG A N 1
ATOM 3113 C CA . ARG A 1 392 ? 18.071 -59.600 26.803 1.00 32.45 392 ARG A CA 1
ATOM 3114 C C . ARG A 1 392 ? 18.240 -60.368 25.489 1.00 31.61 392 ARG A C 1
ATOM 3115 O O . ARG A 1 392 ? 17.530 -61.344 25.270 1.00 33.30 392 ARG A O 1
ATOM 3123 N N . ARG A 1 393 ? 19.178 -59.934 24.644 1.00 28.60 393 ARG A N 1
ATOM 3124 C CA . ARG A 1 393 ? 19.504 -60.630 23.395 1.00 28.45 393 ARG A CA 1
ATOM 3125 C C . ARG A 1 393 ? 20.911 -61.164 23.533 1.00 26.61 393 ARG A C 1
ATOM 3126 O O . ARG A 1 393 ? 21.780 -60.435 23.997 1.00 29.28 393 ARG A O 1
ATOM 3134 N N . ALA A 1 394 ? 21.148 -62.415 23.142 1.00 23.48 394 ALA A N 1
ATOM 3135 C CA . ALA A 1 394 ? 22.520 -62.927 23.076 1.00 23.53 394 ALA A CA 1
ATOM 3136 C C . ALA A 1 394 ? 23.239 -62.298 21.876 1.00 24.24 394 ALA A C 1
ATOM 3137 O O . ALA A 1 394 ? 22.630 -62.070 20.816 1.00 25.22 394 ALA A O 1
ATOM 3139 N N . ILE A 1 395 ? 24.515 -61.969 22.070 1.00 23.30 395 ILE A N 1
ATOM 3140 C CA . ILE A 1 395 ? 25.354 -61.420 21.011 1.00 24.02 395 ILE A CA 1
ATOM 3141 C C . ILE A 1 395 ? 25.880 -62.554 20.150 1.00 25.06 395 ILE A C 1
ATOM 3142 O O . ILE A 1 395 ? 26.553 -63.454 20.656 1.00 23.98 395 ILE A O 1
ATOM 3147 N N . VAL A 1 396 ? 25.569 -62.511 18.852 1.00 22.51 396 VAL A N 1
ATOM 3148 C CA . VAL A 1 396 ? 25.916 -63.620 17.956 1.00 24.07 396 VAL A CA 1
ATOM 3149 C C . VAL A 1 396 ? 26.697 -63.064 16.785 1.00 24.14 396 VAL A C 1
ATOM 3150 O O . VAL A 1 396 ? 26.378 -61.993 16.267 1.00 23.54 396 VAL A O 1
ATOM 3154 N N . GLY A 1 397 ? 27.741 -63.777 16.392 1.00 23.36 397 GLY A N 1
ATOM 3155 C CA . GLY A 1 397 ? 28.535 -63.373 15.238 1.00 25.15 397 GLY A CA 1
ATOM 3156 C C . GLY A 1 397 ? 28.576 -64.452 14.180 1.00 25.98 397 GLY A C 1
ATOM 3157 O O . GLY A 1 397 ? 28.714 -65.629 14.502 1.00 27.06 397 GLY A O 1
ATOM 3158 N N . ASP A 1 398 ? 28.443 -64.058 12.918 1.00 24.80 398 ASP A N 1
ATOM 3159 C CA . ASP A 1 398 ? 28.634 -65.006 11.827 1.00 25.70 398 ASP A CA 1
ATOM 3160 C C . ASP A 1 398 ? 29.344 -64.324 10.682 1.00 25.23 398 ASP A C 1
ATOM 3161 O O . ASP A 1 398 ? 29.900 -63.237 10.855 1.00 24.87 398 ASP A O 1
ATOM 3166 N N . GLN A 1 399 ? 29.329 -64.955 9.514 1.00 27.03 399 GLN A N 1
ATOM 3167 C CA . GLN A 1 399 ? 30.027 -64.439 8.339 1.00 27.20 399 GLN A CA 1
ATOM 3168 C C . GLN A 1 399 ? 29.525 -63.072 7.891 1.00 25.59 399 GLN A C 1
ATOM 3169 O O . GLN A 1 399 ? 30.251 -62.343 7.210 1.00 23.41 399 GLN A O 1
ATOM 3175 N N . PHE A 1 400 ? 28.275 -62.747 8.234 1.00 24.27 400 PHE A N 1
ATOM 3176 C CA . PHE A 1 400 ? 27.683 -61.446 7.882 1.00 22.95 400 PHE A CA 1
ATOM 3177 C C . PHE A 1 400 ? 27.945 -60.360 8.909 1.00 23.78 400 PHE A C 1
ATOM 3178 O O . PHE A 1 400 ? 27.833 -59.176 8.591 1.00 25.33 400 PHE A O 1
ATOM 3186 N N . GLY A 1 401 ? 28.298 -60.765 10.131 1.00 21.87 401 GLY A N 1
ATOM 3187 C CA . GLY A 1 401 ? 28.621 -59.835 11.194 1.00 20.41 401 GLY A CA 1
ATOM 3188 C C . GLY A 1 401 ? 27.965 -60.236 12.506 1.00 19.45 401 GLY A C 1
ATOM 3189 O O . GLY A 1 401 ? 27.629 -61.412 12.731 1.00 20.48 401 GLY A O 1
ATOM 3190 N N . TRP A 1 402 ? 27.787 -59.241 13.363 1.00 18.14 402 TRP A N 1
ATOM 3191 C CA . TRP A 1 402 ? 27.331 -59.441 14.741 1.00 18.72 402 TRP A CA 1
ATOM 3192 C C . TRP A 1 402 ? 25.893 -58.999 14.828 1.00 18.71 402 TRP A C 1
ATOM 3193 O O . TRP A 1 402 ? 25.496 -58.099 14.102 1.00 18.64 402 TRP A O 1
ATOM 3204 N N . TYR A 1 403 ? 25.114 -59.628 15.696 1.00 18.67 403 TYR A N 1
ATOM 3205 C CA . TYR A 1 403 ? 23.723 -59.230 15.876 1.00 18.92 403 TYR A CA 1
ATOM 3206 C C . TYR A 1 403 ? 23.252 -59.750 17.218 1.00 18.87 403 TYR A C 1
ATOM 3207 O O . TYR A 1 403 ? 23.920 -60.567 17.835 1.00 20.29 403 TYR A O 1
ATOM 3216 N N . GLY A 1 404 ? 22.108 -59.254 17.662 1.00 18.07 404 GLY A N 1
ATOM 3217 C CA . GLY A 1 404 ? 21.501 -59.676 18.910 1.00 19.05 404 GLY A CA 1
ATOM 3218 C C . GLY A 1 404 ? 20.360 -60.614 18.577 1.00 18.64 404 GLY A C 1
ATOM 3219 O O . GLY A 1 404 ? 19.547 -60.321 17.719 1.00 17.98 404 GLY A O 1
ATOM 3220 N N . ARG A 1 405 ? 20.338 -61.763 19.231 1.00 19.80 405 ARG A N 1
ATOM 3221 C CA . ARG A 1 405 ? 19.343 -62.764 18.967 1.00 21.34 405 ARG A CA 1
ATOM 3222 C C . ARG A 1 405 ? 18.605 -63.125 20.259 1.00 23.01 405 ARG A C 1
ATOM 3223 O O . ARG A 1 405 ? 19.223 -63.527 21.248 1.00 21.13 405 ARG A O 1
ATOM 3231 N N . LEU A 1 406 ? 17.284 -63.008 20.231 1.00 22.67 406 LEU A N 1
ATOM 3232 C CA . LEU A 1 406 ? 16.467 -63.444 21.358 1.00 25.55 406 LEU A CA 1
ATOM 3233 C C . LEU A 1 406 ? 16.552 -64.967 21.504 1.00 26.37 406 LEU A C 1
ATOM 3234 O O . LEU A 1 406 ? 16.387 -65.690 20.521 1.00 27.53 406 LEU A O 1
ATOM 3239 N N . ASP A 1 407 ? 16.822 -65.462 22.709 1.00 26.69 407 ASP A N 1
ATOM 3240 C CA . ASP A 1 407 ? 16.988 -66.902 22.883 1.00 28.93 407 ASP A CA 1
ATOM 3241 C C . ASP A 1 407 ? 15.670 -67.684 22.767 1.00 27.33 407 ASP A C 1
ATOM 3242 O O . ASP A 1 407 ? 14.585 -67.101 22.801 1.00 26.48 407 ASP A O 1
ATOM 3247 N N . ARG A 1 408 ? 15.781 -68.996 22.601 1.00 28.49 408 ARG A N 1
ATOM 3248 C CA . ARG A 1 408 ? 14.617 -69.862 22.390 1.00 29.24 408 ARG A CA 1
ATOM 3249 C C . ARG A 1 408 ? 13.624 -69.840 23.546 1.00 28.43 408 ARG A C 1
ATOM 3250 O O . ARG A 1 408 ? 12.412 -69.837 23.316 1.00 30.25 408 ARG A O 1
ATOM 3258 N N . ALA A 1 409 ? 14.122 -69.832 24.776 1.00 28.16 409 ALA A N 1
ATOM 3259 C CA . ALA A 1 409 ? 13.242 -69.762 25.962 1.00 30.12 409 ALA A CA 1
ATOM 3260 C C . ALA A 1 409 ? 12.373 -68.517 25.939 1.00 31.90 409 ALA A C 1
ATOM 3261 O O . ALA A 1 409 ? 11.173 -68.570 26.252 1.00 33.42 409 ALA A O 1
ATOM 3263 N N . SER A 1 410 ? 12.973 -67.396 25.542 1.00 30.78 410 SER A N 1
ATOM 3264 C CA . SER A 1 410 ? 12.263 -66.129 25.508 1.00 31.05 410 SER A CA 1
ATOM 3265 C C . SER A 1 410 ? 11.249 -66.085 24.379 1.00 30.79 410 SER A C 1
ATOM 3266 O O . SER A 1 410 ? 10.178 -65.530 24.543 1.00 32.19 410 SER A O 1
ATOM 3269 N N . ILE A 1 411 ? 11.604 -66.640 23.223 1.00 30.67 411 ILE A N 1
ATOM 3270 C CA . ILE A 1 411 ? 10.667 -66.723 22.106 1.00 29.90 411 ILE A CA 1
ATOM 3271 C C . ILE A 1 411 ? 9.528 -67.663 22.495 1.00 30.59 411 ILE A C 1
ATOM 3272 O O . ILE A 1 411 ? 8.363 -67.333 22.279 1.00 30.52 411 ILE A O 1
ATOM 3277 N N . ASP A 1 412 ? 9.870 -68.822 23.057 1.00 31.78 412 ASP A N 1
ATOM 3278 C CA . ASP A 1 412 ? 8.858 -69.784 23.520 1.00 35.84 412 ASP A CA 1
ATOM 3279 C C . ASP A 1 412 ? 7.906 -69.121 24.520 1.00 35.38 412 ASP A C 1
ATOM 3280 O O . ASP A 1 412 ? 6.700 -69.224 24.382 1.00 36.06 412 ASP A O 1
ATOM 3285 N N . ARG A 1 413 ? 8.469 -68.399 25.487 1.00 37.64 413 ARG A N 1
ATOM 3286 C CA . ARG A 1 413 ? 7.694 -67.627 26.471 1.00 38.09 413 ARG A CA 1
ATOM 3287 C C . ARG A 1 413 ? 6.704 -66.644 25.844 1.00 38.73 413 ARG A C 1
ATOM 3288 O O . ARG A 1 413 ? 5.553 -66.561 26.272 1.00 39.27 413 ARG A O 1
ATOM 3296 N N . GLN A 1 414 ? 7.137 -65.901 24.830 1.00 37.92 414 GLN A N 1
ATOM 3297 C CA . GLN A 1 414 ? 6.226 -64.972 24.143 1.00 38.38 414 GLN A CA 1
ATOM 3298 C C . GLN A 1 414 ? 5.135 -65.643 23.308 1.00 37.79 414 GLN A C 1
ATOM 3299 O O . GLN A 1 414 ? 4.183 -64.974 22.874 1.00 37.39 414 GLN A O 1
ATOM 3305 N N . LEU A 1 415 ? 5.274 -66.942 23.039 1.00 36.07 415 LEU A N 1
ATOM 3306 C CA . LEU A 1 415 ? 4.212 -67.644 22.313 1.00 35.79 415 LEU A CA 1
ATOM 3307 C C . LEU A 1 415 ? 3.125 -68.106 23.286 1.00 33.24 415 LEU A C 1
ATOM 3308 O O . LEU A 1 415 ? 1.977 -68.313 22.897 1.00 32.50 415 LEU A O 1
ATOM 3313 N N . LEU A 1 416 ? 3.503 -68.242 24.552 1.00 29.94 416 LEU A N 1
ATOM 3314 C CA . LEU A 1 416 ? 2.607 -68.741 25.585 1.00 27.38 416 LEU A CA 1
ATOM 3315 C C . LEU A 1 416 ? 1.697 -67.656 26.161 1.00 27.05 416 LEU A C 1
ATOM 3316 O O . LEU A 1 416 ? 0.660 -67.956 26.739 1.00 25.23 416 LEU A O 1
ATOM 3321 N N . TRP A 1 417 ? 2.089 -66.398 25.989 1.00 27.20 417 TRP A N 1
ATOM 3322 C CA . TRP A 1 417 ? 1.414 -65.292 26.641 1.00 26.54 417 TRP A CA 1
ATOM 3323 C C . TRP A 1 417 ? 1.143 -64.160 25.680 1.00 27.49 417 TRP A C 1
ATOM 3324 O O . TRP A 1 417 ? 1.938 -63.875 24.782 1.00 27.66 417 TRP A O 1
ATOM 3335 N N . THR A 1 418 ? 0.009 -63.510 25.876 1.00 26.71 418 THR A N 1
ATOM 3336 C CA . THR A 1 418 ? -0.278 -62.305 25.132 1.00 26.54 418 THR A CA 1
ATOM 3337 C C . THR A 1 418 ? -0.784 -61.250 26.104 1.00 26.54 418 THR A C 1
ATOM 3338 O O . THR A 1 418 ? -1.243 -61.574 27.216 1.00 27.35 418 THR A O 1
ATOM 3342 N N . LYS A 1 419 ? -0.712 -59.994 25.684 1.00 25.53 419 LYS A N 1
ATOM 3343 C CA . LYS A 1 419 ? -1.185 -58.898 26.506 1.00 25.70 419 LYS A CA 1
ATOM 3344 C C . LYS A 1 419 ? -2.610 -58.560 26.140 1.00 27.30 419 LYS A C 1
ATOM 3345 O O . LYS A 1 419 ? -2.994 -58.606 24.973 1.00 26.25 419 LYS A O 1
ATOM 3351 N N . GLY A 1 420 ? -3.391 -58.227 27.155 1.00 25.01 420 GLY A N 1
ATOM 3352 C CA . GLY A 1 420 ? -4.738 -57.773 26.953 1.00 27.19 420 GLY A CA 1
ATOM 3353 C C . GLY A 1 420 ? -5.126 -56.963 28.167 1.00 26.17 420 GLY A C 1
ATOM 3354 O O . GLY A 1 420 ? -4.252 -56.475 28.877 1.00 26.59 420 GLY A O 1
ATOM 3355 N N . PRO A 1 421 ? -6.440 -56.826 28.419 1.00 26.70 421 PRO A N 1
ATOM 3356 C CA . PRO A 1 421 ? -6.928 -56.047 29.563 1.00 26.81 421 PRO A CA 1
ATOM 3357 C C . PRO A 1 421 ? -6.592 -56.701 30.879 1.00 27.64 421 PRO A C 1
ATOM 3358 O O . PRO A 1 421 ? -6.377 -57.907 30.928 1.00 26.49 421 PRO A O 1
ATOM 3362 N N . ASN A 1 422 ? -6.543 -55.903 31.938 1.00 28.45 422 ASN A N 1
ATOM 3363 C CA . ASN A 1 422 ? -6.249 -56.422 33.268 1.00 29.02 422 ASN A CA 1
ATOM 3364 C C . ASN A 1 422 ? -7.291 -57.446 33.715 1.00 27.40 422 ASN A C 1
ATOM 3365 O O . ASN A 1 422 ? -8.498 -57.214 33.561 1.00 27.89 422 ASN A O 1
ATOM 3370 N N . HIS A 1 423 ? -6.817 -58.556 34.272 1.00 24.17 423 HIS A N 1
ATOM 3371 C CA . HIS A 1 423 ? -7.687 -59.600 34.808 1.00 25.32 423 HIS A CA 1
ATOM 3372 C C . HIS A 1 423 ? -7.033 -60.335 35.963 1.00 26.59 423 HIS A C 1
ATOM 3373 O O . HIS A 1 423 ? -5.827 -60.191 36.199 1.00 25.43 423 HIS A O 1
ATOM 3380 N N . GLN A 1 424 ? -7.846 -61.111 36.683 1.00 26.29 424 GLN A N 1
ATOM 3381 C CA . GLN A 1 424 ? -7.443 -61.721 37.933 1.00 28.46 424 GLN A CA 1
ATOM 3382 C C . GLN A 1 424 ? -6.768 -63.083 37.738 1.00 29.23 424 GLN A C 1
ATOM 3383 O O . GLN A 1 424 ? -5.859 -63.421 38.479 1.00 30.52 424 GLN A O 1
ATOM 3389 N N . ASN A 1 425 ? -7.213 -63.854 36.746 1.00 28.99 425 ASN A N 1
ATOM 3390 C CA . ASN A 1 425 ? -6.697 -65.206 36.504 1.00 28.23 425 ASN A CA 1
ATOM 3391 C C . ASN A 1 425 ? -5.809 -65.282 35.259 1.00 27.08 425 ASN A C 1
ATOM 3392 O O . ASN A 1 425 ? -6.327 -65.308 34.139 1.00 25.59 425 ASN A O 1
ATOM 3397 N N . PRO A 1 426 ? -4.471 -65.347 35.446 1.00 27.47 426 PRO A N 1
ATOM 3398 C CA . PRO A 1 426 ? -3.544 -65.329 34.296 1.00 26.88 426 PRO A CA 1
ATOM 3399 C C . PRO A 1 426 ? -3.772 -66.484 33.321 1.00 27.36 426 PRO A C 1
ATOM 3400 O O . PRO A 1 426 ? -3.425 -66.372 32.146 1.00 26.69 426 PRO A O 1
ATOM 3404 N N . PHE A 1 427 ? -4.358 -67.577 33.804 1.00 27.69 427 PHE A N 1
ATOM 3405 C CA . PHE A 1 427 ? -4.503 -68.790 32.996 1.00 29.15 427 PHE A CA 1
ATOM 3406 C C . PHE A 1 427 ? -5.684 -68.760 32.009 1.00 31.49 427 PHE A C 1
ATOM 3407 O O . PHE A 1 427 ? -5.755 -69.611 31.126 1.00 33.94 427 PHE A O 1
ATOM 3415 N N . GLU A 1 428 ? -6.575 -67.767 32.132 1.00 32.60 428 GLU A N 1
ATOM 3416 C CA . GLU A 1 428 ? -7.624 -67.524 31.140 1.00 32.59 428 GLU A CA 1
ATOM 3417 C C . GLU A 1 428 ? -6.950 -67.187 29.816 1.00 32.86 428 GLU A C 1
ATOM 3418 O O . GLU A 1 428 ? -5.940 -66.465 29.788 1.00 29.48 428 GLU A O 1
ATOM 3424 N N . THR A 1 429 ? -7.507 -67.707 28.724 1.00 32.24 429 THR A N 1
ATOM 3425 C CA . THR A 1 429 ? -7.092 -67.312 27.382 1.00 32.85 429 THR A CA 1
ATOM 3426 C C . THR A 1 429 ? -8.017 -66.186 26.968 1.00 32.48 429 THR A C 1
ATOM 3427 O O . THR A 1 429 ? -9.115 -66.062 27.499 1.00 30.07 429 THR A O 1
ATOM 3431 N N . LEU A 1 430 ? -7.548 -65.372 26.038 1.00 33.95 430 LEU A N 1
ATOM 3432 C CA . LEU A 1 430 ? -8.232 -64.172 25.615 1.00 38.85 430 LEU A CA 1
ATOM 3433 C C . LEU A 1 430 ? -9.172 -64.548 24.492 1.00 43.21 430 LEU A C 1
ATOM 3434 O O . LEU A 1 430 ? -8.704 -65.003 23.446 1.00 45.78 430 LEU A O 1
ATOM 3439 N N . PRO A 1 431 ? -10.499 -64.376 24.696 1.00 45.82 431 PRO A N 1
ATOM 3440 C CA . PRO A 1 431 ? -11.481 -64.753 23.663 1.00 48.25 431 PRO A CA 1
ATOM 3441 C C . PRO A 1 431 ? -11.159 -64.171 22.275 1.00 50.95 431 PRO A C 1
ATOM 3442 O O . PRO A 1 431 ? -10.623 -63.062 22.157 1.00 51.62 431 PRO A O 1
ATOM 3446 N N . GLY A 1 432 ? -11.465 -64.937 21.234 1.00 53.87 432 GLY A N 1
ATOM 3447 C CA . GLY A 1 432 ? -11.031 -64.592 19.883 1.00 55.59 432 GLY A CA 1
ATOM 3448 C C . GLY A 1 432 ? -10.019 -65.589 19.347 1.00 56.88 432 GLY A C 1
ATOM 3449 O O . GLY A 1 432 ? -9.326 -66.264 20.115 1.00 58.06 432 GLY A O 1
ATOM 3450 N N . GLN A 1 435 ? -5.632 -61.095 17.332 1.00 79.58 435 GLN A N 1
ATOM 3451 C CA . GLN A 1 435 ? -4.962 -60.140 16.455 1.00 79.75 435 GLN A CA 1
ATOM 3452 C C . GLN A 1 435 ? -3.652 -59.640 17.066 1.00 79.67 435 GLN A C 1
ATOM 3453 O O . GLN A 1 435 ? -3.658 -58.813 17.979 1.00 79.50 435 GLN A O 1
ATOM 3455 N N . ARG A 1 436 ? -2.535 -60.159 16.558 1.00 79.70 436 ARG A N 1
ATOM 3456 C CA . ARG A 1 436 ? -1.200 -59.713 16.960 1.00 79.21 436 ARG A CA 1
ATOM 3457 C C . ARG A 1 436 ? -0.198 -59.778 15.789 1.00 79.15 436 ARG A C 1
ATOM 3458 O O . ARG A 1 436 ? 0.873 -60.371 15.934 1.00 78.79 436 ARG A O 1
ATOM 3460 N N . PRO A 1 437 ? -0.538 -59.153 14.633 1.00 79.29 437 PRO A N 1
ATOM 3461 C CA . PRO A 1 437 ? 0.245 -59.287 13.384 1.00 78.97 437 PRO A CA 1
ATOM 3462 C C . PRO A 1 437 ? 1.729 -58.888 13.471 1.00 78.40 437 PRO A C 1
ATOM 3463 O O . PRO A 1 437 ? 2.598 -59.649 13.028 1.00 77.96 437 PRO A O 1
ATOM 3467 N N . SER A 1 438 ? 2.006 -57.712 14.032 1.00 77.24 438 SER A N 1
ATOM 3468 C CA . SER A 1 438 ? 3.375 -57.201 14.133 1.00 76.17 438 SER A CA 1
ATOM 3469 C C . SER A 1 438 ? 4.252 -57.998 15.114 1.00 74.89 438 SER A C 1
ATOM 3470 O O . SER A 1 438 ? 5.449 -58.181 14.874 1.00 74.44 438 SER A O 1
ATOM 3473 N N . GLN A 1 439 ? 3.651 -58.465 16.208 1.00 73.23 439 GLN A N 1
ATOM 3474 C CA . GLN A 1 439 ? 4.367 -59.266 17.201 1.00 71.41 439 GLN A CA 1
ATOM 3475 C C . GLN A 1 439 ? 4.629 -60.688 16.696 1.00 69.81 439 GLN A C 1
ATOM 3476 O O . GLN A 1 439 ? 5.652 -61.284 17.024 1.00 69.97 439 GLN A O 1
ATOM 3482 N N . LEU A 1 440 ? 3.699 -61.230 15.912 1.00 67.58 440 LEU A N 1
ATOM 3483 C CA . LEU A 1 440 ? 3.868 -62.553 15.305 1.00 64.86 440 LEU A CA 1
ATOM 3484 C C . LEU A 1 440 ? 4.997 -62.547 14.284 1.00 63.11 440 LEU A C 1
ATOM 3485 O O . LEU A 1 440 ? 5.763 -63.507 14.197 1.00 61.69 440 LEU A O 1
ATOM 3490 N N . MET A 1 441 ? 5.087 -61.452 13.528 1.00 61.89 441 MET A N 1
ATOM 3491 C CA . MET A 1 441 ? 6.158 -61.228 12.553 1.00 60.83 441 MET A CA 1
ATOM 3492 C C . MET A 1 441 ? 7.525 -61.118 13.236 1.00 58.12 441 MET A C 1
ATOM 3493 O O . MET A 1 441 ? 8.500 -61.730 12.787 1.00 58.11 441 MET A O 1
ATOM 3498 N N . ALA A 1 442 ? 7.588 -60.346 14.318 1.00 54.18 442 ALA A N 1
ATOM 3499 C CA . ALA A 1 442 ? 8.820 -60.200 15.081 1.00 50.85 442 ALA A CA 1
ATOM 3500 C C . ALA A 1 442 ? 9.342 -61.549 15.598 1.00 48.58 442 ALA A C 1
ATOM 3501 O O . ALA A 1 442 ? 10.531 -61.837 15.465 1.00 48.23 442 ALA A O 1
ATOM 3503 N N . LEU A 1 443 ? 8.455 -62.371 16.158 1.00 46.14 443 LEU A N 1
ATOM 3504 C CA . LEU A 1 443 ? 8.831 -63.700 16.673 1.00 45.79 443 LEU A CA 1
ATOM 3505 C C . LEU A 1 443 ? 9.294 -64.640 15.574 1.00 43.81 443 LEU A C 1
ATOM 3506 O O . LEU A 1 443 ? 10.189 -65.458 15.791 1.00 42.80 443 LEU A O 1
ATOM 3511 N N . LEU A 1 444 ? 8.648 -64.536 14.415 1.00 42.46 444 LEU A N 1
ATOM 3512 C CA . LEU A 1 444 ? 9.087 -65.219 13.200 1.00 42.19 444 LEU A CA 1
ATOM 3513 C C . LEU A 1 444 ? 10.533 -64.844 12.855 1.00 39.32 444 LEU A C 1
ATOM 3514 O O . LEU A 1 444 ? 11.380 -65.722 12.706 1.00 38.78 444 LEU A O 1
ATOM 3519 N N . GLY A 1 445 ? 10.804 -63.544 12.747 1.00 38.00 445 GLY A N 1
ATOM 3520 C CA . GLY A 1 445 ? 12.169 -63.038 12.577 1.00 36.48 445 GLY A CA 1
ATOM 3521 C C . GLY A 1 445 ? 13.151 -63.642 13.567 1.00 35.91 445 GLY A C 1
ATOM 3522 O O . GLY A 1 445 ? 14.174 -64.247 13.174 1.00 36.75 445 GLY A O 1
ATOM 3523 N N . GLU A 1 446 ? 12.826 -63.517 14.853 1.00 34.08 446 GLU A N 1
ATOM 3524 C CA . GLU A 1 446 ? 13.681 -64.035 15.917 1.00 32.37 446 GLU A CA 1
ATOM 3525 C C . GLU A 1 446 ? 13.897 -65.541 15.807 1.00 30.13 446 GLU A C 1
ATOM 3526 O O . GLU A 1 446 ? 15.020 -66.020 15.990 1.00 28.73 446 GLU A O 1
ATOM 3532 N N . ALA A 1 447 ? 12.840 -66.284 15.474 1.00 27.97 447 ALA A N 1
ATOM 3533 C CA . ALA A 1 447 ? 12.957 -67.740 15.338 1.00 28.44 447 ALA A CA 1
ATOM 3534 C C . ALA A 1 447 ? 13.848 -68.102 14.151 1.00 28.75 447 ALA A C 1
ATOM 3535 O O . ALA A 1 447 ? 14.597 -69.081 14.201 1.00 28.55 447 ALA A O 1
ATOM 3537 N N . ALA A 1 448 ? 13.755 -67.288 13.099 1.00 28.58 448 ALA A N 1
ATOM 3538 C CA . ALA A 1 448 ? 14.488 -67.502 11.846 1.00 27.97 448 ALA A CA 1
ATOM 3539 C C . ALA A 1 448 ? 15.985 -67.502 12.097 1.00 29.07 448 ALA A C 1
ATOM 3540 O O . ALA A 1 448 ? 16.728 -68.215 11.432 1.00 30.58 448 ALA A O 1
ATOM 3542 N N . MET A 1 449 ? 16.413 -66.690 13.062 1.00 27.76 449 MET A N 1
ATOM 3543 C CA . MET A 1 449 ? 17.815 -66.563 13.413 1.00 29.39 449 MET A CA 1
ATOM 3544 C C . MET A 1 449 ? 18.359 -67.784 14.148 1.00 29.59 449 MET A C 1
ATOM 3545 O O . MET A 1 449 ? 19.550 -67.875 14.384 1.00 30.58 449 MET A O 1
ATOM 3550 N N . HIS A 1 450 ? 17.488 -68.728 14.490 1.00 31.53 450 HIS A N 1
ATOM 3551 C CA . HIS A 1 450 ? 17.919 -69.970 15.132 1.00 34.32 450 HIS A CA 1
ATOM 3552 C C . HIS A 1 450 ? 17.991 -71.145 14.154 1.00 37.62 450 HIS A C 1
ATOM 3553 O O . HIS A 1 450 ? 18.133 -72.294 14.592 1.00 40.18 450 HIS A O 1
ATOM 3560 N N . GLY A 1 451 ? 17.866 -70.874 12.852 1.00 38.68 451 GLY A N 1
ATOM 3561 C CA . GLY A 1 451 ? 17.962 -71.943 11.839 1.00 43.00 451 GLY A CA 1
ATOM 3562 C C . GLY A 1 451 ? 16.673 -72.711 11.552 1.00 44.60 451 GLY A C 1
ATOM 3563 O O . GLY A 1 451 ? 15.720 -72.645 12.336 1.00 43.60 451 GLY A O 1
ATOM 3564 N N . GLU A 1 452 ? 16.674 -73.457 10.439 1.00 45.18 452 GLU A N 1
ATOM 3565 C CA . GLU A 1 452 ? 15.468 -74.087 9.855 1.00 47.55 452 GLU A CA 1
ATOM 3566 C C . GLU A 1 452 ? 14.628 -74.929 10.811 1.00 45.81 452 GLU A C 1
ATOM 3567 O O . GLU A 1 452 ? 13.417 -74.740 10.890 1.00 45.28 452 GLU A O 1
ATOM 3573 N N . LYS A 1 453 ? 15.276 -75.853 11.519 1.00 46.10 453 LYS A N 1
ATOM 3574 C CA . LYS A 1 453 ? 14.588 -76.765 12.426 1.00 47.35 453 LYS A CA 1
ATOM 3575 C C . LYS A 1 453 ? 13.726 -76.024 13.467 1.00 46.52 453 LYS A C 1
ATOM 3576 O O . LYS A 1 453 ? 12.522 -76.270 13.583 1.00 46.14 453 LYS A O 1
ATOM 3582 N N . TYR A 1 454 ? 14.341 -75.103 14.203 1.00 44.11 454 TYR A N 1
ATOM 3583 C CA . TYR A 1 454 ? 13.611 -74.337 15.192 1.00 43.05 454 TYR A CA 1
ATOM 3584 C C . TYR A 1 454 ? 12.566 -73.414 14.548 1.00 42.01 454 TYR A C 1
ATOM 3585 O O . TYR A 1 454 ? 11.446 -73.308 15.045 1.00 41.90 454 TYR A O 1
ATOM 3594 N N . TYR A 1 455 ? 12.916 -72.780 13.431 1.00 41.30 455 TYR A N 1
ATOM 3595 C CA . TYR A 1 455 ? 11.978 -71.901 12.729 1.00 42.84 455 TYR A CA 1
ATOM 3596 C C . TYR A 1 455 ? 10.692 -72.593 12.296 1.00 45.02 455 TYR A C 1
ATOM 3597 O O . TYR A 1 455 ? 9.599 -72.020 12.411 1.00 43.42 455 TYR A O 1
ATOM 3606 N N . ARG A 1 456 ? 10.840 -73.804 11.756 1.00 47.84 456 ARG A N 1
ATOM 3607 C CA . ARG A 1 456 ? 9.705 -74.590 11.275 1.00 50.50 456 ARG A CA 1
ATOM 3608 C C . ARG A 1 456 ? 8.706 -74.880 12.401 1.00 49.83 456 ARG A C 1
ATOM 3609 O O . ARG A 1 456 ? 7.500 -74.807 12.182 1.00 51.35 456 ARG A O 1
ATOM 3617 N N . THR A 1 457 ? 9.207 -75.181 13.602 1.00 49.05 457 THR A N 1
ATOM 3618 C CA . THR A 1 457 ? 8.337 -75.412 14.764 1.00 48.78 457 THR A CA 1
ATOM 3619 C C . THR A 1 457 ? 7.617 -74.124 15.187 1.00 48.90 457 THR A C 1
ATOM 3620 O O . THR A 1 457 ? 6.391 -74.115 15.351 1.00 50.06 457 THR A O 1
ATOM 3624 N N . VAL A 1 458 ? 8.368 -73.031 15.330 1.00 47.03 458 VAL A N 1
ATOM 3625 C CA . VAL A 1 458 ? 7.766 -71.734 15.650 1.00 45.39 458 VAL A CA 1
ATOM 3626 C C . VAL A 1 458 ? 6.728 -71.288 14.616 1.00 47.02 458 VAL A C 1
ATOM 3627 O O . VAL A 1 458 ? 5.653 -70.832 14.992 1.00 47.17 458 VAL A O 1
ATOM 3631 N N . ALA A 1 459 ? 7.045 -71.419 13.328 1.00 49.81 459 ALA A N 1
ATOM 3632 C CA . ALA A 1 459 ? 6.108 -71.051 12.252 1.00 52.11 459 ALA A CA 1
ATOM 3633 C C . ALA A 1 459 ? 4.833 -71.906 12.293 1.00 53.95 459 ALA A C 1
ATOM 3634 O O . ALA A 1 459 ? 3.746 -71.447 11.926 1.00 53.67 459 ALA A O 1
ATOM 3636 N N . SER A 1 460 ? 4.981 -73.142 12.754 1.00 56.34 460 SER A N 1
ATOM 3637 C CA . SER A 1 460 ? 3.856 -74.045 12.911 1.00 60.24 460 SER A CA 1
ATOM 3638 C C . SER A 1 460 ? 2.904 -73.550 14.005 1.00 62.14 460 SER A C 1
ATOM 3639 O O . SER A 1 460 ? 1.696 -73.456 13.774 1.00 62.46 460 SER A O 1
ATOM 3642 N N . ARG A 1 461 ? 3.456 -73.217 15.177 1.00 64.49 461 ARG A N 1
ATOM 3643 C CA . ARG A 1 461 ? 2.679 -72.665 16.299 1.00 66.61 461 ARG A CA 1
ATOM 3644 C C . ARG A 1 461 ? 2.103 -71.291 15.971 1.00 68.36 461 ARG A C 1
ATOM 3645 O O . ARG A 1 461 ? 1.050 -70.913 16.485 1.00 69.17 461 ARG A O 1
ATOM 3653 N N . VAL A 1 462 ? 2.797 -70.554 15.108 1.00 70.74 462 VAL A N 1
ATOM 3654 C CA . VAL A 1 462 ? 2.366 -69.221 14.679 1.00 73.13 462 VAL A CA 1
ATOM 3655 C C . VAL A 1 462 ? 1.245 -69.275 13.621 1.00 75.35 462 VAL A C 1
ATOM 3656 O O . VAL A 1 462 ? 0.379 -68.393 13.586 1.00 75.49 462 VAL A O 1
ATOM 3660 N N . SER A 1 463 ? 1.267 -70.299 12.765 1.00 78.05 463 SER A N 1
ATOM 3661 C CA . SER A 1 463 ? 0.167 -70.547 11.819 1.00 80.09 463 SER A CA 1
ATOM 3662 C C . SER A 1 463 ? -1.107 -70.948 12.562 1.00 81.23 463 SER A C 1
ATOM 3663 O O . SER A 1 463 ? -2.195 -70.439 12.272 1.00 81.28 463 SER A O 1
ATOM 3666 N N . LYS A 1 464 ? -0.945 -71.855 13.526 1.00 82.74 464 LYS A N 1
ATOM 3667 C CA . LYS A 1 464 ? -2.021 -72.335 14.394 1.00 84.10 464 LYS A CA 1
ATOM 3668 C C . LYS A 1 464 ? -2.800 -71.196 15.072 1.00 84.99 464 LYS A C 1
ATOM 3669 O O . LYS A 1 464 ? -4.029 -71.264 15.186 1.00 85.75 464 LYS A O 1
ATOM 3675 N N . GLU A 1 465 ? -2.088 -70.154 15.503 1.00 85.27 465 GLU A N 1
ATOM 3676 C CA . GLU A 1 465 ? -2.721 -68.957 16.069 1.00 85.71 465 GLU A CA 1
ATOM 3677 C C . GLU A 1 465 ? -3.490 -68.145 15.009 1.00 85.62 465 GLU A C 1
ATOM 3678 O O . GLU A 1 465 ? -4.683 -67.872 15.176 1.00 85.84 465 GLU A O 1
ATOM 3684 N N . ALA A 1 466 ? -2.808 -67.781 13.923 1.00 85.52 466 ALA A N 1
ATOM 3685 C CA . ALA A 1 466 ? -3.409 -67.003 12.834 1.00 85.27 466 ALA A CA 1
ATOM 3686 C C . ALA A 1 466 ? -4.444 -67.808 12.049 1.00 85.02 466 ALA A C 1
ATOM 3687 O O . ALA A 1 466 ? -5.647 -67.684 12.280 1.00 85.17 466 ALA A O 1
ATOM 3689 N N . VAL A 1 474 ? -0.105 -65.701 6.329 1.00 80.49 474 VAL A N 1
ATOM 3690 C CA . VAL A 1 474 ? 1.090 -65.209 5.643 1.00 80.61 474 VAL A CA 1
ATOM 3691 C C . VAL A 1 474 ? 2.378 -65.689 6.347 1.00 80.19 474 VAL A C 1
ATOM 3692 O O . VAL A 1 474 ? 2.969 -64.963 7.149 1.00 80.92 474 VAL A O 1
ATOM 3696 N N . VAL A 1 475 ? 2.796 -66.923 6.051 1.00 79.02 475 VAL A N 1
ATOM 3697 C CA . VAL A 1 475 ? 4.017 -67.501 6.645 1.00 77.40 475 VAL A CA 1
ATOM 3698 C C . VAL A 1 475 ? 5.150 -67.656 5.626 1.00 75.87 475 VAL A C 1
ATOM 3699 O O . VAL A 1 475 ? 5.161 -68.622 4.851 1.00 75.87 475 VAL A O 1
ATOM 3703 N N . PRO A 1 476 ? 6.115 -66.708 5.633 1.00 73.85 476 PRO A N 1
ATOM 3704 C CA . PRO A 1 476 ? 7.177 -66.714 4.631 1.00 72.23 476 PRO A CA 1
ATOM 3705 C C . PRO A 1 476 ? 8.178 -67.846 4.850 1.00 70.48 476 PRO A C 1
ATOM 3706 O O . PRO A 1 476 ? 8.230 -68.436 5.933 1.00 69.70 476 PRO A O 1
ATOM 3710 N N . ARG A 1 477 ? 8.948 -68.151 3.810 1.00 69.19 477 ARG A N 1
ATOM 3711 C CA . ARG A 1 477 ? 10.021 -69.137 3.888 1.00 67.83 477 ARG A CA 1
ATOM 3712 C C . ARG A 1 477 ? 11.105 -68.631 4.840 1.00 65.17 477 ARG A C 1
ATOM 3713 O O . ARG A 1 477 ? 11.268 -67.419 5.026 1.00 63.65 477 ARG A O 1
ATOM 3721 N N . HIS A 1 478 ? 11.836 -69.571 5.433 1.00 62.71 478 HIS A N 1
ATOM 3722 C CA . HIS A 1 478 ? 12.913 -69.270 6.369 1.00 60.60 478 HIS A CA 1
ATOM 3723 C C . HIS A 1 478 ? 13.937 -68.286 5.794 1.00 59.89 478 HIS A C 1
ATOM 3724 O O . HIS A 1 478 ? 14.221 -67.248 6.405 1.00 58.92 478 HIS A O 1
ATOM 3731 N N . ARG A 1 479 ? 14.460 -68.607 4.608 1.00 58.32 479 ARG A N 1
ATOM 3732 C CA . ARG A 1 479 ? 15.508 -67.810 3.963 1.00 56.72 479 ARG A CA 1
ATOM 3733 C C . ARG A 1 479 ? 15.070 -66.366 3.768 1.00 53.23 479 ARG A C 1
ATOM 3734 O O . ARG A 1 479 ? 15.873 -65.442 3.925 1.00 53.33 479 ARG A O 1
ATOM 3742 N N . SER A 1 480 ? 13.791 -66.188 3.445 1.00 49.67 480 SER A N 1
ATOM 3743 C CA . SER A 1 480 ? 13.223 -64.871 3.185 1.00 47.38 480 SER A CA 1
ATOM 3744 C C . SER A 1 480 ? 13.108 -64.013 4.452 1.00 45.16 480 SER A C 1
ATOM 3745 O O . SER A 1 480 ? 13.503 -62.846 4.454 1.00 42.80 480 SER A O 1
ATOM 3748 N N . VAL A 1 481 ? 12.565 -64.586 5.526 1.00 43.45 481 VAL A N 1
ATOM 3749 C CA . VAL A 1 481 ? 12.422 -63.841 6.776 1.00 41.89 481 VAL A CA 1
ATOM 3750 C C . VAL A 1 481 ? 13.794 -63.613 7.436 1.00 39.76 481 VAL A C 1
ATOM 3751 O O . VAL A 1 481 ? 14.056 -62.532 7.973 1.00 37.51 481 VAL A O 1
ATOM 3755 N N . LEU A 1 482 ? 14.669 -64.616 7.353 1.00 40.24 482 LEU A N 1
ATOM 3756 C CA . LEU A 1 482 ? 16.046 -64.494 7.853 1.00 39.97 482 LEU A CA 1
ATOM 3757 C C . LEU A 1 482 ? 16.746 -63.308 7.207 1.00 40.00 482 LEU A C 1
ATOM 3758 O O . LEU A 1 482 ? 17.379 -62.484 7.886 1.00 38.64 482 LEU A O 1
ATOM 3763 N N . ARG A 1 483 ? 16.597 -63.210 5.887 1.00 41.12 483 ARG A N 1
ATOM 3764 C CA . ARG A 1 483 ? 17.205 -62.133 5.113 1.00 41.08 483 ARG A CA 1
ATOM 3765 C C . ARG A 1 483 ? 16.629 -60.791 5.516 1.00 40.88 483 ARG A C 1
ATOM 3766 O O . ARG A 1 483 ? 17.363 -59.809 5.651 1.00 42.03 483 ARG A O 1
ATOM 3774 N N . TRP A 1 484 ? 15.313 -60.754 5.725 1.00 40.87 484 TRP A N 1
ATOM 3775 C CA . TRP A 1 484 ? 14.621 -59.522 6.126 1.00 40.85 484 TRP A CA 1
ATOM 3776 C C . TRP A 1 484 ? 15.076 -58.997 7.493 1.00 38.42 484 TRP A C 1
ATOM 3777 O O . TRP A 1 484 ? 15.388 -57.813 7.648 1.00 38.75 484 TRP A O 1
ATOM 3788 N N . VAL A 1 485 ? 15.120 -59.883 8.480 1.00 37.43 485 VAL A N 1
ATOM 3789 C CA . VAL A 1 485 ? 15.418 -59.474 9.853 1.00 36.26 485 VAL A CA 1
ATOM 3790 C C . VAL A 1 485 ? 16.902 -59.098 10.066 1.00 35.60 485 VAL A C 1
ATOM 3791 O O . VAL A 1 485 ? 17.198 -58.201 10.852 1.00 36.02 485 VAL A O 1
ATOM 3795 N N . ARG A 1 486 ? 17.815 -59.751 9.339 1.00 33.54 486 ARG A N 1
ATOM 3796 C CA A ARG A 1 486 ? 19.249 -59.458 9.445 0.50 34.12 486 ARG A CA 1
ATOM 3797 C CA B ARG A 1 486 ? 19.251 -59.460 9.435 0.50 32.49 486 ARG A CA 1
ATOM 3798 C C . ARG A 1 486 ? 19.661 -58.215 8.656 1.00 34.29 486 ARG A C 1
ATOM 3799 O O . ARG A 1 486 ? 20.446 -57.400 9.143 1.00 33.94 486 ARG A O 1
ATOM 3814 N N . PHE A 1 487 ? 19.136 -58.071 7.437 1.00 37.78 487 PHE A N 1
ATOM 3815 C CA . PHE A 1 487 ? 19.557 -56.972 6.557 1.00 42.36 487 PHE A CA 1
ATOM 3816 C C . PHE A 1 487 ? 18.420 -56.014 6.165 1.00 46.88 487 PHE A C 1
ATOM 3817 O O . PHE A 1 487 ? 17.967 -56.007 5.015 1.00 50.49 487 PHE A O 1
ATOM 3825 N N . GLY A 1 488 ? 17.969 -55.223 7.145 1.00 49.79 488 GLY A N 1
ATOM 3826 C CA . GLY A 1 488 ? 16.953 -54.182 6.962 1.00 52.04 488 GLY A CA 1
ATOM 3827 C C . GLY A 1 488 ? 15.669 -54.673 6.321 1.00 53.93 488 GLY A C 1
ATOM 3828 O O . GLY A 1 488 ? 15.542 -54.665 5.093 1.00 55.96 488 GLY A O 1
ATOM 3829 N N . PRO B 1 3 ? 34.644 -51.643 -49.664 1.00 53.50 3 PRO B N 1
ATOM 3830 C CA . PRO B 1 3 ? 35.032 -52.775 -48.823 1.00 52.95 3 PRO B CA 1
ATOM 3831 C C . PRO B 1 3 ? 35.225 -52.378 -47.352 1.00 51.98 3 PRO B C 1
ATOM 3832 O O . PRO B 1 3 ? 35.368 -51.187 -47.044 1.00 53.05 3 PRO B O 1
ATOM 3836 N N . ARG B 1 4 ? 35.210 -53.365 -46.455 1.00 50.25 4 ARG B N 1
ATOM 3837 C CA . ARG B 1 4 ? 35.591 -53.143 -45.056 1.00 47.28 4 ARG B CA 1
ATOM 3838 C C . ARG B 1 4 ? 37.109 -53.228 -44.928 1.00 44.14 4 ARG B C 1
ATOM 3839 O O . ARG B 1 4 ? 37.719 -54.145 -45.487 1.00 46.80 4 ARG B O 1
ATOM 3847 N N . PRO B 1 5 ? 37.731 -52.285 -44.187 1.00 39.41 5 PRO B N 1
ATOM 3848 C CA . PRO B 1 5 ? 39.184 -52.347 -44.033 1.00 36.04 5 PRO B CA 1
ATOM 3849 C C . PRO B 1 5 ? 39.594 -53.507 -43.139 1.00 35.38 5 PRO B C 1
ATOM 3850 O O . PRO B 1 5 ? 38.757 -54.052 -42.412 1.00 33.35 5 PRO B O 1
ATOM 3854 N N . SER B 1 6 ? 40.876 -53.860 -43.188 1.00 34.76 6 SER B N 1
ATOM 3855 C CA . SER B 1 6 ? 41.429 -54.972 -42.432 1.00 36.39 6 SER B CA 1
ATOM 3856 C C . SER B 1 6 ? 42.829 -54.607 -41.984 1.00 34.71 6 SER B C 1
ATOM 3857 O O . SER B 1 6 ? 43.392 -53.594 -42.411 1.00 34.96 6 SER B O 1
ATOM 3860 N N . GLY B 1 7 ? 43.396 -55.451 -41.132 1.00 33.60 7 GLY B N 1
ATOM 3861 C CA . GLY B 1 7 ? 44.748 -55.234 -40.640 1.00 31.28 7 GLY B CA 1
ATOM 3862 C C . GLY B 1 7 ? 44.700 -54.982 -39.143 1.00 30.17 7 GLY B C 1
ATOM 3863 O O . GLY B 1 7 ? 43.729 -55.344 -38.466 1.00 27.66 7 GLY B O 1
ATOM 3864 N N . THR B 1 8 ? 45.749 -54.340 -38.650 1.00 27.76 8 THR B N 1
ATOM 3865 C CA . THR B 1 8 ? 45.971 -54.167 -37.237 1.00 29.28 8 THR B CA 1
ATOM 3866 C C . THR B 1 8 ? 46.111 -52.678 -36.927 1.00 27.24 8 THR B C 1
ATOM 3867 O O . THR B 1 8 ? 46.737 -51.949 -37.688 1.00 25.41 8 THR B O 1
ATOM 3871 N N . TYR B 1 9 ? 45.523 -52.248 -35.811 1.00 24.89 9 TYR B N 1
ATOM 3872 C CA . TYR B 1 9 ? 45.672 -50.886 -35.292 1.00 24.23 9 TYR B CA 1
ATOM 3873 C C . TYR B 1 9 ? 45.966 -50.960 -33.791 1.00 24.87 9 TYR B C 1
ATOM 3874 O O . TYR B 1 9 ? 45.198 -51.560 -33.029 1.00 25.78 9 TYR B O 1
ATOM 3883 N N . ALA B 1 10 ? 47.076 -50.363 -33.368 1.00 25.51 10 ALA B N 1
ATOM 3884 C CA . ALA B 1 10 ? 47.553 -50.473 -31.985 1.00 27.30 10 ALA B CA 1
ATOM 3885 C C . ALA B 1 10 ? 47.487 -51.910 -31.442 1.00 28.10 10 ALA B C 1
ATOM 3886 O O . ALA B 1 10 ? 46.960 -52.145 -30.353 1.00 28.89 10 ALA B O 1
ATOM 3888 N N . GLY B 1 11 ? 48.014 -52.864 -32.205 1.00 27.66 11 GLY B N 1
ATOM 3889 C CA . GLY B 1 11 ? 48.053 -54.266 -31.783 1.00 26.09 11 GLY B CA 1
ATOM 3890 C C . GLY B 1 11 ? 46.773 -55.063 -31.936 1.00 25.88 11 GLY B C 1
ATOM 3891 O O . GLY B 1 11 ? 46.759 -56.258 -31.664 1.00 27.41 11 GLY B O 1
ATOM 3892 N N . LEU B 1 12 ? 45.694 -54.420 -32.375 1.00 26.03 12 LEU B N 1
ATOM 3893 C CA . LEU B 1 12 ? 44.373 -55.043 -32.368 1.00 24.39 12 LEU B CA 1
ATOM 3894 C C . LEU B 1 12 ? 43.746 -55.111 -33.748 1.00 25.84 12 LEU B C 1
ATOM 3895 O O . LEU B 1 12 ? 44.022 -54.257 -34.594 1.00 26.74 12 LEU B O 1
ATOM 3900 N N . PRO B 1 13 ? 42.853 -56.091 -33.969 1.00 25.86 13 PRO B N 1
ATOM 3901 C CA . PRO B 1 13 ? 42.224 -56.238 -35.295 1.00 24.65 13 PRO B CA 1
ATOM 3902 C C . PRO B 1 13 ? 41.276 -55.103 -35.702 1.00 25.22 13 PRO B C 1
ATOM 3903 O O . PRO B 1 13 ? 40.377 -54.736 -34.937 1.00 22.95 13 PRO B O 1
ATOM 3907 N N . ILE B 1 14 ? 41.446 -54.595 -36.924 1.00 22.17 14 ILE B N 1
ATOM 3908 C CA . ILE B 1 14 ? 40.522 -53.613 -37.507 1.00 22.37 14 ILE B CA 1
ATOM 3909 C C . ILE B 1 14 ? 39.258 -54.318 -37.999 1.00 22.56 14 ILE B C 1
ATOM 3910 O O . ILE B 1 14 ? 39.328 -55.321 -38.722 1.00 25.40 14 ILE B O 1
ATOM 3915 N N . ALA B 1 15 ? 38.098 -53.792 -37.622 1.00 23.82 15 ALA B N 1
ATOM 3916 C CA . ALA B 1 15 ? 36.826 -54.365 -38.041 1.00 23.07 15 ALA B CA 1
ATOM 3917 C C . ALA B 1 15 ? 36.140 -53.504 -39.094 1.00 25.26 15 ALA B C 1
ATOM 3918 O O . ALA B 1 15 ? 35.431 -54.023 -39.954 1.00 27.08 15 ALA B O 1
ATOM 3920 N N . ASP B 1 16 ? 36.311 -52.191 -38.999 1.00 25.82 16 ASP B N 1
ATOM 3921 C CA . ASP B 1 16 ? 35.618 -51.259 -39.893 1.00 26.40 16 ASP B CA 1
ATOM 3922 C C . ASP B 1 16 ? 36.284 -49.890 -39.789 1.00 24.81 16 ASP B C 1
ATOM 3923 O O . ASP B 1 16 ? 37.208 -49.723 -39.000 1.00 23.58 16 ASP B O 1
ATOM 3928 N N . TYR B 1 17 ? 35.839 -48.931 -40.604 1.00 22.91 17 TYR B N 1
ATOM 3929 C CA . TYR B 1 17 ? 36.135 -47.517 -40.380 1.00 23.15 17 TYR B CA 1
ATOM 3930 C C . TYR B 1 17 ? 35.356 -46.994 -39.190 1.00 23.54 17 TYR B C 1
ATOM 3931 O O . TYR B 1 17 ? 34.233 -47.455 -38.918 1.00 23.32 17 TYR B O 1
ATOM 3940 N N . GLY B 1 18 ? 35.939 -46.014 -38.512 1.00 22.39 18 GLY B N 1
ATOM 3941 C CA . GLY B 1 18 ? 35.322 -45.428 -37.330 1.00 24.29 18 GLY B CA 1
ATOM 3942 C C . GLY B 1 18 ? 34.508 -44.196 -37.639 1.00 25.04 18 GLY B C 1
ATOM 3943 O O . GLY B 1 18 ? 34.661 -43.579 -38.703 1.00 23.98 18 GLY B O 1
ATOM 3944 N N . ASP B 1 19 ? 33.647 -43.849 -36.687 1.00 25.29 19 ASP B N 1
ATOM 3945 C CA . ASP B 1 19 ? 32.692 -42.769 -36.810 1.00 27.67 19 ASP B CA 1
ATOM 3946 C C . ASP B 1 19 ? 32.856 -41.755 -35.673 1.00 29.03 19 ASP B C 1
ATOM 3947 O O . ASP B 1 19 ? 32.125 -40.760 -35.607 1.00 31.04 19 ASP B O 1
ATOM 3952 N N . ALA B 1 20 ? 33.797 -42.013 -34.767 1.00 27.83 20 ALA B N 1
ATOM 3953 C CA . ALA B 1 20 ? 33.942 -41.179 -33.565 1.00 27.73 20 ALA B CA 1
ATOM 3954 C C . ALA B 1 20 ? 34.427 -39.780 -33.940 1.00 26.89 20 ALA B C 1
ATOM 3955 O O . ALA B 1 20 ? 35.311 -39.651 -34.789 1.00 26.81 20 ALA B O 1
ATOM 3957 N N . PRO B 1 21 ? 33.848 -38.735 -33.322 1.00 27.55 21 PRO B N 1
ATOM 3958 C CA . PRO B 1 21 ? 34.423 -37.389 -33.465 1.00 27.69 21 PRO B CA 1
ATOM 3959 C C . PRO B 1 21 ? 35.870 -37.371 -32.951 1.00 27.77 21 PRO B C 1
ATOM 3960 O O . PRO B 1 21 ? 36.300 -38.335 -32.292 1.00 28.23 21 PRO B O 1
ATOM 3964 N N . PRO B 1 22 ? 36.626 -36.296 -33.267 1.00 27.37 22 PRO B N 1
ATOM 3965 C CA . PRO B 1 22 ? 37.992 -36.174 -32.775 1.00 26.57 22 PRO B CA 1
ATOM 3966 C C . PRO B 1 22 ? 38.034 -36.150 -31.253 1.00 25.78 22 PRO B C 1
ATOM 3967 O O . PRO B 1 22 ? 37.095 -35.682 -30.599 1.00 26.50 22 PRO B O 1
ATOM 3971 N N . LEU B 1 23 ? 39.119 -36.677 -30.698 1.00 25.33 23 LEU B N 1
ATOM 3972 C CA . LEU B 1 23 ? 39.324 -36.675 -29.261 1.00 23.30 23 LEU B CA 1
ATOM 3973 C C . LEU B 1 23 ? 39.370 -35.228 -28.764 1.00 25.21 23 LEU B C 1
ATOM 3974 O O . LEU B 1 23 ? 39.870 -34.353 -29.462 1.00 23.35 23 LEU B O 1
ATOM 3979 N N . SER B 1 24 ? 38.839 -34.981 -27.570 1.00 22.90 24 SER B N 1
ATOM 3980 C CA . SER B 1 24 ? 38.712 -33.622 -27.064 1.00 23.30 24 SER B CA 1
ATOM 3981 C C . SER B 1 24 ? 40.073 -33.005 -26.792 1.00 23.56 24 SER B C 1
ATOM 3982 O O . SER B 1 24 ? 40.973 -33.665 -26.273 1.00 19.56 24 SER B O 1
ATOM 3985 N N . THR B 1 25 ? 40.222 -31.733 -27.136 1.00 22.22 25 THR B N 1
ATOM 3986 C CA . THR B 1 25 ? 41.470 -31.028 -26.842 1.00 23.95 25 THR B CA 1
ATOM 3987 C C . THR B 1 25 ? 41.220 -29.996 -25.732 1.00 24.24 25 THR B C 1
ATOM 3988 O O . THR B 1 25 ? 42.002 -29.072 -25.534 1.00 23.88 25 THR B O 1
ATOM 3992 N N . LYS B 1 26 ? 40.140 -30.181 -24.982 1.00 23.72 26 LYS B N 1
ATOM 3993 C CA . LYS B 1 26 ? 39.778 -29.190 -23.975 1.00 24.96 26 LYS B CA 1
ATOM 3994 C C . LYS B 1 26 ? 39.682 -29.779 -22.587 1.00 23.45 26 LYS B C 1
ATOM 3995 O O . LYS B 1 26 ? 39.578 -30.985 -22.439 1.00 22.92 26 LYS B O 1
ATOM 4001 N N . THR B 1 27 ? 39.730 -28.919 -21.578 1.00 21.69 27 THR B N 1
ATOM 4002 C CA . THR B 1 27 ? 39.545 -29.346 -20.211 1.00 21.25 27 THR B CA 1
ATOM 4003 C C . THR B 1 27 ? 38.398 -28.568 -19.556 1.00 24.17 27 THR B C 1
ATOM 4004 O O . THR B 1 27 ? 38.082 -27.445 -19.976 1.00 21.81 27 THR B O 1
ATOM 4008 N N . MET B 1 28 ? 37.772 -29.192 -18.555 1.00 22.55 28 MET B N 1
ATOM 4009 C CA . MET B 1 28 ? 36.748 -28.546 -17.746 1.00 24.69 28 MET B CA 1
ATOM 4010 C C . MET B 1 28 ? 37.326 -27.868 -16.503 1.00 24.11 28 MET B C 1
ATOM 4011 O O . MET B 1 28 ? 36.591 -27.211 -15.771 1.00 25.31 28 MET B O 1
ATOM 4016 N N . PHE B 1 29 ? 38.617 -28.055 -16.239 1.00 21.33 29 PHE B N 1
ATOM 4017 C CA . PHE B 1 29 ? 39.235 -27.528 -15.028 1.00 20.68 29 PHE B CA 1
ATOM 4018 C C . PHE B 1 29 ? 39.780 -26.112 -15.242 1.00 22.06 29 PHE B C 1
ATOM 4019 O O . PHE B 1 29 ? 40.420 -25.830 -16.255 1.00 20.61 29 PHE B O 1
ATOM 4027 N N . TRP B 1 30 ? 39.512 -25.234 -14.281 1.00 20.73 30 TRP B N 1
ATOM 4028 C CA . TRP B 1 30 ? 39.972 -23.831 -14.315 1.00 22.22 30 TRP B CA 1
ATOM 4029 C C . TRP B 1 30 ? 40.714 -23.536 -13.021 1.00 21.46 30 TRP B C 1
ATOM 4030 O O . TRP B 1 30 ? 40.330 -24.054 -11.965 1.00 25.02 30 TRP B O 1
ATOM 4041 N N . ARG B 1 31 ? 41.752 -22.702 -13.060 1.00 25.03 31 ARG B N 1
ATOM 4042 C CA . ARG B 1 31 ? 42.391 -22.276 -11.807 1.00 25.23 31 ARG B CA 1
ATOM 4043 C C . ARG B 1 31 ? 41.407 -21.445 -10.989 1.00 26.54 31 ARG B C 1
ATOM 4044 O O . ARG B 1 31 ? 40.520 -20.801 -11.546 1.00 27.52 31 ARG B O 1
ATOM 4052 N N . THR B 1 32 ? 41.538 -21.481 -9.670 1.00 29.04 32 THR B N 1
ATOM 4053 C CA . THR B 1 32 ? 40.668 -20.682 -8.813 1.00 31.34 32 THR B CA 1
ATOM 4054 C C . THR B 1 32 ? 41.305 -19.327 -8.497 1.00 35.11 32 THR B C 1
ATOM 4055 O O . THR B 1 32 ? 40.646 -18.453 -7.947 1.00 36.39 32 THR B O 1
ATOM 4059 N N . SER B 1 33 ? 42.589 -19.169 -8.823 1.00 37.14 33 SER B N 1
ATOM 4060 C CA . SER B 1 33 ? 43.274 -17.876 -8.685 1.00 39.77 33 SER B CA 1
ATOM 4061 C C . SER B 1 33 ? 44.357 -17.746 -9.760 1.00 40.08 33 SER B C 1
ATOM 4062 O O . SER B 1 33 ? 44.784 -18.758 -10.313 1.00 40.00 33 SER B O 1
ATOM 4065 N N . PRO B 1 34 ? 44.782 -16.501 -10.089 1.00 42.22 34 PRO B N 1
ATOM 4066 C CA . PRO B 1 34 ? 45.834 -16.296 -11.112 1.00 42.32 34 PRO B CA 1
ATOM 4067 C C . PRO B 1 34 ? 47.231 -16.665 -10.632 1.00 43.33 34 PRO B C 1
ATOM 4068 O O . PRO B 1 34 ? 48.157 -16.783 -11.436 1.00 42.50 34 PRO B O 1
ATOM 4072 N N . GLU B 1 35 ? 47.364 -16.843 -9.324 1.00 45.37 35 GLU B N 1
ATOM 4073 C CA . GLU B 1 35 ? 48.621 -17.174 -8.681 1.00 48.39 35 GLU B CA 1
ATOM 4074 C C . GLU B 1 35 ? 49.311 -18.379 -9.327 1.00 49.12 35 GLU B C 1
ATOM 4075 O O . GLU B 1 35 ? 48.650 -19.343 -9.750 1.00 48.19 35 GLU B O 1
ATOM 4081 N N . LYS B 1 36 ? 50.637 -18.331 -9.397 1.00 48.75 36 LYS B N 1
ATOM 4082 C CA . LYS B 1 36 ? 51.401 -19.465 -9.915 1.00 50.59 36 LYS B CA 1
ATOM 4083 C C . LYS B 1 36 ? 51.260 -20.692 -9.001 1.00 49.73 36 LYS B C 1
ATOM 4084 O O . LYS B 1 36 ? 51.208 -20.574 -7.769 1.00 49.89 36 LYS B O 1
ATOM 4090 N N . LEU B 1 37 ? 51.157 -21.859 -9.630 1.00 48.64 37 LEU B N 1
ATOM 4091 C CA . LEU B 1 37 ? 51.001 -23.131 -8.932 1.00 47.81 37 LEU B CA 1
ATOM 4092 C C . LEU B 1 37 ? 52.238 -23.465 -8.092 1.00 47.80 37 LEU B C 1
ATOM 4093 O O . LEU B 1 37 ? 53.353 -23.135 -8.494 1.00 47.50 37 LEU B O 1
ATOM 4098 N N . PRO B 1 38 ? 52.047 -24.125 -6.929 1.00 47.95 38 PRO B N 1
ATOM 4099 C CA . PRO B 1 38 ? 53.180 -24.640 -6.163 1.00 48.85 38 PRO B CA 1
ATOM 4100 C C . PRO B 1 38 ? 53.978 -25.660 -6.988 1.00 50.73 38 PRO B C 1
ATOM 4101 O O . PRO B 1 38 ? 53.429 -26.246 -7.929 1.00 50.76 38 PRO B O 1
ATOM 4105 N N . PRO B 1 39 ? 55.274 -25.857 -6.666 1.00 51.23 39 PRO B N 1
ATOM 4106 C CA . PRO B 1 39 ? 56.049 -26.868 -7.410 1.00 50.02 39 PRO B CA 1
ATOM 4107 C C . PRO B 1 39 ? 55.482 -28.286 -7.254 1.00 47.76 39 PRO B C 1
ATOM 4108 O O . PRO B 1 39 ? 54.975 -28.631 -6.187 1.00 48.45 39 PRO B O 1
ATOM 4112 N N . GLY B 1 40 ? 55.542 -29.082 -8.323 1.00 44.50 40 GLY B N 1
ATOM 4113 C CA . GLY B 1 40 ? 54.945 -30.422 -8.328 1.00 40.24 40 GLY B CA 1
ATOM 4114 C C . GLY B 1 40 ? 53.420 -30.491 -8.299 1.00 36.74 40 GLY B C 1
ATOM 4115 O O . GLY B 1 40 ? 52.846 -31.571 -8.161 1.00 37.44 40 GLY B O 1
ATOM 4116 N N . ALA B 1 41 ? 52.747 -29.353 -8.419 1.00 34.45 41 ALA B N 1
ATOM 4117 C CA . ALA B 1 41 ? 51.270 -29.350 -8.430 1.00 33.01 41 ALA B CA 1
ATOM 4118 C C . ALA B 1 41 ? 50.681 -30.162 -9.590 1.00 30.05 41 ALA B C 1
ATOM 4119 O O . ALA B 1 41 ? 51.223 -30.196 -10.699 1.00 28.67 41 ALA B O 1
ATOM 4121 N N . TRP B 1 42 ? 49.574 -30.832 -9.311 1.00 28.77 42 TRP B N 1
ATOM 4122 C CA . TRP B 1 42 ? 48.856 -31.568 -10.325 1.00 27.46 42 TRP B CA 1
ATOM 4123 C C . TRP B 1 42 ? 48.193 -30.596 -11.299 1.00 27.23 42 TRP B C 1
ATOM 4124 O O . TRP B 1 42 ? 47.869 -29.458 -10.941 1.00 28.39 42 TRP B O 1
ATOM 4135 N N . GLU B 1 43 ? 48.024 -31.029 -12.542 1.00 25.48 43 GLU B N 1
ATOM 4136 C CA . GLU B 1 43 ? 47.373 -30.198 -13.555 1.00 23.79 43 GLU B CA 1
ATOM 4137 C C . GLU B 1 43 ? 46.471 -31.083 -14.411 1.00 23.17 43 GLU B C 1
ATOM 4138 O O . GLU B 1 43 ? 46.587 -32.308 -14.371 1.00 23.45 43 GLU B O 1
ATOM 4144 N N . PRO B 1 44 ? 45.553 -30.471 -15.177 1.00 21.51 44 PRO B N 1
ATOM 4145 C CA . PRO B 1 44 ? 44.768 -31.289 -16.073 1.00 20.60 44 PRO B CA 1
ATOM 4146 C C . PRO B 1 44 ? 45.675 -32.045 -17.051 1.00 21.81 44 PRO B C 1
ATOM 4147 O O . PRO B 1 44 ? 46.707 -31.525 -17.489 1.00 21.22 44 PRO B O 1
ATOM 4151 N N . ALA B 1 45 ? 45.283 -33.278 -17.356 1.00 22.17 45 ALA B N 1
ATOM 4152 C CA . ALA B 1 45 ? 46.013 -34.129 -18.270 1.00 21.56 45 ALA B CA 1
ATOM 4153 C C . ALA B 1 45 ? 46.197 -33.481 -19.651 1.00 21.43 45 ALA B C 1
ATOM 4154 O O . ALA B 1 45 ? 45.437 -32.592 -20.069 1.00 20.95 45 ALA B O 1
ATOM 4156 N N . TYR B 1 46 ? 47.212 -33.959 -20.352 1.00 20.18 46 TYR B N 1
ATOM 4157 C CA . TYR B 1 46 ? 47.606 -33.460 -21.662 1.00 21.04 46 TYR B CA 1
ATOM 4158 C C . TYR B 1 46 ? 46.442 -33.261 -22.649 1.00 20.63 46 TYR B C 1
ATOM 4159 O O . TYR B 1 46 ? 45.546 -34.107 -22.757 1.00 20.06 46 TYR B O 1
ATOM 4168 N N . LEU B 1 47 ? 46.477 -32.142 -23.378 1.00 19.79 47 LEU B N 1
ATOM 4169 C CA . LEU B 1 47 ? 45.397 -31.752 -24.284 1.00 20.04 47 LEU B CA 1
ATOM 4170 C C . LEU B 1 47 ? 45.735 -31.920 -25.768 1.00 21.88 47 LEU B C 1
ATOM 4171 O O . LEU B 1 47 ? 44.946 -31.534 -26.630 1.00 22.38 47 LEU B O 1
ATOM 4176 N N . GLY B 1 48 ? 46.888 -32.510 -26.065 1.00 22.55 48 GLY B N 1
ATOM 4177 C CA . GLY B 1 48 ? 47.280 -32.779 -27.455 1.00 24.11 48 GLY B CA 1
ATOM 4178 C C . GLY B 1 48 ? 48.109 -31.662 -28.084 1.00 27.21 48 GLY B C 1
ATOM 4179 O O . GLY B 1 48 ? 48.640 -30.790 -27.385 1.00 25.07 48 GLY B O 1
ATOM 4180 N N . SER B 1 49 ? 48.199 -31.663 -29.409 1.00 30.30 49 SER B N 1
ATOM 4181 C CA . SER B 1 49 ? 49.054 -30.691 -30.125 1.00 34.69 49 SER B CA 1
ATOM 4182 C C . SER B 1 49 ? 48.748 -29.227 -29.761 1.00 35.45 49 SER B C 1
ATOM 4183 O O . SER B 1 49 ? 49.632 -28.387 -29.786 1.00 37.45 49 SER B O 1
ATOM 4186 N N . LYS B 1 50 ? 47.500 -28.940 -29.402 1.00 37.60 50 LYS B N 1
ATOM 4187 C CA . LYS B 1 50 ? 47.081 -27.590 -29.011 1.00 38.26 50 LYS B CA 1
ATOM 4188 C C . LYS B 1 50 ? 47.528 -27.178 -27.607 1.00 37.06 50 LYS B C 1
ATOM 4189 O O . LYS B 1 50 ? 47.445 -25.999 -27.247 1.00 37.69 50 LYS B O 1
ATOM 4195 N N . ASP B 1 51 ? 47.996 -28.141 -26.818 1.00 35.52 51 ASP B N 1
ATOM 4196 C CA . ASP B 1 51 ? 48.354 -27.878 -25.426 1.00 34.79 51 ASP B CA 1
ATOM 4197 C C . ASP B 1 51 ? 49.538 -26.934 -25.418 1.00 36.30 51 ASP B C 1
ATOM 4198 O O . ASP B 1 51 ? 50.611 -27.258 -25.921 1.00 34.38 51 ASP B O 1
ATOM 4203 N N . GLU B 1 52 ? 49.330 -25.762 -24.839 1.00 38.50 52 GLU B N 1
ATOM 4204 C CA . GLU B 1 52 ? 50.356 -24.727 -24.847 1.00 40.60 52 GLU B CA 1
ATOM 4205 C C . GLU B 1 52 ? 51.403 -24.958 -23.743 1.00 39.61 52 GLU B C 1
ATOM 4206 O O . GLU B 1 52 ? 52.371 -24.210 -23.652 1.00 41.34 52 GLU B O 1
ATOM 4212 N N . ARG B 1 53 ? 51.237 -26.015 -22.942 1.00 34.98 53 ARG B N 1
ATOM 4213 C CA . ARG B 1 53 ? 52.166 -26.311 -21.839 1.00 33.19 53 ARG B CA 1
ATOM 4214 C C . ARG B 1 53 ? 53.368 -27.161 -22.243 1.00 32.98 53 ARG B C 1
ATOM 4215 O O . ARG B 1 53 ? 54.412 -27.101 -21.610 1.00 32.26 53 ARG B O 1
ATOM 4223 N N . VAL B 1 54 ? 53.203 -27.979 -23.274 1.00 34.72 54 VAL B N 1
ATOM 4224 C CA . VAL B 1 54 ? 54.210 -28.967 -23.654 1.00 36.04 54 VAL B CA 1
ATOM 4225 C C . VAL B 1 54 ? 53.949 -29.431 -25.077 1.00 37.42 54 VAL B C 1
ATOM 4226 O O . VAL B 1 54 ? 52.788 -29.531 -25.511 1.00 37.97 54 VAL B O 1
ATOM 4230 N N . ASP B 1 55 ? 55.007 -29.679 -25.839 1.00 38.89 55 ASP B N 1
ATOM 4231 C CA . ASP B 1 55 ? 54.786 -30.338 -27.119 1.00 40.59 55 ASP B CA 1
ATOM 4232 C C . ASP B 1 55 ? 55.031 -31.821 -26.963 1.00 39.22 55 ASP B C 1
ATOM 4233 O O . ASP B 1 55 ? 56.091 -32.262 -26.506 1.00 42.65 55 ASP B O 1
ATOM 4238 N N . GLY B 1 56 ? 54.010 -32.587 -27.296 1.00 36.38 56 GLY B N 1
ATOM 4239 C CA . GLY B 1 56 ? 54.083 -34.005 -27.159 1.00 32.82 56 GLY B CA 1
ATOM 4240 C C . GLY B 1 56 ? 53.427 -34.654 -28.333 1.00 31.91 56 GLY B C 1
ATOM 4241 O O . GLY B 1 56 ? 53.154 -33.999 -29.345 1.00 31.37 56 GLY B O 1
ATOM 4242 N N . PRO B 1 57 ? 53.151 -35.954 -28.204 1.00 30.30 57 PRO B N 1
ATOM 4243 C CA . PRO B 1 57 ? 52.538 -36.700 -29.280 1.00 30.57 57 PRO B CA 1
ATOM 4244 C C . PRO B 1 57 ? 51.103 -36.229 -29.554 1.00 28.92 57 PRO B C 1
ATOM 4245 O O . PRO B 1 57 ? 50.538 -35.441 -28.798 1.00 30.93 57 PRO B O 1
ATOM 4249 N N . SER B 1 58 ? 50.526 -36.695 -30.646 1.00 26.59 58 SER B N 1
ATOM 4250 C CA . SER B 1 58 ? 49.125 -36.458 -30.896 1.00 25.32 58 SER B CA 1
ATOM 4251 C C . SER B 1 58 ? 48.303 -37.247 -29.862 1.00 26.05 58 SER B C 1
ATOM 4252 O O . SER B 1 58 ? 48.818 -38.197 -29.235 1.00 24.84 58 SER B O 1
ATOM 4255 N N . LEU B 1 59 ? 47.040 -36.865 -29.673 1.00 23.67 59 LEU B N 1
ATOM 4256 C CA . LEU B 1 59 ? 46.167 -37.645 -28.789 1.00 23.37 59 LEU B CA 1
ATOM 4257 C C . LEU B 1 59 ? 45.917 -39.051 -29.315 1.00 23.02 59 LEU B C 1
ATOM 4258 O O . LEU B 1 59 ? 45.753 -39.967 -28.528 1.00 22.01 59 LEU B O 1
ATOM 4263 N N . GLN B 1 60 ? 45.890 -39.232 -30.639 1.00 23.25 60 GLN B N 1
ATOM 4264 C CA . GLN B 1 60 ? 45.658 -40.567 -31.210 1.00 24.37 60 GLN B CA 1
ATOM 4265 C C . GLN B 1 60 ? 46.802 -41.516 -30.826 1.00 22.19 60 GLN B C 1
ATOM 4266 O O . GLN B 1 60 ? 46.581 -42.693 -30.581 1.00 19.42 60 GLN B O 1
ATOM 4272 N N . GLN B 1 61 ? 48.011 -40.975 -30.748 1.00 21.18 61 GLN B N 1
ATOM 4273 C CA . GLN B 1 61 ? 49.175 -41.734 -30.305 1.00 22.89 61 GLN B CA 1
ATOM 4274 C C . GLN B 1 61 ? 49.132 -42.042 -28.789 1.00 22.39 61 GLN B C 1
ATOM 4275 O O . GLN B 1 61 ? 49.493 -43.137 -28.351 1.00 23.30 61 GLN B O 1
ATOM 4281 N N . VAL B 1 62 ? 48.697 -41.072 -27.993 1.00 22.03 62 VAL B N 1
ATOM 4282 C CA . VAL B 1 62 ? 48.453 -41.308 -26.560 1.00 20.19 62 VAL B CA 1
ATOM 4283 C C . VAL B 1 62 ? 47.439 -42.453 -26.398 1.00 19.81 62 VAL B C 1
ATOM 4284 O O . VAL B 1 62 ? 47.645 -43.369 -25.593 1.00 18.26 62 VAL B O 1
ATOM 4288 N N . MET B 1 63 ? 46.365 -42.394 -27.187 1.00 18.44 63 MET B N 1
ATOM 4289 C CA A MET B 1 63 ? 45.349 -43.436 -27.228 0.50 19.66 63 MET B CA 1
ATOM 4290 C CA B MET B 1 63 ? 45.372 -43.452 -27.166 0.50 19.93 63 MET B CA 1
ATOM 4291 C C . MET B 1 63 ? 45.931 -44.823 -27.581 1.00 21.06 63 MET B C 1
ATOM 4292 O O . MET B 1 63 ? 45.666 -45.814 -26.895 1.00 20.20 63 MET B O 1
ATOM 4301 N N . ARG B 1 64 ? 46.722 -44.899 -28.668 1.00 20.82 64 ARG B N 1
ATOM 4302 C CA . ARG B 1 64 ? 47.356 -46.182 -29.056 1.00 21.69 64 ARG B CA 1
ATOM 4303 C C . ARG B 1 64 ? 48.180 -46.783 -27.913 1.00 20.28 64 ARG B C 1
ATOM 4304 O O . ARG B 1 64 ? 48.164 -47.997 -27.714 1.00 21.85 64 ARG B O 1
ATOM 4312 N N . ASP B 1 65 ? 48.899 -45.939 -27.180 1.00 20.36 65 ASP B N 1
ATOM 4313 C CA . ASP B 1 65 ? 49.666 -46.373 -26.020 1.00 23.01 65 ASP B CA 1
ATOM 4314 C C . ASP B 1 65 ? 48.772 -47.008 -24.941 1.00 23.56 65 ASP B C 1
ATOM 4315 O O . ASP B 1 65 ? 49.189 -47.965 -24.280 1.00 25.00 65 ASP B O 1
ATOM 4320 N N . GLN B 1 66 ? 47.567 -46.464 -24.756 1.00 21.66 66 GLN B N 1
ATOM 4321 C CA . GLN B 1 66 ? 46.563 -47.014 -23.825 1.00 20.88 66 GLN B CA 1
ATOM 4322 C C . GLN B 1 66 ? 45.953 -48.337 -24.296 1.00 21.77 66 GLN B C 1
ATOM 4323 O O . GLN B 1 66 ? 45.465 -49.128 -23.479 1.00 21.84 66 GLN B O 1
ATOM 4329 N N . LEU B 1 67 ? 45.978 -48.586 -25.601 1.00 19.47 67 LEU B N 1
ATOM 4330 C CA . LEU B 1 67 ? 45.380 -49.802 -26.141 1.00 21.80 67 LEU B CA 1
ATOM 4331 C C . LEU B 1 67 ? 46.332 -50.992 -26.082 1.00 22.97 67 LEU B C 1
ATOM 4332 O O . LEU B 1 67 ? 45.898 -52.137 -26.149 1.00 24.17 67 LEU B O 1
ATOM 4337 N N . LYS B 1 68 ? 47.621 -50.705 -25.937 1.00 25.13 68 LYS B N 1
ATOM 4338 C CA . LYS B 1 68 ? 48.678 -51.724 -25.930 1.00 28.07 68 LYS B CA 1
ATOM 4339 C C . LYS B 1 68 ? 48.369 -52.926 -25.020 1.00 26.08 68 LYS B C 1
ATOM 4340 O O . LYS B 1 68 ? 48.398 -54.057 -25.496 1.00 27.66 68 LYS B O 1
ATOM 4346 N N . PRO B 1 69 ? 48.040 -52.692 -23.722 1.00 24.87 69 PRO B N 1
ATOM 4347 C CA . PRO B 1 69 ? 47.844 -53.854 -22.821 1.00 21.56 69 PRO B CA 1
ATOM 4348 C C . PRO B 1 69 ? 46.715 -54.816 -23.202 1.00 20.13 69 PRO B C 1
ATOM 4349 O O . PRO B 1 69 ? 46.749 -55.986 -22.824 1.00 21.20 69 PRO B O 1
ATOM 4353 N N . TYR B 1 70 ? 45.746 -54.348 -23.977 1.00 19.89 70 TYR B N 1
ATOM 4354 C CA . TYR B 1 70 ? 44.631 -55.195 -24.425 1.00 19.50 70 TYR B CA 1
ATOM 4355 C C . TYR B 1 70 ? 45.016 -56.263 -25.428 1.00 22.68 70 TYR B C 1
ATOM 4356 O O . TYR B 1 70 ? 44.232 -57.194 -25.657 1.00 25.72 70 TYR B O 1
ATOM 4365 N N . SER B 1 71 ? 46.197 -56.135 -26.045 1.00 23.74 71 SER B N 1
ATOM 4366 C CA . SER B 1 71 ? 46.663 -57.162 -26.966 1.00 27.64 71 SER B CA 1
ATOM 4367 C C . SER B 1 71 ? 47.712 -58.085 -26.334 1.00 29.56 71 SER B C 1
ATOM 4368 O O . SER B 1 71 ? 48.088 -59.068 -26.944 1.00 30.12 71 SER B O 1
ATOM 4371 N N . GLU B 1 72 ? 48.178 -57.760 -25.124 1.00 29.87 72 GLU B N 1
ATOM 4372 C CA . GLU B 1 72 ? 49.065 -58.641 -24.360 1.00 30.82 72 GLU B CA 1
ATOM 4373 C C . GLU B 1 72 ? 48.420 -60.013 -24.093 1.00 30.52 72 GLU B C 1
ATOM 4374 O O . GLU B 1 72 ? 47.186 -60.112 -24.010 1.00 29.66 72 GLU B O 1
ATOM 4380 N N . PRO B 1 73 ? 49.242 -61.084 -23.981 1.00 30.14 73 PRO B N 1
ATOM 4381 C CA . PRO B 1 73 ? 48.649 -62.405 -23.661 1.00 29.20 73 PRO B CA 1
ATOM 4382 C C . PRO B 1 73 ? 47.944 -62.386 -22.278 1.00 26.90 73 PRO B C 1
ATOM 4383 O O . PRO B 1 73 ? 48.402 -61.687 -21.386 1.00 25.22 73 PRO B O 1
ATOM 4387 N N . ARG B 1 74 ? 46.824 -63.097 -22.137 1.00 24.37 74 ARG B N 1
ATOM 4388 C CA . ARG B 1 74 ? 46.153 -63.263 -20.834 1.00 25.40 74 ARG B CA 1
ATOM 4389 C C . ARG B 1 74 ? 46.989 -64.081 -19.851 1.00 25.35 74 ARG B C 1
ATOM 4390 O O . ARG B 1 74 ? 47.833 -64.876 -20.269 1.00 26.52 74 ARG B O 1
ATOM 4398 N N . GLY B 1 75 ? 46.761 -63.887 -18.551 1.00 24.23 75 GLY B N 1
ATOM 4399 C CA . GLY B 1 75 ? 47.298 -64.814 -17.536 1.00 23.31 75 GLY B CA 1
ATOM 4400 C C . GLY B 1 75 ? 46.481 -66.095 -17.581 1.00 25.04 75 GLY B C 1
ATOM 4401 O O . GLY B 1 75 ? 45.630 -66.261 -18.460 1.00 25.76 75 GLY B O 1
ATOM 4402 N N . LEU B 1 76 ? 46.709 -66.993 -16.626 1.00 25.16 76 LEU B N 1
ATOM 4403 C CA . LEU B 1 76 ? 45.965 -68.259 -16.580 1.00 25.12 76 LEU B CA 1
ATOM 4404 C C . LEU B 1 76 ? 44.681 -68.140 -15.781 1.00 24.68 76 LEU B C 1
ATOM 4405 O O . LEU B 1 76 ? 44.585 -67.360 -14.835 1.00 22.51 76 LEU B O 1
ATOM 4410 N N . LEU B 1 77 ? 43.679 -68.909 -16.169 1.00 25.68 77 LEU B N 1
ATOM 4411 C CA . LEU B 1 77 ? 42.505 -69.073 -15.338 1.00 27.39 77 LEU B CA 1
ATOM 4412 C C . LEU B 1 77 ? 42.917 -69.733 -13.998 1.00 27.96 77 LEU B C 1
ATOM 4413 O O . LEU B 1 77 ? 43.867 -70.531 -13.967 1.00 28.34 77 LEU B O 1
ATOM 4418 N N . PRO B 1 78 ? 42.246 -69.373 -12.873 1.00 25.75 78 PRO B N 1
ATOM 4419 C CA . PRO B 1 78 ? 42.456 -70.121 -11.613 1.00 23.46 78 PRO B CA 1
ATOM 4420 C C . PRO B 1 78 ? 42.112 -71.595 -11.807 1.00 22.58 78 PRO B C 1
ATOM 4421 O O . PRO B 1 78 ? 41.369 -71.914 -12.720 1.00 20.22 78 PRO B O 1
ATOM 4425 N N . PRO B 1 79 ? 42.657 -72.495 -10.969 1.00 23.55 79 PRO B N 1
ATOM 4426 C CA . PRO B 1 79 ? 42.311 -73.919 -11.129 1.00 23.19 79 PRO B CA 1
ATOM 4427 C C . PRO B 1 79 ? 40.789 -74.091 -11.159 1.00 25.37 79 PRO B C 1
ATOM 4428 O O . PRO B 1 79 ? 40.058 -73.415 -10.405 1.00 24.04 79 PRO B O 1
ATOM 4432 N N . GLN B 1 80 ? 40.299 -74.958 -12.038 1.00 24.17 80 GLN B N 1
ATOM 4433 C CA . GLN B 1 80 ? 38.868 -75.017 -12.297 1.00 24.32 80 GLN B CA 1
ATOM 4434 C C . GLN B 1 80 ? 38.013 -75.345 -11.072 1.00 25.86 80 GLN B C 1
ATOM 4435 O O . GLN B 1 80 ? 36.927 -74.759 -10.898 1.00 23.78 80 GLN B O 1
ATOM 4441 N N . GLU B 1 81 ? 38.468 -76.282 -10.232 1.00 23.99 81 GLU B N 1
ATOM 4442 C CA . GLU B 1 81 ? 37.655 -76.697 -9.088 1.00 25.18 81 GLU B CA 1
ATOM 4443 C C . GLU B 1 81 ? 37.528 -75.579 -8.068 1.00 22.74 81 GLU B C 1
ATOM 4444 O O . GLU B 1 81 ? 36.489 -75.422 -7.429 1.00 20.04 81 GLU B O 1
ATOM 4450 N N . ILE B 1 82 ? 38.603 -74.817 -7.932 1.00 19.37 82 ILE B N 1
ATOM 4451 C CA . ILE B 1 82 ? 38.637 -73.658 -7.078 1.00 20.85 82 ILE B CA 1
ATOM 4452 C C . ILE B 1 82 ? 37.713 -72.556 -7.608 1.00 20.30 82 ILE B C 1
ATOM 4453 O O . ILE B 1 82 ? 36.935 -72.004 -6.842 1.00 18.30 82 ILE B O 1
ATOM 4458 N N . LEU B 1 83 ? 37.804 -72.269 -8.909 1.00 21.18 83 LEU B N 1
ATOM 4459 C CA . LEU B 1 83 ? 37.000 -71.241 -9.576 1.00 20.63 83 LEU B CA 1
ATOM 4460 C C . LEU B 1 83 ? 35.526 -71.541 -9.387 1.00 20.59 83 LEU B C 1
ATOM 4461 O O . LEU B 1 83 ? 34.731 -70.643 -9.039 1.00 20.93 83 LEU B O 1
ATOM 4466 N N . ASP B 1 84 ? 35.171 -72.807 -9.591 1.00 20.30 84 ASP B N 1
ATOM 4467 C CA . ASP B 1 84 ? 33.790 -73.271 -9.420 1.00 21.58 84 ASP B CA 1
ATOM 4468 C C . ASP B 1 84 ? 33.315 -73.126 -7.983 1.00 21.81 84 ASP B C 1
ATOM 4469 O O . ASP B 1 84 ? 32.205 -72.635 -7.742 1.00 20.91 84 ASP B O 1
ATOM 4474 N N . ALA B 1 85 ? 34.145 -73.546 -7.028 1.00 19.64 85 ALA B N 1
ATOM 4475 C CA . ALA B 1 85 ? 33.770 -73.405 -5.611 1.00 18.96 85 ALA B CA 1
ATOM 4476 C C . ALA B 1 85 ? 33.677 -71.930 -5.204 1.00 18.70 85 ALA B C 1
ATOM 4477 O O . ALA B 1 85 ? 32.790 -71.536 -4.429 1.00 16.71 85 ALA B O 1
ATOM 4479 N N . VAL B 1 86 ? 34.597 -71.118 -5.711 1.00 16.47 86 VAL B N 1
ATOM 4480 C CA . VAL B 1 86 ? 34.566 -69.686 -5.379 1.00 16.47 86 VAL B CA 1
ATOM 4481 C C . VAL B 1 86 ? 33.275 -69.024 -5.922 1.00 17.49 86 VAL B C 1
ATOM 4482 O O . VAL B 1 86 ? 32.565 -68.337 -5.180 1.00 17.30 86 VAL B O 1
ATOM 4486 N N . CYS B 1 87 ? 32.961 -69.261 -7.191 1.00 17.26 87 CYS B N 1
ATOM 4487 C CA . CYS B 1 87 ? 31.762 -68.669 -7.786 1.00 19.70 87 CYS B CA 1
ATOM 4488 C C . CYS B 1 87 ? 30.476 -69.119 -7.079 1.00 21.21 87 CYS B C 1
ATOM 4489 O O . CYS B 1 87 ? 29.600 -68.288 -6.821 1.00 18.84 87 CYS B O 1
ATOM 4492 N N . ASP B 1 88 ? 30.376 -70.410 -6.750 1.00 19.59 88 ASP B N 1
ATOM 4493 C CA . ASP B 1 88 ? 29.240 -70.917 -5.975 1.00 23.62 88 ASP B CA 1
ATOM 4494 C C . ASP B 1 88 ? 29.098 -70.232 -4.621 1.00 22.36 88 ASP B C 1
ATOM 4495 O O . ASP B 1 88 ? 27.988 -69.874 -4.232 1.00 24.16 88 ASP B O 1
ATOM 4500 N N . ALA B 1 89 ? 30.213 -70.066 -3.906 1.00 20.82 89 ALA B N 1
ATOM 4501 C CA . ALA B 1 89 ? 30.196 -69.426 -2.583 1.00 20.15 89 ALA B CA 1
ATOM 4502 C C . ALA B 1 89 ? 29.786 -67.954 -2.664 1.00 19.28 89 ALA B C 1
ATOM 4503 O O . ALA B 1 89 ? 28.982 -67.479 -1.853 1.00 19.88 89 ALA B O 1
ATOM 4505 N N . ILE B 1 90 ? 30.315 -67.239 -3.657 1.00 16.10 90 ILE B N 1
ATOM 4506 C CA . ILE B 1 90 ? 29.926 -65.827 -3.867 1.00 16.59 90 ILE B CA 1
ATOM 4507 C C . ILE B 1 90 ? 28.432 -65.740 -4.201 1.00 18.07 90 ILE B C 1
ATOM 4508 O O . ILE B 1 90 ? 27.696 -64.933 -3.634 1.00 17.63 90 ILE B O 1
ATOM 4513 N N . GLU B 1 91 ? 27.984 -66.599 -5.105 1.00 19.52 91 GLU B N 1
ATOM 4514 C CA . GLU B 1 91 ? 26.593 -66.631 -5.501 1.00 22.22 91 GLU B CA 1
ATOM 4515 C C . GLU B 1 91 ? 25.666 -66.905 -4.290 1.00 21.58 91 GLU B C 1
ATOM 4516 O O . GLU B 1 91 ? 24.641 -66.229 -4.103 1.00 20.92 91 GLU B O 1
ATOM 4522 N N . ASN B 1 92 ? 26.045 -67.885 -3.473 1.00 20.08 92 ASN B N 1
ATOM 4523 C CA A ASN B 1 92 ? 25.272 -68.274 -2.287 0.50 21.64 92 ASN B CA 1
ATOM 4524 C CA B ASN B 1 92 ? 25.252 -68.257 -2.311 0.50 21.34 92 ASN B CA 1
ATOM 4525 C C . ASN B 1 92 ? 25.171 -67.128 -1.289 1.00 21.25 92 ASN B C 1
ATOM 4526 O O . ASN B 1 92 ? 24.101 -66.856 -0.733 1.00 23.55 92 ASN B O 1
ATOM 4535 N N . ARG B 1 93 ? 26.297 -66.465 -1.055 1.00 20.59 93 ARG B N 1
ATOM 4536 C CA . ARG B 1 93 ? 26.367 -65.318 -0.171 1.00 21.41 93 ARG B CA 1
ATOM 4537 C C . ARG B 1 93 ? 25.393 -64.214 -0.619 1.00 22.96 93 ARG B C 1
ATOM 4538 O O . ARG B 1 93 ? 24.711 -63.600 0.205 1.00 21.09 93 ARG B O 1
ATOM 4546 N N . LEU B 1 94 ? 25.316 -63.973 -1.926 1.00 22.13 94 LEU B N 1
ATOM 4547 C CA . LEU B 1 94 ? 24.451 -62.909 -2.442 1.00 22.14 94 LEU B CA 1
ATOM 4548 C C . LEU B 1 94 ? 22.988 -63.355 -2.435 1.00 24.03 94 LEU B C 1
ATOM 4549 O O . LEU B 1 94 ? 22.107 -62.556 -2.156 1.00 24.05 94 LEU B O 1
ATOM 4554 N N . GLU B 1 95 ? 22.744 -64.622 -2.757 1.00 25.02 95 GLU B N 1
ATOM 4555 C CA . GLU B 1 95 ? 21.415 -65.224 -2.626 1.00 30.00 95 GLU B CA 1
ATOM 4556 C C . GLU B 1 95 ? 20.897 -65.038 -1.182 1.00 30.50 95 GLU B C 1
ATOM 4557 O O . GLU B 1 95 ? 19.707 -64.778 -0.957 1.00 30.30 95 GLU B O 1
ATOM 4563 N N . ASN B 1 96 ? 21.803 -65.145 -0.212 1.00 28.52 96 ASN B N 1
ATOM 4564 C CA . ASN B 1 96 ? 21.430 -65.028 1.202 1.00 29.66 96 ASN B CA 1
ATOM 4565 C C . ASN B 1 96 ? 21.291 -63.623 1.739 1.00 29.28 96 ASN B C 1
ATOM 4566 O O . ASN B 1 96 ? 20.832 -63.445 2.869 1.00 29.64 96 ASN B O 1
ATOM 4571 N N . THR B 1 97 ? 21.712 -62.627 0.966 1.00 26.84 97 THR B N 1
ATOM 4572 C CA . THR B 1 97 ? 21.729 -61.272 1.478 1.00 26.25 97 THR B CA 1
ATOM 4573 C C . THR B 1 97 ? 20.898 -60.308 0.666 1.00 25.57 97 THR B C 1
ATOM 4574 O O . THR B 1 97 ? 20.388 -59.346 1.222 1.00 26.51 97 THR B O 1
ATOM 4578 N N . LEU B 1 98 ? 20.765 -60.537 -0.637 1.00 25.79 98 LEU B N 1
ATOM 4579 C CA . LEU B 1 98 ? 20.100 -59.555 -1.495 1.00 27.48 98 LEU B CA 1
ATOM 4580 C C . LEU B 1 98 ? 18.598 -59.706 -1.485 1.00 29.27 98 LEU B C 1
ATOM 4581 O O . LEU B 1 98 ? 18.081 -60.813 -1.659 1.00 30.29 98 LEU B O 1
ATOM 4586 N N . GLU B 1 99 ? 17.900 -58.581 -1.310 1.00 32.43 99 GLU B N 1
ATOM 4587 C CA . GLU B 1 99 ? 16.447 -58.558 -1.444 1.00 34.26 99 GLU B CA 1
ATOM 4588 C C . GLU B 1 99 ? 16.060 -58.721 -2.921 1.00 33.59 99 GLU B C 1
ATOM 4589 O O . GLU B 1 99 ? 16.592 -58.027 -3.778 1.00 33.44 99 GLU B O 1
ATOM 4595 N N . PRO B 1 100 ? 15.160 -59.669 -3.236 1.00 34.87 100 PRO B N 1
ATOM 4596 C CA . PRO B 1 100 ? 14.755 -59.782 -4.638 1.00 34.03 100 PRO B CA 1
ATOM 4597 C C . PRO B 1 100 ? 14.104 -58.481 -5.095 1.00 33.24 100 PRO B C 1
ATOM 4598 O O . PRO B 1 100 ? 13.508 -57.772 -4.285 1.00 31.65 100 PRO B O 1
ATOM 4602 N N . GLN B 1 101 ? 14.244 -58.157 -6.374 1.00 32.92 101 GLN B N 1
ATOM 4603 C CA . GLN B 1 101 ? 13.776 -56.870 -6.893 1.00 32.74 101 GLN B CA 1
ATOM 4604 C C . GLN B 1 101 ? 12.723 -57.047 -7.979 1.00 31.51 101 GLN B C 1
ATOM 4605 O O . GLN B 1 101 ? 12.644 -58.111 -8.616 1.00 31.43 101 GLN B O 1
ATOM 4611 N N . LYS B 1 102 ? 11.924 -56.004 -8.192 1.00 30.60 102 LYS B N 1
ATOM 4612 C CA . LYS B 1 102 ? 11.019 -55.933 -9.363 1.00 32.37 102 LYS B CA 1
ATOM 4613 C C . LYS B 1 102 ? 11.861 -55.667 -10.624 1.00 30.28 102 LYS B C 1
ATOM 4614 O O . LYS B 1 102 ? 12.884 -54.998 -10.541 1.00 28.78 102 LYS B O 1
ATOM 4620 N N . PRO B 1 103 ? 11.454 -56.206 -11.786 1.00 29.93 103 PRO B N 1
ATOM 4621 C CA . PRO B 1 103 ? 12.152 -55.789 -13.017 1.00 30.62 103 PRO B CA 1
ATOM 4622 C C . PRO B 1 103 ? 12.115 -54.255 -13.205 1.00 30.94 103 PRO B C 1
ATOM 4623 O O . PRO B 1 103 ? 11.188 -53.605 -12.717 1.00 30.54 103 PRO B O 1
ATOM 4627 N N . TRP B 1 104 ? 13.120 -53.688 -13.872 1.00 30.11 104 TRP B N 1
ATOM 4628 C CA . TRP B 1 104 ? 13.100 -52.257 -14.249 1.00 28.98 104 TRP B CA 1
ATOM 4629 C C . TRP B 1 104 ? 12.278 -52.040 -15.529 1.00 27.53 104 TRP B C 1
ATOM 4630 O O . TRP B 1 104 ? 12.357 -52.837 -16.473 1.00 26.21 104 TRP B O 1
ATOM 4641 N N . THR B 1 105 ? 11.486 -50.968 -15.553 1.00 26.54 105 THR B N 1
ATOM 4642 C CA . THR B 1 105 ? 10.765 -50.569 -16.766 1.00 25.65 105 THR B CA 1
ATOM 4643 C C . THR B 1 105 ? 11.734 -49.866 -17.705 1.00 24.50 105 THR B C 1
ATOM 4644 O O . THR B 1 105 ? 12.837 -49.480 -17.304 1.00 23.20 105 THR B O 1
ATOM 4648 N N . PHE B 1 106 ? 11.309 -49.696 -18.948 1.00 24.38 106 PHE B N 1
ATOM 4649 C CA . PHE B 1 106 ? 12.028 -48.874 -19.907 1.00 23.62 106 PHE B CA 1
ATOM 4650 C C . PHE B 1 106 ? 12.164 -47.448 -19.363 1.00 24.08 106 PHE B C 1
ATOM 4651 O O . PHE B 1 106 ? 13.239 -46.845 -19.423 1.00 25.50 106 PHE B O 1
ATOM 4659 N N . LYS B 1 107 ? 11.090 -46.930 -18.783 1.00 26.34 107 LYS B N 1
ATOM 4660 C CA . LYS B 1 107 ? 11.085 -45.572 -18.249 1.00 28.73 107 LYS B CA 1
ATOM 4661 C C . LYS B 1 107 ? 12.103 -45.406 -17.120 1.00 27.71 107 LYS B C 1
ATOM 4662 O O . LYS B 1 107 ? 12.828 -44.416 -17.078 1.00 26.21 107 LYS B O 1
ATOM 4668 N N . LYS B 1 108 ? 12.154 -46.368 -16.198 1.00 26.97 108 LYS B N 1
ATOM 4669 C CA . LYS B 1 108 ? 13.117 -46.278 -15.096 1.00 24.87 108 LYS B CA 1
ATOM 4670 C C . LYS B 1 108 ? 14.532 -46.353 -15.645 1.00 24.06 108 LYS B C 1
ATOM 4671 O O . LYS B 1 108 ? 15.389 -45.537 -15.283 1.00 24.25 108 LYS B O 1
ATOM 4677 N N . ALA B 1 109 ? 14.754 -47.306 -16.551 1.00 23.03 109 ALA B N 1
ATOM 4678 C CA . ALA B 1 109 ? 16.042 -47.421 -17.257 1.00 21.32 109 ALA B CA 1
ATOM 4679 C C . ALA B 1 109 ? 16.449 -46.088 -17.900 1.00 21.96 109 ALA B C 1
ATOM 4680 O O . ALA B 1 109 ? 17.553 -45.602 -17.655 1.00 20.96 109 ALA B O 1
ATOM 4682 N N . CYS B 1 110 ? 15.565 -45.485 -18.703 1.00 21.38 110 CYS B N 1
ATOM 4683 C CA . CYS B 1 110 ? 15.901 -44.178 -19.322 1.00 23.20 110 CYS B CA 1
ATOM 4684 C C . CYS B 1 110 ? 16.165 -43.094 -18.298 1.00 23.31 110 CYS B C 1
ATOM 4685 O O . CYS B 1 110 ? 17.071 -42.299 -18.469 1.00 21.43 110 CYS B O 1
ATOM 4688 N N . GLU B 1 111 ? 15.378 -43.080 -17.221 1.00 25.02 111 GLU B N 1
ATOM 4689 C CA . GLU B 1 111 ? 15.548 -42.085 -16.177 1.00 26.00 111 GLU B CA 1
ATOM 4690 C C . GLU B 1 111 ? 16.885 -42.209 -15.448 1.00 24.89 111 GLU B C 1
ATOM 4691 O O . GLU B 1 111 ? 17.469 -41.190 -15.044 1.00 26.09 111 GLU B O 1
ATOM 4697 N N . SER B 1 112 ? 17.374 -43.442 -15.306 1.00 24.09 112 SER B N 1
ATOM 4698 C CA . SER B 1 112 ? 18.606 -43.724 -14.557 1.00 22.91 112 SER B CA 1
ATOM 4699 C C . SER B 1 112 ? 19.881 -43.233 -15.236 1.00 24.82 112 SER B C 1
ATOM 4700 O O . SER B 1 112 ? 20.919 -43.094 -14.579 1.00 26.43 112 SER B O 1
ATOM 4703 N N . LEU B 1 113 ? 19.814 -42.997 -16.545 1.00 23.45 113 LEU B N 1
ATOM 4704 C CA . LEU B 1 113 ? 20.964 -42.547 -17.319 1.00 21.87 113 LEU B CA 1
ATOM 4705 C C . LEU B 1 113 ? 21.365 -41.119 -16.999 1.00 24.50 113 LEU B C 1
ATOM 4706 O O . LEU B 1 113 ? 20.511 -40.228 -16.811 1.00 23.35 113 LEU B O 1
ATOM 4711 N N . ASP B 1 114 ? 22.675 -40.912 -16.967 1.00 25.63 114 ASP B N 1
ATOM 4712 C CA . ASP B 1 114 ? 23.260 -39.587 -16.869 1.00 26.14 114 ASP B CA 1
ATOM 4713 C C . ASP B 1 114 ? 23.001 -38.769 -18.137 1.00 25.69 114 ASP B C 1
ATOM 4714 O O . ASP B 1 114 ? 23.512 -39.082 -19.224 1.00 23.95 114 ASP B O 1
ATOM 4719 N N . LYS B 1 115 ? 22.260 -37.681 -17.987 1.00 23.21 115 LYS B N 1
ATOM 4720 C CA . LYS B 1 115 ? 21.861 -36.913 -19.167 1.00 26.78 115 LYS B CA 1
ATOM 4721 C C . LYS B 1 115 ? 22.931 -35.946 -19.659 1.00 28.08 115 LYS B C 1
ATOM 4722 O O . LYS B 1 115 ? 22.817 -35.420 -20.765 1.00 30.46 115 LYS B O 1
ATOM 4728 N N . ASN B 1 116 ? 23.980 -35.736 -18.856 1.00 29.30 116 ASN B N 1
ATOM 4729 C CA . ASN B 1 116 ? 25.033 -34.772 -19.207 1.00 30.78 116 ASN B CA 1
ATOM 4730 C C . ASN B 1 116 ? 26.212 -35.360 -19.991 1.00 31.61 116 ASN B C 1
ATOM 4731 O O . ASN B 1 116 ? 27.201 -34.678 -20.224 1.00 33.74 116 ASN B O 1
ATOM 4736 N N . THR B 1 117 ? 26.104 -36.619 -20.401 1.00 30.51 117 THR B N 1
ATOM 4737 C CA . THR B 1 117 ? 27.183 -37.271 -21.148 1.00 30.52 117 THR B CA 1
ATOM 4738 C C . THR B 1 117 ? 26.706 -37.659 -22.539 1.00 28.42 117 THR B C 1
ATOM 4739 O O . THR B 1 117 ? 25.523 -37.562 -22.845 1.00 26.88 117 THR B O 1
ATOM 4743 N N . SER B 1 118 ? 27.641 -38.075 -23.386 1.00 26.86 118 SER B N 1
ATOM 4744 C CA . SER B 1 118 ? 27.343 -38.444 -24.764 1.00 26.66 118 SER B CA 1
ATOM 4745 C C . SER B 1 118 ? 26.462 -39.687 -24.895 1.00 26.63 118 SER B C 1
ATOM 4746 O O . SER B 1 118 ? 26.515 -40.589 -24.066 1.00 25.76 118 SER B O 1
ATOM 4749 N N . SER B 1 119 ? 25.669 -39.732 -25.961 1.00 26.53 119 SER B N 1
ATOM 4750 C CA . SER B 1 119 ? 24.863 -40.902 -26.291 1.00 24.98 119 SER B CA 1
ATOM 4751 C C . SER B 1 119 ? 25.691 -41.964 -27.015 1.00 24.89 119 SER B C 1
ATOM 4752 O O . SER B 1 119 ? 25.187 -43.044 -27.344 1.00 24.34 119 SER B O 1
ATOM 4755 N N . GLY B 1 120 ? 26.944 -41.629 -27.309 1.00 24.00 120 GLY B N 1
ATOM 4756 C CA . GLY B 1 120 ? 27.825 -42.486 -28.086 1.00 23.58 120 GLY B CA 1
ATOM 4757 C C . GLY B 1 120 ? 27.307 -42.756 -29.483 1.00 24.37 120 GLY B C 1
ATOM 4758 O O . GLY B 1 120 ? 26.564 -41.952 -30.049 1.00 23.64 120 GLY B O 1
ATOM 4759 N N . TYR B 1 121 ? 27.685 -43.915 -30.025 1.00 23.68 121 TYR B N 1
ATOM 4760 C CA . TYR B 1 121 ? 27.287 -44.333 -31.363 1.00 23.56 121 TYR B CA 1
ATOM 4761 C C . TYR B 1 121 ? 25.763 -44.482 -31.466 1.00 23.55 121 TYR B C 1
ATOM 4762 O O . TYR B 1 121 ? 25.149 -45.024 -30.555 1.00 22.50 121 TYR B O 1
ATOM 4771 N N . PRO B 1 122 ? 25.151 -43.991 -32.571 1.00 25.85 122 PRO B N 1
ATOM 4772 C CA . PRO B 1 122 ? 25.780 -43.292 -33.707 1.00 26.64 122 PRO B CA 1
ATOM 4773 C C . PRO B 1 122 ? 25.712 -41.743 -33.680 1.00 27.55 122 PRO B C 1
ATOM 4774 O O . PRO B 1 122 ? 26.334 -41.096 -34.533 1.00 26.75 122 PRO B O 1
ATOM 4778 N N . TYR B 1 123 ? 24.983 -41.153 -32.728 1.00 25.70 123 TYR B N 1
ATOM 4779 C CA . TYR B 1 123 ? 24.679 -39.709 -32.790 1.00 27.07 123 TYR B CA 1
ATOM 4780 C C . TYR B 1 123 ? 25.674 -38.849 -32.048 1.00 27.83 123 TYR B C 1
ATOM 4781 O O . TYR B 1 123 ? 25.789 -37.663 -32.335 1.00 27.58 123 TYR B O 1
ATOM 4790 N N . HIS B 1 124 ? 26.375 -39.453 -31.087 1.00 26.13 124 HIS B N 1
ATOM 4791 C CA . HIS B 1 124 ? 27.406 -38.780 -30.290 1.00 27.01 124 HIS B CA 1
ATOM 4792 C C . HIS B 1 124 ? 26.926 -37.446 -29.697 1.00 29.52 124 HIS B C 1
ATOM 4793 O O . HIS B 1 124 ? 27.668 -36.460 -29.642 1.00 28.59 124 HIS B O 1
ATOM 4800 N N . LYS B 1 125 ? 25.680 -37.409 -29.242 1.00 29.93 125 LYS B N 1
ATOM 4801 C CA . LYS B 1 125 ? 25.136 -36.154 -28.755 1.00 30.43 125 LYS B CA 1
ATOM 4802 C C . LYS B 1 125 ? 24.852 -36.232 -27.278 1.00 29.78 125 LYS B C 1
ATOM 4803 O O . LYS B 1 125 ? 24.544 -37.300 -26.772 1.00 29.01 125 LYS B O 1
ATOM 4809 N N . GLN B 1 126 ? 24.977 -35.104 -26.588 1.00 27.59 126 GLN B N 1
ATOM 4810 C CA . GLN B 1 126 ? 24.612 -35.036 -25.191 1.00 29.55 126 GLN B CA 1
ATOM 4811 C C . GLN B 1 126 ? 23.181 -35.553 -25.030 1.00 28.58 126 GLN B C 1
ATOM 4812 O O . GLN B 1 126 ? 22.275 -35.113 -25.742 1.00 28.51 126 GLN B O 1
ATOM 4818 N N . LYS B 1 127 ? 22.990 -36.505 -24.126 1.00 25.97 127 LYS B N 1
ATOM 4819 C CA . LYS B 1 127 ? 21.681 -37.176 -23.965 1.00 25.10 127 LYS B CA 1
ATOM 4820 C C . LYS B 1 127 ? 20.526 -36.226 -23.634 1.00 24.38 127 LYS B C 1
ATOM 4821 O O . LYS B 1 127 ? 19.403 -36.442 -24.093 1.00 23.95 127 LYS B O 1
ATOM 4827 N N . SER B 1 128 ? 20.812 -35.191 -22.847 1.00 23.20 128 SER B N 1
ATOM 4828 C CA . SER B 1 128 ? 19.806 -34.219 -22.447 1.00 24.60 128 SER B CA 1
ATOM 4829 C C . SER B 1 128 ? 19.176 -33.508 -23.639 1.00 25.09 128 SER B C 1
ATOM 4830 O O . SER B 1 128 ? 18.079 -32.966 -23.520 1.00 27.70 128 SER B O 1
ATOM 4833 N N . LYS B 1 129 ? 19.856 -33.526 -24.784 1.00 25.59 129 LYS B N 1
ATOM 4834 C CA . LYS B 1 129 ? 19.386 -32.800 -25.955 1.00 27.66 129 LYS B CA 1
ATOM 4835 C C . LYS B 1 129 ? 18.163 -33.409 -26.625 1.00 28.11 129 LYS B C 1
ATOM 4836 O O . LYS B 1 129 ? 17.481 -32.709 -27.375 1.00 27.59 129 LYS B O 1
ATOM 4842 N N . ASP B 1 130 ? 17.895 -34.698 -26.359 1.00 25.40 130 ASP B N 1
ATOM 4843 C CA . ASP B 1 130 ? 16.685 -35.365 -26.851 1.00 25.03 130 ASP B CA 1
ATOM 4844 C C . ASP B 1 130 ? 15.850 -35.874 -25.684 1.00 24.23 130 ASP B C 1
ATOM 4845 O O . ASP B 1 130 ? 15.074 -36.827 -25.839 1.00 26.30 130 ASP B O 1
ATOM 4850 N N . TRP B 1 131 ? 15.993 -35.243 -24.523 1.00 23.58 131 TRP B N 1
ATOM 4851 C CA . TRP B 1 131 ? 15.282 -35.679 -23.301 1.00 24.14 131 TRP B CA 1
ATOM 4852 C C . TRP B 1 131 ? 14.203 -34.688 -22.841 1.00 25.75 131 TRP B C 1
ATOM 4853 O O . TRP B 1 131 ? 14.462 -33.480 -22.671 1.00 25.67 131 TRP B O 1
ATOM 4864 N N . THR B 1 132 ? 12.994 -35.201 -22.622 1.00 24.81 132 THR B N 1
ATOM 4865 C CA . THR B 1 132 ? 11.863 -34.333 -22.275 1.00 25.72 132 THR B CA 1
ATOM 4866 C C . THR B 1 132 ? 11.740 -34.100 -20.797 1.00 26.10 132 THR B C 1
ATOM 4867 O O . THR B 1 132 ? 10.970 -33.246 -20.375 1.00 28.89 132 THR B O 1
ATOM 4871 N N . GLY B 1 133 ? 12.453 -34.887 -20.001 1.00 26.99 133 GLY B N 1
ATOM 4872 C CA . GLY B 1 133 ? 12.252 -34.893 -18.562 1.00 26.65 133 GLY B CA 1
ATOM 4873 C C . GLY B 1 133 ? 11.775 -36.257 -18.095 1.00 30.42 133 GLY B C 1
ATOM 4874 O O . GLY B 1 133 ? 11.935 -36.606 -16.928 1.00 31.93 133 GLY B O 1
ATOM 4875 N N . SER B 1 134 ? 11.176 -37.030 -19.000 1.00 31.01 134 SER B N 1
ATOM 4876 C CA . SER B 1 134 ? 10.721 -38.379 -18.666 1.00 31.39 134 SER B CA 1
ATOM 4877 C C . SER B 1 134 ? 10.930 -39.383 -19.795 1.00 29.49 134 SER B C 1
ATOM 4878 O O . SER B 1 134 ? 10.820 -40.584 -19.559 1.00 30.31 134 SER B O 1
ATOM 4881 N N . ALA B 1 135 ? 11.264 -38.910 -21.002 1.00 27.94 135 ALA B N 1
ATOM 4882 C CA . ALA B 1 135 ? 11.518 -39.806 -22.144 1.00 25.99 135 ALA B CA 1
ATOM 4883 C C . ALA B 1 135 ? 12.496 -39.250 -23.169 1.00 26.17 135 ALA B C 1
ATOM 4884 O O . ALA B 1 135 ? 12.671 -38.029 -23.279 1.00 27.38 135 ALA B O 1
ATOM 4886 N N . PHE B 1 136 ? 13.173 -40.142 -23.887 1.00 24.53 136 PHE B N 1
ATOM 4887 C CA . PHE B 1 136 ? 13.954 -39.725 -25.040 1.00 25.72 136 PHE B CA 1
ATOM 4888 C C . PHE B 1 136 ? 13.016 -39.556 -26.229 1.00 26.88 136 PHE B C 1
ATOM 4889 O O . PHE B 1 136 ? 12.125 -40.383 -26.451 1.00 26.69 136 PHE B O 1
ATOM 4897 N N . ILE B 1 137 ? 13.242 -38.498 -27.002 1.00 27.47 137 ILE B N 1
ATOM 4898 C CA . ILE B 1 137 ? 12.524 -38.281 -28.246 1.00 27.55 137 ILE B CA 1
ATOM 4899 C C . ILE B 1 137 ? 13.523 -38.048 -29.369 1.00 29.65 137 ILE B C 1
ATOM 4900 O O . ILE B 1 137 ? 14.728 -38.222 -29.170 1.00 29.68 137 ILE B O 1
ATOM 4905 N N . GLY B 1 138 ? 13.038 -37.674 -30.551 1.00 28.31 138 GLY B N 1
ATOM 4906 C CA . GLY B 1 138 ? 13.929 -37.452 -31.685 1.00 29.00 138 GLY B CA 1
ATOM 4907 C C . GLY B 1 138 ? 14.841 -38.646 -31.914 1.00 28.13 138 GLY B C 1
ATOM 4908 O O . GLY B 1 138 ? 14.419 -39.782 -31.722 1.00 27.93 138 GLY B O 1
ATOM 4909 N N . ASP B 1 139 ? 16.092 -38.382 -32.298 1.00 27.94 139 ASP B N 1
ATOM 4910 C CA . ASP B 1 139 ? 17.015 -39.424 -32.735 1.00 29.80 139 ASP B CA 1
ATOM 4911 C C . ASP B 1 139 ? 17.302 -40.439 -31.628 1.00 28.96 139 ASP B C 1
ATOM 4912 O O . ASP B 1 139 ? 17.379 -41.632 -31.877 1.00 27.72 139 ASP B O 1
ATOM 4917 N N . LEU B 1 140 ? 17.480 -39.935 -30.416 1.00 28.94 140 LEU B N 1
ATOM 4918 C CA . LEU B 1 140 ? 17.793 -40.769 -29.256 1.00 29.35 140 LEU B CA 1
ATOM 4919 C C . LEU B 1 140 ? 16.581 -41.573 -28.837 1.00 28.81 140 LEU B C 1
ATOM 4920 O O . LEU B 1 140 ? 16.724 -42.693 -28.375 1.00 27.55 140 LEU B O 1
ATOM 4925 N N . GLY B 1 141 ? 15.393 -40.991 -29.011 1.00 28.35 141 GLY B N 1
ATOM 4926 C CA . GLY B 1 141 ? 14.131 -41.704 -28.819 1.00 27.05 141 GLY B CA 1
ATOM 4927 C C . GLY B 1 141 ? 14.003 -42.930 -29.710 1.00 27.63 141 GLY B C 1
ATOM 4928 O O . GLY B 1 141 ? 13.584 -43.996 -29.243 1.00 28.17 141 GLY B O 1
ATOM 4929 N N . ASP B 1 142 ? 14.359 -42.795 -30.989 1.00 28.00 142 ASP B N 1
ATOM 4930 C CA . ASP B 1 142 ? 14.343 -43.948 -31.904 1.00 30.13 142 ASP B CA 1
ATOM 4931 C C . ASP B 1 142 ? 15.401 -44.996 -31.520 1.00 28.44 142 ASP B C 1
ATOM 4932 O O . ASP B 1 142 ? 15.164 -46.198 -31.641 1.00 29.30 142 ASP B O 1
ATOM 4937 N N . GLN B 1 143 ? 16.564 -44.535 -31.074 1.00 26.45 143 GLN B N 1
ATOM 4938 C CA . GLN B 1 143 ? 17.614 -45.443 -30.640 1.00 25.42 143 GLN B CA 1
ATOM 4939 C C . GLN B 1 143 ? 17.178 -46.200 -29.377 1.00 23.43 143 GLN B C 1
ATOM 4940 O O . GLN B 1 143 ? 17.317 -47.429 -29.296 1.00 22.55 143 GLN B O 1
ATOM 4946 N N . ALA B 1 144 ? 16.621 -45.464 -28.417 1.00 22.70 144 ALA B N 1
ATOM 4947 C CA . ALA B 1 144 ? 16.190 -46.047 -27.154 1.00 22.56 144 ALA B CA 1
ATOM 4948 C C . ALA B 1 144 ? 15.062 -47.066 -27.318 1.00 24.93 144 ALA B C 1
ATOM 4949 O O . ALA B 1 144 ? 15.118 -48.148 -26.734 1.00 24.09 144 ALA B O 1
ATOM 4951 N N . THR B 1 145 ? 14.038 -46.697 -28.091 1.00 23.61 145 THR B N 1
ATOM 4952 C CA . THR B 1 145 ? 12.865 -47.545 -28.352 1.00 25.16 145 THR B CA 1
ATOM 4953 C C . THR B 1 145 ? 13.252 -48.831 -29.054 1.00 23.88 145 THR B C 1
ATOM 4954 O O . THR B 1 145 ? 12.818 -49.906 -28.659 1.00 25.68 145 THR B O 1
ATOM 4958 N N . HIS B 1 146 ? 14.086 -48.728 -30.086 1.00 24.92 146 HIS B N 1
ATOM 4959 C CA . HIS B 1 146 ? 14.510 -49.911 -30.794 1.00 23.87 146 HIS B CA 1
ATOM 4960 C C . HIS B 1 146 ? 15.313 -50.878 -29.886 1.00 25.32 146 HIS B C 1
ATOM 4961 O O . HIS B 1 146 ? 15.089 -52.103 -29.933 1.00 24.24 146 HIS B O 1
ATOM 4968 N N . ALA B 1 147 ? 16.238 -50.333 -29.084 1.00 21.98 147 ALA B N 1
ATOM 4969 C CA . ALA B 1 147 ? 17.054 -51.150 -28.170 1.00 22.75 147 ALA B CA 1
ATOM 4970 C C . ALA B 1 147 ? 16.196 -51.825 -27.095 1.00 21.92 147 ALA B C 1
ATOM 4971 O O . ALA B 1 147 ? 16.434 -52.964 -26.749 1.00 21.78 147 ALA B O 1
ATOM 4973 N N . ASN B 1 148 ? 15.190 -51.113 -26.600 1.00 23.31 148 ASN B N 1
ATOM 4974 C CA . ASN B 1 148 ? 14.198 -51.659 -25.680 1.00 23.49 148 ASN B CA 1
ATOM 4975 C C . ASN B 1 148 ? 13.352 -52.779 -26.288 1.00 25.72 148 ASN B C 1
ATOM 4976 O O . ASN B 1 148 ? 12.992 -53.746 -25.592 1.00 25.90 148 ASN B O 1
ATOM 4981 N N . ASN B 1 149 ? 13.011 -52.655 -27.572 1.00 24.35 149 ASN B N 1
ATOM 4982 C CA . ASN B 1 149 ? 12.308 -53.743 -28.243 1.00 22.86 149 ASN B CA 1
ATOM 4983 C C . ASN B 1 149 ? 13.172 -54.990 -28.325 1.00 21.25 149 ASN B C 1
ATOM 4984 O O . ASN B 1 149 ? 12.708 -56.077 -28.021 1.00 22.52 149 ASN B O 1
ATOM 4989 N N . MET B 1 150 ? 14.437 -54.828 -28.716 1.00 20.39 150 MET B N 1
ATOM 4990 C CA . MET B 1 150 ? 15.344 -55.946 -28.790 1.00 22.15 150 MET B CA 1
ATOM 4991 C C . MET B 1 150 ? 15.498 -56.564 -27.409 1.00 22.24 150 MET B C 1
ATOM 4992 O O . MET B 1 150 ? 15.536 -57.792 -27.278 1.00 20.78 150 MET B O 1
ATOM 4997 N N . TYR B 1 151 ? 15.576 -55.716 -26.381 1.00 22.81 151 TYR B N 1
ATOM 4998 C CA . TYR B 1 151 ? 15.727 -56.220 -25.010 1.00 22.22 151 TYR B CA 1
ATOM 4999 C C . TYR B 1 151 ? 14.552 -57.123 -24.637 1.00 23.51 151 TYR B C 1
ATOM 5000 O O . TYR B 1 151 ? 14.757 -58.237 -24.138 1.00 22.46 151 TYR B O 1
ATOM 5009 N N . GLU B 1 152 ? 13.336 -56.637 -24.894 1.00 23.36 152 GLU B N 1
ATOM 5010 C CA . GLU B 1 152 ? 12.099 -57.386 -24.592 1.00 24.73 152 GLU B CA 1
ATOM 5011 C C . GLU B 1 152 ? 11.932 -58.677 -25.395 1.00 23.50 152 GLU B C 1
ATOM 5012 O O . GLU B 1 152 ? 11.337 -59.630 -24.905 1.00 28.35 152 GLU B O 1
ATOM 5018 N N . MET B 1 153 ? 12.470 -58.704 -26.611 1.00 22.59 153 MET B N 1
ATOM 5019 C CA A MET B 1 153 ? 12.405 -59.884 -27.472 0.50 23.63 153 MET B CA 1
ATOM 5020 C CA B MET B 1 153 ? 12.408 -59.885 -27.470 0.50 22.24 153 MET B CA 1
ATOM 5021 C C . MET B 1 153 ? 13.567 -60.844 -27.223 1.00 23.18 153 MET B C 1
ATOM 5022 O O . MET B 1 153 ? 13.657 -61.886 -27.868 1.00 23.40 153 MET B O 1
ATOM 5031 N N . GLY B 1 154 ? 14.461 -60.491 -26.294 1.00 22.31 154 GLY B N 1
ATOM 5032 C CA . GLY B 1 154 ? 15.651 -61.307 -26.047 1.00 21.63 154 GLY B CA 1
ATOM 5033 C C . GLY B 1 154 ? 16.498 -61.451 -27.308 1.00 24.06 154 GLY B C 1
ATOM 5034 O O . GLY B 1 154 ? 17.062 -62.518 -27.580 1.00 23.93 154 GLY B O 1
ATOM 5035 N N . LYS B 1 155 ? 16.584 -60.371 -28.083 1.00 21.79 155 LYS B N 1
ATOM 5036 C CA . LYS B 1 155 ? 17.386 -60.366 -29.301 1.00 23.81 155 LYS B CA 1
ATOM 5037 C C . LYS B 1 155 ? 18.699 -59.617 -29.095 1.00 23.22 155 LYS B C 1
ATOM 5038 O O . LYS B 1 155 ? 18.744 -58.557 -28.472 1.00 23.28 155 LYS B O 1
ATOM 5044 N N . SER B 1 156 ? 19.765 -60.203 -29.612 1.00 23.31 156 SER B N 1
ATOM 5045 C CA . SER B 1 156 ? 21.104 -59.663 -29.464 1.00 24.53 156 SER B CA 1
ATOM 5046 C C . SER B 1 156 ? 21.335 -58.381 -30.309 1.00 24.30 156 SER B C 1
ATOM 5047 O O . SER B 1 156 ? 20.855 -58.288 -31.434 1.00 23.84 156 SER B O 1
ATOM 5050 N N . MET B 1 157 ? 22.042 -57.398 -29.750 1.00 22.80 157 MET B N 1
ATOM 5051 C CA . MET B 1 157 ? 22.577 -56.261 -30.519 1.00 23.60 157 MET B CA 1
ATOM 5052 C C . MET B 1 157 ? 24.065 -56.129 -30.190 1.00 23.42 157 MET B C 1
ATOM 5053 O O . MET B 1 157 ? 24.462 -56.334 -29.043 1.00 24.61 157 MET B O 1
ATOM 5058 N N . ARG B 1 158 ? 24.883 -55.806 -31.183 1.00 21.81 158 ARG B N 1
ATOM 5059 C CA . ARG B 1 158 ? 26.318 -55.629 -30.976 1.00 21.51 158 ARG B CA 1
ATOM 5060 C C . ARG B 1 158 ? 26.606 -54.233 -30.396 1.00 22.38 158 ARG B C 1
ATOM 5061 O O . ARG B 1 158 ? 26.278 -53.230 -31.032 1.00 23.48 158 ARG B O 1
ATOM 5069 N N . PRO B 1 159 ? 27.177 -54.151 -29.174 1.00 21.33 159 PRO B N 1
ATOM 5070 C CA . PRO B 1 159 ? 27.526 -52.815 -28.629 1.00 20.44 159 PRO B CA 1
ATOM 5071 C C . PRO B 1 159 ? 28.618 -52.162 -29.448 1.00 20.64 159 PRO B C 1
ATOM 5072 O O . PRO B 1 159 ? 29.511 -52.851 -29.955 1.00 19.46 159 PRO B O 1
ATOM 5076 N N . ILE B 1 160 ? 28.524 -50.849 -29.618 1.00 19.27 160 ILE B N 1
ATOM 5077 C CA . ILE B 1 160 ? 29.611 -50.108 -30.226 1.00 20.65 160 ILE B CA 1
ATOM 5078 C C . ILE B 1 160 ? 30.086 -49.078 -29.213 1.00 20.26 160 ILE B C 1
ATOM 5079 O O . ILE B 1 160 ? 29.318 -48.201 -28.815 1.00 19.91 160 ILE B O 1
ATOM 5084 N N . TYR B 1 161 ? 31.342 -49.222 -28.784 1.00 18.02 161 TYR B N 1
ATOM 5085 C CA . TYR B 1 161 ? 31.961 -48.324 -27.814 1.00 18.11 161 TYR B CA 1
ATOM 5086 C C . TYR B 1 161 ? 32.764 -47.229 -28.506 1.00 19.10 161 TYR B C 1
ATOM 5087 O O . TYR B 1 161 ? 33.316 -47.449 -29.587 1.00 19.53 161 TYR B O 1
ATOM 5096 N N . THR B 1 162 ? 32.874 -46.073 -27.860 1.00 18.21 162 THR B N 1
ATOM 5097 C CA . THR B 1 162 ? 33.583 -44.940 -28.425 1.00 19.01 162 THR B CA 1
ATOM 5098 C C . THR B 1 162 ? 34.705 -44.608 -27.462 1.00 19.67 162 THR B C 1
ATOM 5099 O O . THR B 1 162 ? 34.470 -44.391 -26.261 1.00 19.93 162 THR B O 1
ATOM 5103 N N . ALA B 1 163 ? 35.932 -44.630 -27.966 1.00 17.94 163 ALA B N 1
ATOM 5104 C CA . ALA B 1 163 ? 37.074 -44.420 -27.085 1.00 16.56 163 ALA B CA 1
ATOM 5105 C C . ALA B 1 163 ? 37.255 -42.933 -26.778 1.00 16.06 163 ALA B C 1
ATOM 5106 O O . ALA B 1 163 ? 37.083 -42.102 -27.659 1.00 15.45 163 ALA B O 1
ATOM 5108 N N . ALA B 1 164 ? 37.593 -42.612 -25.530 1.00 16.28 164 ALA B N 1
ATOM 5109 C CA . ALA B 1 164 ? 37.903 -41.250 -25.106 1.00 15.43 164 ALA B CA 1
ATOM 5110 C C . ALA B 1 164 ? 39.096 -41.319 -24.195 1.00 17.28 164 ALA B C 1
ATOM 5111 O O . ALA B 1 164 ? 39.565 -42.408 -23.845 1.00 18.62 164 ALA B O 1
ATOM 5113 N N . LEU B 1 165 ? 39.603 -40.148 -23.820 1.00 17.17 165 LEU B N 1
ATOM 5114 C CA . LEU B 1 165 ? 40.686 -40.047 -22.865 1.00 18.28 165 LEU B CA 1
ATOM 5115 C C . LEU B 1 165 ? 40.248 -39.140 -21.706 1.00 17.85 165 LEU B C 1
ATOM 5116 O O . LEU B 1 165 ? 39.712 -38.064 -21.933 1.00 19.02 165 LEU B O 1
ATOM 5121 N N . LYS B 1 166 ? 40.521 -39.556 -20.476 1.00 15.85 166 LYS B N 1
ATOM 5122 C CA . LYS B 1 166 ? 39.949 -38.884 -19.313 1.00 19.04 166 LYS B CA 1
ATOM 5123 C C . LYS B 1 166 ? 40.526 -37.498 -19.032 1.00 18.21 166 LYS B C 1
ATOM 5124 O O . LYS B 1 166 ? 41.741 -37.333 -18.819 1.00 18.09 166 LYS B O 1
ATOM 5130 N N . ASP B 1 167 ? 39.636 -36.511 -18.973 1.00 17.58 167 ASP B N 1
ATOM 5131 C CA . ASP B 1 167 ? 40.004 -35.155 -18.541 1.00 18.19 167 ASP B CA 1
ATOM 5132 C C . ASP B 1 167 ? 39.962 -35.158 -17.017 1.00 19.64 167 ASP B C 1
ATOM 5133 O O . ASP B 1 167 ? 38.885 -35.177 -16.417 1.00 19.15 167 ASP B O 1
ATOM 5138 N N . GLU B 1 168 ? 41.135 -35.116 -16.384 1.00 19.72 168 GLU B N 1
ATOM 5139 C CA . GLU B 1 168 ? 41.240 -35.202 -14.930 1.00 19.69 168 GLU B CA 1
ATOM 5140 C C . GLU B 1 168 ? 42.582 -34.564 -14.568 1.00 20.84 168 GLU B C 1
ATOM 5141 O O . GLU B 1 168 ? 43.459 -34.438 -15.427 1.00 22.58 168 GLU B O 1
ATOM 5147 N N . LEU B 1 169 ? 42.732 -34.194 -13.302 1.00 18.71 169 LEU B N 1
ATOM 5148 C CA . LEU B 1 169 ? 43.998 -33.742 -12.730 1.00 23.40 169 LEU B CA 1
ATOM 5149 C C . LEU B 1 169 ? 44.974 -34.904 -12.629 1.00 22.40 169 LEU B C 1
ATOM 5150 O O . LEU B 1 169 ? 44.587 -35.984 -12.236 1.00 22.80 169 LEU B O 1
ATOM 5155 N N . VAL B 1 170 ? 46.233 -34.691 -12.999 1.00 25.51 170 VAL B N 1
ATOM 5156 C CA . VAL B 1 170 ? 47.228 -35.767 -12.961 1.00 25.30 170 VAL B CA 1
ATOM 5157 C C . VAL B 1 170 ? 48.534 -35.205 -12.409 1.00 28.82 170 VAL B C 1
ATOM 5158 O O . VAL B 1 170 ? 48.742 -33.988 -12.435 1.00 26.49 170 VAL B O 1
ATOM 5162 N N . LYS B 1 171 ? 49.409 -36.085 -11.909 1.00 30.08 171 LYS B N 1
ATOM 5163 C CA . LYS B 1 171 ? 50.773 -35.688 -11.509 1.00 31.13 171 LYS B CA 1
ATOM 5164 C C . LYS B 1 171 ? 51.476 -35.013 -12.673 1.00 30.83 171 LYS B C 1
ATOM 5165 O O . LYS B 1 171 ? 51.286 -35.419 -13.819 1.00 31.03 171 LYS B O 1
ATOM 5171 N N . PRO B 1 172 ? 52.296 -33.986 -12.391 1.00 31.18 172 PRO B N 1
ATOM 5172 C CA . PRO B 1 172 ? 52.953 -33.246 -13.476 1.00 32.29 172 PRO B CA 1
ATOM 5173 C C . PRO B 1 172 ? 53.794 -34.119 -14.411 1.00 32.39 172 PRO B C 1
ATOM 5174 O O . PRO B 1 172 ? 53.963 -33.769 -15.583 1.00 32.35 172 PRO B O 1
ATOM 5178 N N . ASP B 1 173 ? 54.282 -35.255 -13.917 1.00 34.75 173 ASP B N 1
ATOM 5179 C CA . ASP B 1 173 ? 55.107 -36.143 -14.738 1.00 35.40 173 ASP B CA 1
ATOM 5180 C C . ASP B 1 173 ? 54.359 -36.695 -15.953 1.00 34.05 173 ASP B C 1
ATOM 5181 O O . ASP B 1 173 ? 54.953 -36.897 -17.012 1.00 35.05 173 ASP B O 1
ATOM 5186 N N . LYS B 1 174 ? 53.053 -36.912 -15.806 1.00 32.53 174 LYS B N 1
ATOM 5187 C CA . LYS B 1 174 ? 52.198 -37.390 -16.901 1.00 30.81 174 LYS B CA 1
ATOM 5188 C C . LYS B 1 174 ? 51.894 -36.320 -17.950 1.00 30.86 174 LYS B C 1
ATOM 5189 O O . LYS B 1 174 ? 51.198 -36.581 -18.948 1.00 30.78 174 LYS B O 1
ATOM 5195 N N . ILE B 1 175 ? 52.394 -35.108 -17.710 1.00 29.53 175 ILE B N 1
ATOM 5196 C CA . ILE B 1 175 ? 52.265 -34.018 -18.666 1.00 28.21 175 ILE B CA 1
ATOM 5197 C C . ILE B 1 175 ? 53.657 -33.641 -19.190 1.00 28.32 175 ILE B C 1
ATOM 5198 O O . ILE B 1 175 ? 53.847 -33.484 -20.400 1.00 28.00 175 ILE B O 1
ATOM 5203 N N . TYR B 1 176 ? 54.625 -33.524 -18.282 1.00 30.12 176 TYR B N 1
ATOM 5204 C CA . TYR B 1 176 ? 55.961 -32.983 -18.627 1.00 32.34 176 TYR B CA 1
ATOM 5205 C C . TYR B 1 176 ? 57.055 -34.054 -18.796 1.00 33.86 176 TYR B C 1
ATOM 5206 O O . TYR B 1 176 ? 58.114 -33.772 -19.382 1.00 33.92 176 TYR B O 1
ATOM 5215 N N . GLY B 1 177 ? 56.797 -35.265 -18.293 1.00 33.67 177 GLY B N 1
ATOM 5216 C CA . GLY B 1 177 ? 57.639 -36.439 -18.597 1.00 33.60 177 GLY B CA 1
ATOM 5217 C C . GLY B 1 177 ? 56.994 -37.285 -19.696 1.00 34.28 177 GLY B C 1
ATOM 5218 O O . GLY B 1 177 ? 56.572 -36.753 -20.740 1.00 33.55 177 GLY B O 1
ATOM 5219 N N . LYS B 1 178 ? 56.922 -38.598 -19.475 1.00 33.66 178 LYS B N 1
ATOM 5220 C CA . LYS B 1 178 ? 56.228 -39.507 -20.398 1.00 34.79 178 LYS B CA 1
ATOM 5221 C C . LYS B 1 178 ? 54.720 -39.267 -20.261 1.00 32.39 178 LYS B C 1
ATOM 5222 O O . LYS B 1 178 ? 54.148 -39.477 -19.189 1.00 32.32 178 LYS B O 1
ATOM 5228 N N . ILE B 1 179 ? 54.106 -38.778 -21.341 1.00 30.53 179 ILE B N 1
ATOM 5229 C CA . ILE B 1 179 ? 52.711 -38.351 -21.317 1.00 29.07 179 ILE B CA 1
ATOM 5230 C C . ILE B 1 179 ? 51.757 -39.542 -21.256 1.00 27.93 179 ILE B C 1
ATOM 5231 O O . ILE B 1 179 ? 51.884 -40.486 -22.036 1.00 29.19 179 ILE B O 1
ATOM 5236 N N . LYS B 1 180 ? 50.827 -39.493 -20.303 1.00 27.16 180 LYS B N 1
ATOM 5237 C CA . LYS B 1 180 ? 49.813 -40.521 -20.133 1.00 27.31 180 LYS B CA 1
ATOM 5238 C C . LYS B 1 180 ? 48.431 -39.908 -19.885 1.00 25.48 180 LYS B C 1
ATOM 5239 O O . LYS B 1 180 ? 48.310 -38.885 -19.210 1.00 22.91 180 LYS B O 1
ATOM 5245 N N . LYS B 1 181 ? 47.403 -40.555 -20.425 1.00 22.79 181 LYS B N 1
ATOM 5246 C CA . LYS B 1 181 ? 46.011 -40.121 -20.290 1.00 22.71 181 LYS B CA 1
ATOM 5247 C C . LYS B 1 181 ? 45.146 -41.368 -20.364 1.00 22.24 181 LYS B C 1
ATOM 5248 O O . LYS B 1 181 ? 45.328 -42.192 -21.276 1.00 22.06 181 LYS B O 1
ATOM 5254 N N . ARG B 1 182 ? 44.212 -41.493 -19.418 1.00 21.02 182 ARG B N 1
ATOM 5255 C CA A ARG B 1 182 ? 43.464 -42.741 -19.225 0.50 20.72 182 ARG B CA 1
ATOM 5256 C CA B ARG B 1 182 ? 43.443 -42.731 -19.206 0.50 21.26 182 ARG B CA 1
ATOM 5257 C C . ARG B 1 182 ? 42.375 -42.977 -20.261 1.00 20.61 182 ARG B C 1
ATOM 5258 O O . ARG B 1 182 ? 41.602 -42.074 -20.606 1.00 21.61 182 ARG B O 1
ATOM 5273 N N . LEU B 1 183 ? 42.312 -44.217 -20.736 1.00 19.87 183 LEU B N 1
ATOM 5274 C CA . LEU B 1 183 ? 41.360 -44.634 -21.728 1.00 19.70 183 LEU B CA 1
ATOM 5275 C C . LEU B 1 183 ? 39.984 -44.772 -21.095 1.00 20.44 183 LEU B C 1
ATOM 5276 O O . LEU B 1 183 ? 39.792 -45.463 -20.080 1.00 17.78 183 LEU B O 1
ATOM 5281 N N . LEU B 1 184 ? 39.016 -44.128 -21.712 1.00 18.69 184 LEU B N 1
ATOM 5282 C CA . LEU B 1 184 ? 37.634 -44.325 -21.308 1.00 19.16 184 LEU B CA 1
ATOM 5283 C C . LEU B 1 184 ? 36.909 -45.070 -22.410 1.00 20.68 184 LEU B C 1
ATOM 5284 O O . LEU B 1 184 ? 37.186 -44.856 -23.589 1.00 21.49 184 LEU B O 1
ATOM 5289 N N . TRP B 1 185 ? 35.970 -45.927 -22.030 1.00 17.82 185 TRP B N 1
ATOM 5290 C CA . TRP B 1 185 ? 35.113 -46.606 -22.976 1.00 19.17 185 TRP B CA 1
ATOM 5291 C C . TRP B 1 185 ? 33.720 -45.965 -22.871 1.00 21.43 185 TRP B C 1
ATOM 5292 O O . TRP B 1 185 ? 33.153 -45.929 -21.785 1.00 22.50 185 TRP B O 1
ATOM 5303 N N . GLY B 1 186 ? 33.200 -45.425 -23.972 1.00 21.09 186 GLY B N 1
ATOM 5304 C CA . GLY B 1 186 ? 31.886 -44.791 -23.964 1.00 21.17 186 GLY B CA 1
ATOM 5305 C C . GLY B 1 186 ? 30.913 -45.759 -24.607 1.00 23.98 186 GLY B C 1
ATOM 5306 O O . GLY B 1 186 ? 31.096 -46.162 -25.753 1.00 23.78 186 GLY B O 1
ATOM 5307 N N . SER B 1 187 ? 29.884 -46.146 -23.866 1.00 21.22 187 SER B N 1
ATOM 5308 C CA . SER B 1 187 ? 28.886 -47.061 -24.384 1.00 24.54 187 SER B CA 1
ATOM 5309 C C . SER B 1 187 ? 27.914 -46.349 -25.317 1.00 23.30 187 SER B C 1
ATOM 5310 O O . SER B 1 187 ? 27.688 -45.160 -25.178 1.00 23.05 187 SER B O 1
ATOM 5313 N N . ASP B 1 188 ? 27.331 -47.078 -26.260 1.00 22.13 188 ASP B N 1
ATOM 5314 C CA . ASP B 1 188 ? 26.253 -46.516 -27.056 1.00 19.73 188 ASP B CA 1
ATOM 5315 C C . ASP B 1 188 ? 24.957 -46.557 -26.247 1.00 20.82 188 ASP B C 1
ATOM 5316 O O . ASP B 1 188 ? 24.787 -47.426 -25.369 1.00 15.56 188 ASP B O 1
ATOM 5321 N N . LEU B 1 189 ? 24.063 -45.604 -26.530 1.00 17.67 189 LEU B N 1
ATOM 5322 C CA . LEU B 1 189 ? 22.801 -45.458 -25.805 1.00 18.92 189 LEU B CA 1
ATOM 5323 C C . LEU B 1 189 ? 21.947 -46.719 -25.800 1.00 17.73 189 LEU B C 1
ATOM 5324 O O . LEU B 1 189 ? 21.313 -47.008 -24.810 1.00 18.66 189 LEU B O 1
ATOM 5329 N N . GLY B 1 190 ? 21.912 -47.443 -26.914 1.00 16.34 190 GLY B N 1
ATOM 5330 C CA . GLY B 1 190 ? 21.121 -48.672 -26.983 1.00 20.30 190 GLY B CA 1
ATOM 5331 C C . GLY B 1 190 ? 21.604 -49.694 -25.961 1.00 20.08 190 GLY B C 1
ATOM 5332 O O . GLY B 1 190 ? 20.819 -50.311 -25.251 1.00 20.02 190 GLY B O 1
ATOM 5333 N N . THR B 1 191 ? 22.916 -49.848 -25.888 1.00 19.35 191 THR B N 1
ATOM 5334 C CA . THR B 1 191 ? 23.547 -50.704 -24.904 1.00 19.22 191 THR B CA 1
ATOM 5335 C C . THR B 1 191 ? 23.316 -50.233 -23.485 1.00 18.53 191 THR B C 1
ATOM 5336 O O . THR B 1 191 ? 23.062 -51.062 -22.616 1.00 18.39 191 THR B O 1
ATOM 5340 N N . MET B 1 192 ? 23.372 -48.917 -23.245 1.00 17.01 192 MET B N 1
ATOM 5341 C CA . MET B 1 192 ? 23.138 -48.401 -21.908 1.00 19.32 192 MET B CA 1
ATOM 5342 C C . MET B 1 192 ? 21.745 -48.747 -21.425 1.00 19.01 192 MET B C 1
ATOM 5343 O O . MET B 1 192 ? 21.570 -49.112 -20.258 1.00 19.85 192 MET B O 1
ATOM 5348 N N . ILE B 1 193 ? 20.763 -48.617 -22.326 1.00 19.11 193 ILE B N 1
ATOM 5349 C CA . ILE B 1 193 ? 19.351 -48.885 -22.004 1.00 21.16 193 ILE B CA 1
ATOM 5350 C C . ILE B 1 193 ? 19.136 -50.357 -21.628 1.00 18.93 193 ILE B C 1
ATOM 5351 O O . ILE B 1 193 ? 18.518 -50.665 -20.614 1.00 21.10 193 ILE B O 1
ATOM 5356 N N . ARG B 1 194 ? 19.653 -51.248 -22.460 1.00 19.28 194 ARG B N 1
ATOM 5357 C CA . ARG B 1 194 ? 19.501 -52.683 -22.257 1.00 20.32 194 ARG B CA 1
ATOM 5358 C C . ARG B 1 194 ? 20.213 -53.134 -20.985 1.00 18.94 194 ARG B C 1
ATOM 5359 O O . ARG B 1 194 ? 19.697 -53.974 -20.259 1.00 20.15 194 ARG B O 1
ATOM 5367 N N . ALA B 1 195 ? 21.389 -52.569 -20.718 1.00 18.20 195 ALA B N 1
ATOM 5368 C CA . ALA B 1 195 ? 22.165 -52.932 -19.531 1.00 17.47 195 ALA B CA 1
ATOM 5369 C C . ALA B 1 195 ? 21.490 -52.399 -18.276 1.00 18.05 195 ALA B C 1
ATOM 5370 O O . ALA B 1 195 ? 21.439 -53.095 -17.268 1.00 18.09 195 ALA B O 1
ATOM 5372 N N . ALA B 1 196 ? 20.942 -51.180 -18.354 1.00 19.66 196 ALA B N 1
ATOM 5373 C CA . ALA B 1 196 ? 20.192 -50.582 -17.230 1.00 20.81 196 ALA B CA 1
ATOM 5374 C C . ALA B 1 196 ? 18.926 -51.366 -16.916 1.00 22.11 196 ALA B C 1
ATOM 5375 O O . ALA B 1 196 ? 18.656 -51.648 -15.733 1.00 22.53 196 ALA B O 1
ATOM 5377 N N . ARG B 1 197 ? 18.161 -51.729 -17.950 1.00 20.25 197 ARG B N 1
ATOM 5378 C CA . ARG B 1 197 ? 16.986 -52.567 -17.732 1.00 21.83 197 ARG B CA 1
ATOM 5379 C C . ARG B 1 197 ? 17.361 -53.927 -17.133 1.00 21.24 197 ARG B C 1
ATOM 5380 O O . ARG B 1 197 ? 16.737 -54.362 -16.174 1.00 22.67 197 ARG B O 1
ATOM 5388 N N . ALA B 1 198 ? 18.367 -54.584 -17.703 1.00 19.76 198 ALA B N 1
ATOM 5389 C CA . ALA B 1 198 ? 18.753 -55.940 -17.276 1.00 20.35 198 ALA B CA 1
ATOM 5390 C C . ALA B 1 198 ? 19.310 -55.985 -15.863 1.00 21.66 198 ALA B C 1
ATOM 5391 O O . ALA B 1 198 ? 18.905 -56.822 -15.064 1.00 24.81 198 ALA B O 1
ATOM 5393 N N . PHE B 1 199 ? 20.209 -55.048 -15.559 1.00 23.94 199 PHE B N 1
ATOM 5394 C CA . PHE B 1 199 ? 21.067 -55.126 -14.393 1.00 20.74 199 PHE B CA 1
ATOM 5395 C C . PHE B 1 199 ? 20.837 -54.078 -13.328 1.00 22.12 199 PHE B C 1
ATOM 5396 O O . PHE B 1 199 ? 21.374 -54.198 -12.239 1.00 20.94 199 PHE B O 1
ATOM 5404 N N . GLY B 1 200 ? 20.028 -53.057 -13.631 1.00 21.62 200 GLY B N 1
ATOM 5405 C CA . GLY B 1 200 ? 19.654 -52.049 -12.632 1.00 21.04 200 GLY B CA 1
ATOM 5406 C C . GLY B 1 200 ? 19.095 -52.663 -11.333 1.00 23.38 200 GLY B C 1
ATOM 5407 O O . GLY B 1 200 ? 19.469 -52.228 -10.240 1.00 21.74 200 GLY B O 1
ATOM 5408 N N . PRO B 1 201 ? 18.214 -53.686 -11.439 1.00 21.66 201 PRO B N 1
ATOM 5409 C CA . PRO B 1 201 ? 17.678 -54.315 -10.219 1.00 23.15 201 PRO B CA 1
ATOM 5410 C C . PRO B 1 201 ? 18.786 -54.903 -9.353 1.00 23.09 201 PRO B C 1
ATOM 5411 O O . PRO B 1 201 ? 18.872 -54.588 -8.155 1.00 21.12 201 PRO B O 1
ATOM 5415 N N . PHE B 1 202 ? 19.645 -55.714 -9.976 1.00 23.88 202 PHE B N 1
ATOM 5416 C CA . PHE B 1 202 ? 20.780 -56.311 -9.284 1.00 21.22 202 PHE B CA 1
ATOM 5417 C C . PHE B 1 202 ? 21.694 -55.254 -8.675 1.00 20.50 202 PHE B C 1
ATOM 5418 O O . PHE B 1 202 ? 22.114 -55.386 -7.541 1.00 21.31 202 PHE B O 1
ATOM 5426 N N . CYS B 1 203 ? 22.013 -54.209 -9.424 1.00 20.46 203 CYS B N 1
ATOM 5427 C CA . CYS B 1 203 ? 22.848 -53.129 -8.885 1.00 20.86 203 CYS B CA 1
ATOM 5428 C C . CYS B 1 203 ? 22.216 -52.406 -7.704 1.00 22.28 203 CYS B C 1
ATOM 5429 O O . CYS B 1 203 ? 22.921 -52.045 -6.761 1.00 20.11 203 CYS B O 1
ATOM 5432 N N . ASP B 1 204 ? 20.894 -52.217 -7.743 1.00 22.23 204 ASP B N 1
ATOM 5433 C CA . ASP B 1 204 ? 20.176 -51.611 -6.611 1.00 24.13 204 ASP B CA 1
ATOM 5434 C C . ASP B 1 204 ? 20.272 -52.491 -5.359 1.00 23.14 204 ASP B C 1
ATOM 5435 O O . ASP B 1 204 ? 20.572 -51.999 -4.272 1.00 23.38 204 ASP B O 1
ATOM 5440 N N . ALA B 1 205 ? 19.944 -53.771 -5.526 1.00 23.14 205 ALA B N 1
ATOM 5441 C CA . ALA B 1 205 ? 19.983 -54.756 -4.453 1.00 23.29 205 ALA B CA 1
ATOM 5442 C C . ALA B 1 205 ? 21.374 -54.794 -3.809 1.00 23.03 205 ALA B C 1
ATOM 5443 O O . ALA B 1 205 ? 21.515 -54.804 -2.586 1.00 24.34 205 ALA B O 1
ATOM 5445 N N . LEU B 1 206 ? 22.407 -54.756 -4.640 1.00 21.57 206 LEU B N 1
ATOM 5446 C CA . LEU B 1 206 ? 23.781 -54.748 -4.156 1.00 21.75 206 LEU B CA 1
ATOM 5447 C C . LEU B 1 206 ? 24.126 -53.475 -3.383 1.00 22.84 206 LEU B C 1
ATOM 5448 O O . LEU B 1 206 ? 24.757 -53.542 -2.328 1.00 20.69 206 LEU B O 1
ATOM 5453 N N . LYS B 1 207 ? 23.703 -52.318 -3.893 1.00 22.99 207 LYS B N 1
ATOM 5454 C CA . LYS B 1 207 ? 23.902 -51.046 -3.197 1.00 24.97 207 LYS B CA 1
ATOM 5455 C C . LYS B 1 207 ? 23.275 -51.032 -1.798 1.00 26.18 207 LYS B C 1
ATOM 5456 O O . LYS B 1 207 ? 23.859 -50.492 -0.844 1.00 25.99 207 LYS B O 1
ATOM 5462 N N . GLU B 1 208 ? 22.096 -51.643 -1.684 1.00 28.35 208 GLU B N 1
ATOM 5463 C CA . GLU B 1 208 ? 21.343 -51.725 -0.427 1.00 30.58 208 GLU B CA 1
ATOM 5464 C C . GLU B 1 208 ? 22.083 -52.520 0.641 1.00 30.30 208 GLU B C 1
ATOM 5465 O O . GLU B 1 208 ? 21.833 -52.330 1.816 1.00 31.15 208 GLU B O 1
ATOM 5471 N N . THR B 1 209 ? 22.983 -53.410 0.221 1.00 26.92 209 THR B N 1
ATOM 5472 C CA . THR B 1 209 ? 23.739 -54.255 1.145 1.00 27.10 209 THR B CA 1
ATOM 5473 C C . THR B 1 209 ? 25.234 -53.951 1.138 1.00 24.93 209 THR B C 1
ATOM 5474 O O . THR B 1 209 ? 26.038 -54.820 1.485 1.00 27.26 209 THR B O 1
ATOM 5478 N N . CYS B 1 210 ? 25.619 -52.733 0.757 1.00 26.02 210 CYS B N 1
ATOM 5479 C CA . CYS B 1 210 ? 27.041 -52.393 0.621 1.00 25.66 210 CYS B CA 1
ATOM 5480 C C . CYS B 1 210 ? 27.772 -52.346 1.949 1.00 25.45 210 CYS B C 1
ATOM 5481 O O . CYS B 1 210 ? 28.993 -52.280 1.977 1.00 25.23 210 CYS B O 1
ATOM 5484 N N . ILE B 1 211 ? 27.036 -52.343 3.055 1.00 27.95 211 ILE B N 1
ATOM 5485 C CA . ILE B 1 211 ? 27.671 -52.454 4.374 1.00 30.22 211 ILE B CA 1
ATOM 5486 C C . ILE B 1 211 ? 27.974 -53.909 4.741 1.00 28.88 211 ILE B C 1
ATOM 5487 O O . ILE B 1 211 ? 28.990 -54.178 5.369 1.00 31.79 211 ILE B O 1
ATOM 5492 N N . PHE B 1 212 ? 27.114 -54.829 4.306 1.00 26.72 212 PHE B N 1
ATOM 5493 C CA . PHE B 1 212 ? 27.180 -56.235 4.675 1.00 28.24 212 PHE B CA 1
ATOM 5494 C C . PHE B 1 212 ? 27.847 -57.131 3.619 1.00 28.87 212 PHE B C 1
ATOM 5495 O O . PHE B 1 212 ? 28.184 -58.289 3.908 1.00 31.01 212 PHE B O 1
ATOM 5503 N N . ASN B 1 213 ? 27.969 -56.621 2.395 1.00 26.93 213 ASN B N 1
ATOM 5504 C CA . ASN B 1 213 ? 28.613 -57.338 1.308 1.00 24.73 213 ASN B CA 1
ATOM 5505 C C . ASN B 1 213 ? 29.864 -56.584 0.822 1.00 22.86 213 ASN B C 1
ATOM 5506 O O . ASN B 1 213 ? 29.933 -55.360 0.933 1.00 21.59 213 ASN B O 1
ATOM 5511 N N . PRO B 1 214 ? 30.871 -57.324 0.318 1.00 21.27 214 PRO B N 1
ATOM 5512 C CA . PRO B 1 214 ? 32.175 -56.810 -0.095 1.00 19.23 214 PRO B CA 1
ATOM 5513 C C . PRO B 1 214 ? 32.117 -55.720 -1.181 1.00 17.43 214 PRO B C 1
ATOM 5514 O O . PRO B 1 214 ? 33.016 -54.918 -1.265 1.00 18.22 214 PRO B O 1
ATOM 5518 N N . ILE B 1 215 ? 31.102 -55.706 -2.028 1.00 16.84 215 ILE B N 1
ATOM 5519 C CA . ILE B 1 215 ? 31.078 -54.723 -3.112 1.00 17.61 215 ILE B CA 1
ATOM 5520 C C . ILE B 1 215 ? 30.532 -53.407 -2.565 1.00 19.61 215 ILE B C 1
ATOM 5521 O O . ILE B 1 215 ? 29.342 -53.285 -2.255 1.00 20.02 215 ILE B O 1
ATOM 5526 N N . ARG B 1 216 ? 31.428 -52.434 -2.448 1.00 17.22 216 ARG B N 1
ATOM 5527 C CA A ARG B 1 216 ? 31.187 -51.197 -1.712 0.50 21.18 216 ARG B CA 1
ATOM 5528 C CA B ARG B 1 216 ? 31.104 -51.245 -1.680 0.50 19.45 216 ARG B CA 1
ATOM 5529 C C . ARG B 1 216 ? 30.501 -50.125 -2.549 1.00 20.87 216 ARG B C 1
ATOM 5530 O O . ARG B 1 216 ? 30.331 -49.008 -2.090 1.00 24.29 216 ARG B O 1
ATOM 5545 N N . VAL B 1 217 ? 30.161 -50.437 -3.791 1.00 21.72 217 VAL B N 1
ATOM 5546 C CA . VAL B 1 217 ? 29.620 -49.433 -4.715 1.00 22.36 217 VAL B CA 1
ATOM 5547 C C . VAL B 1 217 ? 28.344 -48.812 -4.157 1.00 23.59 217 VAL B C 1
ATOM 5548 O O . VAL B 1 217 ? 27.415 -49.530 -3.759 1.00 23.09 217 VAL B O 1
ATOM 5552 N N . GLY B 1 218 ? 28.320 -47.480 -4.109 1.00 24.53 218 GLY B N 1
ATOM 5553 C CA . GLY B 1 218 ? 27.171 -46.753 -3.574 1.00 25.61 218 GLY B CA 1
ATOM 5554 C C . GLY B 1 218 ? 27.259 -46.393 -2.091 1.00 28.82 218 GLY B C 1
ATOM 5555 O O . GLY B 1 218 ? 26.353 -45.736 -1.572 1.00 29.72 218 GLY B O 1
ATOM 5556 N N . MET B 1 219 ? 28.334 -46.814 -1.406 1.00 27.91 219 MET B N 1
ATOM 5557 C CA . MET B 1 219 ? 28.541 -46.446 -0.002 1.00 26.52 219 MET B CA 1
ATOM 5558 C C . MET B 1 219 ? 28.825 -44.958 0.142 1.00 27.04 219 MET B C 1
ATOM 5559 O O . MET B 1 219 ? 29.365 -44.322 -0.771 1.00 25.13 219 MET B O 1
ATOM 5564 N N . SER B 1 220 ? 28.476 -44.414 1.303 1.00 24.91 220 SER B N 1
ATOM 5565 C CA . SER B 1 220 ? 28.861 -43.055 1.650 1.00 24.75 220 SER B CA 1
ATOM 5566 C C . SER B 1 220 ? 30.048 -43.175 2.572 1.00 24.56 220 SER B C 1
ATOM 5567 O O . SER B 1 220 ? 29.962 -43.833 3.615 1.00 26.64 220 SER B O 1
ATOM 5570 N N . MET B 1 221 ? 31.158 -42.552 2.208 1.00 24.39 221 MET B N 1
ATOM 5571 C CA . MET B 1 221 ? 32.341 -42.582 3.061 1.00 24.82 221 MET B CA 1
ATOM 5572 C C . MET B 1 221 ? 32.030 -42.112 4.481 1.00 26.28 221 MET B C 1
ATOM 5573 O O . MET B 1 221 ? 32.402 -42.769 5.457 1.00 25.18 221 MET B O 1
ATOM 5578 N N . ASN B 1 222 ? 31.326 -40.992 4.599 1.00 28.00 222 ASN B N 1
ATOM 5579 C CA . ASN B 1 222 ? 31.097 -40.383 5.904 1.00 29.61 222 ASN B CA 1
ATOM 5580 C C . ASN B 1 222 ? 30.157 -41.154 6.804 1.00 28.64 222 ASN B C 1
ATOM 5581 O O . ASN B 1 222 ? 30.465 -41.333 7.979 1.00 27.47 222 ASN B O 1
ATOM 5586 N N . GLU B 1 223 ? 29.048 -41.646 6.255 1.00 27.58 223 GLU B N 1
ATOM 5587 C CA . GLU B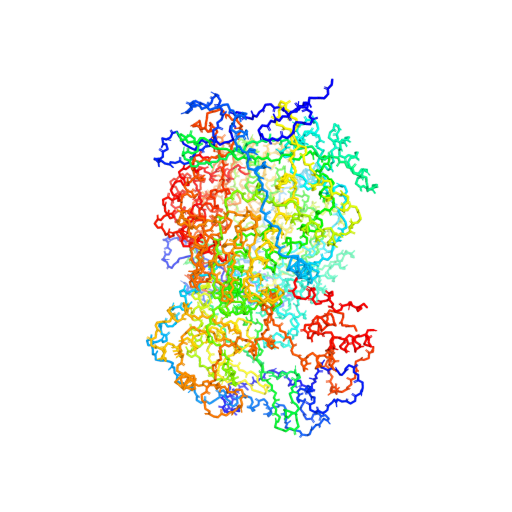 1 223 ? 28.117 -42.407 7.075 1.00 30.39 223 GLU B CA 1
ATOM 5588 C C . GLU B 1 223 ? 28.280 -43.929 7.127 1.00 27.40 223 GLU B C 1
ATOM 5589 O O . GLU B 1 223 ? 27.920 -44.514 8.132 1.00 25.93 223 GLU B O 1
ATOM 5595 N N . ASP B 1 224 ? 28.805 -44.557 6.072 1.00 25.66 224 ASP B N 1
ATOM 5596 C CA . ASP B 1 224 ? 29.030 -46.031 6.054 1.00 26.02 224 ASP B CA 1
ATOM 5597 C C . ASP B 1 224 ? 30.480 -46.443 6.394 1.00 24.17 224 ASP B C 1
ATOM 5598 O O . ASP B 1 224 ? 30.726 -47.551 6.896 1.00 23.35 224 ASP B O 1
ATOM 5603 N N . GLY B 1 225 ? 31.425 -45.564 6.073 1.00 23.05 225 GLY B N 1
ATOM 5604 C CA . GLY B 1 225 ? 32.839 -45.755 6.383 1.00 20.04 225 GLY B CA 1
ATOM 5605 C C . GLY B 1 225 ? 33.133 -46.263 7.786 1.00 21.50 225 GLY B C 1
ATOM 5606 O O . GLY B 1 225 ? 33.842 -47.279 7.962 1.00 21.11 225 GLY B O 1
ATOM 5607 N N . PRO B 1 226 ? 32.583 -45.584 8.814 1.00 21.32 226 PRO B N 1
ATOM 5608 C CA . PRO B 1 226 ? 32.925 -46.036 10.149 1.00 19.77 226 PRO B CA 1
ATOM 5609 C C . PRO B 1 226 ? 32.538 -47.467 10.451 1.00 19.60 226 PRO B C 1
ATOM 5610 O O . PRO B 1 226 ? 33.317 -48.162 11.109 1.00 19.25 226 PRO B O 1
ATOM 5614 N N . PHE B 1 227 ? 31.366 -47.921 9.988 1.00 18.75 227 PHE B N 1
ATOM 5615 C CA A PHE B 1 227 ? 30.974 -49.316 10.240 0.50 18.10 227 PHE B CA 1
ATOM 5616 C CA B PHE B 1 227 ? 30.929 -49.296 10.209 0.50 19.12 227 PHE B CA 1
ATOM 5617 C C . PHE B 1 227 ? 31.767 -50.284 9.372 1.00 17.97 227 PHE B C 1
ATOM 5618 O O . PHE B 1 227 ? 32.202 -51.340 9.857 1.00 19.24 227 PHE B O 1
ATOM 5633 N N . ILE B 1 228 ? 32.003 -49.923 8.111 1.00 16.93 228 ILE B N 1
ATOM 5634 C CA . ILE B 1 228 ? 32.792 -50.772 7.224 1.00 16.55 228 ILE B CA 1
ATOM 5635 C C . ILE B 1 228 ? 34.179 -51.005 7.787 1.00 16.87 228 ILE B C 1
ATOM 5636 O O . ILE B 1 228 ? 34.615 -52.151 7.884 1.00 16.23 228 ILE B O 1
ATOM 5641 N N . PHE B 1 229 ? 34.854 -49.920 8.177 1.00 13.69 229 PHE B N 1
ATOM 5642 C CA . PHE B 1 229 ? 36.215 -50.014 8.675 1.00 16.10 229 PHE B CA 1
ATOM 5643 C C . PHE B 1 229 ? 36.303 -50.687 10.048 1.00 16.25 229 PHE B C 1
ATOM 5644 O O . PHE B 1 229 ? 37.189 -51.527 10.280 1.00 18.67 229 PHE B O 1
ATOM 5652 N N . ALA B 1 230 ? 35.380 -50.357 10.951 1.00 16.41 230 ALA B N 1
ATOM 5653 C CA . ALA B 1 230 ? 35.277 -51.127 12.189 1.00 16.39 230 ALA B CA 1
ATOM 5654 C C . ALA B 1 230 ? 35.145 -52.641 11.953 1.00 17.03 230 ALA B C 1
ATOM 5655 O O . ALA B 1 230 ? 35.720 -53.444 12.696 1.00 15.61 230 ALA B O 1
ATOM 5657 N N . ARG B 1 231 ? 34.363 -53.042 10.949 1.00 17.51 231 ARG B N 1
ATOM 5658 C CA . ARG B 1 231 ? 34.227 -54.463 10.623 1.00 20.07 231 ARG B CA 1
ATOM 5659 C C . ARG B 1 231 ? 35.534 -55.059 10.139 1.00 19.04 231 ARG B C 1
ATOM 5660 O O . ARG B 1 231 ? 35.886 -56.164 10.546 1.00 18.06 231 ARG B O 1
ATOM 5668 N N . HIS B 1 232 ? 36.212 -54.368 9.219 1.00 17.88 232 HIS B N 1
ATOM 5669 C CA . HIS B 1 232 ? 37.553 -54.784 8.800 1.00 19.22 232 HIS B CA 1
ATOM 5670 C C . HIS B 1 232 ? 38.475 -54.988 10.012 1.00 19.73 232 HIS B C 1
ATOM 5671 O O . HIS B 1 232 ? 39.230 -55.976 10.090 1.00 22.02 232 HIS B O 1
ATOM 5678 N N . ALA B 1 233 ? 38.404 -54.056 10.958 1.00 21.33 233 ALA B N 1
ATOM 5679 C CA . ALA B 1 233 ? 39.291 -54.068 12.130 1.00 22.01 233 ALA B CA 1
ATOM 5680 C C . ALA B 1 233 ? 39.089 -55.265 13.052 1.00 21.83 233 ALA B C 1
ATOM 5681 O O . ALA B 1 233 ? 39.934 -55.518 13.887 1.00 21.55 233 ALA B O 1
ATOM 5683 N N . ASN B 1 234 ? 37.980 -55.989 12.905 1.00 20.89 234 ASN B N 1
ATOM 5684 C CA . ASN B 1 234 ? 37.734 -57.218 13.671 1.00 22.10 234 ASN B CA 1
ATOM 5685 C C . ASN B 1 234 ? 38.714 -58.334 13.308 1.00 23.76 234 ASN B C 1
ATOM 5686 O O . ASN B 1 234 ? 38.773 -59.352 14.003 1.00 24.52 234 ASN B O 1
ATOM 5691 N N . PHE B 1 235 ? 39.455 -58.155 12.206 1.00 22.75 235 PHE B N 1
ATOM 5692 C CA . PHE B 1 235 ? 40.265 -59.224 11.630 1.00 22.34 235 PHE B CA 1
ATOM 5693 C C . PHE B 1 235 ? 41.731 -58.933 11.827 1.00 23.51 235 PHE B C 1
ATOM 5694 O O . PHE B 1 235 ? 42.121 -57.773 11.957 1.00 24.59 235 PHE B O 1
ATOM 5702 N N . ARG B 1 236 ? 42.540 -59.990 11.874 1.00 21.29 236 ARG B N 1
ATOM 5703 C CA . ARG B 1 236 ? 43.920 -59.832 12.307 1.00 22.46 236 ARG B CA 1
ATOM 5704 C C . ARG B 1 236 ? 44.837 -59.135 11.298 1.00 21.36 236 ARG B C 1
ATOM 5705 O O . ARG B 1 236 ? 45.619 -58.254 11.673 1.00 22.11 236 ARG B O 1
ATOM 5713 N N . TYR B 1 237 ? 44.773 -59.541 10.033 1.00 19.07 237 TYR B N 1
ATOM 5714 C CA . TYR B 1 237 ? 45.729 -59.025 9.027 1.00 20.33 237 TYR B CA 1
ATOM 5715 C C . TYR B 1 237 ? 45.038 -58.225 7.932 1.00 19.07 237 TYR B C 1
ATOM 5716 O O . TYR B 1 237 ? 43.939 -58.570 7.516 1.00 21.25 237 TYR B O 1
ATOM 5725 N N . HIS B 1 238 ? 45.703 -57.173 7.468 1.00 21.09 238 HIS B N 1
ATOM 5726 C CA . HIS B 1 238 ? 45.173 -56.260 6.474 1.00 21.68 238 HIS B CA 1
ATOM 5727 C C . HIS B 1 238 ? 46.154 -56.076 5.331 1.00 23.81 238 HIS B C 1
ATOM 5728 O O . HIS B 1 238 ? 47.378 -56.055 5.558 1.00 24.38 238 HIS B O 1
ATOM 5735 N N . MET B 1 239 ? 45.611 -55.991 4.109 1.00 21.66 239 MET B N 1
ATOM 5736 C CA . MET B 1 239 ? 46.415 -55.793 2.910 1.00 24.40 239 MET B CA 1
ATOM 5737 C C . MET B 1 239 ? 45.650 -55.060 1.825 1.00 25.74 239 MET B C 1
ATOM 5738 O O . MET B 1 239 ? 44.415 -55.052 1.815 1.00 24.57 239 MET B O 1
ATOM 5743 N N . ASP B 1 240 ? 46.406 -54.477 0.904 1.00 26.10 240 ASP B N 1
ATOM 5744 C CA . ASP B 1 240 ? 45.876 -53.841 -0.304 1.00 27.86 240 ASP B CA 1
ATOM 5745 C C . ASP B 1 240 ? 46.835 -54.119 -1.447 1.00 25.84 240 ASP B C 1
ATOM 5746 O O . ASP B 1 240 ? 47.933 -53.610 -1.455 1.00 27.96 240 ASP B O 1
ATOM 5751 N N . ALA B 1 241 ? 46.400 -54.898 -2.426 1.00 26.56 241 ALA B N 1
ATOM 5752 C CA . ALA B 1 241 ? 47.255 -55.300 -3.531 1.00 28.33 241 ALA B CA 1
ATOM 5753 C C . ALA B 1 241 ? 47.569 -54.209 -4.576 1.00 29.54 241 ALA B C 1
ATOM 5754 O O . ALA B 1 241 ? 48.423 -54.432 -5.437 1.00 30.90 241 ALA B O 1
ATOM 5756 N N . ASP B 1 242 ? 46.906 -53.049 -4.511 1.00 28.57 242 ASP B N 1
ATOM 5757 C CA . ASP B 1 242 ? 47.260 -51.906 -5.377 1.00 27.46 242 ASP B CA 1
ATOM 5758 C C . ASP B 1 242 ? 47.627 -52.303 -6.835 1.00 27.66 242 ASP B C 1
ATOM 5759 O O . ASP B 1 242 ? 48.798 -52.317 -7.238 1.00 28.91 242 ASP B O 1
ATOM 5764 N N . TYR B 1 243 ? 46.622 -52.624 -7.630 1.00 26.69 243 TYR B N 1
ATOM 5765 C CA . TYR B 1 243 ? 46.864 -53.214 -8.938 1.00 25.03 243 TYR B CA 1
ATOM 5766 C C . TYR B 1 243 ? 47.188 -52.159 -9.990 1.00 24.43 243 TYR B C 1
ATOM 5767 O O . TYR B 1 243 ? 46.582 -51.099 -10.007 1.00 23.26 243 TYR B O 1
ATOM 5776 N N . THR B 1 244 ? 48.159 -52.474 -10.840 1.00 23.96 244 THR B N 1
ATOM 5777 C CA . THR B 1 244 ? 48.446 -51.737 -12.061 1.00 25.99 244 THR B CA 1
ATOM 5778 C C . THR B 1 244 ? 47.602 -52.297 -13.203 1.00 24.39 244 THR B C 1
ATOM 5779 O O . THR B 1 244 ? 47.505 -53.529 -13.383 1.00 23.09 244 THR B O 1
ATOM 5783 N N . ARG B 1 245 ? 46.973 -51.388 -13.955 1.00 23.05 245 ARG B N 1
ATOM 5784 C CA . ARG B 1 245 ? 46.261 -51.745 -15.177 1.00 22.42 245 ARG B CA 1
ATOM 5785 C C . ARG B 1 245 ? 45.249 -52.870 -14.981 1.00 21.99 245 ARG B C 1
ATOM 5786 O O . ARG B 1 245 ? 45.134 -53.746 -15.822 1.00 20.18 245 ARG B O 1
ATOM 5794 N N . TRP B 1 246 ? 44.506 -52.829 -13.876 1.00 21.04 246 TRP B N 1
ATOM 5795 C CA . TRP B 1 246 ? 43.485 -53.823 -13.581 1.00 18.47 246 TRP B CA 1
ATOM 5796 C C . TRP B 1 246 ? 42.561 -54.117 -14.776 1.00 19.79 246 TRP B C 1
ATOM 5797 O O . TRP B 1 246 ? 42.440 -55.269 -15.210 1.00 19.59 246 TRP B O 1
ATOM 5808 N N . ASP B 1 247 ? 41.919 -53.082 -15.332 1.00 18.99 247 ASP B N 1
ATOM 5809 C CA . ASP B 1 247 ? 40.919 -53.295 -16.377 1.00 17.69 247 ASP B CA 1
ATOM 5810 C C . ASP B 1 247 ? 41.489 -54.033 -17.595 1.00 17.94 247 ASP B C 1
ATOM 5811 O O . ASP B 1 247 ? 40.904 -54.977 -18.085 1.00 15.81 247 ASP B O 1
ATOM 5816 N N . SER B 1 248 ? 42.644 -53.606 -18.079 1.00 16.84 248 SER B N 1
ATOM 5817 C CA . SER B 1 248 ? 43.145 -54.188 -19.324 1.00 18.69 248 SER B CA 1
ATOM 5818 C C . SER B 1 248 ? 43.753 -55.585 -19.096 1.00 18.11 248 SER B C 1
ATOM 5819 O O . SER B 1 248 ? 43.968 -56.322 -20.055 1.00 20.48 248 SER B O 1
ATOM 5822 N N . THR B 1 249 ? 44.039 -55.938 -17.841 1.00 17.68 249 THR B N 1
ATOM 5823 C CA . THR B 1 249 ? 44.536 -57.291 -17.517 1.00 17.12 249 THR B CA 1
ATOM 5824 C C . THR B 1 249 ? 43.449 -58.321 -17.246 1.00 18.76 249 THR B C 1
ATOM 5825 O O . THR B 1 249 ? 43.746 -59.505 -17.046 1.00 17.80 249 THR B O 1
ATOM 5829 N N . GLN B 1 250 ? 42.189 -57.892 -17.221 1.00 19.33 250 GLN B N 1
ATOM 5830 C CA . GLN B 1 250 ? 41.104 -58.827 -16.941 1.00 17.95 250 GLN B CA 1
ATOM 5831 C C . GLN B 1 250 ? 40.994 -59.891 -18.018 1.00 19.65 250 GLN B C 1
ATOM 5832 O O . GLN B 1 250 ? 41.243 -59.614 -19.193 1.00 18.52 250 GLN B O 1
ATOM 5838 N N . GLN B 1 251 ? 40.584 -61.092 -17.606 1.00 17.38 251 GLN B N 1
ATOM 5839 C CA . GLN B 1 251 ? 40.258 -62.185 -18.515 1.00 17.47 251 GLN B CA 1
ATOM 5840 C C . GLN B 1 251 ? 38.771 -62.201 -18.741 1.00 18.29 251 GLN B C 1
ATOM 5841 O O . GLN B 1 251 ? 38.006 -62.102 -17.786 1.00 17.91 251 GLN B O 1
ATOM 5847 N N . ARG B 1 252 ? 38.333 -62.361 -19.986 1.00 20.14 252 ARG B N 1
ATOM 5848 C CA . ARG B 1 252 ? 36.890 -62.406 -20.245 1.00 22.93 252 ARG B CA 1
ATOM 5849 C C . ARG B 1 252 ? 36.232 -63.646 -19.683 1.00 23.23 252 ARG B C 1
ATOM 5850 O O . ARG B 1 252 ? 35.027 -63.636 -19.383 1.00 23.57 252 ARG B O 1
ATOM 5858 N N . ALA B 1 253 ? 37.011 -64.716 -19.556 1.00 20.39 253 ALA B N 1
ATOM 5859 C CA . ALA B 1 253 ? 36.526 -65.942 -18.932 1.00 20.22 253 ALA B CA 1
ATOM 5860 C C . ALA B 1 253 ? 36.128 -65.675 -17.476 1.00 20.40 253 ALA B C 1
ATOM 5861 O O . ALA B 1 253 ? 35.143 -66.237 -17.007 1.00 21.61 253 ALA B O 1
ATOM 5863 N N . ILE B 1 254 ? 36.889 -64.826 -16.777 1.00 18.38 254 ILE B N 1
ATOM 5864 C CA . ILE B 1 254 ? 36.551 -64.458 -15.395 1.00 17.59 254 ILE B CA 1
ATOM 5865 C C . ILE B 1 254 ? 35.341 -63.532 -15.381 1.00 19.88 254 ILE B C 1
ATOM 5866 O O . ILE B 1 254 ? 34.412 -63.708 -14.587 1.00 19.15 254 ILE B O 1
ATOM 5871 N N . LEU B 1 255 ? 35.344 -62.559 -16.292 1.00 18.53 255 LEU B N 1
ATOM 5872 C CA . LEU B 1 255 ? 34.251 -61.599 -16.398 1.00 19.43 255 LEU B CA 1
ATOM 5873 C C . LEU B 1 255 ? 32.947 -62.327 -16.653 1.00 17.60 255 LEU B C 1
ATOM 5874 O O . LEU B 1 255 ? 31.932 -61.998 -16.062 1.00 20.39 255 LEU B O 1
ATOM 5879 N N . LYS B 1 256 ? 33.001 -63.343 -17.503 1.00 18.95 256 LYS B N 1
ATOM 5880 C CA . LYS B 1 256 ? 31.873 -64.206 -17.800 1.00 20.89 256 LYS B CA 1
ATOM 5881 C C . LYS B 1 256 ? 31.323 -64.937 -16.564 1.00 20.52 256 LYS B C 1
ATOM 5882 O O . LYS B 1 256 ? 30.102 -65.103 -16.429 1.00 19.14 256 LYS B O 1
ATOM 5888 N N . ARG B 1 257 ? 32.208 -65.389 -15.675 1.00 17.84 257 ARG B N 1
ATOM 5889 C CA . ARG B 1 257 ? 31.763 -66.015 -14.436 1.00 17.54 257 ARG B CA 1
ATOM 5890 C C . ARG B 1 257 ? 31.087 -64.971 -13.537 1.00 15.61 257 ARG B C 1
ATOM 5891 O O . ARG B 1 257 ? 30.077 -65.266 -12.909 1.00 19.33 257 ARG B O 1
ATOM 5899 N N . ALA B 1 258 ? 31.646 -63.766 -13.507 1.00 13.50 258 ALA B N 1
ATOM 5900 C CA . ALA B 1 258 ? 31.064 -62.668 -12.748 1.00 17.89 258 ALA B CA 1
ATOM 5901 C C . ALA B 1 258 ? 29.702 -62.294 -13.321 1.00 17.38 258 ALA B C 1
ATOM 5902 O O . ALA B 1 258 ? 28.776 -61.967 -12.580 1.00 19.30 258 ALA B O 1
ATOM 5904 N N . GLY B 1 259 ? 29.584 -62.348 -14.645 1.00 18.74 259 GLY B N 1
ATOM 5905 C CA . GLY B 1 259 ? 28.313 -62.045 -15.307 1.00 17.09 259 GLY B CA 1
ATOM 5906 C C . GLY B 1 259 ? 27.253 -63.114 -15.108 1.00 19.60 259 GLY B C 1
ATOM 5907 O O . GLY B 1 259 ? 26.060 -62.778 -15.054 1.00 20.69 259 GLY B O 1
ATOM 5908 N N . ASP B 1 260 ? 27.659 -64.388 -15.011 1.00 18.09 260 ASP B N 1
ATOM 5909 C CA . ASP B 1 260 ? 26.706 -65.474 -14.731 1.00 20.27 260 ASP B CA 1
ATOM 5910 C C . ASP B 1 260 ? 25.985 -65.225 -13.410 1.00 17.46 260 ASP B C 1
ATOM 5911 O O . ASP B 1 260 ? 24.772 -65.444 -13.302 1.00 17.23 260 ASP B O 1
ATOM 5916 N N . ILE B 1 261 ? 26.748 -64.802 -12.405 1.00 17.00 261 ILE B N 1
ATOM 5917 C CA . ILE B 1 261 ? 26.216 -64.485 -11.094 1.00 17.93 261 ILE B CA 1
ATOM 5918 C C . ILE B 1 261 ? 25.206 -63.325 -11.165 1.00 20.48 261 ILE B C 1
ATOM 5919 O O . ILE B 1 261 ? 24.120 -63.412 -10.601 1.00 23.97 261 ILE B O 1
ATOM 5924 N N . MET B 1 262 ? 25.564 -62.255 -11.871 1.00 19.14 262 MET B N 1
ATOM 5925 C CA . MET B 1 262 ? 24.664 -61.098 -12.056 1.00 19.96 262 MET B CA 1
ATOM 5926 C C . MET B 1 262 ? 23.374 -61.525 -12.737 1.00 18.62 262 MET B C 1
ATOM 5927 O O . MET B 1 262 ? 22.294 -61.172 -12.283 1.00 20.06 262 MET B O 1
ATOM 5932 N N . VAL B 1 263 ? 23.508 -62.304 -13.800 1.00 19.46 263 VAL B N 1
ATOM 5933 C CA . VAL B 1 263 ? 22.367 -62.822 -14.542 1.00 21.14 263 VAL B CA 1
ATOM 5934 C C . VAL B 1 263 ? 21.447 -63.695 -13.663 1.00 23.98 263 VAL B C 1
ATOM 5935 O O . VAL B 1 263 ? 20.227 -63.514 -13.658 1.00 24.12 263 VAL B O 1
ATOM 5939 N N . ARG B 1 264 ? 22.036 -64.640 -12.935 1.00 24.07 264 ARG B N 1
ATOM 5940 C CA . ARG B 1 264 ? 21.283 -65.520 -12.046 1.00 24.90 264 ARG B CA 1
ATOM 5941 C C . ARG B 1 264 ? 20.523 -64.746 -10.975 1.00 24.06 264 ARG B C 1
ATOM 5942 O O . ARG B 1 264 ? 19.423 -65.139 -10.600 1.00 25.86 264 ARG B O 1
ATOM 5950 N N . LEU B 1 265 ? 21.094 -63.653 -10.472 1.00 22.73 265 LEU B N 1
ATOM 5951 C CA . LEU B 1 265 ? 20.405 -62.861 -9.455 1.00 22.70 265 LEU B CA 1
ATOM 5952 C C . LEU B 1 265 ? 19.591 -61.662 -9.967 1.00 24.39 265 LEU B C 1
ATOM 5953 O O . LEU B 1 265 ? 19.272 -60.760 -9.201 1.00 24.97 265 LEU B O 1
ATOM 5958 N N . SER B 1 266 ? 19.249 -61.670 -11.255 1.00 25.55 266 SER B N 1
ATOM 5959 C CA . SER B 1 266 ? 18.409 -60.630 -11.868 1.00 25.46 266 SER B CA 1
ATOM 5960 C C . SER B 1 266 ? 16.962 -61.124 -11.980 1.00 26.47 266 SER B C 1
ATOM 5961 O O . SER B 1 266 ? 16.738 -62.321 -12.113 1.00 27.90 266 SER B O 1
ATOM 5964 N N . PRO B 1 267 ? 15.974 -60.206 -11.935 1.00 27.60 267 PRO B N 1
ATOM 5965 C CA . PRO B 1 267 ? 14.535 -60.531 -12.073 1.00 28.52 267 PRO B CA 1
ATOM 5966 C C . PRO B 1 267 ? 14.115 -61.106 -13.444 1.00 30.13 267 PRO B C 1
ATOM 5967 O O . PRO B 1 267 ? 13.118 -61.854 -13.523 1.00 30.44 267 PRO B O 1
ATOM 5971 N N . GLU B 1 268 ? 14.842 -60.763 -14.510 1.00 28.41 268 GLU B N 1
ATOM 5972 C CA . GLU B 1 268 ? 14.523 -61.275 -15.852 1.00 30.37 268 GLU B CA 1
ATOM 5973 C C . GLU B 1 268 ? 15.762 -61.982 -16.412 1.00 29.41 268 GLU B C 1
ATOM 5974 O O . GLU B 1 268 ? 16.379 -61.490 -17.367 1.00 29.57 268 GLU B O 1
ATOM 5980 N N . PRO B 1 269 ? 16.133 -63.147 -15.823 1.00 28.57 269 PRO B N 1
ATOM 5981 C CA . PRO B 1 269 ? 17.419 -63.793 -16.165 1.00 26.23 269 PRO B CA 1
ATOM 5982 C C . PRO B 1 269 ? 17.579 -64.129 -17.648 1.00 26.05 269 PRO B C 1
ATOM 5983 O O . PRO B 1 269 ? 18.687 -64.068 -18.175 1.00 25.43 269 PRO B O 1
ATOM 5987 N N . ASP B 1 270 ? 16.495 -64.504 -18.314 1.00 23.83 270 ASP B N 1
ATOM 5988 C CA . ASP B 1 270 ? 16.585 -64.870 -19.728 1.00 26.13 270 ASP B CA 1
ATOM 5989 C C . ASP B 1 270 ? 16.903 -63.644 -20.586 1.00 22.29 270 ASP B C 1
ATOM 5990 O O . ASP B 1 270 ? 17.653 -63.725 -21.548 1.00 25.13 270 ASP B O 1
ATOM 5995 N N . LEU B 1 271 ? 16.295 -62.524 -20.249 1.00 20.77 271 LEU B N 1
ATOM 5996 C CA . LEU B 1 271 ? 16.546 -61.277 -20.949 1.00 22.22 271 LEU B CA 1
ATOM 5997 C C . LEU B 1 271 ? 17.945 -60.735 -20.639 1.00 21.35 271 LEU B C 1
ATOM 5998 O O . LEU B 1 271 ? 18.639 -60.230 -21.533 1.00 20.63 271 LEU B O 1
ATOM 6003 N N . ALA B 1 272 ? 18.341 -60.853 -19.369 1.00 18.23 272 ALA B N 1
ATOM 6004 C CA . ALA B 1 272 ? 19.613 -60.339 -18.891 1.00 17.92 272 ALA B CA 1
ATOM 6005 C C . ALA B 1 272 ? 20.789 -61.129 -19.465 1.00 19.19 272 ALA B C 1
ATOM 6006 O O . ALA B 1 272 ? 21.865 -60.557 -19.743 1.00 20.59 272 ALA B O 1
ATOM 6008 N N . ARG B 1 273 ? 20.583 -62.435 -19.664 1.00 17.72 273 ARG B N 1
ATOM 6009 C CA . ARG B 1 273 ? 21.577 -63.312 -20.263 1.00 19.38 273 ARG B CA 1
ATOM 6010 C C . ARG B 1 273 ? 21.960 -62.838 -21.671 1.00 19.70 273 ARG B C 1
ATOM 6011 O O . ARG B 1 273 ? 23.138 -62.811 -22.040 1.00 20.09 273 ARG B O 1
ATOM 6019 N N . VAL B 1 274 ? 20.973 -62.429 -22.445 1.00 19.12 274 VAL B N 1
ATOM 6020 C CA . VAL B 1 274 ? 21.250 -61.928 -23.796 1.00 19.21 274 VAL B CA 1
ATOM 6021 C C . VAL B 1 274 ? 22.104 -60.657 -23.724 1.00 19.18 274 VAL B C 1
ATOM 6022 O O . VAL B 1 274 ? 23.097 -60.513 -24.459 1.00 18.15 274 VAL B O 1
ATOM 6026 N N . VAL B 1 275 ? 21.722 -59.753 -22.825 1.00 17.29 275 VAL B N 1
ATOM 6027 C CA . VAL B 1 275 ? 22.466 -58.519 -22.628 1.00 19.29 275 VAL B CA 1
ATOM 6028 C C . VAL B 1 275 ? 23.907 -58.818 -22.175 1.00 19.38 275 VAL B C 1
ATOM 6029 O O . VAL B 1 275 ? 24.872 -58.358 -22.797 1.00 18.91 275 VAL B O 1
ATOM 6033 N N . MET B 1 276 ? 24.052 -59.640 -21.137 1.00 19.99 276 MET B N 1
ATOM 6034 C CA . MET B 1 276 ? 25.390 -59.967 -20.652 1.00 18.14 276 MET B CA 1
ATOM 6035 C C . MET B 1 276 ? 26.253 -60.554 -21.754 1.00 18.43 276 MET B C 1
ATOM 6036 O O . MET B 1 276 ? 27.424 -60.175 -21.900 1.00 18.33 276 MET B O 1
ATOM 6041 N N . ASP B 1 277 ? 25.697 -61.486 -22.523 1.00 15.55 277 ASP B N 1
ATOM 6042 C CA . ASP B 1 277 ? 26.479 -62.124 -23.587 1.00 19.86 277 ASP B CA 1
ATOM 6043 C C . ASP B 1 277 ? 26.966 -61.092 -24.622 1.00 19.77 277 ASP B C 1
ATOM 6044 O O . ASP B 1 277 ? 28.074 -61.206 -25.131 1.00 20.98 277 ASP B O 1
ATOM 6049 N N . ASP B 1 278 ? 26.138 -60.092 -24.917 1.00 21.20 278 ASP B N 1
ATOM 6050 C CA . ASP B 1 278 ? 26.543 -59.000 -25.821 1.00 21.51 278 ASP B CA 1
ATOM 6051 C C . ASP B 1 278 ? 27.652 -58.170 -25.193 1.00 20.34 278 ASP B C 1
ATOM 6052 O O . ASP B 1 278 ? 28.624 -57.826 -25.861 1.00 18.47 278 ASP B O 1
ATOM 6057 N N . LEU B 1 279 ? 27.498 -57.846 -23.910 1.00 19.64 279 LEU B N 1
ATOM 6058 C CA . LEU B 1 279 ? 28.518 -57.101 -23.177 1.00 19.30 279 LEU B CA 1
ATOM 6059 C C . LEU B 1 279 ? 29.860 -57.817 -23.161 1.00 19.99 279 LEU B C 1
ATOM 6060 O O . LEU B 1 279 ? 30.932 -57.173 -23.216 1.00 19.79 279 LEU B O 1
ATOM 6065 N N . LEU B 1 280 ? 29.846 -59.141 -23.071 1.00 18.63 280 LEU B N 1
ATOM 6066 C CA . LEU B 1 280 ? 31.127 -59.828 -22.960 1.00 18.33 280 LEU B CA 1
ATOM 6067 C C . LEU B 1 280 ? 31.698 -60.392 -24.262 1.00 20.88 280 LEU B C 1
ATOM 6068 O O . LEU B 1 280 ? 32.865 -60.804 -24.294 1.00 18.42 280 LEU B O 1
ATOM 6073 N N . ALA B 1 281 ? 30.906 -60.370 -25.335 1.00 21.17 281 ALA B N 1
ATOM 6074 C CA . ALA B 1 281 ? 31.411 -60.755 -26.670 1.00 20.34 281 ALA B CA 1
ATOM 6075 C C . ALA B 1 281 ? 32.546 -59.809 -27.097 1.00 20.45 281 ALA B C 1
ATOM 6076 O O . ALA B 1 281 ? 32.662 -58.700 -26.556 1.00 21.45 281 ALA B O 1
ATOM 6078 N N . PRO B 1 282 ? 33.415 -60.233 -28.042 1.00 21.60 282 PRO B N 1
ATOM 6079 C CA . PRO B 1 282 ? 34.510 -59.319 -28.433 1.00 20.30 282 PRO B CA 1
ATOM 6080 C C . PRO B 1 282 ? 34.002 -57.904 -28.755 1.00 20.21 282 PRO B C 1
ATOM 6081 O O . PRO B 1 282 ? 33.020 -57.766 -29.463 1.00 22.66 282 PRO B O 1
ATOM 6085 N N . SER B 1 283 ? 34.658 -56.883 -28.213 1.00 16.90 283 SER B N 1
ATOM 6086 C CA . SER B 1 283 ? 34.088 -55.551 -28.151 1.00 19.46 283 SER B CA 1
ATOM 6087 C C . SER B 1 283 ? 34.530 -54.718 -29.348 1.00 20.03 283 SER B C 1
ATOM 6088 O O . SER B 1 283 ? 35.716 -54.693 -29.689 1.00 20.54 283 SER B O 1
ATOM 6091 N N . LEU B 1 284 ? 33.564 -54.046 -29.964 1.00 19.65 284 LEU B N 1
ATOM 6092 C CA . LEU B 1 284 ? 33.818 -53.110 -31.040 1.00 21.06 284 LEU B CA 1
ATOM 6093 C C . LEU B 1 284 ? 34.070 -51.741 -30.440 1.00 20.67 284 LEU B C 1
ATOM 6094 O O . LEU B 1 284 ? 33.166 -51.123 -29.883 1.00 18.90 284 LEU B O 1
ATOM 6099 N N . LEU B 1 285 ? 35.326 -51.308 -30.513 1.00 18.05 285 LEU B N 1
ATOM 6100 C CA . LEU B 1 285 ? 35.749 -50.010 -30.011 1.00 19.05 285 LEU B CA 1
ATOM 6101 C C . LEU B 1 285 ? 36.112 -49.009 -31.133 1.00 19.04 285 LEU B C 1
ATOM 6102 O O . LEU B 1 285 ? 37.092 -49.202 -31.849 1.00 19.74 285 LEU B O 1
ATOM 6107 N N . ASP B 1 286 ? 35.358 -47.913 -31.220 1.00 18.70 286 ASP B N 1
ATOM 6108 C CA . ASP B 1 286 ? 35.582 -46.858 -32.216 1.00 18.35 286 ASP B CA 1
ATOM 6109 C C . ASP B 1 286 ? 36.684 -45.912 -31.760 1.00 19.47 286 ASP B C 1
ATOM 6110 O O . ASP B 1 286 ? 36.483 -45.089 -30.872 1.00 19.38 286 ASP B O 1
ATOM 6115 N N . VAL B 1 287 ? 37.855 -46.029 -32.375 1.00 19.54 287 VAL B N 1
ATOM 6116 C CA . VAL B 1 287 ? 38.990 -45.176 -32.026 1.00 21.18 287 VAL B CA 1
ATOM 6117 C C . VAL B 1 287 ? 39.174 -44.001 -33.000 1.00 23.84 287 VAL B C 1
ATOM 6118 O O . VAL B 1 287 ? 40.225 -43.360 -33.018 1.00 25.28 287 VAL B O 1
ATOM 6122 N N . GLY B 1 288 ? 38.136 -43.679 -33.767 1.00 23.42 288 GLY B N 1
ATOM 6123 C CA . GLY B 1 288 ? 38.248 -42.568 -34.730 1.00 25.73 288 GLY B CA 1
ATOM 6124 C C . GLY B 1 288 ? 38.443 -43.066 -36.150 1.00 22.41 288 GLY B C 1
ATOM 6125 O O . GLY B 1 288 ? 37.485 -43.129 -36.893 1.00 25.83 288 GLY B O 1
ATOM 6126 N N . ASP B 1 289 ? 39.672 -43.418 -36.522 1.00 25.13 289 ASP B N 1
ATOM 6127 C CA . ASP B 1 289 ? 39.970 -43.878 -37.896 1.00 25.08 289 ASP B CA 1
ATOM 6128 C C . ASP B 1 289 ? 39.286 -45.226 -38.131 1.00 25.55 289 ASP B C 1
ATOM 6129 O O . ASP B 1 289 ? 38.702 -45.474 -39.201 1.00 24.67 289 ASP B O 1
ATOM 6134 N N . TYR B 1 290 ? 39.360 -46.085 -37.110 1.00 22.47 290 TYR B N 1
ATOM 6135 C CA . TYR B 1 290 ? 38.814 -47.434 -37.190 1.00 21.86 290 TYR B CA 1
ATOM 6136 C C . TYR B 1 290 ? 37.957 -47.836 -35.993 1.00 22.66 290 TYR B C 1
ATOM 6137 O O . TYR B 1 290 ? 38.087 -47.281 -34.898 1.00 20.05 290 TYR B O 1
ATOM 6146 N N . LYS B 1 291 ? 37.079 -48.811 -36.218 1.00 21.98 291 LYS B N 1
ATOM 6147 C CA . LYS B 1 291 ? 36.566 -49.601 -35.110 1.00 22.89 291 LYS B CA 1
ATOM 6148 C C . LYS B 1 291 ? 37.430 -50.844 -35.044 1.00 21.58 291 LYS B C 1
ATOM 6149 O O . LYS B 1 291 ? 37.672 -51.496 -36.068 1.00 23.36 291 LYS B O 1
ATOM 6155 N N . ILE B 1 292 ? 37.941 -51.137 -33.850 1.00 21.33 292 ILE B N 1
ATOM 6156 C CA . ILE B 1 292 ? 38.834 -52.284 -33.633 1.00 20.45 292 ILE B CA 1
ATOM 6157 C C . ILE B 1 292 ? 38.184 -53.292 -32.695 1.00 22.10 292 ILE B C 1
ATOM 6158 O O . ILE B 1 292 ? 37.314 -52.920 -31.912 1.00 22.57 292 ILE B O 1
ATOM 6163 N N . VAL B 1 293 ? 38.588 -54.565 -32.800 1.00 22.65 293 VAL B N 1
ATOM 6164 C CA . VAL B 1 293 ? 38.062 -55.651 -31.975 1.00 21.18 293 VAL B CA 1
ATOM 6165 C C . VAL B 1 293 ? 38.920 -55.875 -30.738 1.00 21.25 293 VAL B C 1
ATOM 6166 O O . VAL B 1 293 ? 40.156 -56.119 -30.817 1.00 21.19 293 VAL B O 1
ATOM 6170 N N . VAL B 1 294 ? 38.266 -55.767 -29.581 1.00 19.99 294 VAL B N 1
ATOM 6171 C CA . VAL B 1 294 ? 38.941 -55.949 -28.302 1.00 20.21 294 VAL B CA 1
ATOM 6172 C C . VAL B 1 294 ? 38.373 -57.220 -27.664 1.00 22.14 294 VAL B C 1
ATOM 6173 O O . VAL B 1 294 ? 37.264 -57.227 -27.092 1.00 19.19 294 VAL B O 1
ATOM 6177 N N . GLU B 1 295 ? 39.131 -58.306 -27.798 1.00 21.69 295 GLU B N 1
ATOM 6178 C CA . GLU B 1 295 ? 38.679 -59.619 -27.336 1.00 23.42 295 GLU B CA 1
ATOM 6179 C C . GLU B 1 295 ? 38.778 -59.783 -25.828 1.00 22.96 295 GLU B C 1
ATOM 6180 O O . GLU B 1 295 ? 38.006 -60.532 -25.226 1.00 22.80 295 GLU B O 1
ATOM 6186 N N . GLU B 1 296 ? 39.745 -59.094 -25.233 1.00 20.87 296 GLU B N 1
ATOM 6187 C CA . GLU B 1 296 ? 40.105 -59.291 -23.845 1.00 21.17 296 GLU B CA 1
ATOM 6188 C C . GLU B 1 296 ? 40.014 -58.011 -23.005 1.00 20.24 296 GLU B C 1
ATOM 6189 O O . GLU B 1 296 ? 39.734 -56.938 -23.522 1.00 23.35 296 GLU B O 1
ATOM 6195 N N . GLY B 1 297 ? 40.228 -58.136 -21.706 1.00 16.13 297 GLY B N 1
ATOM 6196 C CA . GLY B 1 297 ? 40.081 -57.010 -20.797 1.00 18.55 297 GLY B CA 1
ATOM 6197 C C . GLY B 1 297 ? 38.654 -56.636 -20.483 1.00 17.31 297 GLY B C 1
ATOM 6198 O O . GLY B 1 297 ? 37.708 -57.272 -20.957 1.00 16.78 297 GLY B O 1
ATOM 6199 N N . LEU B 1 298 ? 38.490 -55.593 -19.671 1.00 19.53 298 LEU B N 1
ATOM 6200 C CA . LEU B 1 298 ? 37.147 -55.129 -19.282 1.00 20.79 298 LEU B CA 1
ATOM 6201 C C . LEU B 1 298 ? 36.552 -54.117 -20.280 1.00 22.49 298 LEU B C 1
ATOM 6202 O O . LEU B 1 298 ? 37.105 -53.053 -20.480 1.00 21.08 298 LEU B O 1
ATOM 6207 N N . PRO B 1 299 ? 35.410 -54.438 -20.893 1.00 25.01 299 PRO B N 1
ATOM 6208 C CA . PRO B 1 299 ? 34.749 -53.390 -21.652 1.00 26.66 299 PRO B CA 1
ATOM 6209 C C . PRO B 1 299 ? 33.921 -52.492 -20.707 1.00 28.67 299 PRO B C 1
ATOM 6210 O O . PRO B 1 299 ? 32.815 -52.859 -20.325 1.00 29.15 299 PRO B O 1
ATOM 6214 N N . SER B 1 300 ? 34.459 -51.342 -20.310 1.00 28.44 300 SER B N 1
ATOM 6215 C CA . SER B 1 300 ? 33.735 -50.476 -19.369 1.00 32.68 300 SER B CA 1
ATOM 6216 C C . SER B 1 300 ? 32.642 -49.623 -20.052 1.00 31.79 300 SER B C 1
ATOM 6217 O O . SER B 1 300 ? 32.203 -49.918 -21.162 1.00 32.73 300 SER B O 1
ATOM 6220 N N . GLY B 1 301 ? 32.192 -48.571 -19.399 1.00 33.63 301 GLY B N 1
ATOM 6221 C CA . GLY B 1 301 ? 31.252 -47.683 -20.078 1.00 38.14 301 GLY B CA 1
ATOM 6222 C C . GLY B 1 301 ? 29.793 -47.861 -19.714 1.00 39.47 301 GLY B C 1
ATOM 6223 O O . GLY B 1 301 ? 29.039 -46.887 -19.721 1.00 41.88 301 GLY B O 1
ATOM 6224 N N . CYS B 1 302 ? 29.377 -49.086 -19.397 1.00 39.34 302 CYS B N 1
ATOM 6225 C CA . CYS B 1 302 ? 28.029 -49.275 -18.867 1.00 41.87 302 CYS B CA 1
ATOM 6226 C C . CYS B 1 302 ? 27.941 -49.039 -17.362 1.00 42.05 302 CYS B C 1
ATOM 6227 O O . CYS B 1 302 ? 28.924 -49.193 -16.657 1.00 41.31 302 CYS B O 1
ATOM 6230 N N . PRO B 1 303 ? 26.752 -48.663 -16.867 1.00 44.44 303 PRO B N 1
ATOM 6231 C CA . PRO B 1 303 ? 26.611 -48.454 -15.417 1.00 44.20 303 PRO B CA 1
ATOM 6232 C C . PRO B 1 303 ? 27.066 -49.716 -14.643 1.00 41.92 303 PRO B C 1
ATOM 6233 O O . PRO B 1 303 ? 27.971 -49.648 -13.773 1.00 41.51 303 PRO B O 1
ATOM 6237 N N . CYS B 1 304 ? 26.484 -50.856 -15.021 1.00 35.86 304 CYS B N 1
ATOM 6238 C CA . CYS B 1 304 ? 26.676 -52.128 -14.310 1.00 34.06 304 CYS B CA 1
ATOM 6239 C C . CYS B 1 304 ? 28.096 -52.700 -14.399 1.00 31.94 304 CYS B C 1
ATOM 6240 O O . CYS B 1 304 ? 28.390 -53.713 -13.778 1.00 32.27 304 CYS B O 1
ATOM 6243 N N . THR B 1 305 ? 28.951 -52.055 -15.187 1.00 29.92 305 THR B N 1
ATOM 6244 C CA . THR B 1 305 ? 30.352 -52.437 -15.370 1.00 29.11 305 THR B CA 1
ATOM 6245 C C . THR B 1 305 ? 31.193 -52.402 -14.081 1.00 25.18 305 THR B C 1
ATOM 6246 O O . THR B 1 305 ? 32.047 -53.249 -13.852 1.00 21.16 305 THR B O 1
ATOM 6250 N N . THR B 1 306 ? 30.948 -51.413 -13.244 1.00 22.60 306 THR B N 1
ATOM 6251 C CA . THR B 1 306 ? 31.659 -51.315 -11.995 1.00 24.45 306 THR B CA 1
ATOM 6252 C C . THR B 1 306 ? 31.330 -52.493 -11.060 1.00 23.71 306 THR B C 1
ATOM 6253 O O . THR B 1 306 ? 32.221 -52.997 -10.350 1.00 20.65 306 THR B O 1
ATOM 6257 N N . GLN B 1 307 ? 30.061 -52.906 -11.072 1.00 20.19 307 GLN B N 1
ATOM 6258 C CA . GLN B 1 307 ? 29.613 -54.032 -10.271 1.00 22.56 307 GLN B CA 1
ATOM 6259 C C . GLN B 1 307 ? 30.229 -55.296 -10.839 1.00 20.66 307 GLN B C 1
ATOM 6260 O O . GLN B 1 307 ? 30.766 -56.114 -10.101 1.00 19.91 307 GLN B O 1
ATOM 6266 N N . LEU B 1 308 ? 30.155 -55.445 -12.158 1.00 19.31 308 LEU B N 1
ATOM 6267 C CA . LEU B 1 308 ? 30.775 -56.572 -12.837 1.00 18.73 308 LEU B CA 1
ATOM 6268 C C . LEU B 1 308 ? 32.255 -56.680 -12.482 1.00 17.05 308 LEU B C 1
ATOM 6269 O O . LEU B 1 308 ? 32.757 -57.757 -12.121 1.00 18.20 308 LEU B O 1
ATOM 6274 N N . ASN B 1 309 ? 32.945 -55.556 -12.561 1.00 16.31 309 ASN B N 1
ATOM 6275 C CA . ASN B 1 309 ? 34.372 -55.520 -12.282 1.00 17.25 309 ASN B CA 1
ATOM 6276 C C . ASN B 1 309 ? 34.681 -55.850 -10.804 1.00 17.19 309 ASN B C 1
ATOM 6277 O O . ASN B 1 309 ? 35.683 -56.509 -10.498 1.00 17.01 309 ASN B O 1
ATOM 6282 N N . SER B 1 310 ? 33.835 -55.369 -9.890 1.00 14.51 310 SER B N 1
ATOM 6283 C CA . SER B 1 310 ? 34.040 -55.621 -8.459 1.00 15.69 310 SER B CA 1
ATOM 6284 C C . SER B 1 310 ? 33.843 -57.103 -8.150 1.00 15.87 310 SER B C 1
ATOM 6285 O O . SER B 1 310 ? 34.524 -57.672 -7.312 1.00 13.00 310 SER B O 1
ATOM 6288 N N . LEU B 1 311 ? 32.888 -57.700 -8.846 1.00 15.13 311 LEU B N 1
ATOM 6289 C CA . LEU B 1 311 ? 32.574 -59.092 -8.713 1.00 18.75 311 LEU B CA 1
ATOM 6290 C C . LEU B 1 311 ? 33.723 -59.936 -9.253 1.00 18.84 311 LEU B C 1
ATOM 6291 O O . LEU B 1 311 ? 34.059 -60.960 -8.658 1.00 17.25 311 LEU B O 1
ATOM 6296 N N . ALA B 1 312 ? 34.342 -59.516 -10.369 1.00 16.26 312 ALA B N 1
ATOM 6297 C CA . ALA B 1 312 ? 35.521 -60.234 -10.866 1.00 16.86 312 ALA B CA 1
ATOM 6298 C C . ALA B 1 312 ? 36.673 -60.150 -9.869 1.00 17.64 312 ALA B C 1
ATOM 6299 O O . ALA B 1 312 ? 37.411 -61.112 -9.691 1.00 17.60 312 ALA B O 1
ATOM 6301 N N . HIS B 1 313 ? 36.833 -58.985 -9.244 1.00 15.49 313 HIS B N 1
ATOM 6302 C CA . HIS B 1 313 ? 37.869 -58.763 -8.260 1.00 15.75 313 HIS B CA 1
ATOM 6303 C C . HIS B 1 313 ? 37.675 -59.719 -7.048 1.00 16.81 313 HIS B C 1
ATOM 6304 O O . HIS B 1 313 ? 38.631 -60.275 -6.530 1.00 17.16 313 HIS B O 1
ATOM 6311 N N . TRP B 1 314 ? 36.424 -59.898 -6.630 1.00 15.70 314 TRP B N 1
ATOM 6312 C CA . TRP B 1 314 ? 36.059 -60.772 -5.501 1.00 16.92 314 TRP B CA 1
ATOM 6313 C C . TRP B 1 314 ? 36.382 -62.243 -5.848 1.00 17.20 314 TRP B C 1
ATOM 6314 O O . TRP B 1 314 ? 37.003 -62.945 -5.067 1.00 15.97 314 TRP B O 1
ATOM 6325 N N . ILE B 1 315 ? 35.984 -62.674 -7.040 1.00 15.75 315 ILE B N 1
ATOM 6326 C CA . ILE B 1 315 ? 36.323 -63.997 -7.548 1.00 16.61 315 ILE B CA 1
ATOM 6327 C C . ILE B 1 315 ? 37.847 -64.238 -7.511 1.00 18.45 315 ILE B C 1
ATOM 6328 O O . ILE B 1 315 ? 38.315 -65.258 -6.989 1.00 17.13 315 ILE B O 1
ATOM 6333 N N . LEU B 1 316 ? 38.603 -63.292 -8.047 1.00 16.72 316 LEU B N 1
ATOM 6334 C CA . LEU B 1 316 ? 40.074 -63.442 -8.170 1.00 18.49 316 LEU B CA 1
ATOM 6335 C C . LEU B 1 316 ? 40.816 -63.438 -6.814 1.00 18.32 316 LEU B C 1
ATOM 6336 O O . LEU B 1 316 ? 41.687 -64.276 -6.561 1.00 16.25 316 LEU B O 1
ATOM 6341 N N . THR B 1 317 ? 40.483 -62.474 -5.965 1.00 16.56 317 THR B N 1
ATOM 6342 C CA . THR B 1 317 ? 40.991 -62.431 -4.602 1.00 15.91 317 THR B CA 1
ATOM 6343 C C . THR B 1 317 ? 40.659 -63.743 -3.875 1.00 17.70 317 THR B C 1
ATOM 6344 O O . THR B 1 317 ? 41.522 -64.354 -3.242 1.00 17.02 317 THR B O 1
ATOM 6348 N N . LEU B 1 318 ? 39.417 -64.185 -3.993 1.00 17.72 318 LEU B N 1
ATOM 6349 C CA . LEU B 1 318 ? 38.994 -65.400 -3.301 1.00 19.23 318 LEU B CA 1
ATOM 6350 C C . LEU B 1 318 ? 39.687 -66.657 -3.872 1.00 19.45 318 LEU B C 1
ATOM 6351 O O . LEU B 1 318 ? 40.155 -67.502 -3.101 1.00 20.66 318 LEU B O 1
ATOM 6356 N N . CYS B 1 319 ? 39.823 -66.757 -5.198 1.00 17.64 319 CYS B N 1
ATOM 6357 C CA . CYS B 1 319 ? 40.597 -67.860 -5.810 1.00 17.97 319 CYS B CA 1
ATOM 6358 C C . CYS B 1 319 ? 42.032 -67.944 -5.287 1.00 18.58 319 CYS B C 1
ATOM 6359 O O . CYS B 1 319 ? 42.507 -69.019 -4.905 1.00 15.08 319 CYS B O 1
ATOM 6362 N N . ALA B 1 320 ? 42.717 -66.809 -5.268 1.00 17.71 320 ALA B N 1
ATOM 6363 C CA . ALA B 1 320 ? 44.072 -66.758 -4.750 1.00 18.70 320 ALA B CA 1
ATOM 6364 C C . ALA B 1 320 ? 44.158 -67.160 -3.270 1.00 18.82 320 ALA B C 1
ATOM 6365 O O . ALA B 1 320 ? 45.079 -67.899 -2.884 1.00 19.29 320 ALA B O 1
ATOM 6367 N N . MET B 1 321 ? 43.232 -66.676 -2.440 1.00 16.92 321 MET B N 1
ATOM 6368 C CA . MET B 1 321 ? 43.245 -67.056 -1.026 1.00 14.71 321 MET B CA 1
ATOM 6369 C C . MET B 1 321 ? 42.962 -68.543 -0.836 1.00 16.36 321 MET B C 1
ATOM 6370 O O . MET B 1 321 ? 43.614 -69.186 -0.010 1.00 19.46 321 MET B O 1
ATOM 6375 N N . VAL B 1 322 ? 42.032 -69.094 -1.611 1.00 16.95 322 VAL B N 1
ATOM 6376 C CA . VAL B 1 322 ? 41.699 -70.511 -1.513 1.00 17.90 322 VAL B CA 1
ATOM 6377 C C . VAL B 1 322 ? 42.867 -71.371 -2.009 1.00 21.81 322 VAL B C 1
ATOM 6378 O O . VAL B 1 322 ? 43.229 -72.362 -1.357 1.00 20.41 322 VAL B O 1
ATOM 6382 N N . GLU B 1 323 ? 43.460 -70.975 -3.146 1.00 20.47 323 GLU B N 1
ATOM 6383 C CA . GLU B 1 323 ? 44.621 -71.650 -3.709 1.00 22.91 323 GLU B CA 1
ATOM 6384 C C . GLU B 1 323 ? 45.765 -71.762 -2.695 1.00 22.66 323 GLU B C 1
ATOM 6385 O O . GLU B 1 323 ? 46.371 -72.827 -2.541 1.00 22.45 323 GLU B O 1
ATOM 6391 N N . VAL B 1 324 ? 46.029 -70.665 -1.994 1.00 20.22 324 VAL B N 1
ATOM 6392 C CA . VAL B 1 324 ? 47.131 -70.562 -1.072 1.00 20.67 324 VAL B CA 1
ATOM 6393 C C . VAL B 1 324 ? 46.809 -71.182 0.320 1.00 22.02 324 VAL B C 1
ATOM 6394 O O . VAL B 1 324 ? 47.577 -71.982 0.817 1.00 19.69 324 VAL B O 1
ATOM 6398 N N . THR B 1 325 ? 45.684 -70.835 0.942 1.00 19.10 325 THR B N 1
ATOM 6399 C CA . THR B 1 325 ? 45.435 -71.308 2.303 1.00 17.96 325 THR B CA 1
ATOM 6400 C C . THR B 1 325 ? 44.820 -72.728 2.349 1.00 17.08 325 THR B C 1
ATOM 6401 O O . THR B 1 325 ? 44.863 -73.365 3.389 1.00 20.93 325 THR B O 1
ATOM 6405 N N . ARG B 1 326 ? 44.205 -73.160 1.249 1.00 17.59 326 ARG B N 1
ATOM 6406 C CA . ARG B 1 326 ? 43.468 -74.427 1.114 1.00 19.00 326 ARG B CA 1
ATOM 6407 C C . ARG B 1 326 ? 42.161 -74.435 1.930 1.00 19.73 326 ARG B C 1
ATOM 6408 O O . ARG B 1 326 ? 41.490 -75.463 2.027 1.00 19.96 326 ARG B O 1
ATOM 6416 N N . VAL B 1 327 ? 41.791 -73.281 2.468 1.00 18.42 327 VAL B N 1
ATOM 6417 C CA . VAL B 1 327 ? 40.529 -73.133 3.186 1.00 19.22 327 VAL B CA 1
ATOM 6418 C C . VAL B 1 327 ? 39.409 -72.952 2.142 1.00 19.37 327 VAL B C 1
ATOM 6419 O O . VAL B 1 327 ? 39.596 -72.259 1.136 1.00 20.34 327 VAL B O 1
ATOM 6423 N N . ASP B 1 328 ? 38.267 -73.597 2.350 1.00 20.37 328 ASP B N 1
ATOM 6424 C CA . ASP B 1 328 ? 37.132 -73.494 1.410 1.00 20.76 328 ASP B CA 1
ATOM 6425 C C . ASP B 1 328 ? 36.675 -72.018 1.356 1.00 19.64 328 ASP B C 1
ATOM 6426 O O . ASP B 1 328 ? 36.787 -71.315 2.350 1.00 20.12 328 ASP B O 1
ATOM 6431 N N . PRO B 1 329 ? 36.164 -71.563 0.197 1.00 20.64 329 PRO B N 1
ATOM 6432 C CA . PRO B 1 329 ? 35.839 -70.132 -0.041 1.00 18.44 329 PRO B CA 1
ATOM 6433 C C . PRO B 1 329 ? 34.797 -69.600 0.946 1.00 19.39 329 PRO B C 1
ATOM 6434 O O . PRO B 1 329 ? 34.963 -68.518 1.486 1.00 20.35 329 PRO B O 1
ATOM 6438 N N . ASP B 1 330 ? 33.744 -70.373 1.215 1.00 21.14 330 ASP B N 1
ATOM 6439 C CA . ASP B 1 330 ? 32.765 -69.977 2.224 1.00 22.53 330 ASP B CA 1
ATOM 6440 C C . ASP B 1 330 ? 33.375 -69.840 3.604 1.00 21.39 330 ASP B C 1
ATOM 6441 O O . ASP B 1 330 ? 32.983 -68.956 4.367 1.00 20.37 330 ASP B O 1
ATOM 6446 N N . ILE B 1 331 ? 34.372 -70.669 3.918 1.00 18.22 331 ILE B N 1
ATOM 6447 C CA . ILE B 1 331 ? 35.057 -70.528 5.201 1.00 17.28 331 ILE B CA 1
ATOM 6448 C C . ILE B 1 331 ? 36.026 -69.353 5.192 1.00 16.17 331 ILE B C 1
ATOM 6449 O O . ILE B 1 331 ? 36.194 -68.682 6.215 1.00 15.89 331 ILE B O 1
ATOM 6454 N N . VAL B 1 332 ? 36.698 -69.124 4.058 1.00 15.47 332 VAL B N 1
ATOM 6455 C CA . VAL B 1 332 ? 37.507 -67.923 3.938 1.00 15.76 332 VAL B CA 1
ATOM 6456 C C . VAL B 1 332 ? 36.687 -66.658 4.258 1.00 15.25 332 VAL B C 1
ATOM 6457 O O . VAL B 1 332 ? 37.167 -65.759 4.948 1.00 17.14 332 VAL B O 1
ATOM 6461 N N . MET B 1 333 ? 35.453 -66.601 3.780 1.00 17.14 333 MET B N 1
ATOM 6462 C CA A MET B 1 333 ? 34.619 -65.427 4.037 0.50 19.73 333 MET B CA 1
ATOM 6463 C CA B MET B 1 333 ? 34.589 -65.437 4.019 0.50 19.18 333 MET B CA 1
ATOM 6464 C C . MET B 1 333 ? 34.095 -65.361 5.481 1.00 21.11 333 MET B C 1
ATOM 6465 O O . MET B 1 333 ? 33.668 -64.303 5.939 1.00 23.24 333 MET B O 1
ATOM 6474 N N . GLN B 1 334 ? 34.136 -66.486 6.206 1.00 20.51 334 GLN B N 1
ATOM 6475 C CA . GLN B 1 334 ? 33.871 -66.452 7.669 1.00 22.02 334 GLN B CA 1
ATOM 6476 C C . GLN B 1 334 ? 35.056 -65.832 8.406 1.00 21.75 334 GLN B C 1
ATOM 6477 O O . GLN B 1 334 ? 34.909 -65.306 9.509 1.00 22.72 334 GLN B O 1
ATOM 6483 N N . GLU B 1 335 ? 36.241 -65.920 7.802 1.00 18.22 335 GLU B N 1
ATOM 6484 C CA . GLU B 1 335 ? 37.481 -65.538 8.510 1.00 19.95 335 GLU B CA 1
ATOM 6485 C C . GLU B 1 335 ? 38.102 -64.254 7.976 1.00 17.69 335 GLU B C 1
ATOM 6486 O O . GLU B 1 335 ? 39.248 -63.906 8.316 1.00 18.49 335 GLU B O 1
ATOM 6492 N N . SER B 1 336 ? 37.341 -63.541 7.150 1.00 15.67 336 SER B N 1
ATOM 6493 C CA . SER B 1 336 ? 37.867 -62.378 6.416 1.00 16.86 336 SER B CA 1
ATOM 6494 C C . SER B 1 336 ? 36.809 -61.286 6.226 1.00 16.76 336 SER B C 1
ATOM 6495 O O . SER B 1 336 ? 35.624 -61.581 6.244 1.00 17.44 336 SER B O 1
ATOM 6498 N N . GLU B 1 337 ? 37.250 -60.051 6.004 1.00 15.77 337 GLU B N 1
ATOM 6499 C CA . GLU B 1 337 ? 36.370 -58.974 5.489 1.00 17.10 337 GLU B CA 1
ATOM 6500 C C . GLU B 1 337 ? 37.007 -58.395 4.233 1.00 17.48 337 GLU B C 1
ATOM 6501 O O . GLU B 1 337 ? 38.195 -58.063 4.228 1.00 18.48 337 GLU B O 1
ATOM 6507 N N . PHE B 1 338 ? 36.238 -58.327 3.152 1.00 16.22 338 PHE B N 1
ATOM 6508 C CA . PHE B 1 338 ? 36.721 -57.735 1.913 1.00 16.81 338 PHE B CA 1
ATOM 6509 C C . PHE B 1 338 ? 35.994 -56.415 1.648 1.00 18.36 338 PHE B C 1
ATOM 6510 O O . PHE B 1 338 ? 34.826 -56.223 2.064 1.00 15.37 338 PHE B O 1
ATOM 6518 N N . SER B 1 339 ? 36.675 -55.527 0.927 1.00 18.69 339 SER B N 1
ATOM 6519 C CA . SER B 1 339 ? 36.057 -54.347 0.352 1.00 19.13 339 SER B CA 1
ATOM 6520 C C . SER B 1 339 ? 36.545 -54.223 -1.075 1.00 18.06 339 SER B C 1
ATOM 6521 O O . SER B 1 339 ? 37.739 -54.145 -1.284 1.00 19.34 339 SER B O 1
ATOM 6524 N N . PHE B 1 340 ? 35.623 -54.211 -2.040 1.00 17.01 340 PHE B N 1
ATOM 6525 C CA . PHE B 1 340 ? 35.959 -53.997 -3.450 1.00 16.08 340 PHE B CA 1
ATOM 6526 C C . PHE B 1 340 ? 35.188 -52.844 -4.054 1.00 18.53 340 PHE B C 1
ATOM 6527 O O . PHE B 1 340 ? 33.989 -52.684 -3.813 1.00 16.39 340 PHE B O 1
ATOM 6535 N N . TYR B 1 341 ? 35.867 -52.068 -4.894 1.00 18.09 341 TYR B N 1
ATOM 6536 C CA . TYR B 1 341 ? 35.174 -51.083 -5.710 1.00 17.78 341 TYR B CA 1
ATOM 6537 C C . TYR B 1 341 ? 35.959 -51.053 -7.010 1.00 16.81 341 TYR B C 1
ATOM 6538 O O . TYR B 1 341 ? 37.004 -50.408 -7.090 1.00 18.74 341 TYR B O 1
ATOM 6547 N N . GLY B 1 342 ? 35.511 -51.815 -7.994 1.00 17.54 342 GLY B N 1
ATOM 6548 C CA . GLY B 1 342 ? 36.330 -52.016 -9.204 1.00 18.21 342 GLY B CA 1
ATOM 6549 C C . GLY B 1 342 ? 37.668 -52.616 -8.825 1.00 20.59 342 GLY B C 1
ATOM 6550 O O . GLY B 1 342 ? 37.712 -53.705 -8.235 1.00 22.00 342 GLY B O 1
ATOM 6551 N N . ASP B 1 343 ? 38.757 -51.903 -9.127 1.00 19.50 343 ASP B N 1
ATOM 6552 C CA . ASP B 1 343 ? 40.103 -52.383 -8.832 1.00 20.79 343 ASP B CA 1
ATOM 6553 C C . ASP B 1 343 ? 40.583 -52.111 -7.400 1.00 20.59 343 ASP B C 1
ATOM 6554 O O . ASP B 1 343 ? 41.648 -52.604 -6.979 1.00 20.84 343 ASP B O 1
ATOM 6559 N N . ASP B 1 344 ? 39.825 -51.298 -6.675 1.00 20.12 344 ASP B N 1
ATOM 6560 C CA . ASP B 1 344 ? 40.207 -50.812 -5.349 1.00 21.13 344 ASP B CA 1
ATOM 6561 C C . ASP B 1 344 ? 39.803 -51.885 -4.343 1.00 21.92 344 ASP B C 1
ATOM 6562 O O . ASP B 1 344 ? 38.699 -52.421 -4.418 1.00 22.92 344 ASP B O 1
ATOM 6567 N N . GLU B 1 345 ? 40.680 -52.192 -3.400 1.00 22.18 345 GLU B N 1
ATOM 6568 C CA . GLU B 1 345 ? 40.381 -53.240 -2.442 1.00 24.32 345 GLU B CA 1
ATOM 6569 C C . GLU B 1 345 ? 40.988 -52.977 -1.079 1.00 23.81 345 GLU B C 1
ATOM 6570 O O . GLU B 1 345 ? 41.998 -52.282 -0.957 1.00 24.87 345 GLU B O 1
ATOM 6576 N N . VAL B 1 346 ? 40.328 -53.532 -0.064 1.00 20.34 346 VAL B N 1
ATOM 6577 C CA . VAL B 1 346 ? 40.947 -53.807 1.228 1.00 19.49 346 VAL B CA 1
ATOM 6578 C C . VAL B 1 346 ? 40.565 -55.250 1.543 1.00 19.71 346 VAL B C 1
ATOM 6579 O O . VAL B 1 346 ? 39.382 -55.643 1.426 1.00 19.32 346 VAL B O 1
ATOM 6583 N N . VAL B 1 347 ? 41.553 -56.046 1.921 1.00 18.57 347 VAL B N 1
ATOM 6584 C CA . VAL B 1 347 ? 41.305 -57.431 2.300 1.00 18.10 347 VAL B CA 1
ATOM 6585 C C . VAL B 1 347 ? 41.807 -57.627 3.727 1.00 19.32 347 VAL B C 1
ATOM 6586 O O . VAL B 1 347 ? 43.005 -57.424 4.018 1.00 17.27 347 VAL B O 1
ATOM 6590 N N . SER B 1 348 ? 40.889 -57.960 4.635 1.00 17.27 348 SER B N 1
ATOM 6591 C CA . SER B 1 348 ? 41.266 -58.237 6.015 1.00 17.60 348 SER B CA 1
ATOM 6592 C C . SER B 1 348 ? 40.956 -59.687 6.304 1.00 19.80 348 SER B C 1
ATOM 6593 O O . SER B 1 348 ? 39.933 -60.201 5.836 1.00 19.74 348 SER B O 1
ATOM 6596 N N . THR B 1 349 ? 41.827 -60.353 7.059 1.00 17.18 349 THR B N 1
ATOM 6597 C CA . THR B 1 349 ? 41.645 -61.785 7.308 1.00 19.80 349 THR B CA 1
ATOM 6598 C C . THR B 1 349 ? 42.309 -62.270 8.606 1.00 21.12 349 THR B C 1
ATOM 6599 O O . THR B 1 349 ? 43.306 -61.698 9.044 1.00 21.95 349 THR B O 1
ATOM 6603 N N . ASN B 1 350 ? 41.744 -63.314 9.211 1.00 20.01 350 ASN B N 1
ATOM 6604 C CA . ASN B 1 350 ? 42.374 -63.962 10.360 1.00 22.24 350 ASN B CA 1
ATOM 6605 C C . ASN B 1 350 ? 43.266 -65.102 9.916 1.00 22.51 350 ASN B C 1
ATOM 6606 O O . ASN B 1 350 ? 43.989 -65.665 10.723 1.00 22.16 350 ASN B O 1
ATOM 6611 N N . LEU B 1 351 ? 43.168 -65.467 8.643 1.00 22.34 351 LEU B N 1
ATOM 6612 C CA . LEU B 1 351 ? 43.906 -66.609 8.104 1.00 23.67 351 LEU B CA 1
ATOM 6613 C C . LEU B 1 351 ? 45.346 -66.218 7.950 1.00 24.09 351 LEU B C 1
ATOM 6614 O O . LEU B 1 351 ? 45.653 -65.067 7.702 1.00 24.63 351 LEU B O 1
ATOM 6619 N N . GLU B 1 352 ? 46.214 -67.203 8.117 1.00 26.03 352 GLU B N 1
ATOM 6620 C CA . GLU B 1 352 ? 47.647 -67.045 8.027 1.00 28.02 352 GLU B CA 1
ATOM 6621 C C . GLU B 1 352 ? 47.988 -67.203 6.538 1.00 29.04 352 GLU B C 1
ATOM 6622 O O . GLU B 1 352 ? 48.146 -68.330 6.030 1.00 29.32 352 GLU B O 1
ATOM 6628 N N . LEU B 1 353 ? 48.035 -66.075 5.824 1.00 26.82 353 LEU B N 1
ATOM 6629 C CA . LEU B 1 353 ? 48.142 -66.071 4.358 1.00 25.37 353 LEU B CA 1
ATOM 6630 C C . LEU B 1 353 ? 49.593 -65.916 3.956 1.00 23.75 353 LEU B C 1
ATOM 6631 O O . LEU B 1 353 ? 50.231 -64.923 4.307 1.00 24.07 353 LEU B O 1
ATOM 6636 N N . ASP B 1 354 ? 50.112 -66.886 3.213 1.00 23.31 354 ASP B N 1
ATOM 6637 C CA . ASP B 1 354 ? 51.508 -66.862 2.787 1.00 22.22 354 ASP B CA 1
ATOM 6638 C C . ASP B 1 354 ? 51.601 -65.813 1.683 1.00 22.32 354 ASP B C 1
ATOM 6639 O O . ASP B 1 354 ? 51.138 -66.060 0.572 1.00 21.66 354 ASP B O 1
ATOM 6644 N N . MET B 1 355 ? 52.192 -64.658 2.005 1.00 21.36 355 MET B N 1
ATOM 6645 C CA . MET B 1 355 ? 52.201 -63.500 1.101 1.00 22.30 355 MET B CA 1
ATOM 6646 C C . MET B 1 355 ? 52.968 -63.671 -0.214 1.00 23.59 355 MET B C 1
ATOM 6647 O O . MET B 1 355 ? 52.583 -63.076 -1.232 1.00 22.80 355 MET B O 1
ATOM 6652 N N . VAL B 1 356 ? 54.032 -64.474 -0.204 1.00 22.55 356 VAL B N 1
ATOM 6653 C CA . VAL B 1 356 ? 54.777 -64.747 -1.441 1.00 24.23 356 VAL B CA 1
ATOM 6654 C C . VAL B 1 356 ? 53.927 -65.615 -2.354 1.00 22.40 356 VAL B C 1
ATOM 6655 O O . VAL B 1 356 ? 53.814 -65.345 -3.553 1.00 21.21 356 VAL B O 1
ATOM 6659 N N . LYS B 1 357 ? 53.309 -66.653 -1.796 1.00 21.07 357 LYS B N 1
ATOM 6660 C CA . LYS B 1 357 ? 52.473 -67.510 -2.616 1.00 22.21 357 LYS B CA 1
ATOM 6661 C C . LYS B 1 357 ? 51.217 -66.769 -3.116 1.00 21.33 357 LYS B C 1
ATOM 6662 O O . LYS B 1 357 ? 50.772 -66.989 -4.237 1.00 20.36 357 LYS B O 1
ATOM 6668 N N . TYR B 1 358 ? 50.657 -65.901 -2.281 1.00 21.38 358 TYR B N 1
ATOM 6669 C CA . TYR B 1 358 ? 49.473 -65.125 -2.671 1.00 21.88 358 TYR B CA 1
ATOM 6670 C C . TYR B 1 358 ? 49.825 -64.185 -3.830 1.00 21.04 358 TYR B C 1
ATOM 6671 O O . TYR B 1 358 ? 49.118 -64.134 -4.816 1.00 20.81 358 TYR B O 1
ATOM 6680 N N . THR B 1 359 ? 50.940 -63.473 -3.715 1.00 21.51 359 THR B N 1
ATOM 6681 C CA . THR B 1 359 ? 51.413 -62.624 -4.815 1.00 23.12 359 THR B CA 1
ATOM 6682 C C . THR B 1 359 ? 51.660 -63.397 -6.125 1.00 21.71 359 THR B C 1
ATOM 6683 O O . THR B 1 359 ? 51.246 -62.965 -7.210 1.00 21.36 359 THR B O 1
ATOM 6687 N N . MET B 1 360 ? 52.296 -64.561 -6.030 1.00 20.03 360 MET B N 1
ATOM 6688 C CA . MET B 1 360 ? 52.524 -65.366 -7.220 1.00 19.19 360 MET B CA 1
ATOM 6689 C C . MET B 1 360 ? 51.238 -65.869 -7.849 1.00 17.47 360 MET B C 1
ATOM 6690 O O . MET B 1 360 ? 51.149 -65.976 -9.051 1.00 17.92 360 MET B O 1
ATOM 6695 N N . ALA B 1 361 ? 50.239 -66.210 -7.040 1.00 17.65 361 ALA B N 1
ATOM 6696 C CA . ALA B 1 361 ? 48.967 -66.671 -7.608 1.00 17.70 361 ALA B CA 1
ATOM 6697 C C . ALA B 1 361 ? 48.288 -65.531 -8.392 1.00 18.05 361 ALA B C 1
ATOM 6698 O O . ALA B 1 361 ? 47.831 -65.730 -9.515 1.00 18.22 361 ALA B O 1
ATOM 6700 N N . LEU B 1 362 ? 48.231 -64.344 -7.795 1.00 17.95 362 LEU B N 1
ATOM 6701 C CA . LEU B 1 362 ? 47.679 -63.157 -8.498 1.00 17.02 362 LEU B CA 1
ATOM 6702 C C . LEU B 1 362 ? 48.398 -62.889 -9.837 1.00 17.56 362 LEU B C 1
ATOM 6703 O O . LEU B 1 362 ? 47.753 -62.643 -10.857 1.00 16.68 362 LEU B O 1
ATOM 6708 N N . ARG B 1 363 ? 49.736 -62.950 -9.826 1.00 17.28 363 ARG B N 1
ATOM 6709 C CA . ARG B 1 363 ? 50.557 -62.711 -11.034 1.00 19.45 363 ARG B CA 1
ATOM 6710 C C . ARG B 1 363 ? 50.325 -63.770 -12.081 1.00 19.79 363 ARG B C 1
ATOM 6711 O O . ARG B 1 363 ? 50.335 -63.485 -13.280 1.00 21.62 363 ARG B O 1
ATOM 6719 N N . ARG B 1 364 ? 50.077 -64.995 -11.623 1.00 20.78 364 ARG B N 1
ATOM 6720 C CA . ARG B 1 364 ? 49.789 -66.106 -12.507 1.00 21.60 364 ARG B CA 1
ATOM 6721 C C . ARG B 1 364 ? 48.456 -65.887 -13.229 1.00 20.91 364 ARG B C 1
ATOM 6722 O O . ARG B 1 364 ? 48.316 -66.266 -14.392 1.00 19.31 364 ARG B O 1
ATOM 6730 N N . TYR B 1 365 ? 47.504 -65.238 -12.552 1.00 20.73 365 TYR B N 1
ATOM 6731 C CA . TYR B 1 365 ? 46.207 -64.874 -13.173 1.00 20.48 365 TYR B CA 1
ATOM 6732 C C . TYR B 1 365 ? 46.293 -63.694 -14.168 1.00 19.73 365 TYR B C 1
ATOM 6733 O O . TYR B 1 365 ? 45.302 -63.326 -14.796 1.00 21.83 365 TYR B O 1
ATOM 6742 N N . GLY B 1 366 ? 47.469 -63.109 -14.314 1.00 19.49 366 GLY B N 1
ATOM 6743 C CA . GLY B 1 366 ? 47.646 -62.015 -15.260 1.00 20.08 366 GLY B CA 1
ATOM 6744 C C . GLY B 1 366 ? 47.567 -60.649 -14.586 1.00 18.86 366 GLY B C 1
ATOM 6745 O O . GLY B 1 366 ? 47.706 -59.635 -15.249 1.00 18.72 366 GLY B O 1
ATOM 6746 N N . LEU B 1 367 ? 47.362 -60.620 -13.271 1.00 16.77 367 LEU B N 1
ATOM 6747 C CA . LEU B 1 367 ? 47.171 -59.354 -12.547 1.00 18.14 367 LEU B CA 1
ATOM 6748 C C . LEU B 1 367 ? 48.513 -58.771 -12.203 1.00 17.74 367 LEU B C 1
ATOM 6749 O O . LEU B 1 367 ? 49.514 -59.502 -12.148 1.00 20.01 367 LEU B O 1
ATOM 6754 N N . LEU B 1 368 ? 48.547 -57.461 -11.957 1.00 17.60 368 LEU B N 1
ATOM 6755 C CA . LEU B 1 368 ? 49.795 -56.781 -11.633 1.00 20.14 368 LEU B CA 1
ATOM 6756 C C . LEU B 1 368 ? 49.763 -56.112 -10.261 1.00 20.50 368 LEU B C 1
ATOM 6757 O O . LEU B 1 368 ? 49.718 -54.860 -10.161 1.00 21.21 368 LEU B O 1
ATOM 6762 N N . PRO B 1 369 ? 49.817 -56.928 -9.185 1.00 18.25 369 PRO B N 1
ATOM 6763 C CA . PRO B 1 369 ? 49.779 -56.286 -7.873 1.00 20.90 369 PRO B CA 1
ATOM 6764 C C . PRO B 1 369 ? 51.071 -55.519 -7.640 1.00 23.61 369 PRO B C 1
ATOM 6765 O O . PRO B 1 369 ? 52.084 -55.851 -8.227 1.00 24.40 369 PRO B O 1
ATOM 6769 N N . THR B 1 370 ? 51.033 -54.479 -6.830 1.00 25.75 370 THR B N 1
ATOM 6770 C CA . THR B 1 370 ? 52.235 -53.699 -6.591 1.00 29.52 370 THR B CA 1
ATOM 6771 C C . THR B 1 370 ? 52.360 -53.409 -5.129 1.00 30.68 370 THR B C 1
ATOM 6772 O O . THR B 1 370 ? 51.356 -53.220 -4.438 1.00 30.85 370 THR B O 1
ATOM 6776 N N . ARG B 1 371 ? 53.600 -53.354 -4.661 1.00 36.29 371 ARG B N 1
ATOM 6777 C CA . ARG B 1 371 ? 53.905 -52.973 -3.288 1.00 41.91 371 ARG B CA 1
ATOM 6778 C C . ARG B 1 371 ? 53.796 -51.449 -3.156 1.00 46.22 371 ARG B C 1
ATOM 6779 O O . ARG B 1 371 ? 54.003 -50.721 -4.142 1.00 47.39 371 ARG B O 1
ATOM 6787 N N . ALA B 1 372 ? 53.465 -50.969 -1.956 1.00 51.22 372 ALA B N 1
ATOM 6788 C CA . ALA B 1 372 ? 53.483 -49.522 -1.668 1.00 55.51 372 ALA B CA 1
ATOM 6789 C C . ALA B 1 372 ? 54.808 -48.900 -2.140 1.00 59.07 372 ALA B C 1
ATOM 6790 O O . ALA B 1 372 ? 54.805 -47.984 -2.978 1.00 59.57 372 ALA B O 1
ATOM 6792 N N . ASP B 1 373 ? 55.930 -49.416 -1.626 1.00 62.90 373 ASP B N 1
ATOM 6793 C CA . ASP B 1 373 ? 57.255 -49.110 -2.186 1.00 66.86 373 ASP B CA 1
ATOM 6794 C C . ASP B 1 373 ? 57.455 -49.908 -3.479 1.00 68.58 373 ASP B C 1
ATOM 6795 O O . ASP B 1 373 ? 57.867 -51.073 -3.445 1.00 69.63 373 ASP B O 1
ATOM 6800 N N . LYS B 1 374 ? 57.134 -49.288 -4.614 1.00 70.06 374 LYS B N 1
ATOM 6801 C CA . LYS B 1 374 ? 57.202 -49.965 -5.916 1.00 71.96 374 LYS B CA 1
ATOM 6802 C C . LYS B 1 374 ? 58.499 -50.766 -6.026 1.00 72.32 374 LYS B C 1
ATOM 6803 O O . LYS B 1 374 ? 59.556 -50.206 -6.306 1.00 73.66 374 LYS B O 1
ATOM 6809 N N . GLU B 1 375 ? 58.411 -52.067 -5.754 1.00 73.02 375 GLU B N 1
ATOM 6810 C CA . GLU B 1 375 ? 59.542 -52.991 -5.882 1.00 72.86 375 GLU B CA 1
ATOM 6811 C C . GLU B 1 375 ? 59.055 -54.372 -6.327 1.00 71.35 375 GLU B C 1
ATOM 6812 O O . GLU B 1 375 ? 57.853 -54.644 -6.326 1.00 71.66 375 GLU B O 1
ATOM 6818 N N . GLU B 1 376 ? 59.990 -55.244 -6.697 1.00 69.84 376 GLU B N 1
ATOM 6819 C CA . GLU B 1 376 ? 59.648 -56.522 -7.332 1.00 67.68 376 GLU B CA 1
ATOM 6820 C C . GLU B 1 376 ? 59.358 -57.688 -6.369 1.00 64.56 376 GLU B C 1
ATOM 6821 O O . GLU B 1 376 ? 59.400 -58.853 -6.774 1.00 65.75 376 GLU B O 1
ATOM 6827 N N . GLY B 1 377 ? 59.043 -57.382 -5.112 1.00 60.22 377 GLY B N 1
ATOM 6828 C CA . GLY B 1 377 ? 58.777 -58.425 -4.112 1.00 55.46 377 GLY B CA 1
ATOM 6829 C C . GLY B 1 377 ? 57.313 -58.836 -3.931 1.00 51.08 377 GLY B C 1
ATOM 6830 O O . GLY B 1 377 ? 56.462 -58.498 -4.759 1.00 51.24 377 GLY B O 1
ATOM 6831 N N . PRO B 1 378 ? 57.014 -59.587 -2.848 1.00 46.57 378 PRO B N 1
ATOM 6832 C CA . PRO B 1 378 ? 55.627 -59.952 -2.535 1.00 42.32 378 PRO B CA 1
ATOM 6833 C C . PRO B 1 378 ? 54.855 -58.795 -1.900 1.00 37.73 378 PRO B C 1
ATOM 6834 O O . PRO B 1 378 ? 55.456 -57.831 -1.425 1.00 35.18 378 PRO B O 1
ATOM 6838 N N . LEU B 1 379 ? 53.529 -58.901 -1.890 1.00 35.42 379 LEU B N 1
ATOM 6839 C CA . LEU B 1 379 ? 52.678 -57.947 -1.173 1.00 32.66 379 LEU B CA 1
ATOM 6840 C C . LEU B 1 379 ? 52.906 -58.067 0.333 1.00 33.08 379 LEU B C 1
ATOM 6841 O O . LEU B 1 379 ? 53.222 -59.151 0.821 1.00 30.18 379 LEU B O 1
ATOM 6846 N N . GLU B 1 380 ? 52.757 -56.959 1.056 1.00 33.44 380 GLU B N 1
ATOM 6847 C CA . GLU B 1 380 ? 52.915 -56.958 2.506 1.00 36.19 380 GLU B CA 1
ATOM 6848 C C . GLU B 1 380 ? 51.559 -57.096 3.220 1.00 35.17 380 GLU B C 1
ATOM 6849 O O . GLU B 1 380 ? 50.526 -56.652 2.719 1.00 35.28 380 GLU B O 1
ATOM 6855 N N . ARG B 1 381 ? 51.555 -57.726 4.384 1.00 34.13 381 ARG B N 1
ATOM 6856 C CA . ARG B 1 381 ? 50.364 -57.697 5.237 1.00 34.46 381 ARG B CA 1
ATOM 6857 C C . ARG B 1 381 ? 50.743 -57.041 6.548 1.00 33.71 381 ARG B C 1
ATOM 6858 O O . ARG B 1 381 ? 51.867 -57.200 7.026 1.00 33.62 381 ARG B O 1
ATOM 6866 N N . ARG B 1 382 ? 49.805 -56.295 7.113 1.00 32.38 382 ARG B N 1
ATOM 6867 C CA . ARG B 1 382 ? 50.041 -55.563 8.334 1.00 34.35 382 ARG B CA 1
ATOM 6868 C C . ARG B 1 382 ? 49.033 -56.009 9.379 1.00 33.87 382 ARG B C 1
ATOM 6869 O O . ARG B 1 382 ? 47.953 -56.520 9.045 1.00 31.61 382 ARG B O 1
ATOM 6877 N N . GLN B 1 383 ? 49.376 -55.813 10.645 1.00 34.22 383 GLN B N 1
ATOM 6878 C CA . GLN B 1 383 ? 48.442 -56.123 11.736 1.00 36.77 383 GLN B CA 1
ATOM 6879 C C . GLN B 1 383 ? 47.653 -54.900 12.198 1.00 35.59 383 GLN B C 1
ATOM 6880 O O . GLN B 1 383 ? 46.966 -54.924 13.219 1.00 35.74 383 GLN B O 1
ATOM 6886 N N . THR B 1 384 ? 47.771 -53.828 11.434 1.00 35.61 384 THR B N 1
ATOM 6887 C CA . THR B 1 384 ? 46.948 -52.658 11.652 1.00 36.36 384 THR B CA 1
ATOM 6888 C C . THR B 1 384 ? 46.324 -52.194 10.339 1.00 35.40 384 THR B C 1
ATOM 6889 O O . THR B 1 384 ? 46.906 -52.353 9.267 1.00 35.58 384 THR B O 1
ATOM 6893 N N . LEU B 1 385 ? 45.123 -51.641 10.454 1.00 35.27 385 LEU B N 1
ATOM 6894 C CA . LEU B 1 385 ? 44.365 -51.088 9.347 1.00 35.22 385 LEU B CA 1
ATOM 6895 C C . LEU B 1 385 ? 44.848 -49.663 9.076 1.00 35.47 385 LEU B C 1
ATOM 6896 O O . LEU B 1 385 ? 44.824 -49.177 7.944 1.00 35.37 385 LEU B O 1
ATOM 6901 N N . GLN B 1 386 ? 45.291 -49.006 10.141 1.00 37.38 386 GLN B N 1
ATOM 6902 C CA . GLN B 1 386 ? 45.865 -47.667 10.067 1.00 40.35 386 GLN B CA 1
ATOM 6903 C C . GLN B 1 386 ? 46.899 -47.649 8.957 1.00 39.21 386 GLN B C 1
ATOM 6904 O O . GLN B 1 386 ? 47.860 -48.411 9.006 1.00 40.77 386 GLN B O 1
ATOM 6910 N N . GLY B 1 387 ? 46.687 -46.812 7.942 1.00 38.64 387 GLY B N 1
ATOM 6911 C CA . GLY B 1 387 ? 47.638 -46.701 6.827 1.00 37.19 387 GLY B CA 1
ATOM 6912 C C . GLY B 1 387 ? 47.141 -47.116 5.449 1.00 37.43 387 GLY B C 1
ATOM 6913 O O . GLY B 1 387 ? 47.685 -46.664 4.432 1.00 39.37 387 GLY B O 1
ATOM 6914 N N . ILE B 1 388 ? 46.124 -47.982 5.401 1.00 35.23 388 ILE B N 1
ATOM 6915 C CA . ILE B 1 388 ? 45.539 -48.436 4.123 1.00 30.65 388 ILE B CA 1
ATOM 6916 C C . ILE B 1 388 ? 44.500 -47.427 3.616 1.00 30.02 388 ILE B C 1
ATOM 6917 O O . ILE B 1 388 ? 43.800 -46.792 4.410 1.00 26.63 388 ILE B O 1
ATOM 6922 N N . SER B 1 389 ? 44.421 -47.258 2.301 1.00 28.30 389 SER B N 1
ATOM 6923 C CA . SER B 1 389 ? 43.436 -46.368 1.697 1.00 29.44 389 SER B CA 1
ATOM 6924 C C . SER B 1 389 ? 42.290 -47.140 1.074 1.00 27.77 389 SER B C 1
ATOM 6925 O O . SER B 1 389 ? 42.432 -48.321 0.760 1.00 29.09 389 SER B O 1
ATOM 6928 N N . PHE B 1 390 ? 41.163 -46.455 0.885 1.00 26.59 390 PHE B N 1
ATOM 6929 C CA . PHE B 1 390 ? 40.050 -46.978 0.128 1.00 26.15 390 PHE B CA 1
ATOM 6930 C C . PHE B 1 390 ? 39.250 -45.797 -0.405 1.00 27.97 390 PHE B C 1
ATOM 6931 O O . PHE B 1 390 ? 39.019 -44.829 0.314 1.00 26.19 390 PHE B O 1
ATOM 6939 N N . LEU B 1 391 ? 38.857 -45.873 -1.679 1.00 29.13 391 LEU B N 1
ATOM 6940 C CA . LEU B 1 391 ? 38.139 -44.785 -2.360 1.00 31.46 391 LEU B CA 1
ATOM 6941 C C . LEU B 1 391 ? 38.880 -43.460 -2.234 1.00 31.93 391 LEU B C 1
ATOM 6942 O O . LEU B 1 391 ? 38.252 -42.400 -2.143 1.00 31.35 391 LEU B O 1
ATOM 6947 N N . ARG B 1 392 ? 40.207 -43.528 -2.205 1.00 32.12 392 ARG B N 1
ATOM 6948 C CA . ARG B 1 392 ? 41.032 -42.330 -2.148 1.00 36.46 392 ARG B CA 1
ATOM 6949 C C . ARG B 1 392 ? 41.016 -41.616 -0.790 1.00 35.40 392 ARG B C 1
ATOM 6950 O O . ARG B 1 392 ? 41.521 -40.500 -0.674 1.00 36.48 392 ARG B O 1
ATOM 6958 N N . ARG B 1 393 ? 40.464 -42.258 0.240 1.00 34.05 393 ARG B N 1
ATOM 6959 C CA . ARG B 1 393 ? 40.613 -41.741 1.603 1.00 31.94 393 ARG B CA 1
ATOM 6960 C C . ARG B 1 393 ? 41.495 -42.696 2.399 1.00 30.27 393 ARG B C 1
ATOM 6961 O O . ARG B 1 393 ? 41.454 -43.910 2.200 1.00 32.06 393 ARG B O 1
ATOM 6969 N N . ALA B 1 394 ? 42.312 -42.137 3.274 1.00 27.12 394 ALA B N 1
ATOM 6970 C CA . ALA B 1 394 ? 43.096 -42.901 4.216 1.00 25.84 394 ALA B CA 1
ATOM 6971 C C . ALA B 1 394 ? 42.190 -43.357 5.362 1.00 26.76 394 ALA B C 1
ATOM 6972 O O . ALA B 1 394 ? 41.397 -42.564 5.884 1.00 26.16 394 ALA B O 1
ATOM 6974 N N . ILE B 1 395 ? 42.314 -44.632 5.735 1.00 26.26 395 ILE B N 1
ATOM 6975 C CA . ILE B 1 395 ? 41.627 -45.197 6.897 1.00 25.62 395 ILE B CA 1
ATOM 6976 C C . ILE B 1 395 ? 42.355 -44.794 8.170 1.00 27.56 395 ILE B C 1
ATOM 6977 O O . ILE B 1 395 ? 43.540 -45.059 8.320 1.00 27.65 395 ILE B O 1
ATOM 6982 N N . VAL B 1 396 ? 41.630 -44.141 9.080 1.00 28.08 396 VAL B N 1
ATOM 6983 C CA . VAL B 1 396 ? 42.211 -43.615 10.312 1.00 27.96 396 VAL B CA 1
ATOM 6984 C C . VAL B 1 396 ? 41.381 -44.113 11.492 1.00 28.16 396 VAL B C 1
ATOM 6985 O O . VAL B 1 396 ? 40.149 -44.173 11.409 1.00 27.13 396 VAL B O 1
ATOM 6989 N N . GLY B 1 397 ? 42.057 -44.455 12.586 1.00 28.40 397 GLY B N 1
ATOM 6990 C CA . GLY B 1 397 ? 41.408 -44.956 13.793 1.00 28.24 397 GLY B CA 1
ATOM 6991 C C . GLY B 1 397 ? 41.781 -44.132 15.004 1.00 30.63 397 GLY B C 1
ATOM 6992 O O . GLY B 1 397 ? 42.942 -43.831 15.218 1.00 31.30 397 GLY B O 1
ATOM 6993 N N . ASP B 1 398 ? 40.794 -43.744 15.796 1.00 32.00 398 ASP B N 1
ATOM 6994 C CA . ASP B 1 398 ? 41.085 -43.010 17.012 1.00 32.59 398 ASP B CA 1
ATOM 6995 C C . ASP B 1 398 ? 40.161 -43.476 18.107 1.00 32.56 398 ASP B C 1
ATOM 6996 O O . ASP B 1 398 ? 39.452 -44.465 17.919 1.00 31.64 398 ASP B O 1
ATOM 7001 N N . GLN B 1 399 ? 40.164 -42.767 19.236 1.00 34.18 399 GLN B N 1
ATOM 7002 C CA . GLN B 1 399 ? 39.371 -43.141 20.427 1.00 36.90 399 GLN B CA 1
ATOM 7003 C C . GLN B 1 399 ? 37.922 -43.399 20.084 1.00 35.06 399 GLN B C 1
ATOM 7004 O O . GLN B 1 399 ? 37.274 -44.255 20.686 1.00 37.22 399 GLN B O 1
ATOM 7010 N N . PHE B 1 400 ? 37.414 -42.639 19.114 1.00 32.55 400 PHE B N 1
ATOM 7011 C CA . PHE B 1 400 ? 36.000 -42.662 18.772 1.00 30.10 400 PHE B CA 1
ATOM 7012 C C . PHE B 1 400 ? 35.617 -43.729 17.764 1.00 28.07 400 PHE B C 1
ATOM 7013 O O . PHE B 1 400 ? 34.490 -44.192 17.757 1.00 30.81 400 PHE B O 1
ATOM 7021 N N . GLY B 1 401 ? 36.555 -44.120 16.915 1.00 26.36 401 GLY B N 1
ATOM 7022 C CA . GLY B 1 401 ? 36.268 -45.104 15.898 1.00 23.60 401 GLY B CA 1
ATOM 7023 C C . GLY B 1 401 ? 37.130 -44.908 14.667 1.00 23.41 401 GLY B C 1
ATOM 7024 O O . GLY B 1 401 ? 38.160 -44.216 14.699 1.00 21.89 401 GLY B O 1
ATOM 7025 N N . TRP B 1 402 ? 36.691 -45.528 13.582 1.00 22.06 402 TRP B N 1
ATOM 7026 C CA . TRP B 1 402 ? 37.402 -45.521 12.312 1.00 19.99 402 TRP B CA 1
ATOM 7027 C C . TRP B 1 402 ? 36.667 -44.603 11.371 1.00 21.90 402 TRP B C 1
ATOM 7028 O O . TRP B 1 402 ? 35.433 -44.499 11.447 1.00 21.23 402 TRP B O 1
ATOM 7039 N N . TYR B 1 403 ? 37.411 -43.955 10.471 1.00 22.41 403 TYR B N 1
ATOM 7040 C CA . TYR B 1 403 ? 36.814 -43.101 9.438 1.00 22.86 403 TYR B CA 1
ATOM 7041 C C . TYR B 1 403 ? 37.789 -42.934 8.280 1.00 22.80 403 TYR B C 1
ATOM 7042 O O . TYR B 1 403 ? 38.962 -43.260 8.404 1.00 22.14 403 TYR B O 1
ATOM 7051 N N . GLY B 1 404 ? 37.269 -42.439 7.160 1.00 22.18 404 GLY B N 1
ATOM 7052 C CA . GLY B 1 404 ? 38.051 -42.197 5.968 1.00 23.06 404 GLY B CA 1
ATOM 7053 C C . GLY B 1 404 ? 38.383 -40.729 5.929 1.00 24.11 404 GLY B C 1
ATOM 7054 O O . GLY B 1 404 ? 37.500 -39.881 6.088 1.00 25.59 404 GLY B O 1
ATOM 7055 N N . ARG B 1 405 ? 39.665 -40.439 5.754 1.00 23.52 405 ARG B N 1
ATOM 7056 C CA . ARG B 1 405 ? 40.148 -39.072 5.708 1.00 26.08 405 ARG B CA 1
ATOM 7057 C C . ARG B 1 405 ? 40.907 -38.769 4.400 1.00 26.24 405 ARG B C 1
ATOM 7058 O O . ARG B 1 405 ? 41.917 -39.416 4.082 1.00 25.13 405 ARG B O 1
ATOM 7066 N N . LEU B 1 406 ? 40.385 -37.803 3.650 1.00 26.36 406 LEU B N 1
ATOM 7067 C CA . LEU B 1 406 ? 41.040 -37.294 2.447 1.00 27.69 406 LEU B CA 1
ATOM 7068 C C . LEU B 1 406 ? 42.333 -36.604 2.862 1.00 27.32 406 LEU B C 1
ATOM 7069 O O . LEU B 1 406 ? 42.327 -35.805 3.792 1.00 28.39 406 LEU B O 1
ATOM 7074 N N . ASP B 1 407 ? 43.435 -36.911 2.191 1.00 27.59 407 ASP B N 1
ATOM 7075 C CA . ASP B 1 407 ? 44.718 -36.339 2.588 1.00 31.01 407 ASP B CA 1
ATOM 7076 C C . ASP B 1 407 ? 44.865 -34.845 2.252 1.00 30.52 407 ASP B C 1
ATOM 7077 O O . ASP B 1 407 ? 44.033 -34.274 1.541 1.00 28.27 407 ASP B O 1
ATOM 7082 N N . ARG B 1 408 ? 45.899 -34.209 2.801 1.00 30.41 408 ARG B N 1
ATOM 7083 C CA . ARG B 1 408 ? 46.105 -32.776 2.619 1.00 31.70 408 ARG B CA 1
ATOM 7084 C C . ARG B 1 408 ? 46.309 -32.414 1.143 1.00 29.82 408 ARG B C 1
ATOM 7085 O O . ARG B 1 408 ? 45.755 -31.425 0.666 1.00 29.31 408 ARG B O 1
ATOM 7093 N N . ALA B 1 409 ? 47.099 -33.215 0.429 1.00 31.47 409 ALA B N 1
ATOM 7094 C CA . ALA B 1 409 ? 47.384 -32.948 -0.994 1.00 32.13 409 ALA B CA 1
ATOM 7095 C C . ALA B 1 409 ? 46.100 -32.839 -1.807 1.00 33.60 409 ALA B C 1
ATOM 7096 O O . ALA B 1 409 ? 45.975 -31.974 -2.676 1.00 32.44 409 ALA B O 1
ATOM 7098 N N . SER B 1 410 ? 45.144 -33.717 -1.511 1.00 30.81 410 SER B N 1
ATOM 7099 C CA . SER B 1 410 ? 43.895 -33.769 -2.260 1.00 30.40 410 SER B CA 1
A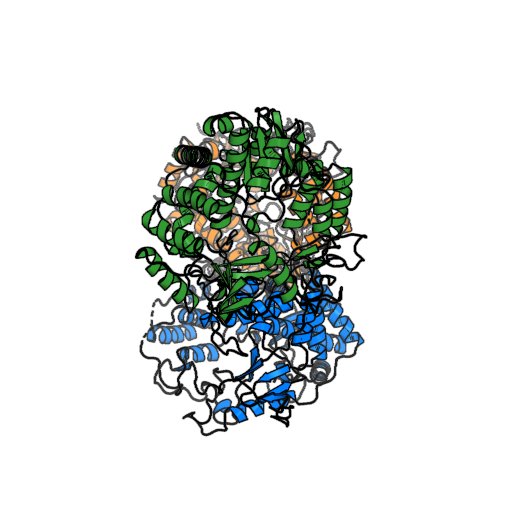TOM 7100 C C . SER B 1 410 ? 42.957 -32.644 -1.893 1.00 28.94 410 SER B C 1
ATOM 7101 O O . SER B 1 410 ? 42.216 -32.147 -2.739 1.00 27.14 410 SER B O 1
ATOM 7104 N N . ILE B 1 411 ? 42.981 -32.245 -0.630 1.00 28.79 411 ILE B N 1
ATOM 7105 C CA . ILE B 1 411 ? 42.200 -31.093 -0.208 1.00 29.29 411 ILE B CA 1
ATOM 7106 C C . ILE B 1 411 ? 42.756 -29.812 -0.875 1.00 30.71 411 ILE B C 1
ATOM 7107 O O . ILE B 1 411 ? 41.990 -29.009 -1.403 1.00 28.64 411 ILE B O 1
ATOM 7112 N N . ASP B 1 412 ? 44.081 -29.652 -0.864 1.00 31.42 412 ASP B N 1
ATOM 7113 C CA . ASP B 1 412 ? 44.751 -28.503 -1.501 1.00 33.43 412 ASP B CA 1
ATOM 7114 C C . ASP B 1 412 ? 44.426 -28.441 -2.994 1.00 34.34 412 ASP B C 1
ATOM 7115 O O . ASP B 1 412 ? 44.153 -27.376 -3.549 1.00 32.54 412 ASP B O 1
ATOM 7120 N N . ARG B 1 413 ? 44.436 -29.610 -3.629 1.00 36.01 413 ARG B N 1
ATOM 7121 C CA . ARG B 1 413 ? 44.127 -29.758 -5.045 1.00 36.52 413 ARG B CA 1
ATOM 7122 C C . ARG B 1 413 ? 42.745 -29.245 -5.391 1.00 36.35 413 ARG B C 1
ATOM 7123 O O . ARG B 1 413 ? 42.584 -28.569 -6.401 1.00 38.17 413 ARG B O 1
ATOM 7131 N N . GLN B 1 414 ? 41.751 -29.567 -4.563 1.00 35.90 414 GLN B N 1
ATOM 7132 C CA . GLN B 1 414 ? 40.372 -29.115 -4.793 1.00 34.44 414 GLN B CA 1
ATOM 7133 C C . GLN B 1 414 ? 40.179 -27.613 -4.580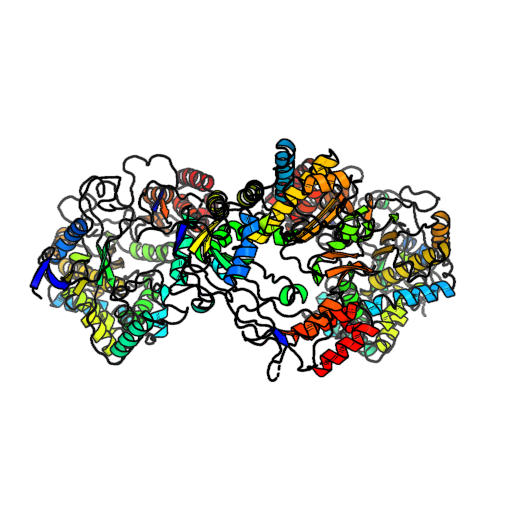 1.00 34.96 414 GLN B C 1
ATOM 7134 O O . GLN B 1 414 ? 39.236 -27.011 -5.117 1.00 34.58 414 GLN B O 1
ATOM 7140 N N . LEU B 1 415 ? 41.059 -27.008 -3.793 1.00 33.85 415 LEU B N 1
ATOM 7141 C CA . LEU B 1 415 ? 41.025 -25.558 -3.598 1.00 32.90 415 LEU B CA 1
ATOM 7142 C C . LEU B 1 415 ? 41.658 -24.838 -4.785 1.00 30.61 415 LEU B C 1
ATOM 7143 O O . LEU B 1 415 ? 41.277 -23.726 -5.112 1.00 32.86 415 LEU B O 1
ATOM 7148 N N . LEU B 1 416 ? 42.617 -25.488 -5.428 1.00 27.93 416 LEU B N 1
ATOM 7149 C CA . LEU B 1 416 ? 43.346 -24.907 -6.569 1.00 27.38 416 LEU B CA 1
ATOM 7150 C C . LEU B 1 416 ? 42.591 -24.911 -7.897 1.00 26.23 416 LEU B C 1
ATOM 7151 O O . LEU B 1 416 ? 42.917 -24.123 -8.798 1.00 25.11 416 LEU B O 1
ATOM 7156 N N . TRP B 1 417 ? 41.591 -25.793 -8.012 1.00 26.08 417 TRP B N 1
ATOM 7157 C CA . TRP B 1 417 ? 40.890 -26.032 -9.274 1.00 23.88 417 TRP B CA 1
ATOM 7158 C C . TRP B 1 417 ? 39.391 -26.074 -9.098 1.00 24.18 417 TRP B C 1
ATOM 7159 O O . TRP B 1 417 ? 38.895 -26.472 -8.065 1.00 23.66 417 TRP B O 1
ATOM 7170 N N . THR B 1 418 ? 38.671 -25.668 -10.127 1.00 25.38 418 THR B N 1
ATOM 7171 C CA . THR B 1 418 ? 37.232 -25.809 -10.116 1.00 26.80 418 THR B CA 1
ATOM 7172 C C . THR B 1 418 ? 36.770 -26.210 -11.506 1.00 26.56 418 THR B C 1
ATOM 7173 O O . THR B 1 418 ? 37.540 -26.112 -12.467 1.00 25.33 418 THR B O 1
ATOM 7177 N N . LYS B 1 419 ? 35.526 -26.664 -11.618 1.00 25.46 419 LYS B N 1
ATOM 7178 C CA . LYS B 1 419 ? 34.990 -27.073 -12.910 1.00 27.32 419 LYS B CA 1
ATOM 7179 C C . LYS B 1 419 ? 34.157 -25.975 -13.561 1.00 28.27 419 LYS B C 1
ATOM 7180 O O . LYS B 1 419 ? 33.429 -25.237 -12.888 1.00 29.69 419 LYS B O 1
ATOM 7186 N N . GLY B 1 420 ? 34.276 -25.867 -14.876 1.00 25.42 420 GLY B N 1
ATOM 7187 C CA . GLY B 1 420 ? 33.515 -24.908 -15.635 1.00 25.86 420 GLY B CA 1
ATOM 7188 C C . GLY B 1 420 ? 33.395 -25.437 -17.040 1.00 25.15 420 GLY B C 1
ATOM 7189 O O . GLY B 1 420 ? 33.654 -26.617 -17.269 1.00 25.30 420 GLY B O 1
ATOM 7190 N N . PRO B 1 421 ? 32.974 -24.580 -17.982 1.00 25.15 421 PRO B N 1
ATOM 7191 C CA . PRO B 1 421 ? 32.882 -24.993 -19.370 1.00 25.73 421 PRO B CA 1
ATOM 7192 C C . PRO B 1 421 ? 34.261 -25.400 -19.894 1.00 26.54 421 PRO B C 1
ATOM 7193 O O . PRO B 1 421 ? 35.298 -24.998 -19.341 1.00 27.36 421 PRO B O 1
ATOM 7197 N N . ASN B 1 422 ? 34.264 -26.200 -20.947 1.00 26.87 422 ASN B N 1
ATOM 7198 C CA . ASN B 1 422 ? 35.499 -26.610 -21.582 1.00 26.85 422 ASN B CA 1
ATOM 7199 C C . ASN B 1 422 ? 36.276 -25.414 -22.104 1.00 26.87 422 ASN B C 1
ATOM 7200 O O . ASN B 1 422 ? 35.691 -24.484 -22.649 1.00 26.27 422 ASN B O 1
ATOM 7205 N N . HIS B 1 423 ? 37.590 -25.428 -21.892 1.00 24.48 423 HIS B N 1
ATOM 7206 C CA . HIS B 1 423 ? 38.486 -24.440 -22.488 1.00 24.37 423 HIS B CA 1
ATOM 7207 C C . HIS B 1 423 ? 39.869 -25.043 -22.744 1.00 24.92 423 HIS B C 1
ATOM 7208 O O . HIS B 1 423 ? 40.170 -26.159 -22.309 1.00 23.38 423 HIS B O 1
ATOM 7215 N N . GLN B 1 424 ? 40.706 -24.275 -23.419 1.00 24.24 424 GLN B N 1
ATOM 7216 C CA . GLN B 1 424 ? 41.949 -24.759 -23.957 1.00 26.60 424 GLN B CA 1
ATOM 7217 C C . GLN B 1 424 ? 43.117 -24.544 -22.994 1.00 26.06 424 GLN B C 1
ATOM 7218 O O . GLN B 1 424 ? 44.022 -25.370 -22.929 1.00 28.98 424 GLN B O 1
ATOM 7224 N N . ASN B 1 425 ? 43.079 -23.450 -22.233 1.00 26.81 425 ASN B N 1
ATOM 7225 C CA . ASN B 1 425 ? 44.122 -23.102 -21.263 1.00 25.03 425 ASN B CA 1
ATOM 7226 C C . ASN B 1 425 ? 43.696 -23.345 -19.818 1.00 24.32 425 ASN B C 1
ATOM 7227 O O . ASN B 1 425 ? 42.951 -22.536 -19.260 1.00 25.75 425 ASN B O 1
ATOM 7232 N N . PRO B 1 426 ? 44.190 -24.432 -19.189 1.00 23.64 426 PRO B N 1
ATOM 7233 C CA . PRO B 1 426 ? 43.832 -24.722 -17.781 1.00 24.65 426 PRO B CA 1
ATOM 7234 C C . PRO B 1 426 ? 44.157 -23.609 -16.789 1.00 24.13 426 PRO B C 1
ATOM 7235 O O . PRO B 1 426 ? 43.512 -23.515 -15.748 1.00 23.43 426 PRO B O 1
ATOM 7239 N N . PHE B 1 427 ? 45.143 -22.769 -17.100 1.00 25.26 427 PHE B N 1
ATOM 7240 C CA . PHE B 1 427 ? 45.539 -21.742 -16.148 1.00 26.77 427 PHE B CA 1
ATOM 7241 C C . PHE B 1 427 ? 44.645 -20.496 -16.111 1.00 27.41 427 PHE B C 1
ATOM 7242 O O . PHE B 1 427 ? 44.827 -19.651 -15.227 1.00 30.31 427 PHE B O 1
ATOM 7250 N N . GLU B 1 428 ? 43.679 -20.385 -17.029 1.00 28.23 428 GLU B N 1
ATOM 7251 C CA . GLU B 1 428 ? 42.696 -19.287 -16.963 1.00 28.16 428 GLU B CA 1
ATOM 7252 C C . GLU B 1 428 ? 41.819 -19.448 -15.722 1.00 29.93 428 GLU B C 1
ATOM 7253 O O . GLU B 1 428 ? 41.508 -20.571 -15.310 1.00 29.50 428 GLU B O 1
ATOM 7259 N N . THR B 1 429 ? 41.432 -18.327 -15.124 1.00 30.19 429 THR B N 1
ATOM 7260 C CA . THR B 1 429 ? 40.494 -18.317 -14.013 1.00 31.84 429 THR B CA 1
ATOM 7261 C C . THR B 1 429 ? 39.109 -18.054 -14.554 1.00 32.04 429 THR B C 1
ATOM 7262 O O . THR B 1 429 ? 38.948 -17.413 -15.583 1.00 31.60 429 THR B O 1
ATOM 7266 N N . LEU B 1 430 ? 38.101 -18.554 -13.861 1.00 34.75 430 LEU B N 1
ATOM 7267 C CA . LEU B 1 430 ? 36.725 -18.334 -14.280 1.00 37.30 430 LEU B CA 1
ATOM 7268 C C . LEU B 1 430 ? 36.445 -16.868 -13.965 1.00 40.18 430 LEU B C 1
ATOM 7269 O O . LEU B 1 430 ? 36.654 -16.441 -12.828 1.00 39.69 430 LEU B O 1
ATOM 7274 N N . PRO B 1 431 ? 36.011 -16.079 -14.969 1.00 42.52 431 PRO B N 1
ATOM 7275 C CA . PRO B 1 431 ? 35.843 -14.630 -14.774 1.00 44.53 431 PRO B CA 1
ATOM 7276 C C . PRO B 1 431 ? 34.716 -14.304 -13.799 1.00 46.72 431 PRO B C 1
ATOM 7277 O O . PRO B 1 431 ? 34.713 -13.228 -13.188 1.00 47.84 431 PRO B O 1
ATOM 7281 N N . GLY B 1 432 ? 33.775 -15.229 -13.659 1.00 50.04 432 GLY B N 1
ATOM 7282 C CA . GLY B 1 432 ? 32.688 -15.077 -12.710 1.00 56.97 432 GLY B CA 1
ATOM 7283 C C . GLY B 1 432 ? 33.190 -15.261 -11.295 1.00 61.68 432 GLY B C 1
ATOM 7284 O O . GLY B 1 432 ? 34.239 -15.879 -11.065 1.00 63.29 432 GLY B O 1
ATOM 7285 N N . HIS B 1 433 ? 32.448 -14.731 -10.335 1.00 64.54 433 HIS B N 1
ATOM 7286 C CA . HIS B 1 433 ? 32.832 -14.913 -8.951 1.00 67.91 433 HIS B CA 1
ATOM 7287 C C . HIS B 1 433 ? 32.332 -16.296 -8.484 1.00 68.18 433 HIS B C 1
ATOM 7288 O O . HIS B 1 433 ? 31.779 -16.456 -7.389 1.00 69.37 433 HIS B O 1
ATOM 7295 N N . ALA B 1 434 ? 32.572 -17.288 -9.352 1.00 68.05 434 ALA B N 1
ATOM 7296 C CA . ALA B 1 434 ? 32.082 -18.671 -9.240 1.00 67.61 434 ALA B CA 1
ATOM 7297 C C . ALA B 1 434 ? 31.843 -19.155 -7.810 1.00 67.75 434 ALA B C 1
ATOM 7298 O O . ALA B 1 434 ? 32.781 -19.269 -7.011 1.00 67.98 434 ALA B O 1
ATOM 7300 N N . GLN B 1 435 ? 30.572 -19.421 -7.510 1.00 66.71 435 GLN B N 1
ATOM 7301 C CA . GLN B 1 435 ? 30.129 -19.889 -6.198 1.00 65.18 435 GLN B CA 1
ATOM 7302 C C . GLN B 1 435 ? 30.253 -21.413 -6.101 1.00 63.32 435 GLN B C 1
ATOM 7303 O O . GLN B 1 435 ? 29.839 -22.133 -7.012 1.00 63.24 435 GLN B O 1
ATOM 7309 N N . ARG B 1 436 ? 30.840 -21.892 -5.007 1.00 61.13 436 ARG B N 1
ATOM 7310 C CA . ARG B 1 436 ? 30.935 -23.335 -4.734 1.00 59.52 436 ARG B CA 1
ATOM 7311 C C . ARG B 1 436 ? 30.836 -23.650 -3.229 1.00 58.98 436 ARG B C 1
ATOM 7312 O O . ARG B 1 436 ? 31.758 -24.243 -2.652 1.00 58.23 436 ARG B O 1
ATOM 7320 N N . PRO B 1 437 ? 29.702 -23.263 -2.596 1.00 58.61 437 PRO B N 1
ATOM 7321 C CA . PRO B 1 437 ? 29.534 -23.354 -1.135 1.00 57.96 437 PRO B CA 1
ATOM 7322 C C . PRO B 1 437 ? 29.508 -24.781 -0.567 1.00 56.90 437 PRO B C 1
ATOM 7323 O O . PRO B 1 437 ? 30.010 -25.001 0.537 1.00 55.90 437 PRO B O 1
ATOM 7327 N N . SER B 1 438 ? 28.935 -25.727 -1.318 1.00 55.89 438 SER B N 1
ATOM 7328 C CA . SER B 1 438 ? 28.846 -27.131 -0.900 1.00 55.53 438 SER B CA 1
ATOM 7329 C C . SER B 1 438 ? 30.224 -27.797 -0.849 1.00 53.93 438 SER B C 1
ATOM 7330 O O . SER B 1 438 ? 30.588 -28.411 0.156 1.00 52.23 438 SER B O 1
ATOM 7333 N N . GLN B 1 439 ? 30.980 -27.664 -1.940 1.00 52.14 439 GLN B N 1
ATOM 7334 C CA . GLN B 1 439 ? 32.329 -28.193 -2.000 1.00 50.62 439 GLN B CA 1
ATOM 7335 C C . GLN B 1 439 ? 33.218 -27.507 -0.973 1.00 49.76 439 GLN B C 1
ATOM 7336 O O . GLN B 1 439 ? 34.046 -28.155 -0.339 1.00 49.26 439 GLN B O 1
ATOM 7342 N N . LEU B 1 440 ? 33.040 -26.198 -0.813 1.00 49.19 440 LEU B N 1
ATOM 7343 C CA . LEU B 1 440 ? 33.752 -25.438 0.218 1.00 49.24 440 LEU B CA 1
ATOM 7344 C C . LEU B 1 440 ? 33.427 -25.940 1.637 1.00 49.77 440 LEU B C 1
ATOM 7345 O O . LEU B 1 440 ? 34.330 -26.077 2.472 1.00 48.72 440 LEU B O 1
ATOM 7350 N N . MET B 1 441 ? 32.148 -26.223 1.898 1.00 50.03 441 MET B N 1
ATOM 7351 C CA . MET B 1 441 ? 31.732 -26.727 3.208 1.00 50.73 441 MET B CA 1
ATOM 7352 C C . MET B 1 441 ? 32.282 -28.134 3.445 1.00 48.41 441 MET B C 1
ATOM 7353 O O . MET B 1 441 ? 32.800 -28.428 4.522 1.00 48.20 441 MET B O 1
ATOM 7358 N N . ALA B 1 442 ? 32.204 -28.987 2.427 1.00 46.24 442 ALA B N 1
ATOM 7359 C CA . ALA B 1 442 ? 32.770 -30.330 2.516 1.00 43.36 442 ALA B CA 1
ATOM 7360 C C . ALA B 1 442 ? 34.297 -30.290 2.689 1.00 41.79 442 ALA B C 1
ATOM 7361 O O . ALA B 1 442 ? 34.873 -31.135 3.371 1.00 41.17 442 ALA B O 1
ATOM 7363 N N . LEU B 1 443 ? 34.946 -29.302 2.078 1.00 40.13 443 LEU B N 1
ATOM 7364 C CA . LEU B 1 443 ? 36.390 -29.119 2.236 1.00 38.62 443 LEU B CA 1
ATOM 7365 C C . LEU B 1 443 ? 36.774 -28.748 3.665 1.00 36.51 443 LEU B C 1
ATOM 7366 O O . LEU B 1 443 ? 37.779 -29.228 4.195 1.00 34.79 443 LEU B O 1
ATOM 7371 N N . LEU B 1 444 ? 35.973 -27.876 4.268 1.00 35.89 444 LEU B N 1
ATOM 7372 C CA . LEU B 1 444 ? 36.097 -27.545 5.680 1.00 36.29 444 LEU B CA 1
ATOM 7373 C C . LEU B 1 444 ? 36.052 -28.819 6.533 1.00 34.86 444 LEU B C 1
ATOM 7374 O O . LEU B 1 444 ? 36.895 -29.016 7.408 1.00 35.08 444 LEU B O 1
ATOM 7379 N N . GLY B 1 445 ? 35.091 -29.691 6.238 1.00 33.83 445 GLY B N 1
ATOM 7380 C CA . GLY B 1 445 ? 34.950 -30.966 6.931 1.00 32.65 445 GLY B CA 1
ATOM 7381 C C . GLY B 1 445 ? 36.222 -31.793 6.895 1.00 32.26 445 GLY B C 1
ATOM 7382 O O . GLY B 1 445 ? 36.718 -32.213 7.940 1.00 31.25 445 GLY B O 1
ATOM 7383 N N . GLU B 1 446 ? 36.758 -32.005 5.692 1.00 29.90 446 GLU B N 1
ATOM 7384 C CA . GLU B 1 446 ? 37.947 -32.828 5.505 1.00 29.31 446 GLU B CA 1
ATOM 7385 C C . GLU B 1 446 ? 39.178 -32.227 6.182 1.00 28.03 446 GLU B C 1
ATOM 7386 O O . GLU B 1 446 ? 39.987 -32.951 6.788 1.00 27.84 446 GLU B O 1
ATOM 7392 N N . ALA B 1 447 ? 39.309 -30.905 6.096 1.00 26.45 447 ALA B N 1
ATOM 7393 C CA . ALA B 1 447 ? 40.432 -30.204 6.722 1.00 26.67 447 ALA B CA 1
ATOM 7394 C C . ALA B 1 447 ? 40.364 -30.319 8.245 1.00 26.63 447 ALA B C 1
ATOM 7395 O O . ALA B 1 447 ? 41.387 -30.393 8.906 1.00 29.45 447 ALA B O 1
ATOM 7397 N N . ALA B 1 448 ? 39.151 -30.339 8.790 1.00 27.73 448 ALA B N 1
ATOM 7398 C CA . ALA B 1 448 ? 38.944 -30.414 10.237 1.00 29.03 448 ALA B CA 1
ATOM 7399 C C . ALA B 1 448 ? 39.534 -31.692 10.832 1.00 30.53 448 ALA B C 1
ATOM 7400 O O . ALA B 1 448 ? 40.098 -31.676 11.921 1.00 32.77 448 ALA B O 1
ATOM 7402 N N . MET B 1 449 ? 39.421 -32.786 10.084 1.00 31.09 449 MET B N 1
ATOM 7403 C CA . MET B 1 449 ? 40.014 -34.065 10.429 1.00 31.37 449 MET B CA 1
ATOM 7404 C C . MET B 1 449 ? 41.539 -34.044 10.463 1.00 31.50 449 MET B C 1
ATOM 7405 O O . MET B 1 449 ? 42.160 -35.007 10.907 1.00 31.46 449 MET B O 1
ATOM 7410 N N . HIS B 1 450 ? 42.152 -32.958 10.002 1.00 33.24 450 HIS B N 1
ATOM 7411 C CA . HIS B 1 450 ? 43.623 -32.858 10.032 1.00 34.55 450 HIS B CA 1
ATOM 7412 C C . HIS B 1 450 ? 44.193 -32.009 11.184 1.00 38.20 450 HIS B C 1
ATOM 7413 O O . HIS B 1 450 ? 45.389 -31.692 11.183 1.00 38.69 450 HIS B O 1
ATOM 7420 N N . GLY B 1 451 ? 43.348 -31.631 12.141 1.00 40.46 451 GLY B N 1
ATOM 7421 C CA . GLY B 1 451 ? 43.781 -30.799 13.273 1.00 44.25 451 GLY B CA 1
ATOM 7422 C C . GLY B 1 451 ? 43.621 -29.307 13.030 1.00 46.61 451 GLY B C 1
ATOM 7423 O O . GLY B 1 451 ? 43.550 -28.865 11.875 1.00 46.89 451 GLY B O 1
ATOM 7424 N N . GLU B 1 452 ? 43.590 -28.529 14.118 1.00 48.60 452 GLU B N 1
ATOM 7425 C CA . GLU B 1 452 ? 43.304 -27.083 14.057 1.00 50.08 452 GLU B CA 1
ATOM 7426 C C . GLU B 1 452 ? 44.301 -26.278 13.216 1.00 49.49 452 GLU B C 1
ATOM 7427 O O . GLU B 1 452 ? 43.894 -25.390 12.461 1.00 48.75 452 GLU B O 1
ATOM 7433 N N . LYS B 1 453 ? 45.590 -26.591 13.348 1.00 49.72 453 LYS B N 1
ATOM 7434 C CA . LYS B 1 453 ? 46.636 -25.925 12.568 1.00 51.40 453 LYS B CA 1
ATOM 7435 C C . LYS B 1 453 ? 46.342 -25.958 11.051 1.00 51.31 453 LYS B C 1
ATOM 7436 O O . LYS B 1 453 ? 46.233 -24.900 10.415 1.00 51.65 453 LYS B O 1
ATOM 7442 N N . TYR B 1 454 ? 46.183 -27.160 10.482 1.00 49.48 454 TYR B N 1
ATOM 7443 C CA . TYR B 1 454 ? 45.807 -27.293 9.062 1.00 46.09 454 TYR B CA 1
ATOM 7444 C C . TYR B 1 454 ? 44.435 -26.676 8.771 1.00 44.16 454 TYR B C 1
ATOM 7445 O O . TYR B 1 454 ? 44.270 -25.966 7.776 1.00 41.71 454 TYR B O 1
ATOM 7454 N N . TYR B 1 455 ? 43.464 -26.932 9.648 1.00 42.23 455 TYR B N 1
ATOM 7455 C CA . TYR B 1 455 ? 42.120 -26.410 9.457 1.00 42.39 455 TYR B CA 1
ATOM 7456 C C . TYR B 1 455 ? 42.074 -24.877 9.324 1.00 45.28 455 TYR B C 1
ATOM 7457 O O . TYR B 1 455 ? 41.272 -24.346 8.549 1.00 44.48 455 TYR B O 1
ATOM 7466 N N . ARG B 1 456 ? 42.913 -24.174 10.089 1.00 47.68 456 ARG B N 1
ATOM 7467 C CA . ARG B 1 456 ? 42.926 -22.700 10.056 1.00 50.68 456 ARG B CA 1
ATOM 7468 C C . ARG B 1 456 ? 43.380 -22.166 8.692 1.00 49.28 456 ARG B C 1
ATOM 7469 O O . ARG B 1 456 ? 42.776 -21.232 8.157 1.00 50.00 456 ARG B O 1
ATOM 7477 N N . THR B 1 457 ? 44.416 -22.783 8.126 1.00 48.93 457 THR B N 1
ATOM 7478 C CA . THR B 1 457 ? 44.922 -22.389 6.810 1.00 49.67 457 THR B CA 1
ATOM 7479 C C . THR B 1 457 ? 43.830 -22.560 5.743 1.00 49.37 457 THR B C 1
ATOM 7480 O O . THR B 1 457 ? 43.567 -21.633 4.965 1.00 51.06 457 THR B O 1
ATOM 7484 N N . VAL B 1 458 ? 43.177 -23.724 5.731 1.00 46.76 458 VAL B N 1
ATOM 7485 C CA . VAL B 1 458 ? 42.103 -23.994 4.769 1.00 44.87 458 VAL B CA 1
ATOM 7486 C C . VAL B 1 458 ? 40.948 -23.028 4.963 1.00 45.92 458 VAL B C 1
ATOM 7487 O O . VAL B 1 458 ? 40.479 -22.426 4.002 1.00 44.17 458 VAL B O 1
ATOM 7491 N N . ALA B 1 459 ? 40.503 -22.882 6.212 1.00 47.97 459 ALA B N 1
ATOM 7492 C CA . ALA B 1 459 ? 39.386 -21.998 6.560 1.00 49.57 459 ALA B CA 1
ATOM 7493 C C . ALA B 1 459 ? 39.584 -20.552 6.083 1.00 50.41 459 ALA B C 1
ATOM 7494 O O . ALA B 1 459 ? 38.627 -19.915 5.636 1.00 50.33 459 ALA B O 1
ATOM 7496 N N . SER B 1 460 ? 40.814 -20.043 6.170 1.00 51.50 460 SER B N 1
ATOM 7497 C CA . SER B 1 460 ? 41.107 -18.688 5.691 1.00 53.93 460 SER B CA 1
ATOM 7498 C C . SER B 1 460 ? 41.150 -18.633 4.154 1.00 54.98 460 SER B C 1
ATOM 7499 O O . SER B 1 460 ? 40.561 -17.727 3.550 1.00 54.46 460 SER B O 1
ATOM 7502 N N . ARG B 1 461 ? 41.833 -19.605 3.537 1.00 55.71 461 ARG B N 1
ATOM 7503 C CA . ARG B 1 461 ? 41.796 -19.796 2.076 1.00 56.85 461 ARG B CA 1
ATOM 7504 C C . ARG B 1 461 ? 40.368 -19.938 1.551 1.00 57.23 461 ARG B C 1
ATOM 7505 O O . ARG B 1 461 ? 40.064 -19.463 0.465 1.00 58.11 461 ARG B O 1
ATOM 7513 N N . VAL B 1 462 ? 39.509 -20.603 2.325 1.00 58.70 462 VAL B N 1
ATOM 7514 C CA . VAL B 1 462 ? 38.100 -20.794 1.974 1.00 59.54 462 VAL B CA 1
ATOM 7515 C C . VAL B 1 462 ? 37.333 -19.496 2.143 1.00 62.00 462 VAL B C 1
ATOM 7516 O O . VAL B 1 462 ? 36.584 -19.109 1.253 1.00 62.72 462 VAL B O 1
ATOM 7520 N N . SER B 1 463 ? 37.521 -18.825 3.280 1.00 64.91 463 SER B N 1
ATOM 7521 C CA . SER B 1 463 ? 36.796 -17.582 3.561 1.00 67.62 463 SER B CA 1
ATOM 7522 C C . SER B 1 463 ? 37.227 -16.431 2.644 1.00 69.26 463 SER B C 1
ATOM 7523 O O . SER B 1 463 ? 36.415 -15.553 2.329 1.00 69.44 463 SER B O 1
ATOM 7526 N N . LYS B 1 464 ? 38.489 -16.444 2.210 1.00 71.37 464 LYS B N 1
ATOM 7527 C CA . LYS B 1 464 ? 38.978 -15.425 1.283 1.00 73.58 464 LYS B CA 1
ATOM 7528 C C . LYS B 1 464 ? 38.260 -15.546 -0.067 1.00 74.85 464 LYS B C 1
ATOM 7529 O O . LYS B 1 464 ? 37.705 -14.564 -0.568 1.00 75.61 464 LYS B O 1
ATOM 7535 N N . GLU B 1 465 ? 38.224 -16.755 -0.627 1.00 75.98 465 GLU B N 1
ATOM 7536 C CA . GLU B 1 465 ? 37.531 -16.959 -1.900 1.00 77.20 465 GLU B CA 1
ATOM 7537 C C . GLU B 1 465 ? 36.015 -17.148 -1.741 1.00 77.38 465 GLU B C 1
ATOM 7538 O O . GLU B 1 465 ? 35.324 -17.441 -2.714 1.00 78.16 465 GLU B O 1
ATOM 7544 N N . ALA B 1 466 ? 35.510 -16.975 -0.519 1.00 77.72 466 ALA B N 1
ATOM 7545 C CA . ALA B 1 466 ? 34.068 -17.030 -0.255 1.00 78.46 466 ALA B CA 1
ATOM 7546 C C . ALA B 1 466 ? 33.446 -15.632 -0.214 1.00 79.19 466 ALA B C 1
ATOM 7547 O O . ALA B 1 466 ? 32.388 -15.396 -0.810 1.00 79.16 466 ALA B O 1
ATOM 7549 N N . ALA B 1 467 ? 34.109 -14.712 0.491 1.00 79.77 467 ALA B N 1
ATOM 7550 C CA . ALA B 1 467 ? 33.677 -13.316 0.567 1.00 80.12 467 ALA B CA 1
ATOM 7551 C C . ALA B 1 467 ? 33.775 -12.646 -0.806 1.00 80.50 467 ALA B C 1
ATOM 7552 O O . ALA B 1 467 ? 33.128 -11.623 -1.058 1.00 80.72 467 ALA B O 1
ATOM 7554 N N . GLN B 1 468 ? 34.581 -13.243 -1.686 1.00 80.04 468 GLN B N 1
ATOM 7555 C CA . GLN B 1 468 ? 34.695 -12.817 -3.078 1.00 79.69 468 GLN B CA 1
ATOM 7556 C C . GLN B 1 468 ? 33.551 -13.350 -3.958 1.00 79.23 468 GLN B C 1
ATOM 7557 O O . GLN B 1 468 ? 33.731 -13.527 -5.163 1.00 79.36 468 GLN B O 1
ATOM 7563 N N . SER B 1 469 ? 32.390 -13.604 -3.345 1.00 78.66 469 SER B N 1
ATOM 7564 C CA . SER B 1 469 ? 31.175 -14.045 -4.049 1.00 77.72 469 SER B CA 1
ATOM 7565 C C . SER B 1 469 ? 29.925 -13.395 -3.449 1.00 77.47 469 SER B C 1
ATOM 7566 O O . SER B 1 469 ? 29.568 -13.641 -2.291 1.00 76.54 469 SER B O 1
ATOM 7569 N N . VAL B 1 474 ? 30.637 -17.479 6.957 1.00 71.58 474 VAL B N 1
ATOM 7570 C CA . VAL B 1 474 ? 29.973 -18.666 7.500 1.00 71.80 474 VAL B CA 1
ATOM 7571 C C . VAL B 1 474 ? 30.969 -19.787 7.874 1.00 71.60 474 VAL B C 1
ATOM 7572 O O . VAL B 1 474 ? 30.723 -20.968 7.595 1.00 72.18 474 VAL B O 1
ATOM 7576 N N . VAL B 1 475 ? 32.080 -19.410 8.516 1.00 70.70 475 VAL B N 1
ATOM 7577 C CA . VAL B 1 475 ? 33.190 -20.345 8.808 1.00 69.63 475 VAL B CA 1
ATOM 7578 C C . VAL B 1 475 ? 33.285 -20.732 10.302 1.00 68.07 475 VAL B C 1
ATOM 7579 O O . VAL B 1 475 ? 33.797 -19.955 11.116 1.00 68.26 475 VAL B O 1
ATOM 7583 N N . PRO B 1 476 ? 32.806 -21.947 10.656 1.00 66.52 476 PRO B N 1
ATOM 7584 C CA . PRO B 1 476 ? 32.748 -22.410 12.050 1.00 65.25 476 PRO B CA 1
ATOM 7585 C C . PRO B 1 476 ? 34.114 -22.687 12.672 1.00 63.97 476 PRO B C 1
ATOM 7586 O O . PRO B 1 476 ? 35.099 -22.863 11.960 1.00 63.86 476 PRO B O 1
ATOM 7590 N N . ARG B 1 477 ? 34.149 -22.720 14.000 1.00 63.25 477 ARG B N 1
ATOM 7591 C CA . ARG B 1 477 ? 35.344 -23.067 14.763 1.00 62.92 477 ARG B CA 1
ATOM 7592 C C . ARG B 1 477 ? 35.718 -24.531 14.490 1.00 60.84 477 ARG B C 1
ATOM 7593 O O . ARG B 1 477 ? 34.839 -25.363 14.256 1.00 60.16 477 ARG B O 1
ATOM 7601 N N . HIS B 1 478 ? 37.018 -24.829 14.509 1.00 58.92 478 HIS B N 1
ATOM 7602 C CA . HIS B 1 478 ? 37.529 -26.184 14.251 1.00 56.71 478 HIS B CA 1
ATOM 7603 C C . HIS B 1 478 ? 36.764 -27.278 15.005 1.00 55.74 478 HIS B C 1
ATOM 7604 O O . HIS B 1 478 ? 36.229 -28.217 14.398 1.00 54.50 478 HIS B O 1
ATOM 7611 N N . ARG B 1 479 ? 36.709 -27.137 16.329 1.00 53.98 479 ARG B N 1
ATOM 7612 C CA . ARG B 1 479 ? 36.107 -28.140 17.190 1.00 52.41 479 ARG B CA 1
ATOM 7613 C C . ARG B 1 479 ? 34.685 -28.470 16.751 1.00 48.75 479 ARG B C 1
ATOM 7614 O O . ARG B 1 479 ? 34.279 -29.621 16.766 1.00 48.01 479 ARG B O 1
ATOM 7622 N N . SER B 1 480 ? 33.954 -27.453 16.317 1.00 46.84 480 SER B N 1
ATOM 7623 C CA . SER B 1 480 ? 32.553 -27.602 15.952 1.00 44.49 480 SER B CA 1
ATOM 7624 C C . SER B 1 480 ? 32.337 -28.360 14.642 1.00 43.76 480 SER B C 1
ATOM 7625 O O . SER B 1 480 ? 31.449 -29.208 14.553 1.00 43.36 480 SER B O 1
ATOM 7628 N N . VAL B 1 481 ? 33.132 -28.057 13.617 1.00 42.15 481 VAL B N 1
ATOM 7629 C CA . VAL B 1 481 ? 32.965 -28.750 12.337 1.00 41.36 481 VAL B CA 1
ATOM 7630 C C . VAL B 1 481 ? 33.477 -30.201 12.438 1.00 39.11 481 VAL B C 1
ATOM 7631 O O . VAL B 1 481 ? 32.884 -31.119 11.870 1.00 36.71 481 VAL B O 1
ATOM 7635 N N . LEU B 1 482 ? 34.561 -30.384 13.190 1.00 39.21 482 LEU B N 1
ATOM 7636 C CA . LEU B 1 482 ? 35.145 -31.697 13.422 1.00 38.71 482 LEU B CA 1
ATOM 7637 C C . LEU B 1 482 ? 34.099 -32.594 14.036 1.00 38.61 482 LEU B C 1
ATOM 7638 O O . LEU B 1 482 ? 33.847 -33.702 13.551 1.00 38.74 482 LEU B O 1
ATOM 7643 N N . ARG B 1 483 ? 33.474 -32.091 15.097 1.00 39.28 483 ARG B N 1
ATOM 7644 C CA . ARG B 1 483 ? 32.446 -32.830 15.793 1.00 39.94 483 ARG B CA 1
ATOM 7645 C C . ARG B 1 483 ? 31.288 -33.089 14.863 1.00 38.76 483 ARG B C 1
ATOM 7646 O O . ARG B 1 483 ? 30.709 -34.167 14.879 1.00 40.68 483 ARG B O 1
ATOM 7654 N N . TRP B 1 484 ? 30.969 -32.111 14.025 1.00 40.31 484 TRP B N 1
ATOM 7655 C CA . TRP B 1 484 ? 29.883 -32.265 13.064 1.00 40.70 484 TRP B CA 1
ATOM 7656 C C . TRP B 1 484 ? 30.164 -33.348 12.009 1.00 39.31 484 TRP B C 1
ATOM 7657 O O . TRP B 1 484 ? 29.290 -34.150 11.685 1.00 40.27 484 TRP B O 1
ATOM 7668 N N . VAL B 1 485 ? 31.382 -33.366 11.470 1.00 38.58 485 VAL B N 1
ATOM 7669 C CA . VAL B 1 485 ? 31.714 -34.273 10.367 1.00 36.18 485 VAL B CA 1
ATOM 7670 C C . VAL B 1 485 ? 31.888 -35.750 10.814 1.00 35.26 485 VAL B C 1
ATOM 7671 O O . VAL B 1 485 ? 31.543 -36.682 10.075 1.00 32.82 485 VAL B O 1
ATOM 7675 N N . ARG B 1 486 ? 32.368 -35.950 12.043 1.00 34.60 486 ARG B N 1
ATOM 7676 C CA A ARG B 1 486 ? 32.580 -37.298 12.584 0.50 34.88 486 ARG B CA 1
ATOM 7677 C CA B ARG B 1 486 ? 32.583 -37.301 12.591 0.50 33.82 486 ARG B CA 1
ATOM 7678 C C . ARG B 1 486 ? 31.302 -37.955 13.128 1.00 35.72 486 ARG B C 1
ATOM 7679 O O . ARG B 1 486 ? 31.080 -39.152 12.921 1.00 35.45 486 ARG B O 1
ATOM 7694 N N . PHE B 1 487 ? 30.459 -37.170 13.809 1.00 37.23 487 PHE B N 1
ATOM 7695 C CA . PHE B 1 487 ? 29.330 -37.728 14.573 1.00 40.66 487 PHE B CA 1
ATOM 7696 C C . PHE B 1 487 ? 27.949 -37.145 14.311 1.00 45.38 487 PHE B C 1
ATOM 7697 O O . PHE B 1 487 ? 27.015 -37.457 15.058 1.00 46.98 487 PHE B O 1
ATOM 7705 N N . GLY B 1 488 ? 27.816 -36.306 13.281 1.00 48.89 488 GLY B N 1
ATOM 7706 C CA . GLY B 1 488 ? 26.575 -35.554 13.030 1.00 51.26 488 GLY B CA 1
ATOM 7707 C C . GLY B 1 488 ? 25.419 -36.395 12.533 1.00 52.97 488 GLY B C 1
ATOM 7708 O O . GLY B 1 488 ? 25.588 -37.219 11.636 1.00 55.44 488 GLY B O 1
ATOM 7709 N N . PRO C 1 5 ? -31.301 -4.495 44.028 1.00 48.85 5 PRO C N 1
ATOM 7710 C CA . PRO C 1 5 ? -30.130 -3.645 44.220 1.00 48.46 5 PRO C CA 1
ATOM 7711 C C . PRO C 1 5 ? -30.237 -2.811 45.504 1.00 47.32 5 PRO C C 1
ATOM 7712 O O . PRO C 1 5 ? -31.316 -2.287 45.810 1.00 48.82 5 PRO C O 1
ATOM 7716 N N . SER C 1 6 ? -29.128 -2.711 46.243 1.00 43.53 6 SER C N 1
ATOM 7717 C CA . SER C 1 6 ? -29.059 -1.949 47.498 1.00 38.75 6 SER C CA 1
ATOM 7718 C C . SER C 1 6 ? -27.612 -1.775 47.951 1.00 33.40 6 SER C C 1
ATOM 7719 O O . SER C 1 6 ? -26.803 -2.715 47.862 1.00 32.76 6 SER C O 1
ATOM 7722 N N . GLY C 1 7 ? -27.299 -0.576 48.441 1.00 28.06 7 GLY C N 1
ATOM 7723 C CA . GLY C 1 7 ? -25.963 -0.256 48.933 1.00 24.62 7 GLY C CA 1
ATOM 7724 C C . GLY C 1 7 ? -25.088 0.300 47.815 1.00 21.24 7 GLY C C 1
ATOM 7725 O O . GLY C 1 7 ? -25.428 0.204 46.659 1.00 18.71 7 GLY C O 1
ATOM 7726 N N . THR C 1 8 ? -23.935 0.821 48.172 1.00 20.46 8 THR C N 1
ATOM 7727 C CA . THR C 1 8 ? -23.143 1.623 47.257 1.00 23.66 8 THR C CA 1
ATOM 7728 C C . THR C 1 8 ? -21.709 1.201 47.419 1.00 20.65 8 THR C C 1
ATOM 7729 O O . THR C 1 8 ? -21.288 0.931 48.543 1.00 19.99 8 THR C O 1
ATOM 7733 N N . TYR C 1 9 ? -20.966 1.137 46.305 1.00 19.30 9 TYR C N 1
ATOM 7734 C CA . TYR C 1 9 ? -19.529 0.876 46.338 1.00 19.05 9 TYR C CA 1
ATOM 7735 C C . TYR C 1 9 ? -18.822 1.740 45.286 1.00 21.38 9 TYR C C 1
ATOM 7736 O O . TYR C 1 9 ? -19.225 1.759 44.103 1.00 20.03 9 TYR C O 1
ATOM 7745 N N . ALA C 1 10 ? -17.789 2.457 45.724 1.00 20.73 10 ALA C N 1
ATOM 7746 C CA . ALA C 1 10 ? -17.023 3.356 44.842 1.00 25.57 10 ALA C CA 1
ATOM 7747 C C . ALA C 1 10 ? -17.960 4.327 44.126 1.00 24.66 10 ALA C C 1
ATOM 7748 O O . ALA C 1 10 ? -17.760 4.675 42.967 1.00 26.32 10 ALA C O 1
ATOM 7750 N N . GLY C 1 11 ? -19.008 4.730 44.829 1.00 23.72 11 GLY C N 1
ATOM 7751 C CA . GLY C 1 11 ? -19.959 5.694 44.309 1.00 25.46 11 GLY C CA 1
ATOM 7752 C C . GLY C 1 11 ? -21.032 5.097 43.429 1.00 25.90 11 GLY C C 1
ATOM 7753 O O . GLY C 1 11 ? -21.875 5.824 42.899 1.00 25.82 11 GLY C O 1
ATOM 7754 N N . LEU C 1 12 ? -21.018 3.774 43.275 1.00 22.92 12 LEU C N 1
ATOM 7755 C CA . LEU C 1 12 ? -21.935 3.128 42.346 1.00 21.91 12 LEU C CA 1
ATOM 7756 C C . LEU C 1 12 ? -22.833 2.116 43.055 1.00 21.88 12 LEU C C 1
ATOM 7757 O O . LEU C 1 12 ? -22.421 1.553 44.052 1.00 21.00 12 LEU C O 1
ATOM 7762 N N . PRO C 1 13 ? -24.054 1.881 42.529 1.00 21.49 13 PRO C N 1
ATOM 7763 C CA . PRO C 1 13 ? -25.014 0.927 43.121 1.00 21.51 13 PRO C CA 1
ATOM 7764 C C . PRO C 1 13 ? -24.494 -0.519 43.142 1.00 22.12 13 PRO C C 1
ATOM 7765 O O . PRO C 1 13 ? -23.954 -1.003 42.136 1.00 19.50 13 PRO C O 1
ATOM 7769 N N . ILE C 1 14 ? -24.657 -1.196 44.280 1.00 18.69 14 ILE C N 1
ATOM 7770 C CA . ILE C 1 14 ? -24.365 -2.622 44.356 1.00 16.65 14 ILE C CA 1
ATOM 7771 C C . ILE C 1 14 ? -25.587 -3.398 43.895 1.00 19.84 14 ILE C C 1
ATOM 7772 O O . ILE C 1 14 ? -26.673 -3.266 44.473 1.00 20.70 14 ILE C O 1
ATOM 7777 N N . ALA C 1 15 ? -25.409 -4.222 42.867 1.00 19.61 15 ALA C N 1
ATOM 7778 C CA . ALA C 1 15 ? -26.471 -5.100 42.391 1.00 18.25 15 ALA C CA 1
ATOM 7779 C C . ALA C 1 15 ? -26.447 -6.506 42.984 1.00 19.08 15 ALA C C 1
ATOM 7780 O O . ALA C 1 15 ? -27.489 -7.156 43.059 1.00 22.24 15 ALA C O 1
ATOM 7782 N N . ASP C 1 16 ? -25.287 -7.004 43.387 1.00 19.66 16 ASP C N 1
ATOM 7783 C CA . ASP C 1 16 ? -25.219 -8.393 43.863 1.00 21.74 16 ASP C CA 1
ATOM 7784 C C . ASP C 1 16 ? -23.898 -8.585 44.571 1.00 20.54 16 ASP C C 1
ATOM 7785 O O . ASP C 1 16 ? -23.050 -7.686 44.525 1.00 20.60 16 ASP C O 1
ATOM 7790 N N . TYR C 1 17 ? -23.719 -9.737 45.222 1.00 18.56 17 TYR C N 1
ATOM 7791 C CA . TYR C 1 17 ? -22.400 -10.141 45.738 1.00 20.65 17 TYR C CA 1
ATOM 7792 C C . TYR C 1 17 ? -21.492 -10.501 44.569 1.00 20.46 17 TYR C C 1
ATOM 7793 O O . TYR C 1 17 ? -21.975 -10.936 43.531 1.00 21.16 17 TYR C O 1
ATOM 7802 N N . GLY C 1 18 ? -20.192 -10.326 44.756 1.00 20.15 18 GLY C N 1
ATOM 7803 C CA . GLY C 1 18 ? -19.214 -10.578 43.707 1.00 22.68 18 GLY C CA 1
ATOM 7804 C C . GLY C 1 18 ? -18.762 -12.022 43.776 1.00 24.82 18 GLY C C 1
ATOM 7805 O O . GLY C 1 18 ? -18.850 -12.653 44.840 1.00 22.15 18 GLY C O 1
ATOM 7806 N N . ASP C 1 19 ? -18.305 -12.537 42.639 1.00 22.53 19 ASP C N 1
ATOM 7807 C CA . ASP C 1 19 ? -17.753 -13.875 42.526 1.00 26.64 19 ASP C CA 1
ATOM 7808 C C . ASP C 1 19 ? -16.314 -13.841 41.988 1.00 26.28 19 ASP C C 1
ATOM 7809 O O . ASP C 1 19 ? -15.725 -14.900 41.785 1.00 25.82 19 ASP C O 1
ATOM 7814 N N . ALA C 1 20 ? -15.756 -12.647 41.743 1.00 23.26 20 ALA C N 1
ATOM 7815 C CA . ALA C 1 20 ? -14.415 -12.561 41.141 1.00 23.29 20 ALA C CA 1
ATOM 7816 C C . ALA C 1 20 ? -13.329 -12.972 42.129 1.00 24.59 20 ALA C C 1
ATOM 7817 O O . ALA C 1 20 ? -13.425 -12.646 43.306 1.00 22.97 20 ALA C O 1
ATOM 7819 N N . PRO C 1 21 ? -12.268 -13.643 41.633 1.00 25.09 21 PRO C N 1
ATOM 7820 C CA . PRO C 1 21 ? -11.116 -13.942 42.463 1.00 25.47 21 PRO C CA 1
ATOM 7821 C C . PRO C 1 21 ? -10.325 -12.682 42.802 1.00 25.29 21 PRO C C 1
ATOM 7822 O O . PRO C 1 21 ? -10.429 -11.680 42.103 1.00 23.39 21 PRO C O 1
ATOM 7826 N N . PRO C 1 22 ? -9.550 -12.724 43.891 1.00 25.13 22 PRO C N 1
ATOM 7827 C CA . PRO C 1 22 ? -8.713 -11.589 44.266 1.00 24.17 22 PRO C CA 1
ATOM 7828 C C . PRO C 1 22 ? -7.849 -11.060 43.116 1.00 25.04 22 PRO C C 1
ATOM 7829 O O . PRO C 1 22 ? -7.431 -11.819 42.228 1.00 22.98 22 PRO C O 1
ATOM 7833 N N . LEU C 1 23 ? -7.618 -9.752 43.140 1.00 23.73 23 LEU C N 1
ATOM 7834 C CA . LEU C 1 23 ? -6.814 -9.074 42.144 1.00 23.29 23 LEU C CA 1
ATOM 7835 C C . LEU C 1 23 ? -5.384 -9.545 42.246 1.00 25.28 23 LEU C C 1
ATOM 7836 O O . LEU C 1 23 ? -4.873 -9.792 43.354 1.00 22.31 23 LEU C O 1
ATOM 7841 N N . SER C 1 24 ? -4.741 -9.649 41.084 1.00 23.79 24 SER C N 1
ATOM 7842 C CA . SER C 1 24 ? -3.430 -10.244 40.991 1.00 22.13 24 SER C CA 1
ATOM 7843 C C . SER C 1 24 ? -2.452 -9.292 41.670 1.00 23.13 24 SER C C 1
ATOM 7844 O O . SER C 1 24 ? -2.548 -8.078 41.531 1.00 21.98 24 SER C O 1
ATOM 7847 N N . THR C 1 25 ? -1.509 -9.850 42.408 1.00 19.99 25 THR C N 1
ATOM 7848 C CA . THR C 1 25 ? -0.523 -9.038 43.057 1.00 21.30 25 THR C CA 1
ATOM 7849 C C . THR C 1 25 ? 0.801 -9.303 42.357 1.00 19.86 25 THR C C 1
ATOM 7850 O O . THR C 1 25 ? 1.844 -9.012 42.914 1.00 21.93 25 THR C O 1
ATOM 7854 N N . LYS C 1 26 ? 0.747 -9.847 41.142 1.00 18.52 26 LYS C N 1
ATOM 7855 C CA . LYS C 1 26 ? 1.948 -10.290 40.430 1.00 20.51 26 LYS C CA 1
ATOM 7856 C C . LYS C 1 26 ? 2.138 -9.569 39.095 1.00 21.26 26 LYS C C 1
ATOM 7857 O O . LYS C 1 26 ? 1.200 -9.000 38.544 1.00 20.03 26 LYS C O 1
ATOM 7863 N N . THR C 1 27 ? 3.361 -9.598 38.578 1.00 21.19 27 THR C N 1
ATOM 7864 C CA . THR C 1 27 ? 3.658 -8.981 37.298 1.00 20.99 27 THR C CA 1
ATOM 7865 C C . THR C 1 27 ? 4.380 -9.972 36.400 1.00 20.68 27 THR C C 1
ATOM 7866 O O . THR C 1 27 ? 5.052 -10.878 36.896 1.00 21.95 27 THR C O 1
ATOM 7870 N N . MET C 1 28 ? 4.270 -9.771 35.085 1.00 20.64 28 MET C N 1
ATOM 7871 C CA . MET C 1 28 ? 4.864 -10.664 34.092 1.00 20.59 28 MET C CA 1
ATOM 7872 C C . MET C 1 28 ? 6.235 -10.164 33.659 1.00 19.07 28 MET C C 1
ATOM 7873 O O . MET C 1 28 ? 6.929 -10.849 32.920 1.00 18.66 28 MET C O 1
ATOM 7878 N N . PHE C 1 29 ? 6.616 -8.971 34.126 1.00 18.57 29 PHE C N 1
ATOM 7879 C CA . PHE C 1 29 ? 7.881 -8.336 33.743 1.00 18.79 29 PHE C CA 1
ATOM 7880 C C . PHE C 1 29 ? 9.041 -8.709 34.641 1.00 20.04 29 PHE C C 1
ATOM 7881 O O . PHE C 1 29 ? 8.937 -8.670 35.859 1.00 21.58 29 PHE C O 1
ATOM 7889 N N . TRP C 1 30 ? 10.154 -9.043 34.017 1.00 18.63 30 TRP C N 1
ATOM 7890 C CA . TRP C 1 30 ? 11.380 -9.357 34.731 1.00 20.58 30 TRP C CA 1
ATOM 7891 C C . TRP C 1 30 ? 12.440 -8.459 34.158 1.00 22.05 30 TRP C C 1
ATOM 7892 O O . TRP C 1 30 ? 12.415 -8.170 32.960 1.00 22.51 30 TRP C O 1
ATOM 7903 N N . ARG C 1 31 ? 13.379 -8.031 34.999 1.00 24.08 31 ARG C N 1
ATOM 7904 C CA . ARG C 1 31 ? 14.560 -7.315 34.532 1.00 25.87 31 ARG C CA 1
ATOM 7905 C C . ARG C 1 31 ? 15.410 -8.219 33.653 1.00 28.62 31 ARG C C 1
ATOM 7906 O O . ARG C 1 31 ? 15.469 -9.430 33.859 1.00 29.92 31 ARG C O 1
ATOM 7914 N N . THR C 1 32 ? 16.081 -7.636 32.675 1.00 30.80 32 THR C N 1
ATOM 7915 C CA . THR C 1 32 ? 16.936 -8.416 31.811 1.00 32.80 32 THR C CA 1
ATOM 7916 C C . THR C 1 32 ? 18.373 -8.455 32.359 1.00 36.39 32 THR C C 1
ATOM 7917 O O . THR C 1 32 ? 19.192 -9.235 31.894 1.00 37.02 32 THR C O 1
ATOM 7921 N N . SER C 1 33 ? 18.664 -7.612 33.348 1.00 38.01 33 SER C N 1
ATOM 7922 C CA . SER C 1 33 ? 19.986 -7.533 33.943 1.00 40.84 33 SER C CA 1
ATOM 7923 C C . SER C 1 33 ? 19.873 -7.193 35.424 1.00 42.26 33 SER C C 1
ATOM 7924 O O . SER C 1 33 ? 18.888 -6.580 35.840 1.00 41.27 33 SER C O 1
ATOM 7927 N N . PRO C 1 34 ? 20.877 -7.601 36.229 1.00 44.12 34 PRO C N 1
ATOM 7928 C CA . PRO C 1 34 ? 20.849 -7.318 37.664 1.00 45.50 34 PRO C CA 1
ATOM 7929 C C . PRO C 1 34 ? 21.209 -5.881 38.049 1.00 46.65 34 PRO C C 1
ATOM 7930 O O . PRO C 1 34 ? 20.955 -5.487 39.188 1.00 46.77 34 PRO C O 1
ATOM 7934 N N . GLU C 1 35 ? 21.787 -5.102 37.134 1.00 47.77 35 GLU C N 1
ATOM 7935 C CA . GLU C 1 35 ? 22.242 -3.752 37.502 1.00 50.14 35 GLU C CA 1
ATOM 7936 C C . GLU C 1 35 ? 21.056 -2.820 37.798 1.00 49.77 35 GLU C C 1
ATOM 7937 O O . GLU C 1 35 ? 19.930 -3.097 37.382 1.00 49.92 35 GLU C O 1
ATOM 7943 N N . LYS C 1 36 ? 21.301 -1.746 38.547 1.00 49.54 36 LYS C N 1
ATOM 7944 C CA . LYS C 1 36 ? 20.239 -0.797 38.883 1.00 49.21 36 LYS C CA 1
ATOM 7945 C C . LYS C 1 36 ? 19.687 -0.115 37.633 1.00 46.67 36 LYS C C 1
ATOM 7946 O O . LYS C 1 36 ? 20.426 0.140 36.675 1.00 45.81 36 LYS C O 1
ATOM 7952 N N . LEU C 1 37 ? 18.382 0.146 37.641 1.00 44.57 37 LEU C N 1
ATOM 7953 C CA . LEU C 1 37 ? 17.744 0.917 36.583 1.00 43.84 37 LEU C CA 1
ATOM 7954 C C . LEU C 1 37 ? 18.349 2.325 36.528 1.00 44.74 37 LEU C C 1
ATOM 7955 O O . LEU C 1 37 ? 18.800 2.837 37.550 1.00 43.41 37 LEU C O 1
ATOM 7960 N N . PRO C 1 38 ? 18.356 2.950 35.338 1.00 45.42 38 PRO C N 1
ATOM 7961 C CA . PRO C 1 38 ? 18.678 4.370 35.211 1.00 47.11 38 PRO C CA 1
ATOM 7962 C C . PRO C 1 38 ? 17.620 5.230 35.913 1.00 48.72 38 PRO C C 1
ATOM 7963 O O . PRO C 1 38 ? 16.451 4.837 35.942 1.00 48.90 38 PRO C O 1
ATOM 7967 N N . PRO C 1 39 ? 18.013 6.406 36.454 1.00 49.42 39 PRO C N 1
ATOM 7968 C CA . PRO C 1 39 ? 17.068 7.294 37.158 1.00 47.70 39 PRO C CA 1
ATOM 7969 C C . PRO C 1 39 ? 15.815 7.606 36.329 1.00 45.72 39 PRO C C 1
ATOM 7970 O O . PRO C 1 39 ? 15.914 7.866 35.129 1.00 44.47 39 PRO C O 1
ATOM 7974 N N . GLY C 1 40 ? 14.646 7.558 36.964 1.00 43.98 40 GLY C N 1
ATOM 7975 C CA . GLY C 1 40 ? 13.379 7.811 36.269 1.00 40.76 40 GLY C CA 1
ATOM 7976 C C . GLY C 1 40 ? 12.886 6.737 35.298 1.00 38.91 40 GLY C C 1
ATOM 7977 O O . GLY C 1 40 ? 11.928 6.975 34.545 1.00 38.08 40 GLY C O 1
ATOM 7978 N N . ALA C 1 41 ? 13.523 5.563 35.304 1.00 34.96 41 ALA C N 1
ATOM 7979 C CA . ALA C 1 41 ? 13.112 4.454 34.441 1.00 33.68 41 ALA C CA 1
ATOM 7980 C C . ALA C 1 41 ? 11.703 3.989 34.794 1.00 31.02 41 ALA C C 1
ATOM 7981 O O . ALA C 1 41 ? 11.312 4.024 35.959 1.00 32.63 41 ALA C O 1
ATOM 7983 N N . TRP C 1 42 ? 10.952 3.574 33.778 1.00 28.44 42 TRP C N 1
ATOM 7984 C CA . TRP C 1 42 ? 9.655 2.934 33.973 1.00 26.85 42 TRP C CA 1
ATOM 7985 C C . TRP C 1 42 ? 9.795 1.578 34.686 1.00 25.12 42 TRP C C 1
ATOM 7986 O O . TRP C 1 42 ? 10.842 0.926 34.614 1.00 25.49 42 TRP C O 1
ATOM 7997 N N . GLU C 1 43 ? 8.746 1.176 35.399 1.00 22.14 43 GLU C N 1
ATOM 7998 C CA . GLU C 1 43 ? 8.730 -0.099 36.121 1.00 21.89 43 GLU C CA 1
ATOM 7999 C C . GLU C 1 43 ? 7.318 -0.647 36.003 1.00 21.24 43 GLU C C 1
ATOM 8000 O O . GLU C 1 43 ? 6.407 0.127 35.683 1.00 20.50 43 GLU C O 1
ATOM 8006 N N . PRO C 1 44 ? 7.126 -1.961 36.254 1.00 19.01 44 PRO C N 1
ATOM 8007 C CA . PRO C 1 44 ? 5.774 -2.512 36.313 1.00 19.92 44 PRO C CA 1
ATOM 8008 C C . PRO C 1 44 ? 4.877 -1.759 37.290 1.00 18.63 44 PRO C C 1
ATOM 8009 O O . PRO C 1 44 ? 5.329 -1.328 38.350 1.00 20.01 44 PRO C O 1
ATOM 8013 N N . ALA C 1 45 ? 3.617 -1.599 36.918 1.00 19.07 45 ALA C N 1
ATOM 8014 C CA . ALA C 1 45 ? 2.621 -0.945 37.755 1.00 17.45 45 ALA C CA 1
ATOM 8015 C C . ALA C 1 45 ? 2.586 -1.537 39.150 1.00 20.23 45 ALA C C 1
ATOM 8016 O O . ALA C 1 45 ? 3.019 -2.667 39.372 1.00 20.18 45 ALA C O 1
ATOM 8018 N N . TYR C 1 46 ? 2.050 -0.753 40.081 1.00 22.61 46 TYR C N 1
ATOM 8019 C CA . TYR C 1 46 ? 1.953 -1.107 41.510 1.00 22.31 46 TYR C CA 1
ATOM 8020 C C . TYR C 1 46 ? 1.284 -2.464 41.744 1.00 21.52 46 TYR C C 1
ATOM 8021 O O . TYR C 1 46 ? 0.338 -2.815 41.059 1.00 21.56 46 TYR C O 1
ATOM 8030 N N . LEU C 1 47 ? 1.806 -3.227 42.697 1.00 20.62 47 LEU C N 1
ATOM 8031 C CA . LEU C 1 47 ? 1.386 -4.608 42.909 1.00 22.85 47 LEU C CA 1
ATOM 8032 C C . LEU C 1 47 ? 0.586 -4.848 44.196 1.00 23.80 47 LEU C C 1
ATOM 8033 O O . LEU C 1 47 ? 0.255 -5.977 44.515 1.00 24.55 47 LEU C O 1
ATOM 8038 N N . GLY C 1 48 ? 0.281 -3.778 44.918 1.00 24.43 48 GLY C N 1
ATOM 8039 C CA . GLY C 1 48 ? -0.521 -3.874 46.135 1.00 29.21 48 GLY C CA 1
ATOM 8040 C C . GLY C 1 48 ? 0.292 -3.984 47.420 1.00 30.27 48 GLY C C 1
ATOM 8041 O O . GLY C 1 48 ? 1.471 -3.621 47.464 1.00 27.81 48 GLY C O 1
ATOM 8042 N N . SER C 1 49 ? -0.346 -4.522 48.453 1.00 32.38 49 SER C N 1
ATOM 8043 C CA . SER C 1 49 ? 0.230 -4.583 49.799 1.00 35.62 49 SER C CA 1
ATOM 8044 C C . SER C 1 49 ? 1.516 -5.391 49.871 1.00 36.69 49 SER C C 1
ATOM 8045 O O . SER C 1 49 ? 2.369 -5.108 50.694 1.00 36.46 49 SER C O 1
ATOM 8048 N N . LYS C 1 50 ? 1.656 -6.385 49.002 1.00 37.31 50 LYS C N 1
ATOM 8049 C CA . LYS C 1 50 ? 2.870 -7.191 48.965 1.00 38.51 50 LYS C CA 1
ATOM 8050 C C . LYS C 1 50 ? 3.969 -6.553 48.106 1.00 38.11 50 LYS C C 1
ATOM 8051 O O . LYS C 1 50 ? 5.040 -7.139 47.948 1.00 39.11 50 LYS C O 1
ATOM 8057 N N . ASP C 1 51 ? 3.707 -5.367 47.548 1.00 37.29 51 ASP C N 1
ATOM 8058 C CA . ASP C 1 51 ? 4.702 -4.672 46.718 1.00 36.55 51 ASP C CA 1
ATOM 8059 C C . ASP C 1 51 ? 5.843 -4.121 47.595 1.00 37.54 51 ASP C C 1
ATOM 8060 O O . ASP C 1 51 ? 5.709 -3.103 48.274 1.00 37.26 51 ASP C O 1
ATOM 8065 N N . GLU C 1 52 ? 6.969 -4.810 47.552 1.00 38.30 52 GLU C N 1
ATOM 8066 C CA . GLU C 1 52 ? 8.155 -4.435 48.310 1.00 40.65 52 GLU C CA 1
ATOM 8067 C C . GLU C 1 52 ? 8.799 -3.088 47.930 1.00 39.32 52 GLU C C 1
ATOM 8068 O O . GLU C 1 52 ? 9.691 -2.623 48.637 1.00 39.23 52 GLU C O 1
ATOM 8074 N N . ARG C 1 53 ? 8.340 -2.443 46.849 1.00 37.26 53 ARG C N 1
ATOM 8075 C CA . ARG C 1 53 ? 8.960 -1.186 46.373 1.00 35.19 53 ARG C CA 1
ATOM 8076 C C . ARG C 1 53 ? 8.488 0.058 47.104 1.00 35.32 53 ARG C C 1
ATOM 8077 O O . ARG C 1 53 ? 9.198 1.074 47.169 1.00 35.59 53 ARG C O 1
ATOM 8085 N N . VAL C 1 54 ? 7.265 -0.007 47.612 1.00 34.74 54 VAL C N 1
ATOM 8086 C CA . VAL C 1 54 ? 6.585 1.168 48.127 1.00 34.14 54 VAL C CA 1
ATOM 8087 C C . VAL C 1 54 ? 5.460 0.717 49.057 1.00 35.46 54 VAL C C 1
ATOM 8088 O O . VAL C 1 54 ? 4.890 -0.367 48.878 1.00 35.80 54 VAL C O 1
ATOM 8092 N N . ASP C 1 55 ? 5.176 1.519 50.078 1.00 37.72 55 ASP C N 1
ATOM 8093 C CA . ASP C 1 55 ? 4.059 1.252 50.973 1.00 38.23 55 ASP C CA 1
ATOM 8094 C C . ASP C 1 55 ? 2.876 2.063 50.457 1.00 38.73 55 ASP C C 1
ATOM 8095 O O . ASP C 1 55 ? 2.935 3.294 50.416 1.00 41.04 55 ASP C O 1
ATOM 8100 N N . GLY C 1 56 ? 1.820 1.374 50.022 1.00 37.69 56 GLY C N 1
ATOM 8101 C CA . GLY C 1 56 ? 0.677 2.051 49.399 1.00 33.96 56 GLY C CA 1
ATOM 8102 C C . GLY C 1 56 ? -0.644 1.427 49.788 1.00 31.83 56 GLY C C 1
ATOM 8103 O O . GLY C 1 56 ? -0.700 0.613 50.696 1.00 30.07 56 GLY C O 1
ATOM 8104 N N . PRO C 1 57 ? -1.723 1.808 49.094 1.00 30.71 57 PRO C N 1
ATOM 8105 C CA . PRO C 1 57 ? -3.059 1.300 49.407 1.00 28.74 57 PRO C CA 1
ATOM 8106 C C . PRO C 1 57 ? -3.288 -0.115 48.890 1.00 26.77 57 PRO C C 1
ATOM 8107 O O . PRO C 1 57 ? -2.429 -0.677 48.214 1.00 27.82 57 PRO C O 1
ATOM 8111 N N . SER C 1 58 ? -4.430 -0.703 49.223 1.00 24.96 58 SER C N 1
ATOM 8112 C CA . SER C 1 58 ? -4.768 -2.011 48.713 1.00 25.21 58 SER C CA 1
ATOM 8113 C C . SER C 1 58 ? -5.039 -1.891 47.204 1.00 24.58 58 SER C C 1
ATOM 8114 O O . SER C 1 58 ? -5.352 -0.809 46.713 1.00 22.94 58 SER C O 1
ATOM 8117 N N . LEU C 1 59 ? -4.968 -3.000 46.481 1.00 23.34 59 LEU C N 1
ATOM 8118 C CA . LEU C 1 59 ? -5.373 -2.981 45.072 1.00 24.36 59 LEU C CA 1
ATOM 8119 C C . LEU C 1 59 ? -6.852 -2.622 44.913 1.00 23.79 59 LEU C C 1
ATOM 8120 O O . LEU C 1 59 ? -7.226 -1.972 43.957 1.00 22.32 59 LEU C O 1
ATOM 8125 N N . GLN C 1 60 ? -7.680 -3.026 45.870 1.00 23.28 60 GLN C N 1
ATOM 8126 C CA . GLN C 1 60 ? -9.090 -2.675 45.839 1.00 24.93 60 GLN C CA 1
ATOM 8127 C C . GLN C 1 60 ? -9.310 -1.154 45.889 1.00 25.30 60 GLN C C 1
ATOM 8128 O O . GLN C 1 60 ? -10.185 -0.632 45.198 1.00 25.61 60 GLN C O 1
ATOM 8134 N N . GLN C 1 61 ? -8.512 -0.445 46.690 1.00 25.33 61 GLN C N 1
ATOM 8135 C CA . GLN C 1 61 ? -8.624 1.007 46.792 1.00 25.32 61 GLN C CA 1
ATOM 8136 C C . GLN C 1 61 ? -8.212 1.642 45.469 1.00 25.18 61 GLN C C 1
ATOM 8137 O O . GLN C 1 61 ? -8.886 2.559 44.981 1.00 24.13 61 GLN C O 1
ATOM 8143 N N . VAL C 1 62 ? -7.107 1.147 44.900 1.00 24.55 62 VAL C N 1
ATOM 8144 C CA . VAL C 1 62 ? -6.599 1.627 43.602 1.00 23.59 62 VAL C CA 1
ATOM 8145 C C . VAL C 1 62 ? -7.688 1.482 42.566 1.00 23.45 62 VAL C C 1
ATOM 8146 O O . VAL C 1 62 ? -7.925 2.397 41.791 1.00 23.41 62 VAL C O 1
ATOM 8150 N N . MET C 1 63 ? -8.376 0.340 42.591 1.00 23.10 63 MET C N 1
ATOM 8151 C CA . MET C 1 63 ? -9.466 0.118 41.670 1.00 25.50 63 MET C CA 1
ATOM 8152 C C . MET C 1 63 ? -10.650 1.036 41.938 1.00 25.47 63 MET C C 1
ATOM 8153 O O . MET C 1 63 ? -11.293 1.487 40.995 1.00 25.87 63 MET C O 1
ATOM 8158 N N . ARG C 1 64 ? -10.969 1.281 43.212 1.00 25.90 64 ARG C N 1
ATOM 8159 C CA . ARG C 1 64 ? -12.025 2.246 43.532 1.00 26.92 64 ARG C CA 1
ATOM 8160 C C . ARG C 1 64 ? -11.738 3.611 42.905 1.00 23.02 64 ARG C C 1
ATOM 8161 O O . ARG C 1 64 ? -12.637 4.234 42.358 1.00 22.47 64 ARG C O 1
ATOM 8169 N N . ASP C 1 65 ? -10.487 4.055 42.958 1.00 23.74 65 ASP C N 1
ATOM 8170 C CA . ASP C 1 65 ? -10.084 5.288 42.264 1.00 24.55 65 ASP C CA 1
ATOM 8171 C C . ASP C 1 65 ? -10.415 5.282 40.764 1.00 22.45 65 ASP C C 1
ATOM 8172 O O . ASP C 1 65 ? -10.822 6.310 40.215 1.00 20.53 65 ASP C O 1
ATOM 8177 N N . GLN C 1 66 ? -10.235 4.129 40.110 1.00 22.10 66 GLN C N 1
ATOM 8178 C CA . GLN C 1 66 ? -10.470 4.001 38.660 1.00 19.41 66 GLN C CA 1
ATOM 8179 C C . GLN C 1 66 ? -11.953 4.045 38.328 1.00 19.27 66 GLN C C 1
ATOM 8180 O O . GLN C 1 66 ? -12.333 4.310 37.202 1.00 17.21 66 GLN C O 1
ATOM 8186 N N . LEU C 1 67 ? -12.785 3.759 39.321 1.00 18.18 67 LEU C N 1
ATOM 8187 C CA . LEU C 1 67 ? -14.226 3.715 39.131 1.00 20.37 67 LEU C CA 1
ATOM 8188 C C . LEU C 1 67 ? -14.898 5.076 39.281 1.00 21.00 67 LEU C C 1
ATOM 8189 O O . LEU C 1 67 ? -16.030 5.249 38.864 1.00 20.31 67 LEU C O 1
ATOM 8194 N N . LYS C 1 68 ? -14.176 6.028 39.870 1.00 21.50 68 LYS C N 1
ATOM 8195 C CA . LYS C 1 68 ? -14.655 7.388 40.083 1.00 23.33 68 LYS C CA 1
ATOM 8196 C C . LYS C 1 68 ? -15.275 8.045 38.829 1.00 22.42 68 LYS C C 1
ATOM 8197 O O . LYS C 1 68 ? -16.419 8.501 38.882 1.00 20.87 68 LYS C O 1
ATOM 8203 N N . PRO C 1 69 ? -14.546 8.065 37.687 1.00 21.80 69 PRO C N 1
ATOM 8204 C CA . PRO C 1 69 ? -15.125 8.769 36.532 1.00 21.55 69 PRO C CA 1
ATOM 8205 C C . PRO C 1 69 ? -16.443 8.207 35.976 1.00 19.84 69 PRO C C 1
ATOM 8206 O O . PRO C 1 69 ? -17.123 8.912 35.234 1.00 22.05 69 PRO C O 1
ATOM 8210 N N . TYR C 1 70 ? -16.794 6.960 36.307 1.00 18.59 70 TYR C N 1
ATOM 8211 C CA . TYR C 1 70 ? -18.047 6.384 35.858 1.00 19.33 70 TYR C CA 1
ATOM 8212 C C . TYR C 1 70 ? -19.230 6.966 36.632 1.00 22.08 70 TYR C C 1
ATOM 8213 O O . TYR C 1 70 ? -20.386 6.782 36.210 1.00 22.35 70 TYR C O 1
ATOM 8222 N N . SER C 1 71 ? -18.927 7.635 37.754 1.00 22.18 71 SER C N 1
ATOM 8223 C CA . SER C 1 71 ? -19.902 8.382 38.583 1.00 26.60 71 SER C CA 1
ATOM 8224 C C . SER C 1 71 ? -20.148 9.804 38.081 1.00 25.92 71 SER C C 1
ATOM 8225 O O . SER C 1 71 ? -21.137 10.410 38.452 1.00 25.41 71 SER C O 1
ATOM 8228 N N . GLU C 1 72 ? -19.209 10.353 37.310 1.00 27.59 72 GLU C N 1
ATOM 8229 C CA . GLU C 1 72 ? -19.316 11.749 36.863 1.00 27.47 72 GLU C CA 1
ATOM 8230 C C . GLU C 1 72 ? -20.513 11.946 35.941 1.00 26.59 72 GLU C C 1
ATOM 8231 O O . GLU C 1 72 ? -20.880 11.021 35.191 1.00 23.58 72 GLU C O 1
ATOM 8237 N N . PRO C 1 73 ? -21.144 13.148 35.996 1.00 26.01 73 PRO C N 1
ATOM 8238 C CA . PRO C 1 73 ? -22.215 13.435 35.034 1.00 22.55 73 PRO C CA 1
ATOM 8239 C C . PRO C 1 73 ? -21.663 13.304 33.593 1.00 19.59 73 PRO C C 1
ATOM 8240 O O . PRO C 1 73 ? -20.472 13.517 33.376 1.00 15.26 73 PRO C O 1
ATOM 8244 N N . ARG C 1 74 ? -22.503 12.884 32.651 1.00 17.93 74 ARG C N 1
ATOM 8245 C CA . ARG C 1 74 ? -22.118 12.874 31.230 1.00 20.80 74 ARG C CA 1
ATOM 8246 C C . ARG C 1 74 ? -21.937 14.294 30.696 1.00 21.99 74 ARG C C 1
ATOM 8247 O O . ARG C 1 74 ? -22.514 15.215 31.226 1.00 19.85 74 ARG C O 1
ATOM 8255 N N . GLY C 1 75 ? -21.101 14.460 29.673 1.00 21.50 75 GLY C N 1
ATOM 8256 C CA . GLY C 1 75 ? -21.169 15.652 28.845 1.00 22.71 75 GLY C CA 1
ATOM 8257 C C . GLY C 1 75 ? -22.443 15.659 28.036 1.00 23.22 75 GLY C C 1
ATOM 8258 O O . GLY C 1 75 ? -23.304 14.785 28.197 1.00 23.80 75 GLY C O 1
ATOM 8259 N N . LEU C 1 76 ? -22.591 16.652 27.163 1.00 23.55 76 LEU C N 1
ATOM 8260 C CA . LEU C 1 76 ? -23.819 16.780 26.389 1.00 22.39 76 LEU C CA 1
ATOM 8261 C C . LEU C 1 76 ? -23.691 16.015 25.085 1.00 22.58 76 LEU C C 1
ATOM 8262 O O . LEU C 1 76 ? -22.587 15.803 24.570 1.00 19.94 76 LEU C O 1
ATOM 8267 N N . LEU C 1 77 ? -24.833 15.598 24.560 1.00 22.05 77 LEU C N 1
ATOM 8268 C CA . LEU C 1 77 ? -24.927 15.082 23.208 1.00 23.76 77 LEU C CA 1
ATOM 8269 C C . LEU C 1 77 ? -24.627 16.199 22.201 1.00 24.26 77 LEU C C 1
ATOM 8270 O O . LEU C 1 77 ? -24.974 17.359 22.441 1.00 24.21 77 LEU C O 1
ATOM 8275 N N . PRO C 1 78 ? -23.969 15.862 21.069 1.00 22.90 78 PRO C N 1
ATOM 8276 C CA . PRO C 1 78 ? -23.866 16.834 19.973 1.00 22.69 78 PRO C CA 1
ATOM 8277 C C . PRO C 1 78 ? -25.263 17.164 19.446 1.00 22.83 78 PRO C C 1
ATOM 8278 O O . PRO C 1 78 ? -26.160 16.331 19.562 1.00 22.02 78 PRO C O 1
ATOM 8282 N N . PRO C 1 79 ? -25.449 18.353 18.845 1.00 23.29 79 PRO C N 1
ATOM 8283 C CA . PRO C 1 79 ? -26.780 18.708 18.354 1.00 23.47 79 PRO C CA 1
ATOM 8284 C C . PRO C 1 79 ? -27.394 17.571 17.529 1.00 22.57 79 PRO C C 1
ATOM 8285 O O . PRO C 1 79 ? -26.703 16.958 16.715 1.00 25.06 79 PRO C O 1
ATOM 8289 N N . GLN C 1 80 ? -28.672 17.293 17.741 1.00 21.93 80 GLN C N 1
ATOM 8290 C CA . GLN C 1 80 ? -29.332 16.157 17.100 1.00 24.22 80 GLN C CA 1
ATOM 8291 C C . GLN C 1 80 ? -29.192 16.081 15.580 1.00 24.21 80 GLN C C 1
ATOM 8292 O O . GLN C 1 80 ? -28.864 15.028 15.050 1.00 24.86 80 GLN C O 1
ATOM 8298 N N . GLU C 1 81 ? -29.434 17.180 14.874 1.00 22.06 81 GLU C N 1
ATOM 8299 C CA . GLU C 1 81 ? -29.398 17.158 13.398 1.00 25.16 81 GLU C CA 1
ATOM 8300 C C . GLU C 1 81 ? -27.983 16.829 12.880 1.00 22.51 81 GLU C C 1
ATOM 8301 O O . GLU C 1 81 ? -27.838 16.160 11.869 1.00 22.78 81 GLU C O 1
ATOM 8307 N N . ILE C 1 82 ? -26.963 17.330 13.571 1.00 21.10 82 ILE C N 1
ATOM 8308 C CA . ILE C 1 82 ? -25.567 17.035 13.241 1.00 21.85 82 ILE C CA 1
ATOM 8309 C C . ILE C 1 82 ? -25.225 15.552 13.523 1.00 19.84 82 ILE C C 1
ATOM 8310 O O . ILE C 1 82 ? -24.719 14.857 12.647 1.00 15.53 82 ILE C O 1
ATOM 8315 N N . LEU C 1 83 ? -25.549 15.084 14.730 1.00 18.73 83 LEU C N 1
ATOM 8316 C CA . LEU C 1 83 ? -25.429 13.666 15.096 1.00 19.13 83 LEU C CA 1
ATOM 8317 C C . LEU C 1 83 ? -26.060 12.745 14.050 1.00 18.45 83 LEU C C 1
ATOM 8318 O O . LEU C 1 83 ? -25.432 11.781 13.618 1.00 20.69 83 LEU C O 1
ATOM 8323 N N . ASP C 1 84 ? -27.294 13.038 13.640 1.00 19.79 84 ASP C N 1
ATOM 8324 C CA . ASP C 1 84 ? -27.970 12.233 12.611 1.00 21.30 84 ASP C CA 1
ATOM 8325 C C . ASP C 1 84 ? -27.223 12.272 11.274 1.00 21.18 84 ASP C C 1
ATOM 8326 O O . ASP C 1 84 ? -27.003 11.225 10.660 1.00 21.21 84 ASP C O 1
ATOM 8331 N N . ALA C 1 85 ? -26.821 13.465 10.832 1.00 19.88 85 ALA C N 1
ATOM 8332 C CA . ALA C 1 85 ? -26.061 13.592 9.570 1.00 17.93 85 ALA C CA 1
ATOM 8333 C C . ALA C 1 85 ? -24.723 12.846 9.648 1.00 17.45 85 ALA C C 1
ATOM 8334 O O . ALA C 1 85 ? -24.313 12.188 8.693 1.00 19.63 85 ALA C O 1
ATOM 8336 N N . VAL C 1 86 ? -24.049 12.953 10.789 1.00 17.33 86 VAL C N 1
ATOM 8337 C CA . VAL C 1 86 ? -22.751 12.316 10.972 1.00 16.72 86 VAL C CA 1
ATOM 8338 C C . VAL C 1 86 ? -22.911 10.789 10.927 1.00 17.43 86 VAL C C 1
ATOM 8339 O O . VAL C 1 86 ? -22.208 10.129 10.192 1.00 17.93 86 VAL C O 1
ATOM 8343 N N . CYS C 1 87 ? -23.865 10.242 11.681 1.00 16.46 87 CYS C N 1
ATOM 8344 C CA . CYS C 1 87 ? -24.086 8.805 11.682 1.00 19.29 87 CYS C CA 1
ATOM 8345 C C . CYS C 1 87 ? -24.470 8.287 10.307 1.00 19.34 87 CYS C C 1
ATOM 8346 O O . CYS C 1 87 ? -23.980 7.229 9.900 1.00 18.93 87 CYS C O 1
ATOM 8349 N N . ASP C 1 88 ? -25.330 9.028 9.595 1.00 20.14 88 ASP C N 1
ATOM 8350 C CA . ASP C 1 88 ? -25.713 8.649 8.231 1.00 19.91 88 ASP C CA 1
ATOM 8351 C C . ASP C 1 88 ? -24.520 8.650 7.298 1.00 19.03 88 ASP C C 1
ATOM 8352 O O . ASP C 1 88 ? -24.364 7.721 6.502 1.00 17.40 88 ASP C O 1
ATOM 8357 N N . ALA C 1 89 ? -23.666 9.670 7.403 1.00 17.66 89 ALA C N 1
ATOM 8358 C CA . ALA C 1 89 ? -22.492 9.746 6.522 1.00 17.18 89 ALA C CA 1
ATOM 8359 C C . ALA C 1 89 ? -21.532 8.598 6.813 1.00 17.86 89 ALA C C 1
ATOM 8360 O O . ALA C 1 89 ? -20.942 8.034 5.898 1.00 17.03 89 ALA C O 1
ATOM 8362 N N . ILE C 1 90 ? -21.359 8.258 8.090 1.00 15.97 90 ILE C N 1
ATOM 8363 C CA . ILE C 1 90 ? -20.446 7.155 8.451 1.00 14.03 90 ILE C CA 1
ATOM 8364 C C . ILE C 1 90 ? -20.992 5.833 7.926 1.00 16.52 90 ILE C C 1
ATOM 8365 O O . ILE C 1 90 ? -20.276 5.074 7.259 1.00 16.82 90 ILE C O 1
ATOM 8370 N N . GLU C 1 91 ? -22.271 5.577 8.205 1.00 18.08 91 GLU C N 1
ATOM 8371 C CA . GLU C 1 91 ? -22.936 4.380 7.722 1.00 20.23 91 GLU C CA 1
ATOM 8372 C C . GLU C 1 91 ? -22.833 4.239 6.195 1.00 19.98 91 GLU C C 1
ATOM 8373 O O . GLU C 1 91 ? -22.527 3.161 5.693 1.00 16.98 91 GLU C O 1
ATOM 8379 N N . ASN C 1 92 ? -23.064 5.332 5.467 1.00 20.23 92 ASN C N 1
ATOM 8380 C CA A ASN C 1 92 ? -22.957 5.318 4.014 0.50 20.96 92 ASN C CA 1
ATOM 8381 C CA B ASN C 1 92 ? -22.962 5.317 4.015 0.50 20.88 92 ASN C CA 1
ATOM 8382 C C . ASN C 1 92 ? -21.541 5.006 3.540 1.00 19.03 92 ASN C C 1
ATOM 8383 O O . ASN C 1 92 ? -21.345 4.243 2.596 1.00 20.90 92 ASN C O 1
ATOM 8392 N N . ARG C 1 93 ? -20.546 5.583 4.203 1.00 19.45 93 ARG C N 1
ATOM 8393 C CA . ARG C 1 93 ? -19.190 5.315 3.816 1.00 19.69 93 ARG C CA 1
ATOM 8394 C C . ARG C 1 93 ? -18.848 3.822 3.979 1.00 21.05 93 ARG C C 1
ATOM 8395 O O . ARG C 1 93 ? -18.189 3.245 3.110 1.00 19.19 93 ARG C O 1
ATOM 8403 N N . LEU C 1 94 ? -19.298 3.215 5.086 1.00 18.92 94 LEU C N 1
ATOM 8404 C CA . LEU C 1 94 ? -19.058 1.791 5.345 1.00 20.69 94 LEU C CA 1
ATOM 8405 C C . LEU C 1 94 ? -19.875 0.899 4.404 1.00 20.72 94 LEU C C 1
ATOM 8406 O O . LEU C 1 94 ? -19.404 -0.146 3.970 1.00 22.85 94 LEU C O 1
ATOM 8411 N N . GLU C 1 95 ? -21.077 1.331 4.050 1.00 23.20 95 GLU C N 1
ATOM 8412 C CA . GLU C 1 95 ? -21.879 0.592 3.061 1.00 27.18 95 GLU C CA 1
ATOM 8413 C C . GLU C 1 95 ? -21.154 0.550 1.712 1.00 26.35 95 GLU C C 1
ATOM 8414 O O . GLU C 1 95 ? -21.182 -0.459 1.015 1.00 25.79 95 GLU C O 1
ATOM 8420 N N . ASN C 1 96 ? -20.465 1.635 1.390 1.00 24.03 96 ASN C N 1
ATOM 8421 C CA . ASN C 1 96 ? -19.791 1.763 0.103 1.00 24.93 96 ASN C CA 1
ATOM 8422 C C . ASN C 1 96 ? -18.454 1.050 0.040 1.00 25.30 96 ASN C C 1
ATOM 8423 O O . ASN C 1 96 ? -17.920 0.883 -1.050 1.00 26.91 96 ASN C O 1
ATOM 8428 N N . THR C 1 97 ? -17.914 0.654 1.190 1.00 22.49 97 THR C N 1
ATOM 8429 C CA . THR C 1 97 ? -16.551 0.135 1.246 1.00 22.83 97 THR C CA 1
ATOM 8430 C C . THR C 1 97 ? -16.441 -1.316 1.708 1.00 22.16 97 THR C C 1
ATOM 8431 O O . THR C 1 97 ? -15.546 -2.021 1.251 1.00 20.54 97 THR C O 1
ATOM 8435 N N . LEU C 1 98 ? -17.324 -1.745 2.619 1.00 20.78 98 LEU C N 1
ATOM 8436 C CA . LEU C 1 98 ? -17.232 -3.081 3.237 1.00 22.22 98 LEU C CA 1
ATOM 8437 C C . LEU C 1 98 ? -17.845 -4.177 2.366 1.00 23.90 98 LEU C C 1
ATOM 8438 O O . LEU C 1 98 ? -18.974 -4.037 1.896 1.00 24.17 98 LEU C O 1
ATOM 8443 N N . GLU C 1 99 ? -17.114 -5.272 2.177 1.00 25.76 99 GLU C N 1
ATOM 8444 C CA . GLU C 1 99 ? -17.658 -6.452 1.482 1.00 29.33 99 GLU C CA 1
ATOM 8445 C C . GLU C 1 99 ? -18.701 -7.161 2.368 1.00 28.69 99 GLU C C 1
ATOM 8446 O O . GLU C 1 99 ? -18.415 -7.426 3.534 1.00 28.53 99 GLU C O 1
ATOM 8452 N N . PRO C 1 100 ? -19.922 -7.438 1.839 1.00 29.88 100 PRO C N 1
ATOM 8453 C CA . PRO C 1 100 ? -20.869 -8.227 2.635 1.00 29.82 100 PRO C CA 1
ATOM 8454 C C . PRO C 1 100 ? -20.262 -9.571 3.062 1.00 29.13 100 PRO C C 1
ATOM 8455 O O . PRO C 1 100 ? -19.475 -10.163 2.326 1.00 27.45 100 PRO C O 1
ATOM 8459 N N . GLN C 1 101 ? -20.589 -10.020 4.264 1.00 28.72 101 GLN C N 1
ATOM 8460 C CA . GLN C 1 101 ? -19.938 -11.202 4.822 1.00 29.56 101 GLN C CA 1
ATOM 8461 C C . GLN C 1 101 ? -20.965 -12.260 5.100 1.00 28.78 101 GLN C C 1
ATOM 8462 O O . GLN C 1 101 ? -22.137 -11.954 5.270 1.00 28.34 101 GLN C O 1
ATOM 8468 N N . LYS C 1 102 ? -20.512 -13.506 5.168 1.00 29.12 102 LYS C N 1
ATOM 8469 C CA . LYS C 1 102 ? -21.351 -14.605 5.617 1.00 29.58 102 LYS C CA 1
ATOM 8470 C C . LYS C 1 102 ? -21.447 -14.540 7.142 1.00 26.48 102 LYS C C 1
ATOM 8471 O O . LYS C 1 102 ? -20.511 -14.085 7.786 1.00 23.55 102 LYS C O 1
ATOM 8477 N N . PRO C 1 103 ? -22.574 -15.005 7.716 1.00 25.85 103 PRO C N 1
ATOM 8478 C CA . PRO C 1 103 ? -22.702 -15.178 9.161 1.00 24.64 103 PRO C CA 1
ATOM 8479 C C . PRO C 1 103 ? -21.596 -16.074 9.728 1.00 24.95 103 PRO C C 1
ATOM 8480 O O . PRO C 1 103 ? -21.082 -16.951 9.038 1.00 24.59 103 PRO C O 1
ATOM 8484 N N . TRP C 1 104 ? -21.192 -15.800 10.967 1.00 26.07 104 TRP C N 1
ATOM 8485 C CA . TRP C 1 104 ? -20.183 -16.611 11.637 1.00 23.93 104 TRP C CA 1
ATOM 8486 C C . TRP C 1 104 ? -20.893 -17.774 12.293 1.00 23.60 104 TRP C C 1
ATOM 8487 O O . TRP C 1 104 ? -21.977 -17.606 12.871 1.00 25.07 104 TRP C O 1
ATOM 8498 N N . THR C 1 105 ? -20.311 -18.959 12.164 1.00 22.42 105 THR C N 1
ATOM 8499 C CA . THR C 1 105 ? -20.852 -20.141 12.815 1.00 21.71 105 THR C CA 1
ATOM 8500 C C . THR C 1 105 ? -20.447 -20.123 14.285 1.00 20.63 105 THR C C 1
ATOM 8501 O O . THR C 1 105 ? -19.624 -19.318 14.690 1.00 18.77 105 THR C O 1
ATOM 8505 N N . PHE C 1 106 ? -21.038 -21.009 15.080 1.00 20.62 106 PHE C N 1
ATOM 8506 C CA . PHE C 1 106 ? -20.648 -21.180 16.489 1.00 20.26 106 PHE C CA 1
ATOM 8507 C C . PHE C 1 106 ? -19.182 -21.589 16.597 1.00 20.02 106 PHE C C 1
ATOM 8508 O O . PHE C 1 106 ? -18.447 -21.102 17.463 1.00 19.31 106 PHE C O 1
ATOM 8516 N N . LYS C 1 107 ? -18.761 -22.460 15.684 1.00 20.78 107 LYS C N 1
ATOM 8517 C CA . LYS C 1 107 ? -17.398 -22.982 15.668 1.00 22.79 107 LYS C CA 1
ATOM 8518 C C . LYS C 1 107 ? -16.399 -21.868 15.363 1.00 21.33 107 LYS C C 1
ATOM 8519 O O . LYS C 1 107 ? -15.350 -21.755 16.013 1.00 19.07 107 LYS C O 1
ATOM 8525 N N . LYS C 1 108 ? -16.721 -21.062 14.358 1.00 19.43 108 LYS C N 1
ATOM 8526 C CA . LYS C 1 108 ? -15.877 -19.929 13.997 1.00 20.61 108 LYS C CA 1
ATOM 8527 C C . LYS C 1 108 ? -15.754 -18.949 15.170 1.00 19.52 108 LYS C C 1
ATOM 8528 O O . LYS C 1 108 ? -14.645 -18.519 15.506 1.00 19.48 108 LYS C O 1
ATOM 8534 N N . ALA C 1 109 ? -16.884 -18.624 15.801 1.00 17.45 109 ALA C N 1
ATOM 8535 C CA . ALA C 1 109 ? -16.874 -17.778 16.994 1.00 17.84 109 ALA C CA 1
ATOM 8536 C C . ALA C 1 109 ? -15.981 -18.332 18.109 1.00 18.56 109 ALA C C 1
ATOM 8537 O O . ALA C 1 109 ? -15.160 -17.610 18.696 1.00 18.86 109 ALA C O 1
ATOM 8539 N N . CYS C 1 110 ? -16.154 -19.607 18.420 1.00 17.12 110 CYS C N 1
ATOM 8540 C CA . CYS C 1 110 ? -15.341 -20.243 19.450 1.00 19.00 110 CYS C CA 1
ATOM 8541 C C . CYS C 1 110 ? -13.868 -20.228 19.103 1.00 17.49 110 CYS C C 1
ATOM 8542 O O . CYS C 1 110 ? -13.038 -19.938 19.947 1.00 17.15 110 CYS C O 1
ATOM 8545 N N . GLU C 1 111 ? -13.555 -20.513 17.851 1.00 19.03 111 GLU C N 1
ATOM 8546 C CA . GLU C 1 111 ? -12.177 -20.513 17.401 1.00 20.52 111 GLU C CA 1
ATOM 8547 C C . GLU C 1 111 ? -11.522 -19.138 17.484 1.00 20.19 111 GLU C C 1
ATOM 8548 O O . GLU C 1 111 ? -10.343 -19.050 17.829 1.00 20.53 111 GLU C O 1
ATOM 8554 N N . SER C 1 112 ? -12.281 -18.073 17.190 1.00 19.81 112 SER C N 1
ATOM 8555 C CA . SER C 1 112 ? -11.764 -16.680 17.255 1.00 19.89 112 SER C CA 1
ATOM 8556 C C . SER C 1 112 ? -11.276 -16.213 18.628 1.00 21.03 112 SER C C 1
ATOM 8557 O O . SER C 1 112 ? -10.434 -15.309 18.714 1.00 20.91 112 SER C O 1
ATOM 8560 N N . LEU C 1 113 ? -11.812 -16.796 19.703 1.00 19.19 113 LEU C N 1
ATOM 8561 C CA . LEU C 1 113 ? -11.433 -16.388 21.061 1.00 20.15 113 LEU C CA 1
ATOM 8562 C C . LEU C 1 113 ? -9.974 -16.667 21.425 1.00 22.36 113 LEU C C 1
ATOM 8563 O O . LEU C 1 113 ? -9.418 -17.726 21.083 1.00 21.51 113 LEU C O 1
ATOM 8568 N N . ASP C 1 114 ? -9.376 -15.721 22.148 1.00 22.50 114 ASP C N 1
ATOM 8569 C CA . ASP C 1 114 ? -8.051 -15.904 22.736 1.00 24.00 114 ASP C CA 1
ATOM 8570 C C . ASP C 1 114 ? -8.154 -16.951 23.860 1.00 24.10 114 ASP C C 1
ATOM 8571 O O . ASP C 1 114 ? -8.844 -16.732 24.864 1.00 22.73 114 ASP C O 1
ATOM 8576 N N . LYS C 1 115 ? -7.457 -18.079 23.716 1.00 23.67 115 LYS C N 1
ATOM 8577 C CA . LYS C 1 115 ? -7.653 -19.174 24.678 1.00 24.56 115 LYS C CA 1
ATOM 8578 C C . LYS C 1 115 ? -6.792 -19.030 25.911 1.00 25.74 115 LYS C C 1
ATOM 8579 O O . LYS C 1 115 ? -6.986 -19.727 26.907 1.00 27.69 115 LYS C O 1
ATOM 8585 N N . ASN C 1 116 ? -5.858 -18.096 25.846 1.00 28.46 116 ASN C N 1
ATOM 8586 C CA . ASN C 1 116 ? -4.918 -17.862 26.936 1.00 31.31 116 ASN C CA 1
ATOM 8587 C C . ASN C 1 116 ? -5.367 -16.754 27.887 1.00 30.82 116 ASN C C 1
ATOM 8588 O O . ASN C 1 116 ? -4.539 -16.136 28.536 1.00 31.02 116 ASN C O 1
ATOM 8593 N N . THR C 1 117 ? -6.678 -16.522 27.963 1.00 28.90 117 THR C N 1
ATOM 8594 C CA . THR C 1 117 ? -7.253 -15.542 28.890 1.00 28.51 117 THR C CA 1
ATOM 8595 C C . THR C 1 117 ? -8.419 -16.158 29.654 1.00 27.47 117 THR C C 1
ATOM 8596 O O . THR C 1 117 ? -8.891 -17.258 29.324 1.00 26.19 117 THR C O 1
ATOM 8600 N N . SER C 1 118 ? -8.875 -15.461 30.691 1.00 23.79 118 SER C N 1
ATOM 8601 C CA . SER C 1 118 ? -9.906 -15.996 31.536 1.00 22.51 118 SER C CA 1
ATOM 8602 C C . SER C 1 118 ? -11.251 -16.081 30.830 1.00 21.48 118 SER C C 1
ATOM 8603 O O . SER C 1 118 ? -11.553 -15.303 29.923 1.00 20.81 118 SER C O 1
ATOM 8606 N N . SER C 1 119 ? -12.053 -17.028 31.295 1.00 20.96 119 SER C N 1
ATOM 8607 C CA . SER C 1 119 ? -13.408 -17.228 30.818 1.00 21.01 119 SER C CA 1
ATOM 8608 C C . SER C 1 119 ? -14.381 -16.296 31.529 1.00 20.75 119 SER C C 1
ATOM 8609 O O . SER C 1 119 ? -15.574 -16.275 31.202 1.00 20.07 119 SER C O 1
ATOM 8612 N N . GLY C 1 120 ? -13.872 -15.547 32.515 1.00 21.70 120 GLY C N 1
ATOM 8613 C CA . GLY C 1 120 ? -14.691 -14.667 33.359 1.00 22.13 120 GLY C CA 1
ATOM 8614 C C . GLY C 1 120 ? -15.789 -15.416 34.077 1.00 23.36 120 GLY C C 1
ATOM 8615 O O . GLY C 1 120 ? -15.655 -16.598 34.354 1.00 21.15 120 GLY C O 1
ATOM 8616 N N . TYR C 1 121 ? -16.896 -14.731 34.348 1.00 21.57 121 TYR C N 1
ATOM 8617 C CA . TYR C 1 121 ? -18.028 -15.316 35.051 1.00 22.43 121 TYR C CA 1
ATOM 8618 C C . TYR C 1 121 ? -18.670 -16.506 34.280 1.00 22.15 121 TYR C C 1
ATOM 8619 O O . TYR C 1 121 ? -18.830 -16.402 33.083 1.00 23.72 121 TYR C O 1
ATOM 8628 N N . PRO C 1 122 ? -19.066 -17.606 34.975 1.00 21.32 122 PRO C N 1
ATOM 8629 C CA . PRO C 1 122 ? -18.883 -17.834 36.419 1.00 22.65 122 PRO C CA 1
ATOM 8630 C C . PRO C 1 122 ? -17.643 -18.663 36.825 1.00 24.70 122 PRO C C 1
ATOM 8631 O O . PRO C 1 122 ? -17.380 -18.769 38.017 1.00 24.49 122 PRO C O 1
ATOM 8635 N N . TYR C 1 123 ? -16.878 -19.200 35.865 1.00 25.53 123 TYR C N 1
ATOM 8636 C CA . TYR C 1 123 ? -15.818 -20.192 36.157 1.00 26.50 123 TYR C CA 1
ATOM 8637 C C . TYR C 1 123 ? -14.458 -19.603 36.365 1.00 28.40 123 TYR C C 1
ATOM 8638 O O . TYR C 1 123 ? -13.610 -20.219 37.018 1.00 30.30 123 TYR C O 1
ATOM 8647 N N . HIS C 1 124 ? -14.242 -18.422 35.794 1.00 27.06 124 HIS C N 1
ATOM 8648 C CA . HIS C 1 124 ? -12.966 -17.709 35.899 1.00 28.29 124 HIS C CA 1
ATOM 8649 C C . HIS C 1 124 ? -11.781 -18.635 35.634 1.00 30.37 124 HIS C C 1
ATOM 8650 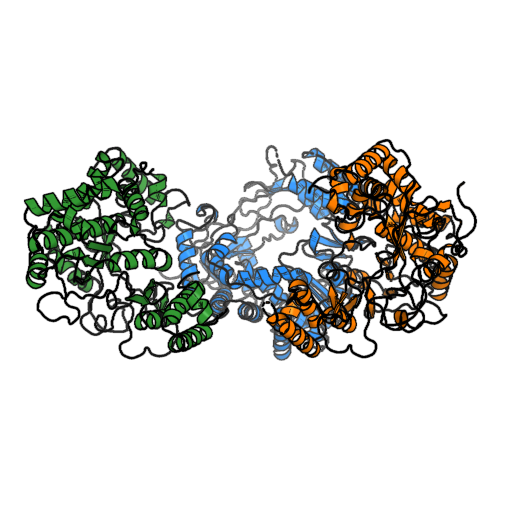O O . HIS C 1 124 ? -10.750 -18.524 36.293 1.00 31.24 124 HIS C O 1
ATOM 8657 N N . LYS C 1 125 ? -11.919 -19.522 34.648 1.00 30.72 125 LYS C N 1
ATOM 8658 C CA . LYS C 1 125 ? -10.802 -20.388 34.255 1.00 31.32 125 LYS C CA 1
ATOM 8659 C C . LYS C 1 125 ? -10.252 -20.005 32.897 1.00 30.38 125 LYS C C 1
ATOM 8660 O O . LYS C 1 125 ? -10.970 -19.453 32.048 1.00 29.37 125 LYS C O 1
ATOM 8666 N N . GLN C 1 126 ? -8.972 -20.288 32.701 1.00 27.45 126 GLN C N 1
ATOM 8667 C CA . GLN C 1 126 ? -8.348 -20.121 31.403 1.00 28.02 126 GLN C CA 1
ATOM 8668 C C . GLN C 1 126 ? -9.175 -20.865 30.353 1.00 26.29 126 GLN C C 1
ATOM 8669 O O . GLN C 1 126 ? -9.492 -22.039 30.530 1.00 24.07 126 GLN C O 1
ATOM 8675 N N . LYS C 1 127 ? -9.503 -20.182 29.258 1.00 23.53 127 LYS C N 1
ATOM 8676 C CA . LYS C 1 127 ? -10.330 -20.778 28.227 1.00 21.86 127 LYS C CA 1
ATOM 8677 C C . LYS C 1 127 ? -9.731 -22.062 27.663 1.00 22.40 127 LYS C C 1
ATOM 8678 O O . LYS C 1 127 ? -10.460 -22.986 27.357 1.00 19.94 127 LYS C O 1
ATOM 8684 N N . SER C 1 128 ? -8.400 -22.111 27.566 1.00 23.24 128 SER C N 1
ATOM 8685 C CA . SER C 1 128 ? -7.684 -23.292 27.092 1.00 24.31 128 SER C CA 1
ATOM 8686 C C . SER C 1 128 ? -7.983 -24.554 27.890 1.00 23.28 128 SER C C 1
ATOM 8687 O O . SER C 1 128 ? -7.904 -25.649 27.352 1.00 23.55 128 SER C O 1
ATOM 8690 N N . LYS C 1 129 ? -8.303 -24.395 29.174 1.00 23.65 129 LYS C N 1
ATOM 8691 C CA . LYS C 1 129 ? -8.490 -25.524 30.088 1.00 24.54 129 LYS C CA 1
ATOM 8692 C C . LYS C 1 129 ? -9.615 -26.467 29.678 1.00 24.81 129 LYS C C 1
ATOM 8693 O O . LYS C 1 129 ? -9.567 -27.654 30.015 1.00 22.19 129 LYS C O 1
ATOM 8699 N N . ASP C 1 130 ? -10.633 -25.925 28.998 1.00 20.17 130 ASP C N 1
ATOM 8700 C CA . ASP C 1 130 ? -11.762 -26.707 28.501 1.00 20.44 130 ASP C CA 1
ATOM 8701 C C . ASP C 1 130 ? -11.812 -26.712 26.976 1.00 20.01 130 ASP C C 1
ATOM 8702 O O . ASP C 1 130 ? -12.863 -26.956 26.419 1.00 19.29 130 ASP C O 1
ATOM 8707 N N . TRP C 1 131 ? -10.687 -26.448 26.299 1.00 18.61 131 TRP C N 1
ATOM 8708 C CA . TRP C 1 131 ? -10.684 -26.322 24.831 1.00 17.66 131 TRP C CA 1
ATOM 8709 C C . TRP C 1 131 ? -9.988 -27.528 24.175 1.00 20.27 131 TRP C C 1
ATOM 8710 O O . TRP C 1 131 ? -8.847 -27.826 24.502 1.00 18.83 131 TRP C O 1
ATOM 8721 N N . THR C 1 132 ? -10.661 -28.217 23.254 1.00 21.92 132 THR C N 1
ATOM 8722 C CA . THR C 1 132 ? -10.105 -29.458 22.673 1.00 22.50 132 THR C CA 1
ATOM 8723 C C . THR C 1 132 ? -9.194 -29.180 21.481 1.00 24.46 132 THR C C 1
ATOM 8724 O O . THR C 1 132 ? -8.598 -30.104 20.935 1.00 26.57 132 THR C O 1
ATOM 8728 N N . GLY C 1 133 ? -9.116 -27.922 21.060 1.00 23.35 133 GLY C N 1
ATOM 8729 C CA . GLY C 1 133 ? -8.485 -27.584 19.799 1.00 23.30 133 GLY C CA 1
ATOM 8730 C C . GLY C 1 133 ? -9.531 -27.174 18.784 1.00 25.64 133 GLY C C 1
ATOM 8731 O O . GLY C 1 133 ? -9.223 -26.489 17.817 1.00 27.44 133 GLY C O 1
ATOM 8732 N N . SER C 1 134 ? -10.772 -27.592 18.988 1.00 26.41 134 SER C N 1
ATOM 8733 C CA . SER C 1 134 ? -11.846 -27.277 18.043 1.00 27.83 134 SER C CA 1
ATOM 8734 C C . SER C 1 134 ? -13.147 -26.884 18.729 1.00 25.93 134 SER C C 1
ATOM 8735 O O . SER C 1 134 ? -14.012 -26.263 18.104 1.00 27.43 134 SER C O 1
ATOM 8738 N N . ALA C 1 135 ? -13.314 -27.253 20.001 1.00 23.84 135 ALA C N 1
ATOM 8739 C CA . ALA C 1 135 ? -14.563 -26.914 20.699 1.00 21.47 135 ALA C CA 1
ATOM 8740 C C . ALA C 1 135 ? -14.360 -26.831 22.188 1.00 21.25 135 ALA C C 1
ATOM 8741 O O . ALA C 1 135 ? -13.382 -27.369 22.726 1.00 20.37 135 ALA C O 1
ATOM 8743 N N . PHE C 1 136 ? -15.291 -26.151 22.851 1.00 18.87 136 PHE C N 1
ATOM 8744 C CA . PHE C 1 136 ? -15.330 -26.134 24.306 1.00 19.56 136 PHE C CA 1
ATOM 8745 C C . PHE C 1 136 ? -16.070 -27.364 24.820 1.00 20.90 136 PHE C C 1
ATOM 8746 O O . PHE C 1 136 ? -17.123 -27.705 24.314 1.00 18.77 136 PHE C O 1
ATOM 8754 N N . ILE C 1 137 ? -15.500 -28.031 25.815 1.00 20.96 137 ILE C N 1
ATOM 8755 C CA . ILE C 1 137 ? -16.169 -29.168 26.459 1.00 21.89 137 ILE C CA 1
ATOM 8756 C C . ILE C 1 137 ? -16.280 -28.846 27.949 1.00 22.08 137 ILE C C 1
ATOM 8757 O O . ILE C 1 137 ? -15.922 -27.746 28.364 1.00 20.01 137 ILE C O 1
ATOM 8762 N N . GLY C 1 138 ? -16.743 -29.791 28.768 1.00 23.84 138 GLY C N 1
ATOM 8763 C CA . GLY C 1 138 ? -16.827 -29.548 30.220 1.00 23.07 138 GLY C CA 1
ATOM 8764 C C . GLY C 1 138 ? -17.658 -28.310 30.564 1.00 24.32 138 GLY C C 1
ATOM 8765 O O . GLY C 1 138 ? -18.647 -28.015 29.870 1.00 23.71 138 GLY C O 1
ATOM 8766 N N . ASP C 1 139 ? -17.244 -27.591 31.618 1.00 23.58 139 ASP C N 1
ATOM 8767 C CA . ASP C 1 139 ? -17.975 -26.431 32.158 1.00 24.75 139 ASP C CA 1
ATOM 8768 C C . ASP C 1 139 ? -18.122 -25.338 31.103 1.00 23.98 139 ASP C C 1
ATOM 8769 O O . ASP C 1 139 ? -19.208 -24.795 30.921 1.00 24.37 139 ASP C O 1
ATOM 8774 N N . LEU C 1 140 ? -17.015 -25.038 30.412 1.00 23.82 140 LEU C N 1
ATOM 8775 C CA . LEU C 1 140 ? -16.983 -24.000 29.384 1.00 23.47 140 LEU C CA 1
ATOM 8776 C C . LEU C 1 140 ? -17.838 -24.349 28.173 1.00 22.63 140 LEU C C 1
ATOM 8777 O O . LEU C 1 140 ? -18.487 -23.464 27.592 1.00 18.78 140 LEU C O 1
ATOM 8782 N N . GLY C 1 141 ? -17.882 -25.638 27.824 1.00 19.46 141 GLY C N 1
ATOM 8783 C CA . GLY C 1 141 ? -18.743 -26.113 26.747 1.00 17.16 141 GLY C CA 1
ATOM 8784 C C . GLY C 1 141 ? -20.219 -25.895 27.041 1.00 18.47 141 GLY C C 1
ATOM 8785 O O . GLY C 1 141 ? -20.979 -25.479 26.151 1.00 18.97 141 GLY C O 1
ATOM 8786 N N . ASP C 1 142 ? -20.621 -26.168 28.288 1.00 20.57 142 ASP C N 1
ATOM 8787 C CA . ASP C 1 142 ? -21.998 -25.899 28.753 1.00 23.24 142 ASP C CA 1
ATOM 8788 C C . ASP C 1 142 ? -22.322 -24.394 28.620 1.00 20.76 142 ASP C C 1
ATOM 8789 O O . ASP C 1 142 ? -23.347 -24.017 28.065 1.00 21.82 142 ASP C O 1
ATOM 8794 N N . GLN C 1 143 ? -21.439 -23.552 29.135 1.00 18.56 143 GLN C N 1
ATOM 8795 C CA . GLN C 1 143 ? -21.628 -22.107 29.045 1.00 18.41 143 GLN C CA 1
ATOM 8796 C C . GLN C 1 143 ? -21.671 -21.615 27.586 1.00 17.53 143 GLN C C 1
ATOM 8797 O O . GLN C 1 143 ? -22.557 -20.856 27.223 1.00 16.97 143 GLN C O 1
ATOM 8803 N N . ALA C 1 144 ? -20.722 -22.059 26.758 1.00 15.70 144 ALA C N 1
ATOM 8804 C CA . ALA C 1 144 ? -20.682 -21.703 25.358 1.00 17.25 144 ALA C CA 1
ATOM 8805 C C . ALA C 1 144 ? -21.945 -22.109 24.592 1.00 18.77 144 ALA C C 1
ATOM 8806 O O . ALA C 1 144 ? -22.515 -21.316 23.839 1.00 17.17 144 ALA C O 1
ATOM 8808 N N . THR C 1 145 ? -22.382 -23.352 24.797 1.00 20.90 145 THR C N 1
ATOM 8809 C CA . THR C 1 145 ? -23.545 -23.921 24.102 1.00 20.59 145 THR C CA 1
ATOM 8810 C C . THR C 1 145 ? -24.855 -23.235 24.486 1.00 18.57 145 THR C C 1
ATOM 8811 O O . THR C 1 145 ? -25.701 -22.975 23.628 1.00 18.78 145 THR C O 1
ATOM 8815 N N . HIS C 1 146 ? -25.035 -22.964 25.772 1.00 19.97 146 HIS C N 1
ATOM 8816 C CA . HIS C 1 146 ? -26.245 -22.287 26.219 1.00 20.37 146 HIS C CA 1
ATOM 8817 C C . HIS C 1 146 ? -26.332 -20.867 25.625 1.00 21.01 146 HIS C C 1
ATOM 8818 O O . HIS C 1 146 ? -27.409 -20.436 25.183 1.00 18.94 146 HIS C O 1
ATOM 8825 N N . ALA C 1 147 ? -25.198 -20.159 25.629 1.00 17.59 147 ALA C N 1
ATOM 8826 C CA . ALA C 1 147 ? -25.136 -18.798 25.127 1.00 19.08 147 ALA C CA 1
ATOM 8827 C C . ALA C 1 147 ? -25.398 -18.821 23.633 1.00 16.45 147 ALA C C 1
ATOM 8828 O O . ALA C 1 147 ? -26.070 -17.947 23.107 1.00 17.35 147 ALA C O 1
ATOM 8830 N N . ASN C 1 148 ? -24.868 -19.831 22.948 1.00 18.51 148 ASN C N 1
ATOM 8831 C CA . ASN C 1 148 ? -25.096 -19.976 21.515 1.00 17.69 148 ASN C CA 1
ATOM 8832 C C . ASN C 1 148 ? -26.573 -20.233 21.197 1.00 19.82 148 ASN C C 1
ATOM 8833 O O . ASN C 1 148 ? -27.118 -19.694 20.219 1.00 17.85 148 ASN C O 1
ATOM 8838 N N . ASN C 1 149 ? -27.216 -21.032 22.050 1.00 19.88 149 ASN C N 1
ATOM 8839 C CA . ASN C 1 149 ? -28.644 -21.305 21.925 1.00 20.24 149 ASN C CA 1
ATOM 8840 C C . ASN C 1 149 ? -29.456 -20.026 22.124 1.00 18.13 149 ASN C C 1
ATOM 8841 O O . ASN C 1 149 ? -30.348 -19.739 21.359 1.00 19.64 149 ASN C O 1
ATOM 8846 N N . MET C 1 150 ? -29.106 -19.243 23.132 1.00 20.57 150 MET C N 1
ATOM 8847 C CA . MET C 1 150 ? -29.762 -17.941 23.352 1.00 20.20 150 MET C CA 1
ATOM 8848 C C . MET C 1 150 ? -29.564 -17.010 22.157 1.00 18.72 150 MET C C 1
ATOM 8849 O O . MET C 1 150 ? -30.515 -16.373 21.685 1.00 18.91 150 MET C O 1
ATOM 8854 N N . TYR C 1 151 ? -28.327 -16.935 21.657 1.00 19.81 151 TYR C N 1
ATOM 8855 C CA . TYR C 1 151 ? -28.028 -16.132 20.471 1.00 16.89 151 TYR C CA 1
ATOM 8856 C C . TYR C 1 151 ? -28.974 -16.498 19.306 1.00 21.05 151 TYR C C 1
ATOM 8857 O O . TYR C 1 151 ? -29.641 -15.624 18.721 1.00 19.18 151 TYR C O 1
ATOM 8866 N N . GLU C 1 152 ? -29.034 -17.793 18.983 1.00 19.75 152 GLU C N 1
ATOM 8867 C CA . GLU C 1 152 ? -29.842 -18.281 17.866 1.00 21.32 152 GLU C CA 1
ATOM 8868 C C . GLU C 1 152 ? -31.346 -18.035 18.042 1.00 21.10 152 GLU C C 1
ATOM 8869 O O . GLU C 1 152 ? -32.039 -17.843 17.057 1.00 22.64 152 GLU C O 1
ATOM 8875 N N . MET C 1 153 ? -31.836 -18.023 19.279 1.00 21.21 153 MET C N 1
ATOM 8876 C CA . MET C 1 153 ? -33.241 -17.728 19.536 1.00 22.33 153 MET C CA 1
ATOM 8877 C C . MET C 1 153 ? -33.519 -16.237 19.721 1.00 22.55 153 MET C C 1
ATOM 8878 O O . MET C 1 153 ? -34.649 -15.861 19.991 1.00 23.61 153 MET C O 1
ATOM 8883 N N . GLY C 1 154 ? -32.489 -15.397 19.568 1.00 21.54 154 GLY C N 1
ATOM 8884 C CA . GLY C 1 154 ? -32.611 -13.954 19.786 1.00 18.66 154 GLY C CA 1
ATOM 8885 C C . GLY C 1 154 ? -33.067 -13.602 21.184 1.00 20.63 154 GLY C C 1
ATOM 8886 O O . GLY C 1 154 ? -33.892 -12.700 21.376 1.00 22.37 154 GLY C O 1
ATOM 8887 N N . LYS C 1 155 ? -32.524 -14.316 22.165 1.00 19.97 155 LYS C N 1
ATOM 8888 C CA . LYS C 1 155 ? -32.875 -14.124 23.555 1.00 20.47 155 LYS C CA 1
ATOM 8889 C C . LYS C 1 155 ? -31.764 -13.401 24.299 1.00 22.13 155 LYS C C 1
ATOM 8890 O O . LYS C 1 155 ? -30.555 -13.661 24.091 1.00 18.30 155 LYS C O 1
ATOM 8896 N N . SER C 1 156 ? -32.187 -12.500 25.174 1.00 18.99 156 SER C N 1
ATOM 8897 C CA . SER C 1 156 ? -31.264 -11.620 25.856 1.00 20.99 156 SER C CA 1
ATOM 8898 C C . SER C 1 156 ? -30.631 -12.357 27.012 1.00 21.15 156 SER C C 1
ATOM 8899 O O . SER C 1 156 ? -31.271 -13.225 27.609 1.00 23.17 156 SER C O 1
ATOM 8902 N N . MET C 1 157 ? -29.378 -12.014 27.320 1.00 19.86 157 MET C N 1
ATOM 8903 C CA . MET C 1 157 ? -28.660 -12.503 28.504 1.00 22.18 157 MET C CA 1
ATOM 8904 C C . MET C 1 157 ? -27.924 -11.293 29.059 1.00 23.09 157 MET C C 1
ATOM 8905 O O . MET C 1 157 ? -27.401 -10.485 28.285 1.00 23.38 157 MET C O 1
ATOM 8910 N N . ARG C 1 158 ? -27.820 -11.191 30.379 1.00 21.13 158 ARG C N 1
ATOM 8911 C CA . ARG C 1 158 ? -27.119 -10.062 30.994 1.00 20.83 158 ARG C CA 1
ATOM 8912 C C . ARG C 1 158 ? -25.613 -10.349 31.070 1.00 20.24 158 ARG C C 1
ATOM 8913 O O . ARG C 1 158 ? -25.214 -11.299 31.731 1.00 19.81 158 ARG C O 1
ATOM 8921 N N . PRO C 1 159 ? -24.760 -9.538 30.393 1.00 19.67 159 PRO C N 1
ATOM 8922 C CA . PRO C 1 159 ? -23.308 -9.764 30.564 1.00 18.75 159 PRO C CA 1
ATOM 8923 C C . PRO C 1 159 ? -22.850 -9.491 31.991 1.00 20.00 159 PRO C C 1
ATOM 8924 O O . PRO C 1 159 ? -23.378 -8.598 32.647 1.00 17.73 159 PRO C O 1
ATOM 8928 N N . ILE C 1 160 ? -21.872 -10.261 32.458 1.00 17.19 160 ILE C N 1
ATOM 8929 C CA . ILE C 1 160 ? -21.247 -10.002 33.725 1.00 16.75 160 ILE C CA 1
ATOM 8930 C C . ILE C 1 160 ? -19.773 -9.818 33.458 1.00 16.43 160 ILE C C 1
ATOM 8931 O O . ILE C 1 160 ? -19.110 -10.740 32.985 1.00 18.21 160 ILE C O 1
ATOM 8936 N N . TYR C 1 161 ? -19.269 -8.620 33.755 1.00 15.56 161 TYR C N 1
ATOM 8937 C CA . TYR C 1 161 ? -17.860 -8.294 33.520 1.00 14.74 161 TYR C CA 1
ATOM 8938 C C . TYR C 1 161 ? -17.054 -8.477 34.800 1.00 15.40 161 TYR C C 1
ATOM 8939 O O . TYR C 1 161 ? -17.570 -8.302 35.909 1.00 17.44 161 TYR C O 1
ATOM 8948 N N . THR C 1 162 ? -15.779 -8.813 34.650 1.00 16.53 162 THR C N 1
ATOM 8949 C CA . THR C 1 162 ? -14.886 -8.980 35.795 1.00 17.94 162 THR C CA 1
ATOM 8950 C C . THR C 1 162 ? -13.800 -7.896 35.742 1.00 17.82 162 THR C C 1
ATOM 8951 O O . THR C 1 162 ? -13.142 -7.722 34.712 1.00 19.17 162 THR C O 1
ATOM 8955 N N . ALA C 1 163 ? -13.644 -7.150 36.832 1.00 14.88 163 ALA C N 1
ATOM 8956 C CA . ALA C 1 163 ? -12.709 -6.034 36.876 1.00 15.35 163 ALA C CA 1
ATOM 8957 C C . ALA C 1 163 ? -11.294 -6.533 37.136 1.00 18.23 163 ALA C C 1
ATOM 8958 O O . ALA C 1 163 ? -11.069 -7.430 37.972 1.00 18.69 163 ALA C O 1
ATOM 8960 N N . ALA C 1 164 ? -10.339 -5.947 36.433 1.00 15.94 164 ALA C N 1
ATOM 8961 C CA . ALA C 1 164 ? -8.927 -6.256 36.688 1.00 17.38 164 ALA C CA 1
ATOM 8962 C C . ALA C 1 164 ? -8.146 -4.976 36.581 1.00 16.60 164 ALA C C 1
ATOM 8963 O O . ALA C 1 164 ? -8.699 -3.943 36.209 1.00 19.02 164 ALA C O 1
ATOM 8965 N N . LEU C 1 165 ? -6.858 -5.040 36.897 1.00 16.68 165 LEU C N 1
ATOM 8966 C CA . LEU C 1 165 ? -5.972 -3.879 36.760 1.00 18.45 165 LEU C CA 1
ATOM 8967 C C . LEU C 1 165 ? -4.829 -4.252 35.827 1.00 18.95 165 LEU C C 1
ATOM 8968 O O . LEU C 1 165 ? -4.260 -5.338 35.934 1.00 19.26 165 LEU C O 1
ATOM 8973 N N . LYS C 1 166 ? -4.497 -3.362 34.905 1.00 19.55 166 LYS C N 1
ATOM 8974 C CA . LYS C 1 166 ? -3.512 -3.697 33.887 1.00 18.46 166 LYS C CA 1
ATOM 8975 C C . LYS C 1 166 ? -2.078 -3.795 34.404 1.00 17.95 166 LYS C C 1
ATOM 8976 O O . LYS C 1 166 ? -1.544 -2.840 34.974 1.00 16.38 166 LYS C O 1
ATOM 8982 N N . ASP C 1 167 ? -1.466 -4.956 34.170 1.00 16.60 167 ASP C N 1
ATOM 8983 C CA . ASP C 1 167 ? -0.041 -5.168 34.407 1.00 17.14 167 ASP C CA 1
ATOM 8984 C C . ASP C 1 167 ? 0.763 -4.653 33.214 1.00 18.09 167 ASP C C 1
ATOM 8985 O O . ASP C 1 167 ? 0.751 -5.266 32.152 1.00 16.47 167 ASP C O 1
ATOM 8990 N N . GLU C 1 168 ? 1.435 -3.519 33.379 1.00 16.86 168 GLU C N 1
ATOM 8991 C CA . GLU C 1 168 ? 2.172 -2.904 32.276 1.00 19.11 168 GLU C CA 1
ATOM 8992 C C . GLU C 1 168 ? 3.231 -2.009 32.905 1.00 18.76 168 GLU C C 1
ATOM 8993 O O . GLU C 1 168 ? 3.154 -1.683 34.087 1.00 16.71 168 GLU C O 1
ATOM 8999 N N . LEU C 1 169 ? 4.232 -1.646 32.116 1.00 20.70 169 LEU C N 1
ATOM 9000 C CA . LEU C 1 169 ? 5.251 -0.685 32.534 1.00 22.69 169 LEU C CA 1
ATOM 9001 C C . LEU C 1 169 ? 4.628 0.719 32.601 1.00 22.09 169 LEU C C 1
ATOM 9002 O O . LEU C 1 169 ? 3.854 1.079 31.719 1.00 20.31 169 LEU C O 1
ATOM 9007 N N . VAL C 1 170 ? 4.924 1.465 33.670 1.00 22.26 170 VAL C N 1
ATOM 9008 C CA . VAL C 1 170 ? 4.409 2.819 33.882 1.00 23.65 170 VAL C CA 1
ATOM 9009 C C . VAL C 1 170 ? 5.558 3.737 34.274 1.00 25.03 170 VAL C C 1
ATOM 9010 O O . VAL C 1 170 ? 6.592 3.268 34.777 1.00 22.76 170 VAL C O 1
ATOM 9014 N N . LYS C 1 171 ? 5.381 5.040 34.063 1.00 25.56 171 LYS C N 1
ATOM 9015 C CA . LYS C 1 171 ? 6.338 6.020 34.575 1.00 28.10 171 LYS C CA 1
ATOM 9016 C C . LYS C 1 171 ? 6.380 5.953 36.101 1.00 27.66 171 LYS C C 1
ATOM 9017 O O . LYS C 1 171 ? 5.360 5.638 36.736 1.00 27.82 171 LYS C O 1
ATOM 9023 N N . PRO C 1 172 ? 7.561 6.215 36.705 1.00 27.31 172 PRO C N 1
ATOM 9024 C CA . PRO C 1 172 ? 7.681 5.917 38.136 1.00 27.16 172 PRO C CA 1
ATOM 9025 C C . PRO C 1 172 ? 6.775 6.696 39.094 1.00 28.00 172 PRO C C 1
ATOM 9026 O O . PRO C 1 172 ? 6.491 6.185 40.177 1.00 28.70 172 PRO C O 1
ATOM 9030 N N . ASP C 1 173 ? 6.282 7.882 38.725 1.00 29.83 173 ASP C N 1
ATOM 9031 C CA A ASP C 1 173 ? 5.422 8.595 39.668 0.50 31.45 173 ASP C CA 1
ATOM 9032 C CA B ASP C 1 173 ? 5.381 8.651 39.603 0.50 30.68 173 ASP C CA 1
ATOM 9033 C C . ASP C 1 173 ? 4.065 7.909 39.875 1.00 31.32 173 ASP C C 1
ATOM 9034 O O . ASP C 1 173 ? 3.407 8.144 40.882 1.00 32.24 173 ASP C O 1
ATOM 9043 N N . LYS C 1 174 ? 3.679 7.011 38.962 1.00 29.22 174 LYS C N 1
ATOM 9044 C CA . LYS C 1 174 ? 2.477 6.187 39.169 1.00 27.40 174 LYS C CA 1
ATOM 9045 C C . LYS C 1 174 ? 2.705 5.052 40.170 1.00 26.50 174 LYS C C 1
ATOM 9046 O O . LYS C 1 174 ? 1.756 4.373 40.583 1.00 26.14 174 LYS C O 1
ATOM 9052 N N . ILE C 1 175 ? 3.960 4.858 40.565 1.00 25.44 175 ILE C N 1
ATOM 9053 C CA . ILE C 1 175 ? 4.324 3.903 41.605 1.00 25.48 175 ILE C CA 1
ATOM 9054 C C . ILE C 1 175 ? 4.703 4.648 42.895 1.00 29.90 175 ILE C C 1
ATOM 9055 O O . ILE C 1 175 ? 4.148 4.357 43.972 1.00 28.68 175 ILE C O 1
ATOM 9060 N N . TYR C 1 176 ? 5.639 5.599 42.778 1.00 31.06 176 TYR C N 1
ATOM 9061 C CA . TYR C 1 176 ? 6.233 6.264 43.948 1.00 34.03 176 TYR C CA 1
ATOM 9062 C C . TYR C 1 176 ? 5.539 7.567 44.318 1.00 35.77 176 TYR C C 1
ATOM 9063 O O . TYR C 1 176 ? 5.684 8.040 45.440 1.00 37.83 176 TYR C O 1
ATOM 9072 N N . GLY C 1 177 ? 4.780 8.132 43.381 1.00 35.53 177 GLY C N 1
ATOM 9073 C CA . GLY C 1 177 ? 3.960 9.312 43.657 1.00 35.70 177 GLY C CA 1
ATOM 9074 C C . GLY C 1 177 ? 2.548 8.856 43.938 1.00 34.37 177 GLY C C 1
ATOM 9075 O O . GLY C 1 177 ? 2.332 7.974 44.772 1.00 33.43 177 GLY C O 1
ATOM 9076 N N . LYS C 1 178 ? 1.597 9.449 43.228 1.00 34.43 178 LYS C N 1
ATOM 9077 C CA . LYS C 1 178 ? 0.193 9.071 43.313 1.00 35.47 178 LYS C CA 1
ATOM 9078 C C . LYS C 1 178 ? -0.045 7.797 42.482 1.00 34.59 178 LYS C C 1
ATOM 9079 O O . LYS C 1 178 ? 0.098 7.798 41.254 1.00 33.77 178 LYS C O 1
ATOM 9085 N N . ILE C 1 179 ? -0.416 6.721 43.163 1.00 34.08 179 ILE C N 1
ATOM 9086 C CA . ILE C 1 179 ? -0.500 5.416 42.527 1.00 33.00 179 ILE C CA 1
ATOM 9087 C C . ILE C 1 179 ? -1.702 5.327 41.601 1.00 33.33 179 ILE C C 1
ATOM 9088 O O . ILE C 1 179 ? -2.815 5.658 41.994 1.00 33.51 179 ILE C O 1
ATOM 9093 N N . LYS C 1 180 ? -1.449 4.916 40.358 1.00 31.88 180 LYS C N 1
ATOM 9094 C CA . LYS C 1 180 ? -2.505 4.672 39.379 1.00 30.56 180 LYS C CA 1
ATOM 9095 C C . LYS C 1 180 ? -2.257 3.344 38.667 1.00 29.05 180 LYS C C 1
ATOM 9096 O O . LYS C 1 180 ? -1.115 3.008 38.332 1.00 27.37 180 LYS C O 1
ATOM 9102 N N . LYS C 1 181 ? -3.331 2.599 38.428 1.00 26.76 181 LYS C N 1
ATOM 9103 C CA . LYS C 1 181 ? -3.261 1.377 37.639 1.00 25.76 181 LYS C CA 1
ATOM 9104 C C . LYS C 1 181 ? -4.538 1.293 36.805 1.00 25.35 181 LYS C C 1
ATOM 9105 O O . LYS C 1 181 ? -5.614 1.596 37.312 1.00 27.12 181 LYS C O 1
ATOM 9111 N N . ARG C 1 182 ? -4.432 0.884 35.542 1.00 22.61 182 ARG C N 1
ATOM 9112 C CA . ARG C 1 182 ? -5.579 0.983 34.617 1.00 20.69 182 ARG C CA 1
ATOM 9113 C C . ARG C 1 182 ? -6.578 -0.124 34.813 1.00 18.49 182 ARG C C 1
ATOM 9114 O O . ARG C 1 182 ? -6.214 -1.305 34.894 1.00 15.69 182 ARG C O 1
ATOM 9122 N N . LEU C 1 183 ? -7.849 0.270 34.837 1.00 17.07 183 LEU C N 1
ATOM 9123 C CA . LEU C 1 183 ? -8.973 -0.636 34.985 1.00 17.49 183 LEU C CA 1
ATOM 9124 C C . LEU C 1 183 ? -9.198 -1.396 33.680 1.00 18.17 183 LEU C C 1
ATOM 9125 O O . LEU C 1 183 ? -9.218 -0.794 32.624 1.00 17.28 183 LEU C O 1
ATOM 9130 N N . LEU C 1 184 ? -9.389 -2.709 33.780 1.00 16.89 184 LEU C N 1
ATOM 9131 C CA . LEU C 1 184 ? -9.670 -3.560 32.636 1.00 18.10 184 LEU C CA 1
ATOM 9132 C C . LEU C 1 184 ? -11.016 -4.212 32.874 1.00 19.22 184 LEU C C 1
ATOM 9133 O O . LEU C 1 184 ? -11.347 -4.534 34.014 1.00 19.24 184 LEU C O 1
ATOM 9138 N N . TRP C 1 185 ? -11.781 -4.399 31.802 1.00 17.58 185 TRP C N 1
ATOM 9139 C CA . TRP C 1 185 ? -13.063 -5.080 31.877 1.00 19.22 185 TRP C CA 1
ATOM 9140 C C . TRP C 1 185 ? -12.858 -6.400 31.174 1.00 20.64 185 TRP C C 1
ATOM 9141 O O . TRP C 1 185 ? -12.287 -6.434 30.077 1.00 20.95 185 TRP C O 1
ATOM 9152 N N . GLY C 1 186 ? -13.277 -7.478 31.811 1.00 17.74 186 GLY C N 1
ATOM 9153 C CA . GLY C 1 186 ? -13.128 -8.809 31.235 1.00 19.45 186 GLY C CA 1
ATOM 9154 C C . GLY C 1 186 ? -14.515 -9.345 31.090 1.00 20.39 186 GLY C C 1
ATOM 9155 O O . GLY C 1 186 ? -15.261 -9.381 32.058 1.00 21.57 186 GLY C O 1
ATOM 9156 N N . SER C 1 187 ? -14.879 -9.727 29.878 1.00 18.62 187 SER C N 1
ATOM 9157 C CA . SER C 1 187 ? -16.225 -10.187 29.576 1.00 20.39 187 SER C CA 1
ATOM 9158 C C . SER C 1 187 ? -16.404 -11.644 29.984 1.00 20.06 187 SER C C 1
ATOM 9159 O O . SER C 1 187 ? -15.440 -12.388 30.042 1.00 23.68 187 SER C O 1
ATOM 9162 N N . ASP C 1 188 ? -17.632 -12.070 30.243 1.00 18.90 188 ASP C N 1
ATOM 9163 C CA . ASP C 1 188 ? -17.870 -13.491 30.455 1.00 19.00 188 ASP C CA 1
ATOM 9164 C C . ASP C 1 188 ? -17.883 -14.248 29.120 1.00 16.00 188 ASP C C 1
ATOM 9165 O O . ASP C 1 188 ? -18.197 -13.694 28.085 1.00 15.22 188 ASP C O 1
ATOM 9170 N N . LEU C 1 189 ? -17.582 -15.535 29.167 1.00 17.38 189 LEU C N 1
ATOM 9171 C CA . LEU C 1 189 ? -17.487 -16.352 27.959 1.00 16.97 189 LEU C CA 1
ATOM 9172 C C . LEU C 1 189 ? -18.784 -16.348 27.153 1.00 16.23 189 LEU C C 1
ATOM 9173 O O . LEU C 1 189 ? -18.771 -16.281 25.921 1.00 15.81 189 LEU C O 1
ATOM 9178 N N . GLY C 1 190 ? -19.914 -16.444 27.843 1.00 14.75 190 GLY C N 1
ATOM 9179 C CA . GLY C 1 190 ? -21.199 -16.412 27.156 1.00 16.53 190 GLY C CA 1
ATOM 9180 C C . GLY C 1 190 ? -21.322 -15.179 26.250 1.00 17.13 190 GLY C C 1
ATOM 9181 O O . GLY C 1 190 ? -21.660 -15.277 25.058 1.00 15.37 190 GLY C O 1
ATOM 9182 N N . THR C 1 191 ? -21.010 -14.020 26.826 1.00 15.54 191 THR C N 1
ATOM 9183 C CA . THR C 1 191 ? -21.048 -12.775 26.096 1.00 15.00 191 THR C CA 1
ATOM 9184 C C . THR C 1 191 ? -20.008 -12.759 24.973 1.00 13.41 191 THR C C 1
ATOM 9185 O O . THR C 1 191 ? -20.303 -12.278 23.875 1.00 13.65 191 THR C O 1
ATOM 9189 N N . MET C 1 192 ? -18.808 -13.288 25.224 1.00 14.54 192 MET C N 1
ATOM 9190 C CA A MET C 1 192 ? -17.798 -13.288 24.174 0.50 15.58 192 MET C CA 1
ATOM 9191 C CA B MET C 1 192 ? -17.761 -13.348 24.201 0.50 16.07 192 MET C CA 1
ATOM 9192 C C . MET C 1 192 ? -18.272 -14.094 22.976 1.00 16.75 192 MET C C 1
ATOM 9193 O O . MET C 1 192 ? -18.019 -13.707 21.829 1.00 17.51 192 MET C O 1
ATOM 9202 N N . ILE C 1 193 ? -18.973 -15.206 23.229 1.00 16.86 193 ILE C N 1
ATOM 9203 C CA . ILE C 1 193 ? -19.468 -16.047 22.128 1.00 16.41 193 ILE C CA 1
ATOM 9204 C C . ILE C 1 193 ? -20.545 -15.296 21.329 1.00 16.60 193 ILE C C 1
ATOM 9205 O O . ILE C 1 193 ? -20.502 -15.251 20.082 1.00 15.98 193 ILE C O 1
ATOM 9210 N N . ARG C 1 194 ? -21.503 -14.702 22.039 1.00 14.48 194 ARG C N 1
ATOM 9211 C CA . ARG C 1 194 ? -22.600 -13.995 21.362 1.00 15.79 194 ARG C CA 1
ATOM 9212 C C . ARG C 1 194 ? -22.104 -12.788 20.564 1.00 15.22 194 ARG C C 1
ATOM 9213 O O . ARG C 1 194 ? -22.556 -12.560 19.432 1.00 12.33 194 ARG C O 1
ATOM 9221 N N . ALA C 1 195 ? -21.149 -12.050 21.130 1.00 15.45 195 ALA C N 1
ATOM 9222 C CA . ALA C 1 195 ? -20.576 -10.883 20.456 1.00 15.27 195 ALA C CA 1
ATOM 9223 C C . ALA C 1 195 ? -19.743 -11.299 19.263 1.00 15.77 195 ALA C C 1
ATOM 9224 O O . ALA C 1 195 ? -19.757 -10.612 18.240 1.00 14.42 195 ALA C O 1
ATOM 9226 N N . ALA C 1 196 ? -18.962 -12.380 19.413 1.00 16.17 196 ALA C N 1
ATOM 9227 C CA . ALA C 1 196 ? -18.187 -12.935 18.285 1.00 18.38 196 ALA C CA 1
ATOM 9228 C C . ALA C 1 196 ? -19.068 -13.392 17.133 1.00 19.49 196 ALA C C 1
ATOM 9229 O O . ALA C 1 196 ? -18.764 -13.082 15.974 1.00 18.50 196 ALA C O 1
ATOM 9231 N N . ARG C 1 197 ? -20.143 -14.135 17.416 1.00 17.92 197 ARG C N 1
ATOM 9232 C CA . ARG C 1 197 ? -21.020 -14.555 16.313 1.00 17.72 197 ARG C CA 1
ATOM 9233 C C . ARG C 1 197 ? -21.729 -13.356 15.675 1.00 19.05 197 ARG C C 1
ATOM 9234 O O . ARG C 1 197 ? -21.832 -13.273 14.446 1.00 19.55 197 ARG C O 1
ATOM 9242 N N . ALA C 1 198 ? -22.230 -12.453 16.514 1.00 15.79 198 ALA C N 1
ATOM 9243 C CA . ALA C 1 198 ? -22.959 -11.290 16.027 1.00 16.99 198 ALA C CA 1
ATOM 9244 C C . ALA C 1 198 ? -22.049 -10.370 15.218 1.00 16.77 198 ALA C C 1
ATOM 9245 O O . ALA C 1 198 ? -22.414 -9.994 14.111 1.00 18.56 198 ALA C O 1
ATOM 9247 N N . PHE C 1 199 ? -20.863 -10.064 15.741 1.00 16.80 199 PHE C N 1
ATOM 9248 C CA . PHE C 1 199 ? -20.056 -8.943 15.240 1.00 16.46 199 PHE C CA 1
ATOM 9249 C C . PHE C 1 199 ? -18.727 -9.279 14.598 1.00 18.34 199 PHE C C 1
ATOM 9250 O O . PHE C 1 199 ? -18.068 -8.388 14.069 1.00 15.55 199 PHE C O 1
ATOM 9258 N N . GLY C 1 200 ? -18.327 -10.550 14.661 1.00 16.98 200 GLY C N 1
ATOM 9259 C CA . GLY C 1 200 ? -17.116 -11.020 13.969 1.00 16.13 200 GLY C CA 1
ATOM 9260 C C . GLY C 1 200 ? -17.124 -10.685 12.479 1.00 17.03 200 GLY C C 1
ATOM 9261 O O . GLY C 1 200 ? -16.121 -10.176 11.966 1.00 17.10 200 GLY C O 1
ATOM 9262 N N . PRO C 1 201 ? -18.249 -10.938 11.767 1.00 16.81 201 PRO C N 1
ATOM 9263 C CA . PRO C 1 201 ? -18.234 -10.609 10.326 1.00 18.34 201 PRO C CA 1
ATOM 9264 C C . PRO C 1 201 ? -17.938 -9.112 10.053 1.00 18.94 201 PRO C C 1
ATOM 9265 O O . PRO C 1 201 ? -16.990 -8.785 9.316 1.00 15.85 201 PRO C O 1
ATOM 9269 N N . PHE C 1 202 ? -18.703 -8.229 10.680 1.00 15.54 202 PHE C N 1
ATOM 9270 C CA . PHE C 1 202 ? -18.400 -6.775 10.636 1.00 16.25 202 PHE C CA 1
ATOM 9271 C C . PHE C 1 202 ? -16.943 -6.410 10.969 1.00 17.96 202 PHE C C 1
ATOM 9272 O O . PHE C 1 202 ? -16.305 -5.678 10.211 1.00 17.04 202 PHE C O 1
ATOM 9280 N N . CYS C 1 203 ? -16.405 -6.926 12.073 1.00 15.61 203 CYS C N 1
ATOM 9281 C CA . CYS C 1 203 ? -15.018 -6.608 12.455 1.00 18.75 203 CYS C CA 1
ATOM 9282 C C . CYS C 1 203 ? -14.023 -7.104 11.391 1.00 19.89 203 CYS C C 1
ATOM 9283 O O . CYS C 1 203 ? -13.032 -6.431 11.111 1.00 19.10 203 CYS C O 1
ATOM 9286 N N . ASP C 1 204 ? -14.310 -8.262 10.808 1.00 19.08 204 ASP C N 1
ATOM 9287 C CA . ASP C 1 204 ? -13.517 -8.791 9.683 1.00 24.65 204 ASP C CA 1
ATOM 9288 C C . ASP C 1 204 ? -13.572 -7.880 8.453 1.00 21.66 204 ASP C C 1
ATOM 9289 O O . ASP C 1 204 ? -12.539 -7.553 7.867 1.00 22.51 204 ASP C O 1
ATOM 9294 N N . ALA C 1 205 ? -14.788 -7.523 8.056 1.00 20.29 205 ALA C N 1
ATOM 9295 C CA . ALA C 1 205 ? -15.033 -6.643 6.903 1.00 21.39 205 ALA C CA 1
ATOM 9296 C C . ALA C 1 205 ? -14.276 -5.341 7.108 1.00 19.82 205 ALA C C 1
ATOM 9297 O O . ALA C 1 205 ? -13.612 -4.830 6.192 1.00 19.79 205 ALA C O 1
ATOM 9299 N N . LEU C 1 206 ? -14.357 -4.821 8.333 1.00 19.16 206 LEU C N 1
ATOM 9300 C CA . LEU C 1 206 ? -13.683 -3.570 8.690 1.00 19.26 206 LEU C CA 1
ATOM 9301 C C . LEU C 1 206 ? -12.169 -3.707 8.631 1.00 18.74 206 LEU C C 1
ATOM 9302 O O . LEU C 1 206 ? -11.477 -2.822 8.096 1.00 19.59 206 LEU C O 1
ATOM 9307 N N . LYS C 1 207 ? -11.637 -4.819 9.142 1.00 16.42 207 LYS C N 1
ATOM 9308 C CA . LYS C 1 207 ? -10.199 -5.003 9.135 1.00 19.71 207 LYS C CA 1
ATOM 9309 C C . LYS C 1 207 ? -9.641 -5.043 7.682 1.00 19.95 207 LYS C C 1
ATOM 9310 O O . LYS C 1 207 ? -8.569 -4.515 7.409 1.00 20.77 207 LYS C O 1
ATOM 9316 N N . GLU C 1 208 ? -10.381 -5.666 6.768 1.00 21.14 208 GLU C N 1
ATOM 9317 C CA . GLU C 1 208 ? -10.035 -5.683 5.332 1.00 26.26 208 GLU C CA 1
ATOM 9318 C C . GLU C 1 208 ? -9.944 -4.291 4.691 1.00 25.16 208 GLU C C 1
ATOM 9319 O O . GLU C 1 208 ? -9.270 -4.104 3.694 1.00 27.91 208 GLU C O 1
ATOM 9325 N N . THR C 1 209 ? -10.609 -3.307 5.279 1.00 25.12 209 THR C N 1
ATOM 9326 C CA . THR C 1 209 ? -10.614 -1.975 4.708 1.00 24.63 209 THR C CA 1
ATOM 9327 C C . THR C 1 209 ? -9.800 -1.018 5.557 1.00 22.89 209 THR C C 1
ATOM 9328 O O . THR C 1 209 ? -9.988 0.192 5.457 1.00 25.97 209 THR C O 1
ATOM 9332 N N . CYS C 1 210 ? -8.908 -1.539 6.403 1.00 21.07 210 CYS C N 1
ATOM 9333 C CA . CYS C 1 210 ? -8.275 -0.680 7.414 1.00 23.10 210 CYS C CA 1
ATOM 9334 C C . CYS C 1 210 ? -7.326 0.361 6.815 1.00 22.24 210 CYS C C 1
ATOM 9335 O O . CYS C 1 210 ? -6.933 1.285 7.508 1.00 21.05 210 CYS C O 1
ATOM 9338 N N . ILE C 1 211 ? -6.976 0.233 5.533 1.00 24.02 211 ILE C N 1
ATOM 9339 C CA . ILE C 1 211 ? -6.182 1.280 4.854 1.00 25.99 211 ILE C CA 1
ATOM 9340 C C . ILE C 1 211 ? -7.030 2.412 4.262 1.00 26.33 211 ILE C C 1
ATOM 9341 O O . ILE C 1 211 ? -6.586 3.552 4.239 1.00 30.14 211 ILE C O 1
ATOM 9346 N N . PHE C 1 212 ? -8.236 2.115 3.783 1.00 26.02 212 PHE C N 1
ATOM 9347 C CA . PHE C 1 212 ? -9.070 3.177 3.212 1.00 27.32 212 PHE C CA 1
ATOM 9348 C C . PHE C 1 212 ? -10.217 3.654 4.099 1.00 26.21 212 PHE C C 1
ATOM 9349 O O . PHE C 1 212 ? -10.858 4.654 3.778 1.00 28.81 212 PHE C O 1
ATOM 9357 N N . ASN C 1 213 ? -10.463 2.969 5.214 1.00 22.35 213 ASN C N 1
ATOM 9358 C CA . ASN C 1 213 ? -11.380 3.480 6.238 1.00 20.04 213 ASN C CA 1
ATOM 9359 C C . ASN C 1 213 ? -10.646 3.856 7.514 1.00 18.55 213 ASN C C 1
ATOM 9360 O O . ASN C 1 213 ? -9.618 3.256 7.825 1.00 17.96 213 ASN C O 1
ATOM 9365 N N . PRO C 1 214 ? -11.177 4.838 8.273 1.00 17.91 214 PRO C N 1
ATOM 9366 C CA . PRO C 1 214 ? -10.372 5.375 9.381 1.00 17.68 214 PRO C CA 1
ATOM 9367 C C . PRO C 1 214 ? -10.200 4.467 10.598 1.00 17.06 214 PRO C C 1
ATOM 9368 O O . PRO C 1 214 ? -9.414 4.805 11.469 1.00 15.86 214 PRO C O 1
ATOM 9372 N N . ILE C 1 215 ? -10.950 3.364 10.684 1.00 16.26 215 ILE C N 1
ATOM 9373 C CA . ILE C 1 215 ? -10.816 2.478 11.819 1.00 15.68 215 ILE C CA 1
ATOM 9374 C C . ILE C 1 215 ? -9.686 1.533 11.509 1.00 15.79 215 ILE C C 1
ATOM 9375 O O . ILE C 1 215 ? -9.812 0.614 10.695 1.00 17.86 215 ILE C O 1
ATOM 9380 N N . ARG C 1 216 ? -8.592 1.764 12.204 1.00 14.41 216 ARG C N 1
ATOM 9381 C CA A ARG C 1 216 ? -7.302 1.163 11.872 0.50 17.06 216 ARG C CA 1
ATOM 9382 C CA B ARG C 1 216 ? -7.316 1.153 11.847 0.50 14.82 216 ARG C CA 1
ATOM 9383 C C . ARG C 1 216 ? -7.059 -0.171 12.565 1.00 17.22 216 ARG C C 1
ATOM 9384 O O . ARG C 1 216 ? -5.993 -0.750 12.425 1.00 17.58 216 ARG C O 1
ATOM 9399 N N . VAL C 1 217 ? -8.033 -0.636 13.345 1.00 18.72 217 VAL C N 1
ATOM 9400 C CA . VAL C 1 217 ? -7.920 -1.942 14.009 1.00 21.60 217 VAL C CA 1
ATOM 9401 C C . VAL C 1 217 ? -7.520 -3.046 13.032 1.00 22.34 217 VAL C C 1
ATOM 9402 O O . VAL C 1 217 ? -8.163 -3.256 11.985 1.00 22.47 217 VAL C O 1
ATOM 9406 N N . GLY C 1 218 ? -6.433 -3.731 13.369 1.00 24.05 218 GLY C N 1
ATOM 9407 C CA . GLY C 1 218 ? -5.959 -4.845 12.557 1.00 25.39 218 GLY C CA 1
ATOM 9408 C C . GLY C 1 218 ? -4.909 -4.405 11.555 1.00 26.83 218 GLY C C 1
ATOM 9409 O O . GLY C 1 218 ? -4.461 -5.201 10.727 1.00 25.80 218 GLY C O 1
ATOM 9410 N N . MET C 1 219 ? -4.507 -3.135 11.612 1.00 23.72 219 MET C N 1
ATOM 9411 C CA . MET C 1 219 ? -3.450 -2.685 10.710 1.00 21.99 219 MET C CA 1
ATOM 9412 C C . MET C 1 219 ? -2.090 -3.279 11.098 1.00 21.64 219 MET C C 1
ATOM 9413 O O . MET C 1 219 ? -1.830 -3.566 12.259 1.00 19.59 219 MET C O 1
ATOM 9418 N N . SER C 1 220 ? -1.224 -3.456 10.111 1.00 22.14 220 SER C N 1
ATOM 9419 C CA . SER C 1 220 ? 0.166 -3.745 10.388 1.00 22.05 220 SER C CA 1
ATOM 9420 C C . SER C 1 220 ? 0.956 -2.440 10.284 1.00 20.24 220 SER C C 1
ATOM 9421 O O . SER C 1 220 ? 1.007 -1.822 9.226 1.00 18.19 220 SER C O 1
ATOM 9424 N N . MET C 1 221 ? 1.591 -2.028 11.367 1.00 19.90 221 MET C N 1
ATOM 9425 C CA . MET C 1 221 ? 2.422 -0.819 11.309 1.00 21.58 221 MET C CA 1
ATOM 9426 C C . MET C 1 221 ? 3.472 -0.844 10.175 1.00 22.53 221 MET C C 1
ATOM 9427 O O . MET C 1 221 ? 3.584 0.109 9.390 1.00 22.48 221 MET C O 1
ATOM 9432 N N . ASN C 1 222 ? 4.245 -1.925 10.092 1.00 24.33 222 ASN C N 1
ATOM 9433 C CA . ASN C 1 222 ? 5.333 -1.997 9.112 1.00 27.04 222 ASN C CA 1
ATOM 9434 C C . ASN C 1 222 ? 4.813 -2.110 7.684 1.00 24.65 222 ASN C C 1
ATOM 9435 O O . ASN C 1 222 ? 5.360 -1.478 6.786 1.00 27.19 222 ASN C O 1
ATOM 9440 N N . GLU C 1 223 ? 3.771 -2.912 7.479 1.00 23.13 223 GLU C N 1
ATOM 9441 C CA . GLU C 1 223 ? 3.223 -3.147 6.134 1.00 25.45 223 GLU C CA 1
ATOM 9442 C C . GLU C 1 223 ? 2.208 -2.087 5.680 1.00 24.55 223 GLU C C 1
ATOM 9443 O O . GLU C 1 223 ? 2.189 -1.727 4.503 1.00 24.84 223 GLU C O 1
ATOM 9449 N N . ASP C 1 224 ? 1.345 -1.632 6.592 1.00 20.11 224 ASP C N 1
ATOM 9450 C CA . ASP C 1 224 ? 0.261 -0.701 6.239 1.00 21.41 224 ASP C CA 1
ATOM 9451 C C . ASP C 1 224 ? 0.558 0.759 6.579 1.00 19.87 224 ASP C C 1
ATOM 9452 O O . ASP C 1 224 ? 0.031 1.670 5.940 1.00 20.14 224 ASP C O 1
ATOM 9457 N N . GLY C 1 225 ? 1.383 0.968 7.598 1.00 20.90 225 GLY C N 1
ATOM 9458 C CA . GLY C 1 225 ? 1.771 2.305 8.033 1.00 20.38 225 GLY C CA 1
ATOM 9459 C C . GLY C 1 225 ? 2.214 3.252 6.926 1.00 20.33 225 GLY C C 1
ATOM 9460 O O . GLY C 1 225 ? 1.716 4.374 6.859 1.00 21.13 225 GLY C O 1
ATOM 9461 N N . PRO C 1 226 ? 3.151 2.813 6.044 1.00 18.84 226 PRO C N 1
ATOM 9462 C CA . PRO C 1 226 ? 3.622 3.731 5.000 1.00 19.27 226 PRO C CA 1
ATOM 9463 C C . PRO C 1 226 ? 2.492 4.313 4.151 1.00 19.06 226 PRO C C 1
ATOM 9464 O O . PRO C 1 226 ? 2.530 5.484 3.821 1.00 18.61 226 PRO C O 1
ATOM 9468 N N . PHE C 1 227 ? 1.482 3.497 3.847 1.00 16.35 227 PHE C N 1
ATOM 9469 C CA . PHE C 1 227 ? 0.372 3.898 2.985 1.00 16.78 227 PHE C CA 1
ATOM 9470 C C . PHE C 1 227 ? -0.612 4.762 3.766 1.00 15.43 227 PHE C C 1
ATOM 9471 O O . PHE C 1 227 ? -1.026 5.806 3.289 1.00 15.58 227 PHE C O 1
ATOM 9479 N N . ILE C 1 228 ? -0.963 4.341 4.977 1.00 15.59 228 ILE C N 1
ATOM 9480 C CA . ILE C 1 228 ? -1.810 5.140 5.847 1.00 15.41 228 ILE C CA 1
ATOM 9481 C C . ILE C 1 228 ? -1.248 6.555 6.083 1.00 15.22 228 ILE C C 1
ATOM 9482 O O . ILE C 1 228 ? -1.954 7.555 5.872 1.00 14.46 228 ILE C O 1
ATOM 9487 N N . PHE C 1 229 ? 0.022 6.651 6.454 1.00 13.13 229 PHE C N 1
ATOM 9488 C CA . PHE C 1 229 ? 0.620 7.946 6.723 1.00 15.52 229 PHE C CA 1
ATOM 9489 C C . PHE C 1 229 ? 0.788 8.793 5.455 1.00 17.54 229 PHE C C 1
ATOM 9490 O O . PHE C 1 229 ? 0.653 10.022 5.515 1.00 16.11 229 PHE C O 1
ATOM 9498 N N . ALA C 1 230 ? 1.055 8.137 4.324 1.00 17.55 230 ALA C N 1
ATOM 9499 C CA . ALA C 1 230 ? 1.110 8.827 3.028 1.00 20.85 230 ALA C CA 1
ATOM 9500 C C . ALA C 1 230 ? -0.227 9.480 2.711 1.00 19.30 230 ALA C C 1
ATOM 9501 O O . ALA C 1 230 ? -0.252 10.617 2.256 1.00 21.37 230 ALA C O 1
ATOM 9503 N N . ARG C 1 231 ? -1.326 8.773 2.977 1.00 19.97 231 ARG C N 1
ATOM 9504 C CA . ARG C 1 231 ? -2.679 9.329 2.813 1.00 20.11 231 ARG C CA 1
ATOM 9505 C C . ARG C 1 231 ? -2.904 10.539 3.713 1.00 19.01 231 ARG C C 1
ATOM 9506 O O . ARG C 1 231 ? -3.384 11.560 3.235 1.00 18.52 231 ARG C O 1
ATOM 9514 N N . HIS C 1 232 ? -2.580 10.412 5.008 1.00 16.56 232 HIS C N 1
ATOM 9515 C CA . HIS C 1 232 ? -2.655 11.541 5.931 1.00 17.76 232 HIS C CA 1
ATOM 9516 C C . HIS C 1 232 ? -1.883 12.753 5.402 1.00 18.03 232 HIS C C 1
ATOM 9517 O O . HIS C 1 232 ? -2.367 13.874 5.480 1.00 17.51 232 HIS C O 1
ATOM 9524 N N . ALA C 1 233 ? -0.679 12.513 4.865 1.00 17.04 233 ALA C N 1
ATOM 9525 C CA . ALA C 1 233 ? 0.174 13.599 4.399 1.00 16.76 233 ALA C CA 1
ATOM 9526 C C . ALA C 1 233 ? -0.369 14.337 3.172 1.00 16.72 233 ALA C C 1
ATOM 9527 O O . ALA C 1 233 ? 0.119 15.407 2.854 1.00 16.76 233 ALA C O 1
ATOM 9529 N N . ASN C 1 234 ? -1.384 13.777 2.511 1.00 17.36 234 ASN C N 1
ATOM 9530 C CA . ASN C 1 234 ? -2.094 14.435 1.398 1.00 19.44 234 ASN C CA 1
ATOM 9531 C C . ASN C 1 234 ? -2.845 15.695 1.833 1.00 21.09 234 ASN C C 1
ATOM 9532 O O . ASN C 1 234 ? -3.286 16.485 0.983 1.00 20.31 234 ASN C O 1
ATOM 9537 N N . PHE C 1 235 ? -3.021 15.857 3.154 1.00 19.57 235 PHE C N 1
ATOM 9538 C CA . PHE C 1 235 ? -3.821 16.942 3.712 1.00 18.96 235 PHE C CA 1
ATOM 9539 C C . PHE C 1 235 ? -2.954 17.949 4.430 1.00 18.90 235 PHE C C 1
ATOM 9540 O O . PHE C 1 235 ? -1.849 17.627 4.848 1.00 20.89 235 PHE C O 1
ATOM 9548 N N . ARG C 1 236 ? -3.465 19.166 4.571 1.00 19.44 236 ARG C N 1
ATOM 9549 C CA . ARG C 1 236 ? -2.645 20.298 5.024 1.00 19.85 236 ARG C CA 1
ATOM 9550 C C . ARG C 1 236 ? -2.387 20.358 6.532 1.00 17.72 236 ARG C C 1
ATOM 9551 O O . ARG C 1 236 ? -1.260 20.625 6.974 1.00 17.79 236 ARG C O 1
ATOM 9559 N N . TYR C 1 237 ? -3.421 20.125 7.330 1.00 17.65 237 TYR C N 1
ATOM 9560 C CA . TYR C 1 237 ? -3.317 20.321 8.784 1.00 15.86 237 TYR C CA 1
ATOM 9561 C C . TYR C 1 237 ? -3.433 19.002 9.533 1.00 16.43 237 TYR C C 1
ATOM 9562 O O . TYR C 1 237 ? -4.273 18.178 9.197 1.00 19.35 237 TYR C O 1
ATOM 9571 N N . HIS C 1 238 ? -2.632 18.842 10.575 1.00 16.50 238 HIS C N 1
ATOM 9572 C CA . HIS C 1 238 ? -2.543 17.599 11.329 1.00 17.23 238 HIS C CA 1
ATOM 9573 C C . HIS C 1 238 ? -2.673 17.850 12.810 1.00 17.43 238 HIS C C 1
ATOM 9574 O O . HIS C 1 238 ? -2.169 18.844 13.325 1.00 17.24 238 HIS C O 1
ATOM 9581 N N . MET C 1 239 ? -3.404 16.966 13.474 1.00 16.73 239 MET C N 1
ATOM 9582 C CA . MET C 1 239 ? -3.625 17.096 14.924 1.00 19.14 239 MET C CA 1
ATOM 9583 C C . MET C 1 239 ? -3.922 15.774 15.648 1.00 18.21 239 MET C C 1
ATOM 9584 O O . MET C 1 239 ? -4.312 14.792 15.029 1.00 18.36 239 MET C O 1
ATOM 9589 N N . ASP C 1 240 ? -3.709 15.777 16.958 1.00 18.47 240 ASP C N 1
ATOM 9590 C CA . ASP C 1 240 ? -4.030 14.661 17.829 1.00 21.07 240 ASP C CA 1
ATOM 9591 C C . ASP C 1 240 ? -4.553 15.248 19.136 1.00 19.86 240 ASP C C 1
ATOM 9592 O O . ASP C 1 240 ? -3.818 15.914 19.853 1.00 20.02 240 ASP C O 1
ATOM 9597 N N . ALA C 1 241 ? -5.812 14.972 19.459 1.00 20.33 241 ALA C N 1
ATOM 9598 C CA . ALA C 1 241 ? -6.435 15.557 20.647 1.00 19.05 241 ALA C CA 1
ATOM 9599 C C . ALA C 1 241 ? -5.978 14.977 21.996 1.00 21.39 241 ALA C C 1
ATOM 9600 O O . ALA C 1 241 ? -6.310 15.552 23.051 1.00 20.52 241 ALA C O 1
ATOM 9602 N N . ASP C 1 242 ? -5.257 13.846 21.971 1.00 18.69 242 ASP C N 1
ATOM 9603 C CA . ASP C 1 242 ? -4.619 13.292 23.176 1.00 19.61 242 ASP C CA 1
ATOM 9604 C C . ASP C 1 242 ? -5.560 13.237 24.412 1.00 17.49 242 ASP C C 1
ATOM 9605 O O . ASP C 1 242 ? -5.284 13.842 25.464 1.00 18.83 242 ASP C O 1
ATOM 9610 N N . TYR C 1 243 ? -6.656 12.506 24.276 1.00 15.00 243 TYR C N 1
ATOM 9611 C CA . TYR C 1 243 ? -7.688 12.401 25.326 1.00 15.70 243 TYR C CA 1
ATOM 9612 C C . TYR C 1 243 ? -7.243 11.741 26.616 1.00 18.20 243 TYR C C 1
ATOM 9613 O O . TYR C 1 243 ? -6.531 10.737 26.599 1.00 19.52 243 TYR C O 1
ATOM 9622 N N . THR C 1 244 ? -7.687 12.320 27.728 1.00 17.10 244 THR C N 1
ATOM 9623 C CA . THR C 1 244 ? -7.583 11.708 29.041 1.00 18.37 244 THR C CA 1
ATOM 9624 C C . THR C 1 244 ? -8.873 10.961 29.323 1.00 14.89 244 THR C C 1
ATOM 9625 O O . THR C 1 244 ? -9.945 11.464 29.006 1.00 15.83 244 THR C O 1
ATOM 9629 N N . ARG C 1 245 ? -8.770 9.759 29.896 1.00 16.16 245 ARG C N 1
ATOM 9630 C CA . ARG C 1 245 ? -9.940 8.981 30.321 1.00 16.82 245 ARG C CA 1
ATOM 9631 C C . ARG C 1 245 ? -11.005 8.835 29.236 1.00 17.96 245 ARG C C 1
ATOM 9632 O O . ARG C 1 245 ? -12.213 8.997 29.481 1.00 16.93 245 ARG C O 1
ATOM 9640 N N . TRP C 1 246 ? -10.570 8.497 28.031 1.00 17.02 246 TRP C N 1
ATOM 9641 C CA . TRP C 1 246 ? -11.526 8.262 26.964 1.00 17.66 246 TRP C CA 1
ATOM 9642 C C . TRP C 1 246 ? -12.699 7.324 27.324 1.00 16.23 246 TRP C C 1
ATOM 9643 O O . TRP C 1 246 ? -13.865 7.708 27.185 1.00 16.87 246 TRP C O 1
ATOM 9654 N N . ASP C 1 247 ? -12.403 6.099 27.752 1.00 14.38 247 ASP C N 1
ATOM 9655 C CA . ASP C 1 247 ? -13.470 5.075 27.892 1.00 16.73 247 ASP C CA 1
ATOM 9656 C C . ASP C 1 247 ? -14.486 5.494 28.945 1.00 14.40 247 ASP C C 1
ATOM 9657 O O . ASP C 1 247 ? -15.684 5.332 28.754 1.00 13.23 247 ASP C O 1
ATOM 9662 N N . SER C 1 248 ? -14.008 6.072 30.035 1.00 14.71 248 SER C N 1
ATOM 9663 C CA . SER C 1 248 ? -14.902 6.365 31.172 1.00 17.94 248 SER C CA 1
ATOM 9664 C C . SER C 1 248 ? -15.736 7.650 30.946 1.00 17.59 248 SER C C 1
ATOM 9665 O O . SER C 1 248 ? -16.747 7.876 31.619 1.00 16.41 248 SER C O 1
ATOM 9668 N N . THR C 1 249 ? -15.325 8.460 29.971 1.00 17.24 249 THR C N 1
ATOM 9669 C CA . THR C 1 249 ? -16.061 9.682 29.608 1.00 17.62 249 THR C CA 1
ATOM 9670 C C . THR C 1 249 ? -17.063 9.424 28.480 1.00 18.98 249 THR C C 1
ATOM 9671 O O . THR C 1 249 ? -17.782 10.332 28.064 1.00 18.66 249 THR C O 1
ATOM 9675 N N . GLN C 1 250 ? -17.124 8.193 27.975 1.00 16.71 250 GLN C N 1
ATOM 9676 C CA . GLN C 1 250 ? -18.073 7.915 26.885 1.00 16.06 250 GLN C CA 1
ATOM 9677 C C . GLN C 1 250 ? -19.522 8.001 27.364 1.00 16.58 250 GLN C C 1
ATOM 9678 O O . GLN C 1 250 ? -19.821 7.666 28.531 1.00 15.94 250 GLN C O 1
ATOM 9684 N N . GLN C 1 251 ? -20.394 8.439 26.449 1.00 14.51 251 GLN C N 1
ATOM 9685 C CA . GLN C 1 251 ? -21.844 8.439 26.627 1.00 16.55 251 GLN C CA 1
ATOM 9686 C C . GLN C 1 251 ? -22.425 7.195 25.983 1.00 17.40 251 GLN C C 1
ATOM 9687 O O . GLN C 1 251 ? -22.120 6.893 24.822 1.00 17.29 251 GLN C O 1
ATOM 9693 N N . ARG C 1 252 ? -23.260 6.464 26.711 1.00 15.98 252 ARG C N 1
ATOM 9694 C CA . ARG C 1 252 ? -23.907 5.299 26.107 1.00 17.76 252 ARG C CA 1
ATOM 9695 C C . ARG C 1 252 ? -24.805 5.706 24.966 1.00 18.35 252 ARG C C 1
ATOM 9696 O O . ARG C 1 252 ? -25.032 4.903 24.056 1.00 16.61 252 ARG C O 1
ATOM 9704 N N . ALA C 1 253 ? -25.327 6.938 24.984 1.00 17.28 253 ALA C N 1
ATOM 9705 C CA . ALA C 1 253 ? -26.157 7.363 23.835 1.00 19.37 253 ALA C CA 1
ATOM 9706 C C . ALA C 1 253 ? -25.310 7.481 22.570 1.00 18.21 253 ALA C C 1
ATOM 9707 O O . ALA C 1 253 ? -25.811 7.267 21.475 1.00 21.05 253 ALA C O 1
ATOM 9709 N N . ILE C 1 254 ? -24.042 7.842 22.714 1.00 16.54 254 ILE C N 1
ATOM 9710 C CA . ILE C 1 254 ? -23.141 7.876 21.546 1.00 16.08 254 ILE C CA 1
ATOM 9711 C C . ILE C 1 254 ? -22.783 6.443 21.143 1.00 16.48 254 ILE C C 1
ATOM 9712 O O . ILE C 1 254 ? -22.864 6.085 19.970 1.00 17.37 254 ILE C O 1
ATOM 9717 N N . LEU C 1 255 ? -22.406 5.626 22.131 1.00 15.76 255 LEU C N 1
ATOM 9718 C CA . LEU C 1 255 ? -22.127 4.206 21.902 1.00 16.96 255 LEU C CA 1
ATOM 9719 C C . LEU C 1 255 ? -23.288 3.455 21.243 1.00 15.99 255 LEU C C 1
ATOM 9720 O O . LEU C 1 255 ? -23.060 2.573 20.424 1.00 14.68 255 LEU C O 1
ATOM 9725 N N . LYS C 1 256 ? -24.517 3.820 21.582 1.00 15.93 256 LYS C N 1
ATOM 9726 C CA . LYS C 1 256 ? -25.705 3.238 20.959 1.00 19.08 256 LYS C CA 1
ATOM 9727 C C . LYS C 1 256 ? -25.819 3.572 19.462 1.00 18.92 256 LYS C C 1
ATOM 9728 O O . LYS C 1 256 ? -26.275 2.732 18.671 1.00 16.76 256 LYS C O 1
ATOM 9734 N N . ARG C 1 257 ? -25.416 4.788 19.078 1.00 16.91 257 ARG C N 1
ATOM 9735 C CA . ARG C 1 257 ? -25.413 5.169 17.662 1.00 17.69 257 ARG C CA 1
ATOM 9736 C C . ARG C 1 257 ? -24.308 4.403 16.929 1.00 17.06 257 ARG C C 1
ATOM 9737 O O . ARG C 1 257 ? -24.498 3.986 15.794 1.00 15.29 257 ARG C O 1
ATOM 9745 N N . ALA C 1 258 ? -23.159 4.212 17.583 1.00 14.64 258 ALA C N 1
ATOM 9746 C CA . ALA C 1 258 ? -22.090 3.404 16.996 1.00 16.19 258 ALA C CA 1
ATOM 9747 C C . ALA C 1 258 ? -22.577 1.943 16.842 1.00 17.05 258 ALA C C 1
ATOM 9748 O O . ALA C 1 258 ? -22.426 1.337 15.793 1.00 14.31 258 ALA C O 1
ATOM 9750 N N . GLY C 1 259 ? -23.190 1.403 17.890 1.00 16.61 259 GLY C N 1
ATOM 9751 C CA . GLY C 1 259 ? -23.797 0.080 17.825 1.00 16.76 259 GLY C CA 1
ATOM 9752 C C . GLY C 1 259 ? -24.859 -0.109 16.753 1.00 16.59 259 GLY C C 1
ATOM 9753 O O . GLY C 1 259 ? -24.923 -1.184 16.173 1.00 16.21 259 GLY C O 1
ATOM 9754 N N . ASP C 1 260 ? -25.693 0.909 16.481 1.00 18.51 260 ASP C N 1
ATOM 9755 C CA . ASP C 1 260 ? -26.742 0.809 15.439 1.00 19.47 260 ASP C CA 1
ATOM 9756 C C . ASP C 1 260 ? -26.101 0.611 14.059 1.00 18.69 260 ASP C C 1
ATOM 9757 O O . ASP C 1 260 ? -26.578 -0.170 13.251 1.00 19.59 260 ASP C O 1
ATOM 9762 N N . ILE C 1 261 ? -25.040 1.350 13.795 1.00 19.24 261 ILE C N 1
ATOM 9763 C CA . ILE C 1 261 ? -24.240 1.158 12.577 1.00 19.22 261 ILE C CA 1
ATOM 9764 C C . ILE C 1 261 ? -23.670 -0.279 12.482 1.00 19.43 261 ILE C C 1
ATOM 9765 O O . ILE C 1 261 ? -23.858 -0.948 11.469 1.00 19.04 261 ILE C O 1
ATOM 9770 N N . MET C 1 262 ? -23.018 -0.773 13.538 1.00 17.20 262 MET C N 1
ATOM 9771 C CA . MET C 1 262 ? -22.516 -2.178 13.517 1.00 17.66 262 MET C CA 1
ATOM 9772 C C . MET C 1 262 ? -23.625 -3.209 13.252 1.00 17.70 262 MET C C 1
ATOM 9773 O O . MET C 1 262 ? -23.479 -4.118 12.416 1.00 18.63 262 MET C O 1
ATOM 9778 N N . VAL C 1 263 ? -24.735 -3.062 13.969 1.00 17.25 263 VAL C N 1
ATOM 9779 C CA . VAL C 1 263 ? -25.888 -3.941 13.796 1.00 17.80 263 VAL C CA 1
ATOM 9780 C C . VAL C 1 263 ? -26.396 -3.925 12.359 1.00 19.57 263 VAL C C 1
ATOM 9781 O O . VAL C 1 263 ? -26.644 -4.988 11.761 1.00 20.43 263 VAL C O 1
ATOM 9785 N N . ARG C 1 264 ? -26.555 -2.725 11.803 1.00 20.44 264 ARG C N 1
ATOM 9786 C CA . ARG C 1 264 ? -27.131 -2.571 10.465 1.00 22.43 264 ARG C CA 1
ATOM 9787 C C . ARG C 1 264 ? -26.226 -3.178 9.403 1.00 21.71 264 ARG C C 1
ATOM 9788 O O . ARG C 1 264 ? -26.704 -3.681 8.398 1.00 21.70 264 ARG C O 1
ATOM 9796 N N . LEU C 1 265 ? -24.918 -3.121 9.622 1.00 20.29 265 LEU C N 1
ATOM 9797 C CA . LEU C 1 265 ? -23.975 -3.688 8.671 1.00 22.25 265 LEU C CA 1
ATOM 9798 C C . LEU C 1 265 ? -23.536 -5.122 9.059 1.00 22.64 265 LEU C C 1
ATOM 9799 O O . LEU C 1 265 ? -22.479 -5.555 8.658 1.00 23.51 265 LEU C O 1
ATOM 9804 N N . SER C 1 266 ? -24.353 -5.842 9.832 1.00 22.52 266 SER C N 1
ATOM 9805 C CA . SER C 1 266 ? -24.048 -7.241 10.196 1.00 21.96 266 SER C CA 1
ATOM 9806 C C . SER C 1 266 ? -24.888 -8.198 9.343 1.00 19.83 266 SER C C 1
ATOM 9807 O O . SER C 1 266 ? -25.987 -7.850 8.956 1.00 20.99 266 SER C O 1
ATOM 9810 N N . PRO C 1 267 ? -24.401 -9.427 9.087 1.00 20.50 267 PRO C N 1
ATOM 9811 C CA . PRO C 1 267 ? -25.261 -10.328 8.286 1.00 21.82 267 PRO C CA 1
ATOM 9812 C C . PRO C 1 267 ? -26.482 -10.910 9.017 1.00 23.74 267 PRO C C 1
ATOM 9813 O O . PRO C 1 267 ? -27.403 -11.372 8.356 1.00 24.07 267 PRO C O 1
ATOM 9817 N N . GLU C 1 268 ? -26.519 -10.869 10.351 1.00 22.22 268 GLU C N 1
ATOM 9818 C CA . GLU C 1 268 ? -27.726 -11.280 11.077 1.00 22.04 268 GLU C CA 1
ATOM 9819 C C . GLU C 1 268 ? -28.212 -10.141 11.978 1.00 22.33 268 GLU C C 1
ATOM 9820 O O . GLU C 1 268 ? -28.096 -10.212 13.215 1.00 20.26 268 GLU C O 1
ATOM 9826 N N . PRO C 1 269 ? -28.778 -9.077 11.356 1.00 22.93 269 PRO C N 1
ATOM 9827 C CA . PRO C 1 269 ? -29.035 -7.845 12.113 1.00 23.20 269 PRO C CA 1
ATOM 9828 C C . PRO C 1 269 ? -29.992 -8.054 13.279 1.00 22.94 269 PRO C C 1
ATOM 9829 O O . PRO C 1 269 ? -29.816 -7.430 14.312 1.00 21.98 269 PRO C O 1
ATOM 9833 N N . ASP C 1 270 ? -30.987 -8.925 13.125 1.00 21.49 270 ASP C N 1
ATOM 9834 C CA . ASP C 1 270 ? -31.959 -9.140 14.198 1.00 23.67 270 ASP C CA 1
ATOM 9835 C C . ASP C 1 270 ? -31.347 -9.862 15.399 1.00 20.79 270 ASP C C 1
ATOM 9836 O O . ASP C 1 270 ? -31.624 -9.535 16.553 1.00 21.60 270 ASP C O 1
ATOM 9841 N N . LEU C 1 271 ? -30.497 -10.831 15.129 1.00 18.02 271 LEU C N 1
ATOM 9842 C CA . LEU C 1 271 ? -29.788 -11.492 16.223 1.00 18.79 271 LEU C CA 1
ATOM 9843 C C . LEU C 1 271 ? -28.722 -10.554 16.845 1.00 18.77 271 LEU C C 1
ATOM 9844 O O . LEU C 1 271 ? -28.547 -10.519 18.071 1.00 16.97 271 LEU C O 1
ATOM 9849 N N . ALA C 1 272 ? -28.034 -9.787 15.992 1.00 17.63 272 ALA C N 1
ATOM 9850 C CA . ALA C 1 272 ? -26.979 -8.874 16.454 1.00 18.42 272 ALA C CA 1
ATOM 9851 C C . ALA C 1 272 ? -27.539 -7.739 17.311 1.00 15.59 272 ALA C C 1
ATOM 9852 O O . ALA C 1 272 ? -26.902 -7.287 18.254 1.00 16.43 272 ALA C O 1
ATOM 9854 N N . ARG C 1 273 ? -28.751 -7.297 16.989 1.00 14.61 273 ARG C N 1
ATOM 9855 C CA . ARG C 1 273 ? -29.434 -6.260 17.734 1.00 14.82 273 ARG C CA 1
ATOM 9856 C C . ARG C 1 273 ? -29.644 -6.657 19.202 1.00 15.31 273 ARG C C 1
ATOM 9857 O O . ARG C 1 273 ? -29.464 -5.834 20.099 1.00 14.93 273 ARG C O 1
ATOM 9865 N N . VAL C 1 274 ? -30.014 -7.916 19.445 1.00 15.17 274 VAL C N 1
ATOM 9866 C CA . VAL C 1 274 ? -30.220 -8.417 20.816 1.00 17.74 274 VAL C CA 1
ATOM 9867 C C . VAL C 1 274 ? -28.893 -8.369 21.577 1.00 17.21 274 VAL C C 1
ATOM 9868 O O . VAL C 1 274 ? -28.821 -7.958 22.746 1.00 19.52 274 VAL C O 1
ATOM 9872 N N . VAL C 1 275 ? -27.832 -8.764 20.893 1.00 15.57 275 VAL C N 1
ATOM 9873 C CA . VAL C 1 275 ? -26.529 -8.787 21.525 1.00 14.90 275 VAL C CA 1
ATOM 9874 C C . VAL C 1 275 ? -26.073 -7.371 21.843 1.00 14.75 275 VAL C C 1
ATOM 9875 O O . VAL C 1 275 ? -25.637 -7.096 22.959 1.00 16.01 275 VAL C O 1
ATOM 9879 N N . MET C 1 276 ? -26.178 -6.478 20.861 1.00 16.26 276 MET C N 1
ATOM 9880 C CA . MET C 1 276 ? -25.796 -5.080 21.079 1.00 14.76 276 MET C CA 1
ATOM 9881 C C . MET C 1 276 ? -26.594 -4.431 22.216 1.00 15.69 276 MET C C 1
ATOM 9882 O O . MET C 1 276 ? -26.021 -3.716 23.020 1.00 17.09 276 MET C O 1
ATOM 9887 N N . ASP C 1 277 ? -27.910 -4.647 22.280 1.00 15.95 277 ASP C N 1
ATOM 9888 C CA . ASP C 1 277 ? -28.689 -4.121 23.412 1.00 16.85 277 ASP C CA 1
ATOM 9889 C C . ASP C 1 277 ? -28.188 -4.637 24.768 1.00 17.12 277 ASP C C 1
ATOM 9890 O O . ASP C 1 277 ? -28.093 -3.878 25.727 1.00 19.55 277 ASP C O 1
ATOM 9895 N N . ASP C 1 278 ? -27.876 -5.925 24.854 1.00 17.50 278 ASP C N 1
ATOM 9896 C CA . ASP C 1 278 ? -27.234 -6.448 26.060 1.00 17.82 278 ASP C CA 1
ATOM 9897 C C . ASP C 1 278 ? -25.920 -5.777 26.371 1.00 16.66 278 ASP C C 1
ATOM 9898 O O . ASP C 1 278 ? -25.648 -5.426 27.513 1.00 18.35 278 ASP C O 1
ATOM 9903 N N . LEU C 1 279 ? -25.107 -5.555 25.351 1.00 15.99 279 LEU C N 1
ATOM 9904 C CA . LEU C 1 279 ? -23.779 -4.990 25.578 1.00 17.13 279 LEU C CA 1
ATOM 9905 C C . LEU C 1 279 ? -23.852 -3.566 26.116 1.00 18.52 279 LEU C C 1
ATOM 9906 O O . LEU C 1 279 ? -23.000 -3.141 26.882 1.00 18.75 279 LEU C O 1
ATOM 9911 N N . LEU C 1 280 ? -24.873 -2.812 25.714 1.00 16.87 280 LEU C N 1
ATOM 9912 C CA . LEU C 1 280 ? -24.892 -1.414 26.066 1.00 18.63 280 LEU C CA 1
ATOM 9913 C C . LEU C 1 280 ? -25.838 -1.093 27.228 1.00 20.30 280 LEU C C 1
ATOM 9914 O O . LEU C 1 280 ? -25.759 0.001 27.781 1.00 19.88 280 LEU C O 1
ATOM 9919 N N . ALA C 1 281 ? -26.706 -2.051 27.593 1.00 20.14 281 ALA C N 1
ATOM 9920 C CA . ALA C 1 281 ? -27.520 -1.972 28.832 1.00 20.49 281 ALA C CA 1
ATOM 9921 C C . ALA C 1 281 ? -26.617 -1.694 30.046 1.00 20.55 281 ALA C C 1
ATOM 9922 O O . ALA C 1 281 ? -25.435 -2.019 30.007 1.00 22.27 281 ALA C O 1
ATOM 9924 N N . PRO C 1 282 ? -27.153 -1.070 31.121 1.00 20.97 282 PRO C N 1
ATOM 9925 C CA . PRO C 1 282 ? -26.333 -0.861 32.316 1.00 20.64 282 PRO C CA 1
ATOM 9926 C C . PRO C 1 282 ? -25.557 -2.123 32.700 1.00 18.99 282 PRO C C 1
ATOM 9927 O O . PRO C 1 282 ? -26.118 -3.218 32.710 1.00 21.60 282 PRO C O 1
ATOM 9931 N N . SER C 1 283 ? -24.275 -1.962 32.994 1.00 18.16 283 SER C N 1
ATOM 9932 C CA . SER C 1 283 ? -23.346 -3.077 32.982 1.00 19.26 283 SER C CA 1
ATOM 9933 C C . SER C 1 283 ? -23.098 -3.591 34.394 1.00 18.72 283 SER C C 1
ATOM 9934 O O . SER C 1 283 ? -22.907 -2.808 35.303 1.00 18.45 283 SER C O 1
ATOM 9937 N N . LEU C 1 284 ? -23.084 -4.908 34.561 1.00 17.42 284 LEU C N 1
ATOM 9938 C CA . LEU C 1 284 ? -22.739 -5.517 35.841 1.00 18.66 284 LEU C CA 1
ATOM 9939 C C . LEU C 1 284 ? -21.247 -5.793 35.835 1.00 17.85 284 LEU C C 1
ATOM 9940 O O . LEU C 1 284 ? -20.774 -6.548 34.997 1.00 20.45 284 LEU C O 1
ATOM 9945 N N . LEU C 1 285 ? -20.534 -5.188 36.780 1.00 17.77 285 LEU C N 1
ATOM 9946 C CA . LEU C 1 285 ? -19.084 -5.265 36.898 1.00 16.91 285 LEU C CA 1
ATOM 9947 C C . LEU C 1 285 ? -18.684 -5.867 38.253 1.00 18.24 285 LEU C C 1
ATOM 9948 O O . LEU C 1 285 ? -18.937 -5.278 39.314 1.00 17.48 285 LEU C O 1
ATOM 9953 N N . ASP C 1 286 ? -18.054 -7.037 38.202 1.00 18.09 286 ASP C N 1
ATOM 9954 C CA . ASP C 1 286 ? -17.651 -7.778 39.403 1.00 17.79 286 ASP C CA 1
ATOM 9955 C C . ASP C 1 286 ? -16.305 -7.285 39.899 1.00 17.57 286 ASP C C 1
ATOM 9956 O O . ASP C 1 286 ? -15.261 -7.502 39.255 1.00 19.81 286 ASP C O 1
ATOM 9961 N N . VAL C 1 287 ? -16.323 -6.592 41.033 1.00 17.33 287 VAL C N 1
ATOM 9962 C CA . VAL C 1 287 ? -15.100 -6.036 41.633 1.00 20.15 287 VAL C CA 1
ATOM 9963 C C . VAL C 1 287 ? -14.570 -6.899 42.797 1.00 22.78 287 VAL C C 1
ATOM 9964 O O . VAL C 1 287 ? -13.762 -6.443 43.596 1.00 25.33 287 VAL C O 1
ATOM 9968 N N . GLY C 1 288 ? -15.010 -8.151 42.875 1.00 22.87 288 GLY C N 1
ATOM 9969 C CA . GLY C 1 288 ? -14.576 -9.036 43.961 1.00 24.01 288 GLY C CA 1
ATOM 9970 C C . GLY C 1 288 ? -15.661 -9.179 45.007 1.00 22.23 288 GLY C C 1
ATOM 9971 O O . GLY C 1 288 ? -16.390 -10.168 45.012 1.00 22.04 288 GLY C O 1
ATOM 9972 N N . ASP C 1 289 ? -15.807 -8.182 45.871 1.00 22.65 289 ASP C N 1
ATOM 9973 C CA . ASP C 1 289 ? -16.850 -8.250 46.903 1.00 23.36 289 ASP C CA 1
ATOM 9974 C C . ASP C 1 289 ? -18.270 -8.146 46.361 1.00 23.12 289 ASP C C 1
ATOM 9975 O O . ASP C 1 289 ? -19.179 -8.800 46.879 1.00 22.37 289 ASP C O 1
ATOM 9980 N N . TYR C 1 290 ? -18.440 -7.330 45.310 1.00 19.90 290 TYR C N 1
ATOM 9981 C CA . TYR C 1 290 ? -19.736 -6.969 44.767 1.00 18.79 290 TYR C CA 1
ATOM 9982 C C . TYR C 1 290 ? -19.748 -6.971 43.244 1.00 18.87 290 TYR C C 1
ATOM 9983 O O . TYR C 1 290 ? -18.710 -6.843 42.598 1.00 18.76 290 TYR C O 1
ATOM 9992 N N . LYS C 1 291 ? -20.938 -7.095 42.680 1.00 17.25 291 LYS C N 1
ATOM 9993 C CA . LYS C 1 291 ? -21.154 -6.724 41.296 1.00 17.28 291 LYS C CA 1
ATOM 9994 C C . LYS C 1 291 ? -21.848 -5.364 41.366 1.00 17.59 291 LYS C C 1
ATOM 9995 O O . LYS C 1 291 ? -22.868 -5.195 42.069 1.00 16.44 291 LYS C O 1
ATOM 10001 N N . ILE C 1 292 ? -21.275 -4.380 40.692 1.00 15.81 292 ILE C N 1
ATOM 10002 C CA . ILE C 1 292 ? -21.833 -3.035 40.739 1.00 17.02 292 ILE C CA 1
ATOM 10003 C C . ILE C 1 292 ? -22.426 -2.678 39.378 1.00 19.25 292 ILE C C 1
ATOM 10004 O O . ILE C 1 292 ? -22.094 -3.309 38.374 1.00 18.28 292 ILE C O 1
ATOM 10009 N N . VAL C 1 293 ? -23.303 -1.675 39.352 1.00 19.91 293 VAL C N 1
ATOM 10010 C CA . VAL C 1 293 ? -24.002 -1.302 38.139 1.00 19.47 293 VAL C CA 1
ATOM 10011 C C . VAL C 1 293 ? -23.287 -0.090 37.562 1.00 20.40 293 VAL C C 1
ATOM 10012 O O . VAL C 1 293 ? -23.127 0.921 38.249 1.00 20.58 293 VAL C O 1
ATOM 10016 N N . VAL C 1 294 ? -22.832 -0.203 36.314 1.00 18.50 294 VAL C N 1
ATOM 10017 C CA . VAL C 1 294 ? -22.150 0.902 35.631 1.00 18.06 294 VAL C CA 1
ATOM 10018 C C . VAL C 1 294 ? -23.017 1.255 34.430 1.00 20.20 294 VAL C C 1
ATOM 10019 O O . VAL C 1 294 ? -23.045 0.532 33.421 1.00 19.26 294 VAL C O 1
ATOM 10023 N N . GLU C 1 295 ? -23.794 2.325 34.589 1.00 20.25 295 GLU C N 1
ATOM 10024 C CA . GLU C 1 295 ? -24.696 2.818 33.555 1.00 21.53 295 GLU C CA 1
ATOM 10025 C C . GLU C 1 295 ? -23.988 3.512 32.393 1.00 18.64 295 GLU C C 1
ATOM 10026 O O . GLU C 1 295 ? -24.473 3.509 31.265 1.00 18.93 295 GLU C O 1
ATOM 10032 N N . GLU C 1 296 ? -22.849 4.118 32.675 1.00 16.85 296 GLU C N 1
ATOM 10033 C CA . GLU C 1 296 ? -22.224 4.986 31.697 1.00 18.97 296 GLU C CA 1
ATOM 10034 C C . GLU C 1 296 ? -20.781 4.571 31.366 1.00 20.21 296 GLU C C 1
ATOM 10035 O O . GLU C 1 296 ? -20.246 3.631 31.956 1.00 18.71 296 GLU C O 1
ATOM 10041 N N . GLY C 1 297 ? -20.176 5.240 30.396 1.00 17.50 297 GLY C N 1
ATOM 10042 C CA . GLY C 1 297 ? -18.818 4.898 29.967 1.00 16.98 297 GLY C CA 1
ATOM 10043 C C . GLY C 1 297 ? -18.859 3.698 29.061 1.00 16.60 297 GLY C C 1
ATOM 10044 O O . GLY C 1 297 ? -19.921 3.116 28.789 1.00 15.51 297 GLY C O 1
ATOM 10045 N N . LEU C 1 298 ? -17.691 3.336 28.568 1.00 17.40 298 LEU C N 1
ATOM 10046 C CA . LEU C 1 298 ? -17.554 2.216 27.667 1.00 18.05 298 LEU C CA 1
ATOM 10047 C C . LEU C 1 298 ? -17.439 0.882 28.442 1.00 19.17 298 LEU C C 1
ATOM 10048 O O . LEU C 1 298 ? -16.512 0.722 29.227 1.00 15.53 298 LEU C O 1
ATOM 10053 N N . PRO C 1 299 ? -18.374 -0.073 28.220 1.00 19.91 299 PRO C N 1
ATOM 10054 C CA . PRO C 1 299 ? -18.171 -1.402 28.803 1.00 22.73 299 PRO C CA 1
ATOM 10055 C C . PRO C 1 299 ? -17.249 -2.211 27.885 1.00 25.96 299 PRO C C 1
ATOM 10056 O O . PRO C 1 299 ? -17.714 -2.733 26.874 1.00 29.27 299 PRO C O 1
ATOM 10060 N N . SER C 1 300 ? -15.957 -2.305 28.212 1.00 25.20 300 SER C N 1
ATOM 10061 C CA . SER C 1 300 ? -14.971 -2.805 27.236 1.00 27.62 300 SER C CA 1
ATOM 10062 C C . SER C 1 300 ? -14.564 -4.288 27.355 1.00 28.47 300 SER C C 1
ATOM 10063 O O . SER C 1 300 ? -13.416 -4.651 27.117 1.00 30.57 300 SER C O 1
ATOM 10066 N N . GLY C 1 301 ? -15.480 -5.150 27.745 1.00 30.42 301 GLY C N 1
ATOM 10067 C CA . GLY C 1 301 ? -15.135 -6.577 27.793 1.00 33.91 301 GLY C CA 1
ATOM 10068 C C . GLY C 1 301 ? -14.733 -7.215 26.459 1.00 34.98 301 GLY C C 1
ATOM 10069 O O . GLY C 1 301 ? -13.678 -7.832 26.358 1.00 36.61 301 GLY C O 1
ATOM 10070 N N . CYS C 1 302 ? -15.567 -7.050 25.439 1.00 32.19 302 CYS C N 1
ATOM 10071 C CA . CYS C 1 302 ? -15.495 -7.847 24.205 1.00 36.07 302 CYS C CA 1
ATOM 10072 C C . CYS C 1 302 ? -14.578 -7.272 23.147 1.00 35.46 302 CYS C C 1
ATOM 10073 O O . CYS C 1 302 ? -14.452 -6.062 23.046 1.00 37.52 302 CYS C O 1
ATOM 10076 N N . PRO C 1 303 ? -13.959 -8.130 22.328 1.00 38.03 303 PRO C N 1
ATOM 10077 C CA . PRO C 1 303 ? -13.032 -7.593 21.320 1.00 37.35 303 PRO C CA 1
ATOM 10078 C C . PRO C 1 303 ? -13.702 -6.659 20.294 1.00 34.91 303 PRO C C 1
ATOM 10079 O O . PRO C 1 303 ? -13.039 -5.685 19.862 1.00 33.07 303 PRO C O 1
ATOM 10083 N N . CYS C 1 304 ? -14.988 -6.899 19.964 1.00 29.16 304 CYS C N 1
ATOM 10084 C CA . CYS C 1 304 ? -15.728 -5.953 19.099 1.00 28.14 304 CYS C CA 1
ATOM 10085 C C . CYS C 1 304 ? -15.901 -4.567 19.730 1.00 26.04 304 CYS C C 1
ATOM 10086 O O . CYS C 1 304 ? -16.316 -3.632 19.049 1.00 21.52 304 CYS C O 1
ATOM 10089 N N . THR C 1 305 ? -15.596 -4.422 21.019 1.00 25.49 305 THR C N 1
ATOM 10090 C CA . THR C 1 305 ? -15.742 -3.099 21.637 1.00 24.67 305 THR C CA 1
ATOM 10091 C C . THR C 1 305 ? -14.628 -2.127 21.179 1.00 24.06 305 THR C C 1
ATOM 10092 O O . THR C 1 305 ? -14.823 -0.913 21.197 1.00 21.35 305 THR C O 1
ATOM 10096 N N . THR C 1 306 ? -13.485 -2.642 20.740 1.00 21.47 306 THR C N 1
ATOM 10097 C CA . THR C 1 306 ? -12.461 -1.768 20.160 1.00 22.86 306 THR C CA 1
ATOM 10098 C C . THR C 1 306 ? -12.995 -1.097 18.880 1.00 20.70 306 THR C C 1
ATOM 10099 O O . THR C 1 306 ? -12.812 0.112 18.661 1.00 18.90 306 THR C O 1
ATOM 10103 N N . GLN C 1 307 ? -13.678 -1.881 18.056 1.00 18.85 307 GLN C N 1
ATOM 10104 C CA . GLN C 1 307 ? -14.346 -1.327 16.872 1.00 19.86 307 GLN C CA 1
ATOM 10105 C C . GLN C 1 307 ? -15.490 -0.398 17.257 1.00 17.71 307 GLN C C 1
ATOM 10106 O O . GLN C 1 307 ? -15.648 0.675 16.681 1.00 14.91 307 GLN C O 1
ATOM 10112 N N . LEU C 1 308 ? -16.273 -0.795 18.256 1.00 16.57 308 LEU C N 1
ATOM 10113 C CA . LEU C 1 308 ? -17.364 0.050 18.727 1.00 16.03 308 LEU C CA 1
ATOM 10114 C C . LEU C 1 308 ? -16.822 1.402 19.206 1.00 15.53 308 LEU C C 1
ATOM 10115 O O . LEU C 1 308 ? -17.378 2.450 18.874 1.00 16.45 308 LEU C O 1
ATOM 10120 N N . ASN C 1 309 ? -15.723 1.358 19.950 1.00 12.47 309 ASN C N 1
ATOM 10121 C CA . ASN C 1 309 ? -15.118 2.529 20.589 1.00 13.54 309 ASN C CA 1
ATOM 10122 C C . ASN C 1 309 ? -14.510 3.466 19.523 1.00 12.49 309 ASN C C 1
ATOM 10123 O O . ASN C 1 309 ? -14.569 4.693 19.642 1.00 14.20 309 ASN C O 1
ATOM 10128 N N . SER C 1 310 ? -13.937 2.857 18.488 1.00 11.63 310 SER C N 1
ATOM 10129 C CA . SER C 1 310 ? -13.332 3.584 17.371 1.00 13.07 310 SER C CA 1
ATOM 10130 C C . SER C 1 310 ? -14.425 4.273 16.575 1.00 14.16 310 SER C C 1
ATOM 10131 O O . SER C 1 310 ? -14.236 5.369 16.075 1.00 14.88 310 SER C O 1
ATOM 10134 N N . LEU C 1 311 ? -15.570 3.616 16.460 1.00 14.06 311 LEU C N 1
ATOM 10135 C CA . LEU C 1 311 ? -16.683 4.150 15.714 1.00 15.24 311 LEU C CA 1
ATOM 10136 C C . LEU C 1 311 ? -17.334 5.336 16.460 1.00 16.17 311 LEU C C 1
ATOM 10137 O O . LEU C 1 311 ? -17.686 6.346 15.844 1.00 14.89 311 LEU C O 1
ATOM 10142 N N . ALA C 1 312 ? -17.457 5.224 17.787 1.00 13.41 312 ALA C N 1
ATOM 10143 C CA . ALA C 1 312 ? -17.841 6.351 18.654 1.00 14.04 312 ALA C CA 1
ATOM 10144 C C . ALA C 1 312 ? -16.878 7.532 18.480 1.00 14.05 312 ALA C C 1
ATOM 10145 O O . ALA C 1 312 ? -17.285 8.692 18.425 1.00 12.80 312 ALA C O 1
ATOM 10147 N N . HIS C 1 313 ? -15.588 7.223 18.397 1.00 12.08 313 HIS C N 1
ATOM 10148 C CA . HIS C 1 313 ? -14.584 8.243 18.284 1.00 12.93 313 HIS C CA 1
ATOM 10149 C C . HIS C 1 313 ? -14.792 8.985 16.955 1.00 13.62 313 HIS C C 1
ATOM 10150 O O . HIS C 1 313 ? -14.747 10.214 16.912 1.00 14.90 313 HIS C O 1
ATOM 10157 N N . TRP C 1 314 ? -15.049 8.227 15.890 1.00 12.51 314 TRP C N 1
ATOM 10158 C CA . TRP C 1 314 ? -15.251 8.774 14.553 1.00 11.82 314 TRP C CA 1
ATOM 10159 C C . TRP C 1 314 ? -16.500 9.661 14.563 1.00 14.41 314 TRP C C 1
ATOM 10160 O O . TRP C 1 314 ? -16.457 10.774 14.053 1.00 12.82 314 TRP C O 1
ATOM 10171 N N . ILE C 1 315 ? -17.592 9.183 15.172 1.00 13.05 315 ILE C N 1
ATOM 10172 C CA . ILE C 1 315 ? -18.810 10.000 15.345 1.00 15.09 315 ILE C CA 1
ATOM 10173 C C . ILE C 1 315 ? -18.541 11.345 16.052 1.00 15.57 315 ILE C C 1
ATOM 10174 O O . ILE C 1 315 ? -18.953 12.413 15.569 1.00 15.47 315 ILE C O 1
ATOM 10179 N N . LEU C 1 316 ? -17.856 11.290 17.193 1.00 13.51 316 LEU C N 1
ATOM 10180 C CA . LEU C 1 316 ? -17.573 12.497 17.994 1.00 16.66 316 LEU C CA 1
ATOM 10181 C C . LEU C 1 316 ? -16.673 13.508 17.287 1.00 16.75 316 LEU C C 1
ATOM 10182 O O . LEU C 1 316 ? -16.965 14.721 17.272 1.00 13.20 316 LEU C O 1
ATOM 10187 N N . THR C 1 317 ? -15.550 13.008 16.766 1.00 14.83 317 THR C N 1
ATOM 10188 C CA . THR C 1 317 ? -14.638 13.824 15.976 1.00 14.90 317 THR C CA 1
ATOM 10189 C C . THR C 1 317 ? -15.353 14.548 14.825 1.00 14.76 317 THR C C 1
ATOM 10190 O O . THR C 1 317 ? -15.202 15.768 14.644 1.00 15.68 317 THR C O 1
ATOM 10194 N N . LEU C 1 318 ? -16.157 13.805 14.086 1.00 14.47 318 LEU C N 1
ATOM 10195 C CA . LEU C 1 318 ? -16.901 14.355 12.941 1.00 15.44 318 LEU C CA 1
ATOM 10196 C C . LEU C 1 318 ? -17.991 15.335 13.405 1.00 15.59 318 LEU C C 1
ATOM 10197 O O . LEU C 1 318 ? -18.185 16.374 12.786 1.00 15.39 318 LEU C O 1
ATOM 10202 N N . CYS C 1 319 ? -18.658 15.041 14.529 1.00 15.76 319 CYS C N 1
ATOM 10203 C CA . CYS C 1 319 ? -19.640 15.961 15.108 1.00 14.15 319 CYS C CA 1
ATOM 10204 C C . CYS C 1 319 ? -18.982 17.314 15.446 1.00 16.23 319 CYS C C 1
ATOM 10205 O O . CYS C 1 319 ? -19.468 18.373 15.030 1.00 16.57 319 CYS C O 1
ATOM 10208 N N . ALA C 1 320 ? -17.870 17.278 16.163 1.00 13.56 320 ALA C N 1
ATOM 10209 C CA . ALA C 1 320 ? -17.149 18.507 16.487 1.00 14.49 320 ALA C CA 1
ATOM 10210 C C . ALA C 1 320 ? -16.708 19.260 15.237 1.00 16.10 320 ALA C C 1
ATOM 10211 O O . ALA C 1 320 ? -16.875 20.487 15.163 1.00 16.43 320 ALA C O 1
ATOM 10213 N N . MET C 1 321 ? -16.169 18.544 14.251 1.00 14.30 321 MET C N 1
ATOM 10214 C CA . MET C 1 321 ? -15.690 19.219 13.053 1.00 16.05 321 MET C CA 1
ATOM 10215 C C . MET C 1 321 ? -16.840 19.873 12.269 1.00 16.41 321 MET C C 1
ATOM 10216 O O . MET C 1 321 ? -16.707 21.015 11.842 1.00 18.17 321 MET C O 1
ATOM 10221 N N . VAL C 1 322 ? -17.947 19.146 12.099 1.00 17.07 322 VAL C N 1
ATOM 10222 C CA . VAL C 1 322 ? -19.154 19.664 11.448 1.00 16.56 322 VAL C CA 1
ATOM 10223 C C . VAL C 1 322 ? -19.765 20.838 12.225 1.00 20.27 322 VAL C C 1
ATOM 10224 O O . VAL C 1 322 ? -20.205 21.813 11.616 1.00 19.33 322 VAL C O 1
ATOM 10228 N N . GLU C 1 323 ? -19.768 20.746 13.559 1.00 19.19 323 GLU C N 1
ATOM 10229 C CA . GLU C 1 323 ? -20.226 21.830 14.404 1.00 22.60 323 GLU C CA 1
ATOM 10230 C C . GLU C 1 323 ? -19.427 23.099 14.120 1.00 22.76 323 GLU C C 1
ATOM 10231 O O . GLU C 1 323 ? -20.000 24.168 13.953 1.00 23.76 323 GLU C O 1
ATOM 10237 N N . VAL C 1 324 ? -18.110 22.981 14.067 1.00 20.87 324 VAL C N 1
ATOM 10238 C CA . VAL C 1 324 ? -17.269 24.154 13.968 1.00 20.54 324 VAL C CA 1
ATOM 10239 C C . VAL C 1 324 ? -17.152 24.697 12.517 1.00 21.23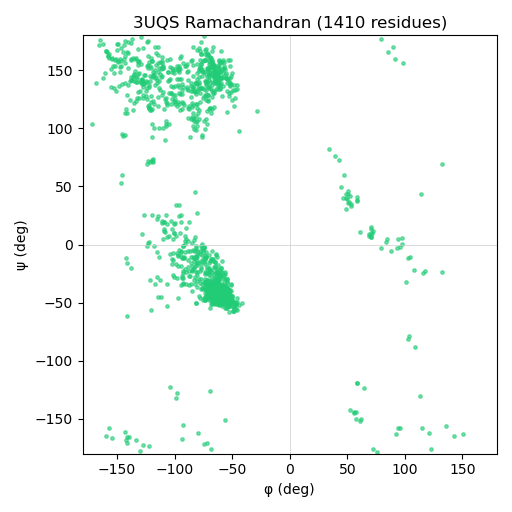 324 VAL C C 1
ATOM 10240 O O . VAL C 1 324 ? -17.363 25.881 12.293 1.00 20.55 324 VAL C O 1
ATOM 10244 N N . THR C 1 325 ? -16.835 23.845 11.542 1.00 17.76 325 THR C N 1
ATOM 10245 C CA . THR C 1 325 ? -16.581 24.309 10.168 1.00 15.38 325 THR C CA 1
ATOM 10246 C C . THR C 1 325 ? -17.878 24.605 9.412 1.00 17.41 325 THR C C 1
ATOM 10247 O O . THR C 1 325 ? -17.859 25.355 8.453 1.00 19.08 325 THR C O 1
ATOM 10251 N N . ARG C 1 326 ? -18.986 23.995 9.843 1.00 16.87 326 ARG C N 1
ATOM 10252 C CA . ARG C 1 326 ? -20.292 24.051 9.165 1.00 20.04 326 ARG C CA 1
ATOM 10253 C C . ARG C 1 326 ? -20.300 23.253 7.858 1.00 19.32 326 ARG C C 1
ATOM 10254 O O . ARG C 1 326 ? -21.264 23.261 7.109 1.00 21.60 326 ARG C O 1
ATOM 10262 N N . VAL C 1 327 ? -19.223 22.536 7.597 1.00 20.36 327 VAL C N 1
ATOM 10263 C CA . VAL C 1 327 ? -19.165 21.664 6.429 1.00 18.79 327 VAL C CA 1
ATOM 10264 C C . VAL C 1 327 ? -19.919 20.363 6.689 1.00 17.41 327 VAL C C 1
ATOM 10265 O O . VAL C 1 327 ? -19.807 19.799 7.782 1.00 15.39 327 VAL C O 1
ATOM 10269 N N . ASP C 1 328 ? -20.679 19.898 5.700 1.00 17.19 328 ASP C N 1
ATOM 10270 C CA . ASP C 1 328 ? -21.425 18.624 5.811 1.00 19.28 328 ASP C CA 1
ATOM 10271 C C . ASP C 1 328 ? -20.478 17.448 6.092 1.00 19.35 328 ASP C C 1
ATOM 10272 O O . ASP C 1 328 ? -19.356 17.414 5.568 1.00 19.91 328 ASP C O 1
ATOM 10277 N N . PRO C 1 329 ? -20.925 16.474 6.902 1.00 19.51 329 PRO C N 1
ATOM 10278 C CA . PRO C 1 329 ? -19.982 15.382 7.299 1.00 18.94 329 PRO C CA 1
ATOM 10279 C C . PRO C 1 329 ? -19.381 14.613 6.120 1.00 18.57 329 PRO C C 1
ATOM 10280 O O . PRO C 1 329 ? -18.202 14.295 6.155 1.00 17.89 329 PRO C O 1
ATOM 10284 N N . ASP C 1 330 ? -20.169 14.310 5.088 1.00 19.65 330 ASP C N 1
ATOM 10285 C CA . ASP C 1 330 ? -19.617 13.601 3.923 1.00 21.50 330 ASP C CA 1
ATOM 10286 C C . ASP C 1 330 ? -18.554 14.449 3.231 1.00 19.97 330 ASP C C 1
ATOM 10287 O O . ASP C 1 330 ? -17.521 13.927 2.796 1.00 19.28 330 ASP C O 1
ATOM 10292 N N . ILE C 1 331 ? -18.754 15.765 3.200 1.00 19.06 331 ILE C N 1
ATOM 10293 C CA . ILE C 1 331 ? -17.766 16.649 2.607 1.00 18.64 331 ILE C CA 1
ATOM 10294 C C . ILE C 1 331 ? -16.541 16.789 3.500 1.00 17.68 331 ILE C C 1
ATOM 10295 O O . ILE C 1 331 ? -15.425 16.911 3.000 1.00 14.70 331 ILE C O 1
ATOM 10300 N N . VAL C 1 332 ? -16.734 16.806 4.822 1.00 17.02 332 VAL C N 1
ATOM 10301 C CA . VAL C 1 332 ? -15.579 16.845 5.719 1.00 16.40 332 VAL C CA 1
ATOM 10302 C C . VAL C 1 332 ? -14.686 15.639 5.419 1.00 16.66 332 VAL C C 1
ATOM 10303 O O . VAL C 1 332 ? -13.456 15.752 5.401 1.00 17.38 332 VAL C O 1
ATOM 10307 N N . MET C 1 333 ? -15.309 14.486 5.170 1.00 16.74 333 MET C N 1
ATOM 10308 C CA . MET C 1 333 ? -14.536 13.284 4.834 1.00 16.77 333 MET C CA 1
ATOM 10309 C C . MET C 1 333 ? -13.849 13.336 3.463 1.00 20.08 333 MET C C 1
ATOM 10310 O O . MET C 1 333 ? -12.844 12.631 3.250 1.00 17.33 333 MET C O 1
ATOM 10315 N N . GLN C 1 334 ? -14.359 14.165 2.543 1.00 15.77 334 GLN C N 1
ATOM 10316 C CA . GLN C 1 334 ? -13.665 14.358 1.272 1.00 19.41 334 GLN C CA 1
ATOM 10317 C C . GLN C 1 334 ? -12.407 15.203 1.481 1.00 20.12 334 GLN C C 1
ATOM 10318 O O . GLN C 1 334 ? -11.468 15.129 0.692 1.00 22.65 334 GLN C O 1
ATOM 10324 N N . GLU C 1 335 ? -12.400 16.003 2.545 1.00 17.86 335 GLU C N 1
ATOM 10325 C CA . GLU C 1 335 ? -11.342 16.970 2.775 1.00 17.43 335 GLU C CA 1
ATOM 10326 C C . GLU C 1 335 ? -10.425 16.603 3.932 1.00 18.67 335 GLU C C 1
ATOM 10327 O O . GLU C 1 335 ? -9.627 17.443 4.385 1.00 17.39 335 GLU C O 1
ATOM 10333 N N . SER C 1 336 ? -10.521 15.349 4.391 1.00 16.71 336 SER C N 1
ATOM 10334 C CA . SER C 1 336 ? -9.838 14.902 5.589 1.00 16.60 336 SER C CA 1
ATOM 10335 C C . SER C 1 336 ? -9.415 13.436 5.527 1.00 17.42 336 SER C C 1
ATOM 10336 O O . SER C 1 336 ? -9.963 12.654 4.752 1.00 18.10 336 SER C O 1
ATOM 10339 N N . GLU C 1 337 ? -8.444 13.087 6.372 1.00 17.63 337 GLU C N 1
ATOM 10340 C CA . GLU C 1 337 ? -8.056 11.691 6.603 1.00 17.96 337 GLU C CA 1
ATOM 10341 C C . GLU C 1 337 ? -8.022 11.507 8.110 1.00 17.15 337 GLU C C 1
ATOM 10342 O O . GLU C 1 337 ? -7.373 12.270 8.831 1.00 15.35 337 GLU C O 1
ATOM 10348 N N . PHE C 1 338 ? -8.748 10.495 8.577 1.00 17.28 338 PHE C N 1
ATOM 10349 C CA . PHE C 1 338 ? -8.768 10.158 9.980 1.00 17.23 338 PHE C CA 1
ATOM 10350 C C . PHE C 1 338 ? -8.097 8.796 10.218 1.00 17.25 338 PHE C C 1
ATOM 10351 O O . PHE C 1 338 ? -8.216 7.890 9.408 1.00 15.30 338 PHE C O 1
ATOM 10359 N N . SER C 1 339 ? -7.439 8.662 11.357 1.00 15.67 339 SER C N 1
ATOM 10360 C CA . SER C 1 339 ? -7.080 7.351 11.880 1.00 15.11 339 SER C CA 1
ATOM 10361 C C . SER C 1 339 ? -7.580 7.247 13.304 1.00 15.63 339 SER C C 1
ATOM 10362 O O . SER C 1 339 ? -7.235 8.087 14.134 1.00 15.35 339 SER C O 1
ATOM 10365 N N . PHE C 1 340 ? -8.353 6.195 13.584 1.00 15.82 340 PHE C N 1
ATOM 10366 C CA . PHE C 1 340 ? -8.826 5.912 14.939 1.00 14.97 340 PHE C CA 1
ATOM 10367 C C . PHE C 1 340 ? -8.480 4.487 15.340 1.00 16.35 340 PHE C C 1
ATOM 10368 O O . PHE C 1 340 ? -8.660 3.529 14.571 1.00 15.37 340 PHE C O 1
ATOM 10376 N N . TYR C 1 341 ? -8.062 4.352 16.590 1.00 14.14 341 TYR C N 1
ATOM 10377 C CA . TYR C 1 341 ? -7.922 3.027 17.203 1.00 16.07 341 TYR C CA 1
ATOM 10378 C C . TYR C 1 341 ? -8.306 3.202 18.656 1.00 14.22 341 TYR C C 1
ATOM 10379 O O . TYR C 1 341 ? -7.495 3.625 19.471 1.00 16.96 341 TYR C O 1
ATOM 10388 N N . GLY C 1 342 ? -9.566 2.954 18.978 1.00 13.31 342 GLY C N 1
ATOM 10389 C CA . GLY C 1 342 ? -10.0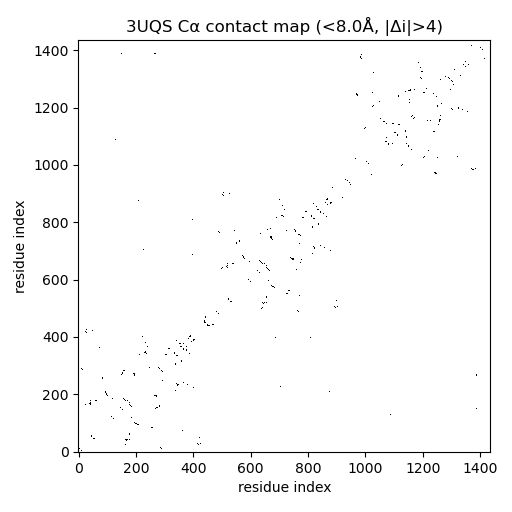36 3.254 20.336 1.00 12.33 342 GLY C CA 1
ATOM 10390 C C . GLY C 1 342 ? -9.955 4.743 20.574 1.00 16.02 342 GLY C C 1
ATOM 10391 O O . GLY C 1 342 ? -10.514 5.541 19.801 1.00 16.59 342 GLY C O 1
ATOM 10392 N N . ASP C 1 343 ? -9.239 5.123 21.622 1.00 15.62 343 ASP C N 1
ATOM 10393 C CA . ASP C 1 343 ? -9.012 6.526 21.953 1.00 16.87 343 ASP C CA 1
ATOM 10394 C C . ASP C 1 343 ? -7.876 7.173 21.128 1.00 17.66 343 ASP C C 1
ATOM 10395 O O . ASP C 1 343 ? -7.706 8.392 21.125 1.00 17.22 343 ASP C O 1
ATOM 10400 N N . ASP C 1 344 ? -7.128 6.352 20.404 1.00 19.08 344 ASP C N 1
ATOM 10401 C CA . ASP C 1 344 ? -5.933 6.816 19.703 1.00 20.67 344 ASP C CA 1
ATOM 10402 C C . ASP C 1 344 ? -6.400 7.447 18.399 1.00 19.87 344 ASP C C 1
ATOM 10403 O O . ASP C 1 344 ? -7.203 6.861 17.690 1.00 17.72 344 ASP C O 1
ATOM 10408 N N . GLU C 1 345 ? -5.941 8.667 18.115 1.00 18.49 345 GLU C N 1
ATOM 10409 C CA . GLU C 1 345 ? -6.311 9.323 16.866 1.00 18.65 345 GLU C CA 1
ATOM 10410 C C . GLU C 1 345 ? -5.187 10.100 16.190 1.00 17.38 345 GLU C C 1
ATOM 10411 O O . GLU C 1 345 ? -4.260 10.596 16.843 1.00 18.02 345 GLU C O 1
ATOM 10417 N N . VAL C 1 346 ? -5.305 10.189 14.869 1.00 16.63 346 VAL C N 1
ATOM 10418 C CA . VAL C 1 346 ? -4.694 11.248 14.084 1.00 15.07 346 VAL C CA 1
ATOM 10419 C C . VAL C 1 346 ? -5.793 11.801 13.184 1.00 14.57 346 VAL C C 1
ATOM 10420 O O . VAL C 1 346 ? -6.552 11.056 12.525 1.00 15.35 346 VAL C O 1
ATOM 10424 N N . VAL C 1 347 ? -5.892 13.117 13.171 1.00 13.43 347 VAL C N 1
ATOM 10425 C CA . VAL C 1 347 ? -6.871 13.778 12.330 1.00 14.18 347 VAL C CA 1
ATOM 10426 C C . VAL C 1 347 ? -6.130 14.744 11.394 1.00 15.41 347 VAL C C 1
ATOM 10427 O O . VAL C 1 347 ? -5.473 15.693 11.865 1.00 16.78 347 VAL C O 1
ATOM 10431 N N . SER C 1 348 ? -6.216 14.495 10.086 1.00 14.32 348 SER C N 1
ATOM 10432 C CA . SER C 1 348 ? -5.649 15.399 9.084 1.00 15.05 348 SER C CA 1
ATOM 10433 C C . SER C 1 348 ? -6.750 16.010 8.234 1.00 16.45 348 SER C C 1
ATOM 10434 O O . SER C 1 348 ? -7.683 15.314 7.855 1.00 19.11 348 SER C O 1
ATOM 10437 N N . THR C 1 349 ? -6.638 17.299 7.918 1.00 15.07 349 THR C N 1
ATOM 10438 C CA . THR C 1 349 ? -7.701 17.971 7.148 1.00 17.00 349 THR C CA 1
ATOM 10439 C C . THR C 1 349 ? -7.196 19.166 6.318 1.00 16.63 349 THR C C 1
ATOM 10440 O O . THR C 1 349 ? -6.257 19.836 6.708 1.00 14.96 349 THR C O 1
ATOM 10444 N N . ASN C 1 350 ? -7.820 19.396 5.170 1.00 16.53 350 ASN C N 1
ATOM 10445 C CA . ASN C 1 350 ? -7.600 20.644 4.444 1.00 20.17 350 ASN C CA 1
ATOM 10446 C C . ASN C 1 350 ? -8.432 21.778 4.997 1.00 19.88 350 ASN C C 1
ATOM 10447 O O . ASN C 1 350 ? -8.151 22.936 4.715 1.00 20.25 350 ASN C O 1
ATOM 10452 N N . LEU C 1 351 ? -9.447 21.452 5.790 1.00 18.28 351 LEU C N 1
ATOM 10453 C CA . LEU C 1 351 ? -10.363 22.479 6.269 1.00 20.08 351 LEU C CA 1
ATOM 10454 C C . LEU C 1 351 ? -9.690 23.392 7.290 1.00 20.31 351 LEU C C 1
ATOM 10455 O O . LEU C 1 351 ? -8.853 22.952 8.082 1.00 18.44 351 LEU C O 1
ATOM 10460 N N . GLU C 1 352 ? -10.072 24.670 7.266 1.00 21.13 352 GLU C N 1
ATOM 10461 C CA . GLU C 1 352 ? -9.608 25.636 8.258 1.00 23.99 352 GLU C CA 1
ATOM 10462 C C . GLU C 1 352 ? -10.436 25.462 9.513 1.00 26.01 352 GLU C C 1
ATOM 10463 O O . GLU C 1 352 ? -11.579 25.932 9.581 1.00 29.09 352 GLU C O 1
ATOM 10469 N N . LEU C 1 353 ? -9.868 24.806 10.515 1.00 24.77 353 LEU C N 1
ATOM 10470 C CA . LEU C 1 353 ? -10.605 24.511 11.729 1.00 23.92 353 LEU C CA 1
ATOM 10471 C C . LEU C 1 353 ? -10.249 25.514 12.808 1.00 24.48 353 LEU C C 1
ATOM 10472 O O . LEU C 1 353 ? -9.080 25.662 13.149 1.00 25.05 353 LEU C O 1
ATOM 10477 N N . ASP C 1 354 ? -11.263 26.164 13.361 1.00 22.09 354 ASP C N 1
ATOM 10478 C CA . ASP C 1 354 ? -11.099 27.066 14.505 1.00 23.43 354 ASP C CA 1
ATOM 10479 C C . ASP C 1 354 ? -10.831 26.198 15.734 1.00 21.48 354 ASP C C 1
ATOM 10480 O O . ASP C 1 354 ? -11.730 25.530 16.234 1.00 20.03 354 ASP C O 1
ATOM 10485 N N . MET C 1 355 ? -9.587 26.218 16.207 1.00 20.30 355 MET C N 1
ATOM 10486 C CA . MET C 1 355 ? -9.131 25.296 17.249 1.00 21.78 355 MET C CA 1
ATOM 10487 C C . MET C 1 355 ? -9.714 25.584 18.631 1.00 22.99 355 MET C C 1
ATOM 10488 O O . MET C 1 355 ? -9.917 24.671 19.413 1.00 22.12 355 MET C O 1
ATOM 10493 N N . VAL C 1 356 ? -10.009 26.853 18.914 1.00 21.68 356 VAL C N 1
ATOM 10494 C CA . VAL C 1 356 ? -10.650 27.214 20.163 1.00 22.41 356 VAL C CA 1
ATOM 10495 C C . VAL C 1 356 ? -12.052 26.606 20.203 1.00 20.51 356 VAL C C 1
ATOM 10496 O O . VAL C 1 356 ? -12.414 25.944 21.171 1.00 21.34 356 VAL C O 1
ATOM 10500 N N . LYS C 1 357 ? -12.821 26.826 19.140 1.00 18.75 357 LYS C N 1
ATOM 10501 C CA . LYS C 1 357 ? -14.167 26.304 19.034 1.00 19.67 357 LYS C CA 1
ATOM 10502 C C . LYS C 1 357 ? -14.238 24.754 18.996 1.00 19.50 357 LYS C C 1
ATOM 10503 O O . LYS C 1 357 ? -15.180 24.148 19.556 1.00 18.17 357 LYS C O 1
ATOM 10509 N N . TYR C 1 358 ? -13.272 24.139 18.306 1.00 15.75 358 TYR C N 1
ATOM 10510 C CA . TYR C 1 358 ? -13.169 22.682 18.200 1.00 16.73 358 TYR C CA 1
ATOM 10511 C C . TYR C 1 358 ? -12.906 22.091 19.582 1.00 16.99 358 TYR C C 1
ATOM 10512 O O . TYR C 1 358 ? -13.524 21.129 19.975 1.00 17.33 358 TYR C O 1
ATOM 10521 N N . THR C 1 359 ? -11.973 22.683 20.311 1.00 17.94 359 THR C N 1
ATOM 10522 C CA . THR C 1 359 ? -11.650 22.211 21.638 1.00 19.52 359 THR C CA 1
ATOM 10523 C C . THR C 1 359 ? -12.851 22.365 22.583 1.00 20.10 359 THR C C 1
ATOM 10524 O O . THR C 1 359 ? -13.142 21.473 23.380 1.00 19.36 359 THR C O 1
ATOM 10528 N N . MET C 1 360 ? -13.556 23.491 22.474 1.00 17.93 360 MET C N 1
ATOM 10529 C CA . MET C 1 360 ? -14.756 23.715 23.291 1.00 19.97 360 MET C CA 1
ATOM 10530 C C . MET C 1 360 ? -15.860 22.716 22.992 1.00 19.03 360 MET C C 1
ATOM 10531 O O . MET C 1 360 ? -16.548 22.276 23.909 1.00 19.66 360 MET C O 1
ATOM 10536 N N . ALA C 1 361 ? -16.049 22.380 21.720 1.00 17.65 361 ALA C N 1
ATOM 10537 C CA . ALA C 1 361 ? -17.096 21.441 21.333 1.00 17.05 361 ALA C CA 1
ATOM 10538 C C . ALA C 1 361 ? -16.845 20.080 21.969 1.00 16.56 361 ALA C C 1
ATOM 10539 O O . ALA C 1 361 ? -17.735 19.489 22.582 1.00 15.69 361 ALA C O 1
ATOM 10541 N N . LEU C 1 362 ? -15.619 19.595 21.817 1.00 15.97 362 LEU C N 1
ATOM 10542 C CA . LEU C 1 362 ? -15.190 18.311 22.403 1.00 17.77 362 LEU C CA 1
ATOM 10543 C C . LEU C 1 362 ? -15.382 18.258 23.930 1.00 16.74 362 LEU C C 1
ATOM 10544 O O . LEU C 1 362 ? -15.830 17.253 24.472 1.00 15.60 362 LEU C O 1
ATOM 10549 N N . ARG C 1 363 ? -15.009 19.327 24.619 1.00 18.09 363 ARG C N 1
ATOM 10550 C CA . ARG C 1 363 ? -15.196 19.389 26.063 1.00 17.46 363 ARG C CA 1
ATOM 10551 C C . ARG C 1 363 ? -16.679 19.427 26.405 1.00 17.18 363 ARG C C 1
ATOM 10552 O O . ARG C 1 363 ? -17.114 18.873 27.420 1.00 18.42 363 ARG C O 1
ATOM 10560 N N . ARG C 1 364 ? -17.471 20.062 25.550 1.00 16.69 364 ARG C N 1
ATOM 10561 C CA . ARG C 1 364 ? -18.922 20.091 25.735 1.00 20.88 364 ARG C CA 1
ATOM 10562 C C . ARG C 1 364 ? -19.518 18.661 25.696 1.00 20.58 364 ARG C C 1
ATOM 10563 O O . ARG C 1 364 ? -20.450 18.344 26.442 1.00 19.44 364 ARG C O 1
ATOM 10571 N N . TYR C 1 365 ? -18.964 17.800 24.839 1.00 17.82 365 TYR C N 1
ATOM 10572 C CA . TYR C 1 365 ? -19.419 16.408 24.732 1.00 17.16 365 TYR C CA 1
ATOM 10573 C C . TYR C 1 365 ? -18.914 15.601 25.913 1.00 18.33 365 TYR C C 1
ATOM 10574 O O . TYR C 1 365 ? -19.234 14.433 26.003 1.00 18.87 365 TYR C O 1
ATOM 10583 N N . GLY C 1 366 ? -18.098 16.211 26.782 1.00 19.16 366 GLY C N 1
ATOM 10584 C CA . GLY C 1 366 ? -17.598 15.522 27.984 1.00 18.30 366 GLY C CA 1
ATOM 10585 C C . GLY C 1 366 ? -16.212 14.924 27.862 1.00 19.06 366 GLY C C 1
ATOM 10586 O O . GLY C 1 366 ? -15.739 14.253 28.776 1.00 17.93 366 GLY C O 1
ATOM 10587 N N . LEU C 1 367 ? -15.547 15.178 26.736 1.00 16.01 367 LEU C N 1
ATOM 10588 C CA . LEU C 1 367 ? -14.267 14.600 26.468 1.00 15.96 367 LEU C CA 1
ATOM 10589 C C . LEU C 1 367 ? -13.200 15.460 27.103 1.00 16.94 367 LEU C C 1
ATOM 10590 O O . LEU C 1 367 ? -13.419 16.637 27.362 1.00 18.19 367 LEU C O 1
ATOM 10595 N N . LEU C 1 368 ? -12.041 14.873 27.356 1.00 15.96 368 LEU C N 1
ATOM 10596 C CA . LEU C 1 368 ? -10.948 15.587 27.993 1.00 16.73 368 LEU C CA 1
ATOM 10597 C C . LEU C 1 368 ? -9.731 15.646 27.088 1.00 16.19 368 LEU C C 1
ATOM 10598 O O . LEU C 1 368 ? -8.729 14.939 27.329 1.00 15.52 368 LEU C O 1
ATOM 10603 N N . PRO C 1 369 ? -9.805 16.479 26.039 1.00 16.56 369 PRO C N 1
ATOM 10604 C CA . PRO C 1 369 ? -8.638 16.592 25.155 1.00 18.44 369 PRO C CA 1
ATOM 10605 C C . PRO C 1 369 ? -7.516 17.305 25.895 1.00 21.57 369 PRO C C 1
ATOM 10606 O O . PRO C 1 369 ? -7.788 18.036 26.843 1.00 22.23 369 PRO C O 1
ATOM 10610 N N . THR C 1 370 ? -6.270 17.072 25.500 1.00 21.73 370 THR C N 1
ATOM 10611 C CA . THR C 1 370 ? -5.154 17.673 26.199 1.00 24.97 370 THR C CA 1
ATOM 10612 C C . THR C 1 370 ? -4.091 18.154 25.210 1.00 25.99 370 THR C C 1
ATOM 10613 O O . THR C 1 370 ? -3.824 17.506 24.187 1.00 22.22 370 THR C O 1
ATOM 10617 N N . ARG C 1 371 ? -3.512 19.313 25.514 1.00 26.91 371 ARG C N 1
ATOM 10618 C CA . ARG C 1 371 ? -2.430 19.900 24.713 1.00 29.36 371 ARG C CA 1
ATOM 10619 C C . ARG C 1 371 ? -1.143 19.152 25.020 1.00 32.22 371 ARG C C 1
ATOM 10620 O O . ARG C 1 371 ? -0.968 18.664 26.134 1.00 32.01 371 ARG C O 1
ATOM 10628 N N . ALA C 1 372 ? -0.239 19.062 24.046 1.00 35.62 372 ALA C N 1
ATOM 10629 C CA . ALA C 1 372 ? 1.077 18.449 24.280 1.00 39.44 372 ALA C CA 1
ATOM 10630 C C . ALA C 1 372 ? 1.757 19.015 25.536 1.00 42.03 372 ALA C C 1
ATOM 10631 O O . ALA C 1 372 ? 2.215 18.258 26.386 1.00 44.90 372 ALA C O 1
ATOM 10633 N N . ASP C 1 373 ? 1.797 20.343 25.657 1.00 44.21 373 ASP C N 1
ATOM 10634 C CA . ASP C 1 373 ? 2.451 21.013 26.786 1.00 45.74 373 ASP C CA 1
ATOM 10635 C C . ASP C 1 373 ? 1.650 20.943 28.090 1.00 47.41 373 ASP C C 1
ATOM 10636 O O . ASP C 1 373 ? 2.119 21.403 29.128 1.00 47.92 373 ASP C O 1
ATOM 10641 N N . LYS C 1 374 ? 0.434 20.400 28.012 1.00 48.46 374 LYS C N 1
ATOM 10642 C CA . LYS C 1 374 ? -0.433 20.129 29.171 1.00 49.94 374 LYS C CA 1
ATOM 10643 C C . LYS C 1 374 ? -1.025 21.358 29.853 1.00 50.64 374 LYS C C 1
ATOM 10644 O O . LYS C 1 374 ? -1.638 21.238 30.916 1.00 49.79 374 LYS C O 1
ATOM 10650 N N . GLU C 1 375 ? -0.860 22.530 29.241 1.00 51.42 375 GLU C N 1
ATOM 10651 C CA . GLU C 1 375 ? -1.469 23.761 29.764 1.00 52.86 375 GLU C CA 1
ATOM 10652 C C . GLU C 1 375 ? -2.935 23.860 29.369 1.00 52.27 375 GLU C C 1
ATOM 10653 O O . GLU C 1 375 ? -3.410 23.120 28.506 1.00 52.74 375 GLU C O 1
ATOM 10659 N N . GLU C 1 376 ? -3.646 24.788 30.001 1.00 52.18 376 GLU C N 1
ATOM 10660 C CA . GLU C 1 376 ? -5.000 25.139 29.593 1.00 50.44 376 GLU C CA 1
ATOM 10661 C C . GLU C 1 376 ? -4.958 25.816 28.223 1.00 48.18 376 GLU C C 1
ATOM 10662 O O . GLU C 1 376 ? -3.919 26.335 27.800 1.00 48.49 376 GLU C O 1
ATOM 10668 N N . GLY C 1 377 ? -6.087 25.797 27.522 1.00 45.25 377 GLY C N 1
ATOM 10669 C CA . GLY C 1 377 ? -6.192 26.467 26.236 1.00 39.91 377 GLY C CA 1
ATOM 10670 C C . GLY C 1 377 ? -6.596 25.535 25.114 1.00 36.20 377 GLY C C 1
ATOM 10671 O O . GLY C 1 377 ? -6.880 24.368 25.359 1.00 36.15 377 GLY C O 1
ATOM 10672 N N . PRO C 1 378 ? -6.628 26.058 23.873 1.00 33.22 378 PRO C N 1
ATOM 10673 C CA . PRO C 1 378 ? -7.070 25.301 22.703 1.00 30.24 378 PRO C CA 1
ATOM 10674 C C . PRO C 1 378 ? -6.066 24.242 22.292 1.00 28.95 378 PRO C C 1
ATOM 10675 O O . PRO C 1 378 ? -4.865 24.403 22.498 1.00 28.78 378 PRO C O 1
ATOM 10679 N N . LEU C 1 379 ? -6.558 23.174 21.682 1.00 26.58 379 LEU C N 1
ATOM 10680 C CA . LEU C 1 379 ? -5.690 22.201 21.052 1.00 25.58 379 LEU C CA 1
ATOM 10681 C C . LEU C 1 379 ? -4.982 22.861 19.877 1.00 25.39 379 LEU C C 1
ATOM 10682 O O . LEU C 1 379 ? -5.500 23.813 19.293 1.00 25.58 379 LEU C O 1
ATOM 10687 N N . GLU C 1 380 ? -3.817 22.345 19.525 1.00 25.73 380 GLU C N 1
ATOM 10688 C CA . GLU C 1 380 ? -3.030 22.902 18.433 1.00 27.58 380 GLU C CA 1
ATOM 10689 C C . GLU C 1 380 ? -3.111 22.053 17.165 1.00 26.40 380 GLU C C 1
ATOM 10690 O O . GLU C 1 380 ? -3.381 20.860 17.223 1.00 25.63 380 GLU C O 1
ATOM 10696 N N . ARG C 1 381 ? -2.930 22.690 16.015 1.00 26.00 381 ARG C N 1
ATOM 10697 C CA . ARG C 1 381 ? -2.798 21.972 14.757 1.00 26.29 381 ARG C CA 1
ATOM 10698 C C . ARG C 1 381 ? -1.468 22.364 14.124 1.00 27.14 381 ARG C C 1
ATOM 10699 O O . ARG C 1 381 ? -0.975 23.469 14.340 1.00 26.73 381 ARG C O 1
ATOM 10707 N N . ARG C 1 382 ? -0.894 21.465 13.338 1.00 26.45 382 ARG C N 1
ATOM 10708 C CA . ARG C 1 382 ? 0.351 21.750 12.640 1.00 28.21 382 ARG C CA 1
ATOM 10709 C C . ARG C 1 382 ? 0.195 21.464 11.163 1.00 27.19 382 ARG C C 1
ATOM 10710 O O . ARG C 1 382 ? -0.806 20.855 10.741 1.00 25.07 382 ARG C O 1
ATOM 10718 N N . GLN C 1 383 ? 1.183 21.884 10.375 1.00 26.94 383 GLN C N 1
ATOM 10719 C CA . GLN C 1 383 ? 1.175 21.647 8.929 1.00 27.95 383 GLN C CA 1
ATOM 10720 C C . GLN C 1 383 ? 2.181 20.579 8.547 1.00 28.75 383 GLN C C 1
ATOM 10721 O O . GLN C 1 383 ? 2.576 20.454 7.384 1.00 28.81 383 GLN C O 1
ATOM 10727 N N . THR C 1 384 ? 2.597 19.815 9.540 1.00 28.84 384 THR C N 1
ATOM 10728 C CA . THR C 1 384 ? 3.428 18.652 9.303 1.00 30.62 384 THR C CA 1
ATOM 10729 C C . THR C 1 384 ? 2.953 17.491 10.165 1.00 29.65 384 THR C C 1
ATOM 10730 O O . THR C 1 384 ? 2.557 17.666 11.313 1.00 27.16 384 THR C O 1
ATOM 10734 N N . LEU C 1 385 ? 2.994 16.305 9.576 1.00 30.05 385 LEU C N 1
ATOM 10735 C CA . LEU C 1 385 ? 2.701 15.067 10.274 1.00 32.93 385 LEU C CA 1
ATOM 10736 C C . LEU C 1 385 ? 3.796 14.704 11.282 1.00 34.48 385 LEU C C 1
ATOM 10737 O O . LEU C 1 385 ? 3.520 14.158 12.349 1.00 34.49 385 LEU C O 1
ATOM 10742 N N . GLN C 1 386 ? 5.042 15.020 10.953 1.00 37.65 386 GLN C N 1
ATOM 10743 C CA . GLN C 1 386 ? 6.166 14.643 11.820 1.00 40.58 386 GLN C CA 1
ATOM 10744 C C . GLN C 1 386 ? 6.002 15.278 13.197 1.00 40.10 386 GLN C C 1
ATOM 10745 O O . GLN C 1 386 ? 5.655 16.454 13.307 1.00 43.08 386 GLN C O 1
ATOM 10751 N N . GLY C 1 387 ? 6.213 14.488 14.250 1.00 39.63 387 GLY C N 1
ATOM 10752 C CA . GLY C 1 387 ? 5.960 14.944 15.629 1.00 35.22 387 GLY C CA 1
ATOM 10753 C C . GLY C 1 387 ? 4.667 14.346 16.192 1.00 34.63 387 GLY C C 1
ATOM 10754 O O . GLY C 1 387 ? 4.383 14.456 17.395 1.00 35.95 387 GLY C O 1
ATOM 10755 N N . ILE C 1 388 ? 3.876 13.714 15.328 1.00 29.32 388 ILE C N 1
ATOM 10756 C CA . ILE C 1 388 ? 2.622 13.105 15.768 1.00 27.04 388 ILE C CA 1
ATOM 10757 C C . ILE C 1 388 ? 2.817 11.604 15.838 1.00 24.60 388 ILE C C 1
ATOM 10758 O O . ILE C 1 388 ? 3.534 11.059 15.024 1.00 24.13 388 ILE C O 1
ATOM 10763 N N . SER C 1 389 ? 2.222 10.960 16.836 1.00 22.84 389 SER C N 1
ATOM 10764 C CA . SER C 1 389 ? 2.302 9.505 17.018 1.00 24.92 389 SER C CA 1
ATOM 10765 C C . SER C 1 389 ? 0.984 8.781 16.771 1.00 22.06 389 SER C C 1
ATOM 10766 O O . SER C 1 389 ? -0.088 9.382 16.845 1.00 22.14 389 SER C O 1
ATOM 10769 N N . PHE C 1 390 ? 1.076 7.496 16.437 1.00 20.96 390 PHE C N 1
ATOM 10770 C CA . PHE C 1 390 ? -0.093 6.628 16.333 1.00 19.91 390 PHE C CA 1
ATOM 10771 C C . PHE C 1 390 ? 0.337 5.222 16.716 1.00 21.23 390 PHE C C 1
ATOM 10772 O O . PHE C 1 390 ? 1.399 4.772 16.315 1.00 19.44 390 PHE C O 1
ATOM 10780 N N . LEU C 1 391 ? -0.483 4.540 17.510 1.00 22.46 391 LEU C N 1
ATOM 10781 C CA . LEU C 1 391 ? -0.143 3.216 18.037 1.00 25.99 391 LEU C CA 1
ATOM 10782 C C . LEU C 1 391 ? 1.232 3.181 18.715 1.00 27.34 391 LEU C C 1
ATOM 10783 O O . LEU C 1 391 ? 1.974 2.208 18.584 1.00 28.64 391 LEU C O 1
ATOM 10788 N N . ARG C 1 392 ? 1.577 4.269 19.397 1.00 27.64 392 ARG C N 1
ATOM 10789 C CA . ARG C 1 392 ? 2.831 4.349 20.151 1.00 32.68 392 ARG C CA 1
ATOM 10790 C C . ARG C 1 392 ? 4.091 4.430 19.263 1.00 31.78 392 ARG C C 1
ATOM 10791 O O . ARG C 1 392 ? 5.205 4.262 19.752 1.00 32.31 392 ARG C O 1
ATOM 10799 N N . ARG C 1 393 ? 3.904 4.688 17.967 1.00 29.60 393 ARG C N 1
ATOM 10800 C CA A ARG C 1 393 ? 5.032 4.900 17.060 0.50 27.47 393 ARG C CA 1
ATOM 10801 C CA B ARG C 1 393 ? 5.022 4.900 17.043 0.50 27.75 393 ARG C CA 1
ATOM 10802 C C . ARG C 1 393 ? 4.975 6.344 16.588 1.00 26.17 393 ARG C C 1
ATOM 10803 O O . ARG C 1 393 ? 3.903 6.855 16.273 1.00 27.85 393 ARG C O 1
ATOM 10818 N N . ALA C 1 394 ? 6.122 7.004 16.553 1.00 24.62 394 ALA C N 1
ATOM 10819 C CA . ALA C 1 394 ? 6.214 8.340 15.982 1.00 22.15 394 ALA C CA 1
ATOM 10820 C C . ALA C 1 394 ? 6.100 8.261 14.440 1.00 23.35 394 ALA C C 1
ATOM 10821 O O . ALA C 1 394 ? 6.628 7.337 13.828 1.00 23.29 394 ALA C O 1
ATOM 10823 N N . ILE C 1 395 ? 5.379 9.198 13.826 1.00 21.35 395 ILE C N 1
ATOM 10824 C CA . ILE C 1 395 ? 5.269 9.240 12.370 1.00 20.83 395 ILE C CA 1
ATOM 10825 C C . ILE C 1 395 ? 6.454 10.016 11.812 1.00 21.49 395 ILE C C 1
ATOM 10826 O O . ILE C 1 395 ? 6.746 11.128 12.249 1.00 22.67 395 ILE C O 1
ATOM 10831 N N . VAL C 1 396 ? 7.162 9.399 10.877 1.00 21.74 396 VAL C N 1
ATOM 10832 C CA . VAL C 1 396 ? 8.423 9.943 10.355 1.00 22.32 396 VAL C CA 1
ATOM 10833 C C . VAL C 1 396 ? 8.346 9.852 8.845 1.00 22.99 396 VAL C C 1
ATOM 10834 O O . VAL C 1 396 ? 7.801 8.875 8.300 1.00 21.97 396 VAL C O 1
ATOM 10838 N N . GLY C 1 397 ? 8.838 10.882 8.166 1.00 23.10 397 GLY C N 1
ATOM 10839 C CA . GLY C 1 397 ? 8.838 10.894 6.710 1.00 21.92 397 GLY C CA 1
ATOM 10840 C C . GLY C 1 397 ? 10.226 11.213 6.198 1.00 24.61 397 GLY C C 1
ATOM 10841 O O . GLY C 1 397 ? 10.903 12.083 6.749 1.00 24.55 397 GLY C O 1
ATOM 10842 N N . ASP C 1 398 ? 10.659 10.513 5.148 1.00 23.91 398 ASP C N 1
ATOM 10843 C CA . ASP C 1 398 ? 11.945 10.839 4.523 1.00 25.04 398 ASP C CA 1
ATOM 10844 C C . ASP C 1 398 ? 11.821 10.649 3.031 1.00 25.27 398 ASP C C 1
ATOM 10845 O O . ASP C 1 398 ? 10.699 10.607 2.520 1.00 23.81 398 ASP C O 1
ATOM 10850 N N . GLN C 1 399 ? 12.967 10.526 2.350 1.00 27.09 399 GLN C N 1
ATOM 10851 C CA . GLN C 1 399 ? 13.073 10.331 0.891 1.00 29.76 399 GLN C CA 1
ATOM 10852 C C . GLN C 1 399 ? 12.272 9.143 0.389 1.00 28.64 399 GLN C C 1
ATOM 10853 O O . GLN C 1 399 ? 11.773 9.139 -0.755 1.00 29.07 399 GLN C O 1
ATOM 10859 N N . PHE C 1 400 ? 12.169 8.115 1.226 1.00 24.29 400 PHE C N 1
ATOM 10860 C CA . PHE C 1 400 ? 11.582 6.869 0.763 1.00 26.14 400 PHE C CA 1
ATOM 10861 C C . PHE C 1 400 ? 10.093 6.818 0.990 1.00 25.50 400 PHE C C 1
ATOM 10862 O O . PHE C 1 400 ? 9.402 6.064 0.329 1.00 28.92 400 PHE C O 1
ATOM 10870 N N . GLY C 1 401 ? 9.608 7.633 1.922 1.00 25.30 401 GLY C N 1
ATOM 10871 C CA . GLY C 1 401 ? 8.210 7.623 2.305 1.00 23.06 401 GLY C CA 1
ATOM 10872 C C . GLY C 1 401 ? 8.010 7.858 3.801 1.00 21.33 401 GLY C C 1
ATOM 10873 O O . GLY C 1 401 ? 8.915 8.299 4.514 1.00 21.69 401 GLY C O 1
ATOM 10874 N N . TRP C 1 402 ? 6.804 7.555 4.262 1.00 20.74 402 TRP C N 1
ATOM 10875 C CA . TRP C 1 402 ? 6.420 7.678 5.665 1.00 18.47 402 TRP C CA 1
ATOM 10876 C C . TRP C 1 402 ? 6.443 6.325 6.336 1.00 17.83 402 TRP C C 1
ATOM 10877 O O . TRP C 1 402 ? 6.161 5.299 5.707 1.00 16.54 402 TRP C O 1
ATOM 10888 N N . TYR C 1 403 ? 6.718 6.327 7.632 1.00 17.64 403 TYR C N 1
ATOM 10889 C CA . TYR C 1 403 ? 6.671 5.092 8.422 1.00 17.61 403 TYR C CA 1
ATOM 10890 C C . TYR C 1 403 ? 6.522 5.442 9.898 1.00 17.35 403 TYR C C 1
ATOM 10891 O O . TYR C 1 403 ? 6.718 6.598 10.304 1.00 17.62 403 TYR C O 1
ATOM 10900 N N . GLY C 1 404 ? 6.188 4.433 10.689 1.00 17.27 404 GLY C N 1
ATOM 10901 C CA . GLY C 1 404 ? 6.068 4.593 12.118 1.00 17.71 404 GLY C CA 1
ATOM 10902 C C . GLY C 1 404 ? 7.312 4.033 12.766 1.00 19.45 404 GLY C C 1
ATOM 10903 O O . GLY C 1 404 ? 7.717 2.922 12.467 1.00 19.83 404 GLY C O 1
ATOM 10904 N N . ARG C 1 405 ? 7.923 4.836 13.632 1.00 19.67 405 ARG C N 1
ATOM 10905 C CA . ARG C 1 405 ? 9.140 4.476 14.310 1.00 21.94 405 ARG C CA 1
ATOM 10906 C C . ARG C 1 405 ? 8.964 4.490 15.834 1.00 20.64 405 ARG C C 1
ATOM 10907 O O . ARG C 1 405 ? 8.525 5.497 16.412 1.00 21.13 405 ARG C O 1
ATOM 10915 N N . LEU C 1 406 ? 9.341 3.392 16.473 1.00 19.84 406 LEU C N 1
ATOM 10916 C CA . LEU C 1 406 ? 9.375 3.324 17.931 1.00 24.03 406 LEU C CA 1
ATOM 10917 C C . LEU C 1 406 ? 10.438 4.276 18.455 1.00 23.32 406 LEU C C 1
ATOM 10918 O O . LEU C 1 406 ? 11.600 4.232 17.993 1.00 23.57 406 LEU C O 1
ATOM 10923 N N . ASP C 1 407 ? 10.077 5.111 19.423 1.00 22.44 407 ASP C N 1
ATOM 10924 C CA . ASP C 1 407 ? 11.058 6.062 19.947 1.00 26.17 407 ASP C CA 1
ATOM 10925 C C . ASP C 1 407 ? 12.145 5.387 20.788 1.00 26.91 407 ASP C C 1
ATOM 10926 O O . ASP C 1 407 ? 11.994 4.230 21.200 1.00 24.53 407 ASP C O 1
ATOM 10931 N N . ARG C 1 408 ? 13.247 6.099 20.999 1.00 25.92 408 ARG C N 1
ATOM 10932 C CA . ARG C 1 408 ? 14.394 5.531 21.704 1.00 30.03 408 ARG C CA 1
ATOM 10933 C C . ARG C 1 408 ? 14.082 5.162 23.151 1.00 28.00 408 ARG C C 1
ATOM 10934 O O . ARG C 1 408 ? 14.571 4.151 23.650 1.00 29.52 408 ARG C O 1
ATOM 10942 N N . ALA C 1 409 ? 13.273 5.974 23.821 1.00 29.47 409 ALA C N 1
ATOM 10943 C CA . ALA C 1 409 ? 12.869 5.653 25.194 1.00 28.50 409 ALA C CA 1
ATOM 10944 C C . ALA C 1 409 ? 12.166 4.291 25.256 1.00 29.07 409 ALA C C 1
ATOM 10945 O O . ALA C 1 409 ? 12.447 3.488 26.149 1.00 27.48 409 ALA C O 1
ATOM 10947 N N . SER C 1 410 ? 11.289 4.018 24.281 1.00 26.95 410 SER C N 1
ATOM 10948 C CA . SER C 1 410 ? 10.554 2.758 24.250 1.00 28.57 410 SER C CA 1
ATOM 10949 C C . SER C 1 410 ? 11.437 1.591 23.843 1.00 28.39 410 SER C C 1
ATOM 10950 O O . SER C 1 410 ? 11.222 0.469 24.296 1.00 28.50 410 SER C O 1
ATOM 10953 N N . ILE C 1 411 ? 12.417 1.842 22.973 1.00 27.86 411 ILE C N 1
ATOM 10954 C CA . ILE C 1 411 ? 13.365 0.800 22.608 1.00 27.54 411 ILE C CA 1
ATOM 10955 C C . ILE C 1 411 ? 14.228 0.443 23.836 1.00 28.75 411 ILE C C 1
ATOM 10956 O O . ILE C 1 411 ? 14.434 -0.726 24.138 1.00 27.04 411 ILE C O 1
ATOM 10961 N N . ASP C 1 412 ? 14.703 1.467 24.540 1.00 30.87 412 ASP C N 1
ATOM 10962 C CA . ASP C 1 412 ? 15.554 1.268 25.722 1.00 33.11 412 ASP C CA 1
ATOM 10963 C C . ASP C 1 412 ? 14.792 0.477 26.797 1.00 33.76 412 ASP C C 1
ATOM 10964 O O . ASP C 1 412 ? 15.343 -0.448 27.404 1.00 32.29 412 ASP C O 1
ATOM 10969 N N . ARG C 1 413 ? 13.515 0.820 26.972 1.00 33.26 413 ARG C N 1
ATOM 10970 C CA . ARG C 1 413 ? 12.593 0.116 27.871 1.00 34.74 413 ARG C CA 1
ATOM 10971 C C . ARG C 1 413 ? 12.451 -1.381 27.583 1.00 35.29 413 ARG C C 1
ATOM 10972 O O . ARG C 1 413 ? 12.549 -2.212 28.501 1.00 35.39 413 ARG C O 1
ATOM 10980 N N . GLN C 1 414 ? 12.203 -1.733 26.324 1.00 33.06 414 GLN C N 1
ATOM 10981 C CA . GLN C 1 414 ? 12.073 -3.136 25.963 1.00 31.72 414 GLN C CA 1
ATOM 10982 C C . GLN C 1 414 ? 13.381 -3.916 26.139 1.00 31.75 414 GLN C C 1
ATOM 10983 O O . GLN C 1 414 ? 13.366 -5.144 26.241 1.00 31.05 414 GLN C O 1
ATOM 10989 N N . LEU C 1 415 ? 14.507 -3.206 26.189 1.00 30.50 415 LEU C N 1
ATOM 10990 C CA . LEU C 1 415 ? 15.786 -3.855 26.474 1.00 31.76 415 LEU C CA 1
ATOM 10991 C C . LEU C 1 415 ? 15.959 -4.090 27.982 1.00 31.21 415 LEU C C 1
ATOM 10992 O O . LEU C 1 415 ? 16.670 -5.007 28.397 1.00 30.74 415 LEU C O 1
ATOM 10997 N N . LEU C 1 416 ? 15.300 -3.264 28.791 1.00 29.19 416 LEU C N 1
ATOM 10998 C CA . LEU C 1 416 ? 15.412 -3.350 30.251 1.00 28.94 416 LEU C CA 1
ATOM 10999 C C . LEU C 1 416 ? 14.518 -4.423 30.878 1.00 27.93 416 LEU C C 1
ATOM 11000 O O . LEU C 1 416 ? 14.803 -4.912 31.983 1.00 24.47 416 LEU C O 1
ATOM 11005 N N . TRP C 1 417 ? 13.445 -4.785 30.176 1.00 26.45 417 TRP C N 1
ATOM 11006 C CA . TRP C 1 417 ? 12.442 -5.704 30.718 1.00 25.60 417 TRP C CA 1
ATOM 11007 C C . TRP C 1 417 ? 12.109 -6.780 29.726 1.00 26.34 417 TRP C C 1
ATOM 11008 O O . TRP C 1 417 ? 12.117 -6.539 28.523 1.00 26.49 417 TRP C O 1
ATOM 11019 N N . THR C 1 418 ? 11.813 -7.966 30.243 1.00 25.45 418 THR C N 1
ATOM 11020 C CA . THR C 1 418 ? 11.313 -9.052 29.424 1.00 24.81 418 THR C CA 1
ATOM 11021 C C . THR C 1 418 ? 10.092 -9.678 30.085 1.00 23.99 418 THR C C 1
ATOM 11022 O O . THR C 1 418 ? 9.941 -9.606 31.310 1.00 21.75 418 THR C O 1
ATOM 11026 N N . LYS C 1 419 ? 9.234 -10.296 29.274 1.00 24.24 419 LYS C N 1
ATOM 11027 C CA . LYS C 1 419 ? 8.040 -10.967 29.781 1.00 26.59 419 LYS C CA 1
ATOM 11028 C C . LYS C 1 419 ? 8.338 -12.410 30.142 1.00 27.62 419 LYS C C 1
ATOM 11029 O O . LYS C 1 419 ? 9.090 -13.074 29.450 1.00 28.36 419 LYS C O 1
ATOM 11035 N N . GLY C 1 420 ? 7.746 -12.881 31.235 1.00 26.29 420 GLY C N 1
ATOM 11036 C CA . GLY C 1 420 ? 7.927 -14.253 31.692 1.00 26.11 420 GLY C CA 1
ATOM 11037 C C . GLY C 1 420 ? 6.777 -14.610 32.607 1.00 26.39 420 GLY C C 1
ATOM 11038 O O . GLY C 1 420 ? 5.755 -13.915 32.613 1.00 26.05 420 GLY C O 1
ATOM 11039 N N . PRO C 1 421 ? 6.917 -15.701 33.378 1.00 25.98 421 PRO C N 1
ATOM 11040 C CA . PRO C 1 421 ? 5.850 -16.069 34.294 1.00 24.72 421 PRO C CA 1
ATOM 11041 C C . PRO C 1 421 ? 5.559 -14.979 35.312 1.00 24.51 421 PRO C C 1
ATOM 11042 O O . PRO C 1 421 ? 6.413 -14.114 35.596 1.00 24.08 421 PRO C O 1
ATOM 11046 N N . ASN C 1 422 ? 4.349 -15.012 35.850 1.00 24.98 422 ASN C N 1
ATOM 11047 C CA . ASN C 1 422 ? 3.979 -14.092 36.899 1.00 25.93 422 ASN C CA 1
ATOM 11048 C C . ASN C 1 422 ? 4.811 -14.298 38.152 1.00 26.50 422 ASN C C 1
ATOM 11049 O O . ASN C 1 422 ? 5.021 -15.446 38.600 1.00 27.54 422 ASN C O 1
ATOM 11054 N N . HIS C 1 423 ? 5.295 -13.186 38.697 1.00 24.60 423 HIS C N 1
ATOM 11055 C CA . HIS C 1 423 ? 6.038 -13.192 39.947 1.00 24.53 423 HIS C CA 1
ATOM 11056 C C . HIS C 1 423 ? 5.865 -11.882 40.741 1.00 26.54 423 HIS C C 1
ATOM 11057 O O . HIS C 1 423 ? 5.289 -10.895 40.252 1.00 24.62 423 HIS C O 1
ATOM 11064 N N . GLN C 1 424 ? 6.384 -11.870 41.961 1.00 24.81 424 GLN C N 1
ATOM 11065 C CA . GLN C 1 424 ? 6.080 -10.816 42.921 1.00 25.30 424 GLN C CA 1
ATOM 11066 C C . GLN C 1 424 ? 7.086 -9.665 42.895 1.00 25.86 424 GLN C C 1
ATOM 11067 O O . GLN C 1 424 ? 6.704 -8.519 43.118 1.00 26.29 424 GLN C O 1
ATOM 11073 N N . ASN C 1 425 ? 8.356 -9.971 42.615 1.00 25.61 425 ASN C N 1
ATOM 11074 C CA . ASN C 1 425 ? 9.434 -8.968 42.593 1.00 26.48 425 ASN C CA 1
ATOM 11075 C C . ASN C 1 425 ? 9.891 -8.670 41.171 1.00 24.92 425 ASN C C 1
ATOM 11076 O O . ASN C 1 425 ? 10.597 -9.486 40.576 1.00 23.62 425 ASN C O 1
ATOM 11081 N N . PRO C 1 426 ? 9.522 -7.481 40.640 1.00 24.46 426 PRO C N 1
ATOM 11082 C CA . PRO C 1 426 ? 9.866 -7.074 39.269 1.00 25.01 426 PRO C CA 1
ATOM 11083 C C . PRO C 1 426 ? 11.367 -6.956 39.017 1.00 26.14 426 PRO C C 1
ATOM 11084 O O . PRO C 1 426 ? 11.819 -7.098 37.880 1.00 26.23 426 PRO C O 1
ATOM 11088 N N . PHE C 1 427 ? 12.146 -6.721 40.064 1.00 28.47 427 PHE C N 1
ATOM 11089 C CA . PHE C 1 427 ? 13.583 -6.526 39.874 1.00 30.14 427 PHE C CA 1
ATOM 11090 C C . PHE C 1 427 ? 14.384 -7.818 39.716 1.00 31.30 427 PHE C C 1
ATOM 11091 O O . PHE C 1 427 ? 15.564 -7.769 39.381 1.00 32.75 427 PHE C O 1
ATOM 11099 N N . GLU C 1 428 ? 13.739 -8.960 39.939 1.00 31.82 428 GLU C N 1
ATOM 11100 C CA . GLU C 1 428 ? 14.339 -10.271 39.671 1.00 31.60 428 GLU C CA 1
ATOM 11101 C C . GLU C 1 428 ? 14.614 -10.471 38.180 1.00 30.83 428 GLU C C 1
ATOM 11102 O O . GLU C 1 428 ? 13.847 -10.016 37.319 1.00 28.11 428 GLU C O 1
ATOM 11108 N N . THR C 1 429 ? 15.702 -11.169 37.880 1.00 29.49 429 THR C N 1
ATOM 11109 C CA . THR C 1 429 ? 16.022 -11.502 36.511 1.00 31.74 429 THR C CA 1
ATOM 11110 C C . THR C 1 429 ? 15.603 -12.942 36.282 1.00 32.66 429 THR C C 1
ATOM 11111 O O . THR C 1 429 ? 15.628 -13.747 37.203 1.00 33.22 429 THR C O 1
ATOM 11115 N N . LEU C 1 430 ? 15.187 -13.241 35.059 1.00 35.07 430 LEU C N 1
ATOM 11116 C CA . LEU C 1 430 ? 14.761 -14.582 34.674 1.00 40.02 430 LEU C CA 1
ATOM 11117 C C . LEU C 1 430 ? 16.000 -15.484 34.685 1.00 43.09 430 LEU C C 1
ATOM 11118 O O . LEU C 1 430 ? 16.920 -15.288 33.882 1.00 44.79 430 LEU C O 1
ATOM 11123 N N . PRO C 1 431 ? 16.040 -16.458 35.613 1.00 45.39 431 PRO C N 1
ATOM 11124 C CA . PRO C 1 431 ? 17.256 -17.237 35.894 1.00 47.63 431 PRO C CA 1
ATOM 11125 C C . PRO C 1 431 ? 17.883 -17.910 34.682 1.00 49.70 431 PRO C C 1
ATOM 11126 O O . PRO C 1 431 ? 19.104 -18.092 34.658 1.00 49.32 431 PRO C O 1
ATOM 11130 N N . GLY C 1 432 ? 17.066 -18.265 33.692 1.00 52.61 432 GLY C N 1
ATOM 11131 C CA . GLY C 1 432 ? 17.555 -19.038 32.558 1.00 59.18 432 GLY C CA 1
ATOM 11132 C C . GLY C 1 432 ? 17.408 -18.366 31.215 1.00 64.45 432 GLY C C 1
ATOM 11133 O O . GLY C 1 432 ? 16.362 -18.502 30.565 1.00 65.84 432 GLY C O 1
ATOM 11134 N N . HIS C 1 433 ? 18.464 -17.649 30.808 1.00 67.89 433 HIS C N 1
ATOM 11135 C CA . HIS C 1 433 ? 18.548 -16.956 29.507 1.00 70.68 433 HIS C CA 1
ATOM 11136 C C . HIS C 1 433 ? 17.416 -15.932 29.283 1.00 71.05 433 HIS C C 1
ATOM 11137 O O . HIS C 1 433 ? 16.357 -16.244 28.723 1.00 70.75 433 HIS C O 1
ATOM 11144 N N . ARG C 1 436 ? 14.778 -14.851 23.701 1.00 59.76 436 ARG C N 1
ATOM 11145 C CA . ARG C 1 436 ? 13.856 -14.026 22.909 1.00 60.18 436 ARG C CA 1
ATOM 11146 C C . ARG C 1 436 ? 14.442 -13.549 21.548 1.00 61.01 436 ARG C C 1
ATOM 11147 O O . ARG C 1 436 ? 14.705 -12.349 21.365 1.00 60.31 436 ARG C O 1
ATOM 11155 N N . PRO C 1 437 ? 14.645 -14.486 20.587 1.00 61.49 437 PRO C N 1
ATOM 11156 C CA . PRO C 1 437 ? 15.244 -14.082 19.294 1.00 61.28 437 PRO C CA 1
ATOM 11157 C C . PRO C 1 437 ? 14.383 -13.142 18.431 1.00 60.83 437 PRO C C 1
ATOM 11158 O O . PRO C 1 437 ? 14.914 -12.180 17.876 1.00 60.48 437 PRO C O 1
ATOM 11162 N N . SER C 1 438 ? 13.082 -13.418 18.328 1.00 60.25 438 SER C N 1
ATOM 11163 C CA . SER C 1 438 ? 12.158 -12.570 17.569 1.00 59.17 438 SER C CA 1
ATOM 11164 C C . SER C 1 438 ? 12.194 -11.115 18.036 1.00 58.00 438 SER C C 1
ATOM 11165 O O . SER C 1 438 ? 12.418 -10.202 17.237 1.00 56.28 438 SER C O 1
ATOM 11168 N N . GLN C 1 439 ? 11.983 -10.914 19.334 1.00 56.78 439 GLN C N 1
ATOM 11169 C CA . GLN C 1 439 ? 11.911 -9.581 19.894 1.00 55.62 439 GLN C CA 1
ATOM 11170 C C . GLN C 1 439 ? 13.224 -8.821 19.715 1.00 54.37 439 GLN C C 1
ATOM 11171 O O . GLN C 1 439 ? 13.214 -7.635 19.373 1.00 53.37 439 GLN C O 1
ATOM 11177 N N . LEU C 1 440 ? 14.345 -9.501 19.938 1.00 52.24 440 LEU C N 1
ATOM 11178 C CA . LEU C 1 440 ? 15.665 -8.876 19.793 1.00 52.56 440 LEU C CA 1
ATOM 11179 C C . LEU C 1 440 ? 15.921 -8.360 18.372 1.00 51.52 440 LEU C C 1
ATOM 11180 O O . LEU C 1 440 ? 16.520 -7.301 18.190 1.00 50.19 440 LEU C O 1
ATOM 11185 N N . MET C 1 441 ? 15.447 -9.112 17.381 1.00 50.57 441 MET C N 1
ATOM 11186 C CA . MET C 1 441 ? 15.599 -8.751 15.975 1.00 49.87 441 MET C CA 1
ATOM 11187 C C . MET C 1 441 ? 14.709 -7.547 15.617 1.00 48.18 441 MET C C 1
ATOM 11188 O O . MET C 1 441 ? 15.163 -6.614 14.940 1.00 47.80 441 MET C O 1
ATOM 11193 N N . ALA C 1 442 ? 13.459 -7.574 16.083 1.00 44.72 442 ALA C N 1
ATOM 11194 C CA . ALA C 1 442 ? 12.553 -6.432 15.952 1.00 42.45 442 ALA C CA 1
ATOM 11195 C C . ALA C 1 442 ? 13.157 -5.156 16.559 1.00 41.22 442 ALA C C 1
ATOM 11196 O O . ALA C 1 442 ? 13.104 -4.089 15.952 1.00 41.32 442 ALA C O 1
ATOM 11198 N N . LEU C 1 443 ? 13.744 -5.276 17.749 1.00 39.47 443 LEU C N 1
ATOM 11199 C CA . LEU C 1 443 ? 14.390 -4.141 18.404 1.00 38.68 443 LEU C CA 1
ATOM 11200 C C . LEU C 1 443 ? 15.579 -3.610 17.606 1.00 36.30 443 LEU C C 1
ATOM 11201 O O . LEU C 1 443 ? 15.814 -2.399 17.580 1.00 35.02 443 LEU C O 1
ATOM 11206 N N . LEU C 1 444 ? 16.326 -4.522 16.981 1.00 35.14 444 LEU C N 1
ATOM 11207 C CA . LEU C 1 444 ? 17.397 -4.158 16.045 1.00 34.69 444 LEU C CA 1
ATOM 11208 C C . LEU C 1 444 ? 16.782 -3.363 14.895 1.00 32.24 444 LEU C C 1
ATOM 11209 O O . LEU C 1 444 ? 17.284 -2.304 14.550 1.00 30.65 444 LEU C O 1
ATOM 11214 N N . GLY C 1 445 ? 15.687 -3.876 14.333 1.00 31.00 445 GLY C N 1
ATOM 11215 C CA . GLY C 1 445 ? 14.903 -3.145 13.329 1.00 32.04 445 GLY C CA 1
ATOM 11216 C C . GLY C 1 445 ? 14.591 -1.711 13.733 1.00 31.33 445 GLY C C 1
ATOM 11217 O O . GLY C 1 445 ? 14.928 -0.768 13.009 1.00 32.69 445 GLY C O 1
ATOM 11218 N N . GLU C 1 446 ? 13.978 -1.529 14.908 1.00 29.90 446 GLU C N 1
ATOM 11219 C CA . GLU C 1 446 ? 13.556 -0.189 15.342 1.00 28.55 446 GLU C CA 1
ATOM 11220 C C . GLU C 1 446 ? 14.759 0.730 15.549 1.00 26.60 446 GLU C C 1
ATOM 11221 O O . GLU C 1 446 ? 14.722 1.909 15.196 1.00 25.47 446 GLU C O 1
ATOM 11227 N N . ALA C 1 447 ? 15.828 0.176 16.108 1.00 25.85 447 ALA C N 1
ATOM 11228 C CA . ALA C 1 447 ? 17.032 0.938 16.403 1.00 26.34 447 ALA C CA 1
ATOM 11229 C C . ALA C 1 447 ? 17.712 1.410 15.104 1.00 27.19 447 ALA C C 1
ATOM 11230 O O . ALA C 1 447 ? 18.155 2.546 15.010 1.00 29.45 447 ALA C O 1
ATOM 11232 N N . ALA C 1 448 ? 17.756 0.540 14.104 1.00 27.44 448 ALA C N 1
ATOM 11233 C CA . ALA C 1 448 ? 18.302 0.895 12.777 1.00 28.13 448 ALA C CA 1
ATOM 11234 C C . ALA C 1 448 ? 17.695 2.175 12.227 1.00 28.16 448 ALA C C 1
ATOM 11235 O O . ALA C 1 448 ? 18.373 2.952 11.545 1.00 28.50 448 ALA C O 1
ATOM 11237 N N . MET C 1 449 ? 16.420 2.409 12.530 1.00 27.52 449 MET C N 1
ATOM 11238 C CA . MET C 1 449 ? 15.712 3.558 11.964 1.00 28.05 449 MET C CA 1
ATOM 11239 C C . MET C 1 449 ? 16.079 4.866 12.657 1.00 28.42 449 MET C C 1
ATOM 11240 O O . MET C 1 449 ? 15.602 5.943 12.283 1.00 28.00 449 MET C O 1
ATOM 11245 N N . HIS C 1 450 ? 16.941 4.764 13.662 1.00 29.53 450 HIS C N 1
ATOM 11246 C CA . HIS C 1 450 ? 17.461 5.940 14.360 1.00 31.86 450 HIS C CA 1
ATOM 11247 C C . HIS C 1 450 ? 18.873 6.327 13.933 1.00 33.33 450 HIS C C 1
ATOM 11248 O O . HIS C 1 450 ? 19.465 7.232 14.503 1.00 33.19 450 HIS C O 1
ATOM 11255 N N . GLY C 1 451 ? 19.412 5.643 12.937 1.00 35.40 451 GLY C N 1
ATOM 11256 C CA . GLY C 1 451 ? 20.744 5.966 12.462 1.00 40.25 451 GLY C CA 1
ATOM 11257 C C . GLY C 1 451 ? 21.800 5.052 13.041 1.00 42.84 451 GLY C C 1
ATOM 11258 O O . GLY C 1 451 ? 21.603 4.444 14.106 1.00 42.54 451 GLY C O 1
ATOM 11259 N N . GLU C 1 452 ? 22.913 4.960 12.312 1.00 45.89 452 GLU C N 1
ATOM 11260 C CA . GLU C 1 452 ? 24.107 4.181 12.675 1.00 47.82 452 GLU C CA 1
ATOM 11261 C C . GLU C 1 452 ? 24.515 4.272 14.150 1.00 46.78 452 GLU C C 1
ATOM 11262 O O . GLU C 1 452 ? 24.726 3.246 14.790 1.00 46.59 452 GLU C O 1
ATOM 11268 N N . LYS C 1 453 ? 24.628 5.489 14.677 1.00 46.38 453 LYS C N 1
ATOM 11269 C CA . LYS C 1 453 ? 25.187 5.705 16.020 1.00 47.11 453 LYS C CA 1
ATOM 11270 C C . LYS C 1 453 ? 24.342 5.065 17.131 1.00 46.91 453 LYS C C 1
ATOM 11271 O O . LYS C 1 453 ? 24.878 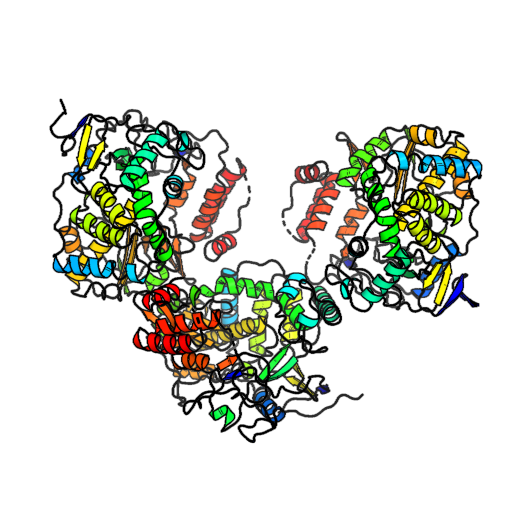4.421 18.050 1.00 46.68 453 LYS C O 1
ATOM 11277 N N . TYR C 1 454 ? 23.023 5.245 17.049 1.00 45.00 454 TYR C N 1
ATOM 11278 C CA . TYR C 1 454 ? 22.121 4.662 18.037 1.00 42.20 454 TYR C CA 1
ATOM 11279 C C . TYR C 1 454 ? 22.005 3.164 17.839 1.00 41.13 454 TYR C C 1
ATOM 11280 O O . TYR C 1 454 ? 21.951 2.402 18.807 1.00 39.49 454 TYR C O 1
ATOM 11289 N N . TYR C 1 455 ? 21.969 2.749 16.578 1.00 40.77 455 TYR C N 1
ATOM 11290 C CA . TYR C 1 455 ? 21.916 1.344 16.230 1.00 40.87 455 TYR C CA 1
ATOM 11291 C C . TYR C 1 455 ? 23.099 0.564 16.824 1.00 44.04 455 TYR C C 1
ATOM 11292 O O . TYR C 1 455 ? 22.952 -0.605 17.208 1.00 44.27 455 TYR C O 1
ATOM 11301 N N . ARG C 1 456 ? 24.266 1.204 16.874 1.00 46.00 456 ARG C N 1
ATOM 11302 C CA . ARG C 1 456 ? 25.484 0.567 17.379 1.00 49.24 456 ARG C CA 1
ATOM 11303 C C . ARG C 1 456 ? 25.358 0.228 18.856 1.00 48.35 456 ARG C C 1
ATOM 11304 O O . ARG C 1 456 ? 25.672 -0.894 19.265 1.00 47.24 456 ARG C O 1
ATOM 11312 N N . THR C 1 457 ? 24.901 1.205 19.643 1.00 48.31 457 THR C N 1
ATOM 11313 C CA . THR C 1 457 ? 24.680 1.009 21.077 1.00 48.85 457 THR C CA 1
ATOM 11314 C C . THR C 1 457 ? 23.683 -0.126 21.320 1.00 47.56 457 THR C C 1
ATOM 11315 O O . THR C 1 457 ? 23.955 -1.029 22.111 1.00 48.91 457 THR C O 1
ATOM 11319 N N . VAL C 1 458 ? 22.556 -0.101 20.611 1.00 45.19 458 VAL C N 1
ATOM 11320 C CA . VAL C 1 458 ? 21.543 -1.151 20.748 1.00 43.88 458 VAL C CA 1
ATOM 11321 C C . VAL C 1 458 ? 22.037 -2.530 20.292 1.00 45.42 458 VAL C C 1
ATOM 11322 O O . VAL C 1 458 ? 21.766 -3.529 20.959 1.00 44.59 458 VAL C O 1
ATOM 11326 N N . ALA C 1 459 ? 22.749 -2.585 19.165 1.00 47.28 459 ALA C N 1
ATOM 11327 C CA . ALA C 1 459 ? 23.286 -3.852 18.654 1.00 49.69 459 ALA C CA 1
ATOM 11328 C C . ALA C 1 459 ? 24.314 -4.440 19.619 1.00 51.26 459 ALA C C 1
ATOM 11329 O O . ALA C 1 459 ? 24.429 -5.659 19.752 1.00 50.94 459 ALA C O 1
ATOM 11331 N N . SER C 1 460 ? 25.042 -3.551 20.292 1.00 53.70 460 SER C N 1
ATOM 11332 C CA . SER C 1 460 ? 25.996 -3.919 21.329 1.00 56.81 460 SER C CA 1
ATOM 11333 C C . SER C 1 460 ? 25.275 -4.548 22.533 1.00 57.72 460 SER C C 1
ATOM 11334 O O . SER C 1 460 ? 25.637 -5.646 22.979 1.00 58.33 460 SER C O 1
ATOM 11337 N N . ARG C 1 461 ? 24.247 -3.858 23.033 1.00 58.28 461 ARG C N 1
ATOM 11338 C CA . ARG C 1 461 ? 23.400 -4.367 24.123 1.00 58.72 461 ARG C CA 1
ATOM 11339 C C . ARG C 1 461 ? 22.663 -5.646 23.745 1.00 59.49 461 ARG C C 1
ATOM 11340 O O . ARG C 1 461 ? 22.485 -6.523 24.584 1.00 59.77 461 ARG C O 1
ATOM 11348 N N . VAL C 1 462 ? 22.247 -5.747 22.482 1.00 61.25 462 VAL C N 1
ATOM 11349 C CA . VAL C 1 462 ? 21.531 -6.926 21.981 1.00 63.42 462 VAL C CA 1
ATOM 11350 C C . VAL C 1 462 ? 22.455 -8.137 21.804 1.00 65.57 462 VAL C C 1
ATOM 11351 O O . VAL C 1 462 ? 22.076 -9.263 22.133 1.00 65.21 462 VAL C O 1
ATOM 11355 N N . SER C 1 463 ? 23.658 -7.905 21.281 1.00 68.78 463 SER C N 1
ATOM 11356 C CA . SER C 1 463 ? 24.641 -8.982 21.113 1.00 71.45 463 SER C CA 1
ATOM 11357 C C . SER C 1 463 ? 25.120 -9.516 22.469 1.00 73.14 463 SER C C 1
ATOM 11358 O O . SER C 1 463 ? 25.250 -10.728 22.650 1.00 73.39 463 SER C O 1
ATOM 11361 N N . LYS C 1 464 ? 25.355 -8.605 23.416 1.00 75.16 464 LYS C N 1
ATOM 11362 C CA . LYS C 1 464 ? 25.724 -8.959 24.793 1.00 76.85 464 LYS C CA 1
ATOM 11363 C C . LYS C 1 464 ? 24.765 -10.004 25.375 1.00 77.71 464 LYS C C 1
ATOM 11364 O O . LYS C 1 464 ? 25.196 -10.997 25.964 1.00 78.40 464 LYS C O 1
ATOM 11370 N N . GLU C 1 465 ? 23.469 -9.775 25.176 1.00 78.46 465 GLU C N 1
ATOM 11371 C CA . GLU C 1 465 ? 22.415 -10.657 25.668 1.00 79.00 465 GLU C CA 1
ATOM 11372 C C . GLU C 1 465 ? 22.457 -12.073 25.070 1.00 79.79 465 GLU C C 1
ATOM 11373 O O . GLU C 1 465 ? 22.087 -13.035 25.747 1.00 81.00 465 GLU C O 1
ATOM 11379 N N . ALA C 1 466 ? 22.914 -12.198 23.820 1.00 80.00 466 ALA C N 1
ATOM 11380 C CA . ALA C 1 466 ? 22.903 -13.483 23.089 1.00 79.93 466 ALA C CA 1
ATOM 11381 C C . ALA C 1 466 ? 23.633 -14.634 23.793 1.00 79.75 466 ALA C C 1
ATOM 11382 O O . ALA C 1 466 ? 24.738 -14.470 24.313 1.00 79.99 466 ALA C O 1
ATOM 11384 N N . VAL C 1 474 ? 22.870 -14.011 14.910 1.00 69.29 474 VAL C N 1
ATOM 11385 C CA . VAL C 1 474 ? 23.309 -13.221 13.757 1.00 69.59 474 VAL C CA 1
ATOM 11386 C C . VAL C 1 474 ? 22.999 -11.726 13.962 1.00 69.08 474 VAL C C 1
ATOM 11387 O O . VAL C 1 474 ? 21.827 -11.332 14.043 1.00 69.31 474 VAL C O 1
ATOM 11391 N N . VAL C 1 475 ? 24.053 -10.914 14.064 1.00 67.48 475 VAL C N 1
ATOM 11392 C CA . VAL C 1 475 ? 23.915 -9.463 14.284 1.00 66.71 475 VAL C CA 1
ATOM 11393 C C . VAL C 1 475 ? 24.286 -8.651 13.021 1.00 65.56 475 VAL C C 1
ATOM 11394 O O . VAL C 1 475 ? 25.447 -8.259 12.838 1.00 64.72 475 VAL C O 1
ATOM 11398 N N . PRO C 1 476 ? 23.284 -8.386 12.153 1.00 64.30 476 PRO C N 1
ATOM 11399 C CA . PRO C 1 476 ? 23.521 -7.845 10.810 1.00 63.30 476 PRO C CA 1
ATOM 11400 C C . PRO C 1 476 ? 24.058 -6.417 10.779 1.00 61.62 476 PRO C C 1
ATOM 11401 O O . PRO C 1 476 ? 24.052 -5.718 11.795 1.00 61.05 476 PRO C O 1
ATOM 11405 N N . ARG C 1 477 ? 24.534 -6.012 9.606 1.00 60.96 477 ARG C N 1
ATOM 11406 C CA . ARG C 1 477 ? 24.992 -4.645 9.357 1.00 60.08 477 ARG C CA 1
ATOM 11407 C C . ARG C 1 477 ? 23.809 -3.668 9.386 1.00 57.30 477 ARG C C 1
ATOM 11408 O O . ARG C 1 477 ? 22.707 -4.026 8.975 1.00 56.33 477 ARG C O 1
ATOM 11416 N N . HIS C 1 478 ? 24.056 -2.445 9.866 1.00 54.22 478 HIS C N 1
ATOM 11417 C CA . HIS C 1 478 ? 23.039 -1.383 9.950 1.00 51.04 478 HIS C CA 1
ATOM 11418 C C . HIS C 1 478 ? 22.258 -1.193 8.650 1.00 49.48 478 HIS C C 1
ATOM 11419 O O . HIS C 1 478 ? 21.031 -1.294 8.630 1.00 46.82 478 HIS C O 1
ATOM 11426 N N . ARG C 1 479 ? 22.983 -0.927 7.564 1.00 49.27 479 ARG C N 1
ATOM 11427 C CA . ARG C 1 479 ? 22.368 -0.703 6.259 1.00 48.51 479 ARG C CA 1
ATOM 11428 C C . ARG C 1 479 ? 21.475 -1.873 5.845 1.00 46.00 479 ARG C C 1
ATOM 11429 O O . ARG C 1 479 ? 20.432 -1.666 5.231 1.00 45.21 479 ARG C O 1
ATOM 11437 N N . SER C 1 480 ? 21.874 -3.091 6.204 1.00 44.19 480 SER C N 1
ATOM 11438 C CA . SER C 1 480 ? 21.115 -4.292 5.838 1.00 43.54 480 SER C CA 1
ATOM 11439 C C . SER C 1 480 ? 19.794 -4.440 6.604 1.00 41.90 480 SER C C 1
ATOM 11440 O O . SER C 1 480 ? 18.769 -4.801 6.023 1.00 41.42 480 SER C O 1
ATOM 11443 N N . VAL C 1 481 ? 19.815 -4.170 7.904 1.00 40.53 481 VAL C N 1
ATOM 11444 C CA . VAL C 1 481 ? 18.587 -4.294 8.703 1.00 40.08 481 VAL C CA 1
ATOM 11445 C C . VAL C 1 481 ? 17.646 -3.120 8.421 1.00 37.20 481 VAL C C 1
ATOM 11446 O O . VAL C 1 481 ? 16.438 -3.312 8.311 1.00 36.56 481 VAL C O 1
ATOM 11450 N N . LEU C 1 482 ? 18.212 -1.925 8.257 1.00 36.68 482 LEU C N 1
ATOM 11451 C CA . LEU C 1 482 ? 17.435 -0.758 7.832 1.00 36.92 482 LEU C CA 1
ATOM 11452 C C . LEU C 1 482 ? 16.618 -1.073 6.586 1.00 36.55 482 LEU C C 1
ATOM 11453 O O . LEU C 1 482 ? 15.410 -0.792 6.513 1.00 36.49 482 LEU C O 1
ATOM 11458 N N . ARG C 1 483 ? 17.285 -1.694 5.619 1.00 37.48 483 ARG C N 1
ATOM 11459 C CA . ARG C 1 483 ? 16.665 -2.086 4.366 1.00 37.00 483 ARG C CA 1
ATOM 11460 C C . ARG C 1 483 ? 15.547 -3.093 4.597 1.00 37.76 483 ARG C C 1
ATOM 11461 O O . ARG C 1 483 ? 14.438 -2.949 4.062 1.00 37.80 483 ARG C O 1
ATOM 11469 N N . TRP C 1 484 ? 15.835 -4.105 5.412 1.00 38.20 484 TRP C N 1
ATOM 11470 C CA . TRP C 1 484 ? 14.861 -5.147 5.708 1.00 39.64 484 TRP C CA 1
ATOM 11471 C C . TRP C 1 484 ? 13.609 -4.592 6.416 1.00 38.78 484 TRP C C 1
ATOM 11472 O O . TRP C 1 484 ? 12.480 -4.957 6.061 1.00 40.06 484 TRP C O 1
ATOM 11483 N N . VAL C 1 485 ? 13.798 -3.702 7.388 1.00 35.61 485 VAL C N 1
ATOM 11484 C CA . VAL C 1 485 ? 12.654 -3.190 8.160 1.00 34.75 485 VAL C CA 1
ATOM 11485 C C . VAL C 1 485 ? 11.789 -2.157 7.409 1.00 33.41 485 VAL C C 1
ATOM 11486 O O . VAL C 1 485 ? 10.567 -2.171 7.557 1.00 34.96 485 VAL C O 1
ATOM 11490 N N . ARG C 1 486 ? 12.414 -1.285 6.612 1.00 32.13 486 ARG C N 1
ATOM 11491 C CA A ARG C 1 486 ? 11.694 -0.243 5.853 0.50 32.78 486 ARG C CA 1
ATOM 11492 C CA B ARG C 1 486 ? 11.689 -0.252 5.865 0.50 31.04 486 ARG C CA 1
ATOM 11493 C C . ARG C 1 486 ? 11.016 -0.818 4.620 1.00 33.48 486 ARG C C 1
ATOM 11494 O O . ARG C 1 486 ? 9.892 -0.447 4.286 1.00 34.57 486 ARG C O 1
ATOM 11509 N N . PHE C 1 487 ? 11.704 -1.721 3.936 1.00 35.49 487 PHE C N 1
ATOM 11510 C CA . PHE C 1 487 ? 11.221 -2.191 2.649 1.00 40.56 487 PHE C CA 1
ATOM 11511 C C . PHE C 1 487 ? 10.970 -3.691 2.606 1.00 44.95 487 PHE C C 1
ATOM 11512 O O . PHE C 1 487 ? 9.852 -4.119 2.294 1.00 47.23 487 PHE C O 1
ATOM 11520 N N . GLY C 1 488 ? 12.014 -4.468 2.919 1.00 47.87 488 GLY C N 1
ATOM 11521 C CA . GLY C 1 488 ? 12.010 -5.937 2.817 1.00 49.58 488 GLY C CA 1
ATOM 11522 C C . GLY C 1 488 ? 10.682 -6.617 3.082 1.00 51.03 488 GLY C C 1
ATOM 11523 O O . GLY C 1 488 ? 10.134 -7.270 2.195 1.00 53.31 488 GLY C O 1
#

Nearest PDB structures (foldseek):
  3uqs-assembly1_A  TM=1.002E+00  e=4.635E-98  Murine norovirus 1
  4nru-assembly1_A  TM=9.987E-01  e=2.644E-92  Murine norovirus 1
  3uqs-assembly2_B  TM=9.986E-01  e=1.537E-91  Murine norovirus 1
  4nru-assembly7_D-2  TM=9.998E-01  e=1.053E-90  Murine norovirus 1
  5y3d-assembly1_A  TM=9.965E-01  e=1.741E-89  Murine norovirus 1

Radius of gyration: 41.53 Å; Cα contacts (8 Å, |Δi|>4): 2752; chains: 3; bounding box: 93×105×111 Å

CATH classification: 6.10.250.3230 (+2 more: 3.30.70.270, 1.20.960.20)